Protein AF-A0A0K0EKR2-F1 (afdb_monomer_lite)

Organism: Strongyloides stercoralis (NCBI:txid6248)

Secondary structure (DSSP, 8-state):
-----EEEEEES----SS-EEE-SSSSEEEEEETTEEEEEETTTTEEEEEEEE-SS-EEEEEE-TTSSEEEEEETT-EEEEEETTTTEEEEEEE--S-EEEEEE-TTSSEEEEEETTEEEEEEE----TT-S--EEEEEEEE--SSPEEEEEE-TTSS-EEEEETTSEEEEE---GGG---TTS----EEEE--SS-EEEEEEPTTSS-EEEEETTSEEEEEEESSPTT-TT---SSS-------EEEEEEEEGGGSTTS-TT--EEEEEEETTTTEEEEEETTSEEEEEETTTTEEEEEEE--SS-EEEEEE-SSSSEEEEEE--TTS-EEEEEETTTTEEEEEEE--SS-EEEEEE-TTSSEEEEEETTS-EEEEETTT--EEEEE---SS-EEEEEE-TTSSEEEEEETTSEEEEEETTTTEEEEEEE-SS---EEEEEE-TTS-EEEEEESSS--EEEEETTT--EEEEE---SS-EEEEEEETTEEEEEETTSEEEEEETTT--EEEEE-SS-EEEEEE-TTSSEEEEEETTTEEEEEETTT--EEEEEE-TTTS-----TT--S-HHHHHHH--EEEEEE-TTSSEEEEEESSSEEEEEETTT-SEEEEEES---TTSBT--SS--GGGEETTEEGGG----STT-B-TTS-BPPPPPTT--S--SS---PPPBP-EEEEEE-TTSSEEEEEETTEEEEEES-SS-----SS--TT--HHHHHHHHHTT-HHHHHHHHHHHT-HHHHHHHHHHS-TTTHHHHHHHS-HHHHHHHHHHHHHSHHHHTTT-HHHHHHHHHHHHHHHHHHHHHTHHHHHHHHHHHHHHHHHHIIIIIHHHHHHHHHHHHHHHHHHHHHTTSSPP----PPPPP-----HHHHHTTEEE-SSSEEEE-TTSSTT-SS-EEEE--HHHHHHHHHHHHHHHHH-S-SS---HHHHHHHHTTSTTEEEEEEEEEEEE--SSSPEEEEEEEESSSS--EE-GGGT-SSTT-EEEEEEEEEEHHHHGGGHHHHHHHHHHHS-BSTT---SS---HHHHHHHHHHTHHHHHHTTSS-HHHHHTBGGGG--TT--GGGS-HHHHHHHGGGTT-B-SSS-EEEEEEEEEES-HHHHHHTT--STTEEEEEEEE--HHHHHHHHHHHHHHHHHHHHHHT---S-GGG--EETTSHHHHHHHHHHHHHHHHHHHHHHHHHHHHHHHHHHHHTS-TTTTT--EEEEEESEEEEEEEEEETTEEEEEEEEEESEEE-PPTT-TTS-GGGTTT--EEEEB--TTS-EEEEEE-HHHHHHHSSEEE-B--BSS-HHHHHHH--HHHHHHHHHHTT-EEEES-HHHHHHS-GGGB--HHHHHHHHHHHTSEEEEEEEEEEEEEE-

Sequence (1382 aa):
MNLDFKPFDLLGNVYKNGNIFFHPTTDQLYSTINNKIKVFDLKDNISSIMPFTSNFNIVKFTLSPSGRLAFIIDCLGRGFLVNTSKGVSLAQLKLTKHVGDVKFSPCSKYIAIAFDGKIEVFLLNKVTFDSFNAWIRTTSLTISTNKMTTLNWSDDGELIIAGGEDKKFVVFRPRKEICTDFKRNIPYRLIDAHKGSIVNCFFLKNSYDCLTIDDRGLLSLWKSNKAFGKLDEKDGEEEKVTFVFYERKKKMNINDSASVARNVECTSATFHSKNNILVTSFSNGAIVFHEIPTFSLIQSLKVGDVSVKSVAFNKDGDWLGIASGGGSLGQVAVWEWQSECYIMNQQSHTHIISCVKYSPCGSLLATGGMDGKVKVWDGRSGNCLITFTEHKSSITGICWSEGGNVVLSSSLDGVVRAHDMKRYRNFRTFKCPDQTQLHGVITDATSDLVISMAKDEYKIYIWAMNTGNLVDVISGHSSRLSGISFFGNNLASVSWDKTLRITNIVDNGSEVISLNDEALDVSYSPCGKILAVLTFNSTITLYDTHNSSIMGIIETKYDVDSGRGAFETIKKETSQRNKTFEFIEFSPDSNLIIAGGNTNHICIYSVKDRILLKKLQMTINFSFDGVMSDINYKQLSEFGNLDFFEMSSDEDEDDYGKKKKMALAGSKISDKSERSYKPTMRANAISFSPTARCFAIANTEGVLIYSLDRYEKFDPFLLETTVTPQIIIQLLNTKDFCKALIMSLKLNDNSFIIRSLLETPIEDVKFVTQQMPYLYAEKLLNWIAINWKKVTKSHIEYVYNFMDNLILNHFQNFKNNARSILPSINALVQEIAHQRKLYIDVGKKNKSSIEYLLTVRRKNKFRNLPKEIDMPKSFGNVVRTYDEELKFIEQIGPCEYKIKKGFVPNMNVEGRFYLNDKIKAHMLGEIEMCCKRGNIGGYIPAVKQIANVAGLPGIIGNSIGLPDMHSGYGFAIGNVAAFDAESGEGVISPGGVGFDINCGVRLIRTNLFEKDVKPVKEELTQALFDHIPVGVGSKGIIPIGISDFEECLEIGMDWTLREGYSWAEDKEHCEEFGRMIQADATKVTTRAKKRGLPQLGTLGAGNHYGEVQVVDEIYDKYAAKKMGIEDVGQVVIMIHCGSRGLGHEVASNCLTSMVKSMSRDGIHINDTQLACARINSPEGQEYLKSMAAAANFAWVNRSCITFCVRQAFAKTFNCTPDDLDMNVVYDVCHNIAKFEEHIVNGRPKMLCVHRKGATRALPPHHPLVPVDYQLTGQPVMIGGSMGTCSYVACGTEKGMEATFGTTCHGAGRAMGRSKSRKTISFEDVLEQLKEKGISIRVA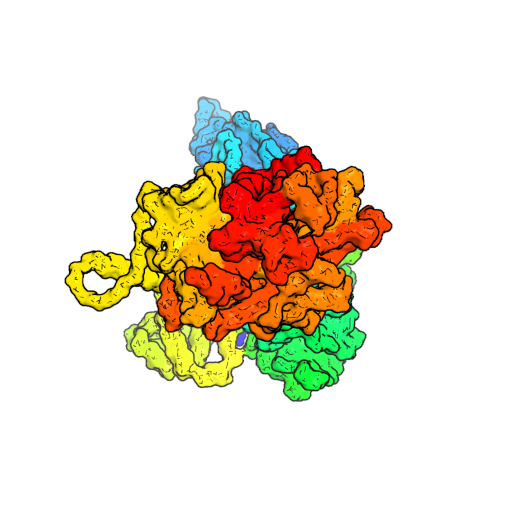SPKLVMEEAPESYKNVTDVINTCHEAGLSKKTFKLRPIAVIKG

InterPro domains:
  IPR001233 RNA-splicing ligase, RtcB [PF01139] (945-1382)
  IPR001233 RNA-splicing ligase, RtcB [PS01288] (945-974)
  IPR001680 WD40 repeat [PF00400] (347-378)
  IPR001680 WD40 repeat [PF00400] (382-418)
  IPR001680 WD40 repeat [PF00400] (469-502)
  IPR001680 WD40 repeat [PS50082] (346-387)
  IPR001680 WD40 repeat [PS50082] (388-429)
  IPR001680 WD40 repeat [SM00320] (86-123)
  IPR001680 WD40 repeat [SM00320] (134-173)
  IPR001680 WD40 repeat [SM00320] (184-223)
  IPR001680 WD40 repeat [SM00320] (247-291)
  IPR001680 WD40 repeat [SM00320] (294-336)
  IPR001680 WD40 repeat [SM00320] (339-378)
  IPR001680 WD40 repeat [SM00320] (381-420)
  IPR001680 WD40 repeat [SM00320] (467-504)
  IPR001680 WD40 repeat [SM00320] (508-544)
  IPR001680 WD40 repeat [SM00320] (569-606)
  IPR001680 WD40 repeat [SM00320] (670-707)
  IPR015943 WD40/YVTN repeat-like-containing domain superfamily [G3DSA:2.130.10.10] (16-178)
  IPR015943 WD40/YVTN repeat-like-containing domain superfamily [G3DSA:2.130.10.10] (187-393)

Foldseek 3Di:
DDDPWDFWAFFQFDAFAAAKEAQQPARWIWHFFWQWIWIARLVVLAITIQNAGDQTGWHYKEAQNNRQWMWTAGQQGKIFIAGRVNSDTLDIDRDHRAWQDKDAFNVNQKIWTFFAQKIWIWGQDPRDSPDPDRTDTQDMDRHDNGGWREKDAANVRQKMWTWFQVQKIKIFGRHCPVPPPPPDDRQMDIDHDGPGGWQYKAAAHLANWIWTAGFQQKIWTWHWPDHRPCQVPDPDDDPDNRHTDIDTPDIDRRCVPPVRDRQWTFQHKDADNVQQWIWTFIQQQKIWIARPPVRDTPDIDGPHRFGWNYWYAHNVRQWIWTWTDHDLFTWIWIARVVVRDTSATATHHSFFWQEKAAQLLNQKIWIWGQQQKIWIAGNGSSGTPDIDNPGPGGWQEWEAQNVSQWIWIFFQQQWIWIAGNVVGDTPAIAHDPDRFHWHYWYAANNRQKIWTATFAPQWIWIAGPVPSDTPDIDHDDPAGWAEWEDDDQWIWTFAQSQWTWTARNVVRDIDIDGHPGHWQYWYAQLVRQWIWTAHQQAKTWIAGRPPRDTPDIARCLQVAAFQDFLPDPDALVVSSSRDYWRDWYAQLLRQWIWTWWQAQWIFIAGPVVSDTPDIDGNDSHPLAGRNHSDDPCVQQDPVGGVLQDPPPPPPPDPVSRHDQDDDDPPPPTDDVRDPPHRHHWTWSYKYQRQLNQWIWTRIRSGITIIGPLPDDDFDFAQDDPCQDPVVLVVCLVVLVLLVSCLSCNRRVDPVSNLVSLVSNDLVCLLVSLLPHDPVSLLSVLLVCLSCVCVNCVPPVPSVVSSNVSNCVNCVVVCVVPVSVCSSSVSSVCSVVVVVCVVPVVVVVVVVVVVVVVVVVVVVVVVVVDDDDDDDDDDDDDDQDALVRLCVQWDAPDQFKIKGHPPSDPQQPAIAMEGAHPQLVVLQSVLSNVCSVVDPPDPFDRQVVLQRLLSRQWQWADGWYAASQWTTDQSHTQRTKIKGFQPPLRGWDFCLLQDLQFQWWKWKWFWPDFLVRCLVCVQVLLVLLPVLAFEEDPTFHPDQDDLVLLLVLLQVFCVSCPVVVLDDCLQQLQEQVSRADNLADSVLQDPQLSVQQNRCARHFYAFPWKKFKWWFAWFDAQVQCVLLVHHDGRTIMIMGTGGLGSNSNVLNVVLLVVQVVQCVVVVTDGPDSSRRIHRCPDPSNSSSQNSSRSSSSSGSSSVSSNLSSSQVSVCVSVVHHSVNGNGGISHMWGQRHWDFDWAQHPNDTGTIGMRGRQKTAAAAACDPSARPSCNHPARWAKEDAALFAKIFIWHFHPLLCVPPVRIHGRYFHFSDAQVVLQVPPDLVVQVVVCVVVQAAEDEPDSSSSSSGGNNRGHHRVSSVVSCVVSVNIGTGTMIGTNYMYHD

pLDDT: mean 87.55, std 11.52, range [28.14, 97.56]

Structure (mmCIF, N/CA/C/O backbone):
data_AF-A0A0K0EKR2-F1
#
_entry.id   AF-A0A0K0EKR2-F1
#
loop_
_atom_site.group_PDB
_atom_site.id
_atom_site.type_symbol
_atom_site.label_atom_id
_atom_site.label_alt_id
_atom_site.label_comp_id
_atom_site.label_asym_id
_atom_site.label_entity_id
_atom_site.label_seq_id
_atom_site.pdbx_PDB_ins_code
_atom_site.Cartn_x
_atom_site.Cartn_y
_atom_site.Cartn_z
_atom_site.occupancy
_atom_site.B_iso_or_equiv
_atom_site.auth_seq_id
_atom_site.auth_comp_id
_atom_site.auth_asym_id
_atom_site.auth_atom_id
_atom_site.pdbx_PDB_model_num
ATOM 1 N N . MET A 1 1 ? -10.605 -29.274 -22.731 1.00 61.75 1 MET A N 1
ATOM 2 C CA . MET A 1 1 ? -10.844 -28.525 -21.475 1.00 61.75 1 MET A CA 1
ATOM 3 C C . MET A 1 1 ? -12.302 -28.728 -21.064 1.00 61.75 1 MET A C 1
ATOM 5 O O . MET A 1 1 ? -13.129 -28.889 -21.953 1.00 61.75 1 MET A O 1
ATOM 9 N N . ASN A 1 2 ? -12.630 -28.776 -19.769 1.00 75.00 2 ASN A N 1
ATOM 10 C CA . ASN A 1 2 ? -14.028 -28.808 -19.312 1.00 75.00 2 ASN A CA 1
ATOM 11 C C . ASN A 1 2 ? -14.667 -27.428 -19.569 1.00 75.00 2 ASN A C 1
ATOM 13 O O . ASN A 1 2 ? -14.026 -26.414 -19.313 1.00 75.00 2 ASN A O 1
ATOM 17 N N . LEU A 1 3 ? -15.890 -27.393 -20.105 1.00 82.25 3 LEU A N 1
ATOM 18 C CA . LEU A 1 3 ? -16.599 -26.167 -20.503 1.00 82.25 3 LEU A CA 1
ATOM 19 C C . LEU A 1 3 ? -17.825 -25.864 -19.628 1.00 82.25 3 LEU A C 1
ATOM 21 O O . LEU A 1 3 ? -18.652 -25.025 -19.992 1.00 82.25 3 LEU A O 1
ATOM 25 N N . ASP A 1 4 ? -17.991 -26.544 -18.490 1.00 86.00 4 ASP A N 1
ATOM 26 C CA . ASP A 1 4 ? -19.131 -26.328 -17.589 1.00 86.00 4 ASP A CA 1
ATOM 27 C C . ASP A 1 4 ? -18.939 -25.112 -16.670 1.00 86.00 4 ASP A C 1
ATOM 29 O O . ASP A 1 4 ? -19.021 -25.188 -15.445 1.00 86.00 4 ASP A O 1
ATOM 33 N N . PHE A 1 5 ? -18.662 -23.966 -17.284 1.00 88.31 5 PHE A N 1
ATOM 34 C CA . PHE A 1 5 ? -18.506 -22.691 -16.604 1.00 88.31 5 PHE A CA 1
ATOM 35 C C . PHE A 1 5 ? -19.824 -22.271 -15.948 1.00 88.31 5 PHE A C 1
ATOM 37 O O . PHE A 1 5 ? -20.843 -22.080 -16.620 1.00 88.31 5 PHE A O 1
ATOM 44 N N . LYS A 1 6 ? -19.811 -22.093 -14.624 1.00 89.56 6 LYS A N 1
ATOM 45 C CA . LYS A 1 6 ? -20.956 -21.585 -13.858 1.00 89.56 6 LYS A CA 1
ATOM 46 C C . LYS A 1 6 ? -20.645 -20.190 -13.318 1.00 89.56 6 LYS A C 1
ATOM 48 O O . LYS A 1 6 ? -19.502 -19.945 -12.936 1.00 89.56 6 LYS A O 1
ATOM 53 N N . PRO A 1 7 ? -21.643 -19.295 -13.205 1.00 90.19 7 PRO A N 1
ATOM 54 C CA . PRO A 1 7 ? -21.471 -18.042 -12.478 1.00 90.19 7 PRO A CA 1
ATOM 55 C C . PRO A 1 7 ? -20.984 -18.336 -11.058 1.00 90.19 7 PRO A C 1
ATOM 57 O O . PRO A 1 7 ? -21.593 -19.159 -10.377 1.00 90.19 7 PRO A O 1
ATOM 60 N N . PHE A 1 8 ? -19.898 -17.717 -10.624 1.00 90.31 8 PHE A N 1
ATOM 61 C CA . PHE A 1 8 ? -19.311 -17.919 -9.300 1.00 90.31 8 PHE A CA 1
ATOM 62 C C . PHE A 1 8 ? -19.478 -16.674 -8.433 1.00 90.31 8 PHE A C 1
ATOM 64 O O . PHE A 1 8 ? -19.965 -16.774 -7.307 1.00 90.31 8 PHE A O 1
ATOM 71 N N . ASP A 1 9 ? -19.153 -15.506 -8.988 1.00 91.56 9 ASP A N 1
ATOM 72 C CA . ASP A 1 9 ? -19.274 -14.218 -8.309 1.00 91.56 9 ASP A CA 1
ATOM 73 C C . ASP A 1 9 ? -19.682 -13.098 -9.283 1.00 91.56 9 ASP A C 1
ATOM 75 O O . ASP A 1 9 ? -19.575 -13.246 -10.502 1.00 91.56 9 ASP A O 1
ATOM 79 N N . LEU A 1 10 ? -20.196 -11.992 -8.744 1.00 91.75 10 LEU A N 1
ATOM 80 C CA . LEU A 1 10 ? -20.581 -10.781 -9.465 1.00 91.75 10 LEU A CA 1
ATOM 81 C C . LEU A 1 10 ? -19.862 -9.611 -8.801 1.00 91.75 10 LEU A C 1
ATOM 83 O O . LEU A 1 10 ? -20.187 -9.217 -7.679 1.00 91.75 10 LEU A O 1
ATOM 87 N N . LEU A 1 11 ? -18.854 -9.085 -9.484 1.00 90.62 11 LEU A N 1
ATOM 88 C CA . LEU A 1 11 ? -18.076 -7.929 -9.057 1.00 90.62 11 LEU A CA 1
ATOM 89 C C . LEU A 1 11 ? -18.656 -6.645 -9.649 1.00 90.62 11 LEU A C 1
ATOM 91 O O . LEU A 1 11 ? -19.587 -6.673 -10.455 1.00 90.62 11 LEU A O 1
ATOM 95 N N . GLY A 1 12 ? -18.126 -5.495 -9.243 1.00 82.69 12 GLY A N 1
ATOM 96 C CA . GLY A 1 12 ? -18.542 -4.206 -9.792 1.00 82.69 12 GLY A CA 1
ATOM 97 C C . GLY A 1 12 ? -19.856 -3.668 -9.233 1.00 82.69 12 GLY A C 1
ATOM 98 O O . GLY A 1 12 ? -19.930 -2.474 -8.988 1.00 82.69 12 GLY A O 1
ATOM 99 N N . ASN A 1 13 ? -20.836 -4.529 -8.953 1.00 85.06 13 ASN A N 1
ATOM 100 C CA . ASN A 1 13 ? -22.054 -4.200 -8.216 1.00 85.06 13 ASN A CA 1
ATOM 101 C C . ASN A 1 13 ? -22.154 -5.072 -6.962 1.00 85.06 13 ASN A C 1
ATOM 103 O O . ASN A 1 13 ? -21.896 -6.272 -7.003 1.00 85.06 13 ASN A O 1
ATOM 107 N N . VAL A 1 14 ? -22.500 -4.453 -5.836 1.00 87.19 14 VAL A N 1
ATOM 108 C CA . VAL A 1 14 ? -22.429 -5.057 -4.489 1.00 87.19 14 VAL A CA 1
ATOM 109 C C . VAL A 1 14 ? -23.814 -5.146 -3.840 1.00 87.19 14 VAL A C 1
ATOM 111 O O . VAL A 1 14 ? -24.093 -6.047 -3.046 1.00 87.19 14 VAL A O 1
ATOM 114 N N . TYR A 1 15 ? -24.694 -4.213 -4.194 1.00 90.19 15 TYR A N 1
ATOM 115 C CA . TYR A 1 15 ? -26.068 -4.114 -3.722 1.00 90.19 15 TYR A CA 1
ATOM 116 C C . TYR A 1 15 ? -26.866 -3.273 -4.715 1.00 90.19 15 TYR A C 1
ATOM 118 O O . TYR A 1 15 ? -26.313 -2.350 -5.309 1.00 90.19 15 TYR A O 1
ATOM 126 N N . LYS A 1 16 ? -28.148 -3.593 -4.917 1.00 84.31 16 LYS A N 1
ATOM 127 C CA . LYS A 1 16 ? -29.031 -2.793 -5.787 1.00 84.31 16 LYS A CA 1
ATOM 128 C C . LYS A 1 16 ? -30.297 -2.333 -5.087 1.00 84.31 16 LYS A C 1
ATOM 130 O O . LYS A 1 16 ? -30.686 -1.183 -5.238 1.00 84.31 16 LYS A O 1
ATOM 135 N N . ASN A 1 17 ? -30.982 -3.250 -4.421 1.00 82.62 17 ASN A N 1
ATOM 136 C CA . ASN A 1 17 ? -32.196 -2.986 -3.661 1.00 82.62 17 ASN A CA 1
ATOM 137 C C . ASN A 1 17 ? -32.468 -4.191 -2.756 1.00 82.62 17 ASN A C 1
ATOM 139 O O . ASN A 1 17 ? -31.954 -5.273 -3.032 1.00 82.62 17 ASN A O 1
ATOM 143 N N . GLY A 1 18 ? -33.299 -4.018 -1.736 1.00 86.19 18 GLY A N 1
ATOM 144 C CA . GLY A 1 18 ? -33.750 -5.052 -0.812 1.00 86.19 18 GLY A CA 1
ATOM 145 C C . GLY A 1 18 ? -33.066 -5.000 0.547 1.00 86.19 18 GLY A C 1
ATOM 146 O O . GLY A 1 18 ? -32.481 -3.991 0.924 1.00 86.19 18 GLY A O 1
ATOM 147 N N . ASN A 1 19 ? -33.169 -6.061 1.331 1.00 91.88 19 ASN A N 1
ATOM 148 C CA . ASN A 1 19 ? -32.571 -6.118 2.662 1.00 91.88 19 ASN A CA 1
ATOM 149 C C . ASN A 1 19 ? -31.224 -6.848 2.667 1.00 91.88 19 ASN A C 1
ATOM 151 O O . ASN A 1 19 ? -30.857 -7.517 1.705 1.00 91.88 19 ASN A O 1
ATOM 155 N N . ILE A 1 20 ? -30.487 -6.709 3.765 1.00 94.44 20 ILE A N 1
ATOM 156 C CA . ILE A 1 20 ? -29.277 -7.487 4.050 1.00 94.44 20 ILE A CA 1
ATOM 157 C C . ILE A 1 20 ? -29.470 -8.304 5.325 1.00 94.44 20 ILE A C 1
ATOM 159 O O . ILE A 1 20 ? -30.238 -7.919 6.205 1.00 94.44 20 ILE A O 1
ATOM 163 N N . PHE A 1 21 ? -28.767 -9.430 5.434 1.00 94.12 21 PHE A N 1
ATOM 164 C CA . PHE A 1 21 ? -28.807 -10.283 6.623 1.00 94.12 21 PHE A CA 1
ATOM 165 C C . PHE A 1 21 ? -27.456 -10.923 6.898 1.00 94.12 21 PHE A C 1
ATOM 167 O O . PHE A 1 21 ? -26.808 -11.423 5.983 1.00 94.12 21 PHE A O 1
ATOM 174 N N . PHE A 1 22 ? -27.075 -10.994 8.169 1.00 95.38 22 PHE A N 1
ATOM 175 C CA . PHE A 1 22 ? -26.035 -11.922 8.594 1.00 95.38 22 PHE A CA 1
ATOM 176 C C . PHE A 1 22 ? -26.592 -13.333 8.723 1.00 95.38 22 PHE A C 1
ATOM 178 O O . PHE A 1 22 ? -27.754 -13.536 9.089 1.00 95.38 22 PHE A O 1
ATOM 185 N N . HIS A 1 23 ? -25.746 -14.320 8.457 1.00 94.25 23 HIS A N 1
ATOM 186 C CA . HIS A 1 23 ? -26.053 -15.693 8.801 1.00 94.25 23 HIS A CA 1
ATOM 187 C C . HIS A 1 23 ? -26.186 -15.821 10.330 1.00 94.25 23 HIS A C 1
ATOM 189 O O . HIS A 1 23 ? -25.346 -15.303 11.063 1.00 94.25 23 HIS A O 1
ATOM 195 N N . PRO A 1 24 ? -27.199 -16.531 10.855 1.00 91.56 24 PRO A N 1
ATOM 196 C CA . PRO A 1 24 ? -27.432 -16.583 12.302 1.00 91.56 24 PRO A CA 1
ATOM 197 C C . PRO A 1 24 ? -26.303 -17.227 13.119 1.00 91.56 24 PRO A C 1
ATOM 199 O O . PRO A 1 24 ? -26.204 -16.996 14.322 1.00 91.56 24 PRO A O 1
ATOM 202 N N . THR A 1 25 ? -25.474 -18.069 12.492 1.00 89.25 25 THR A N 1
ATOM 203 C CA . THR A 1 25 ? -24.425 -18.844 13.182 1.00 89.25 25 THR A CA 1
ATOM 204 C C . THR A 1 25 ? -23.010 -18.613 12.654 1.00 89.25 25 THR A C 1
ATOM 206 O O . THR A 1 25 ? -22.048 -18.957 13.340 1.00 89.25 25 THR A O 1
ATOM 209 N N . THR A 1 26 ? -22.863 -18.033 11.462 1.00 90.81 26 THR A N 1
ATOM 210 C CA . THR A 1 26 ? -21.564 -17.773 10.820 1.00 90.81 26 THR A CA 1
ATOM 211 C C . THR A 1 26 ? -21.441 -16.283 10.547 1.00 90.81 26 THR A C 1
ATOM 213 O O . THR A 1 26 ? -22.437 -15.567 10.544 1.00 90.81 26 THR A O 1
ATOM 216 N N . ASP A 1 27 ? -20.234 -15.810 10.272 1.00 90.81 27 ASP A N 1
ATOM 217 C CA . ASP A 1 27 ? -19.979 -14.381 10.073 1.00 90.81 27 ASP A CA 1
ATOM 218 C C . ASP A 1 27 ? -20.169 -13.971 8.597 1.00 90.81 27 ASP A C 1
ATOM 220 O O . ASP A 1 27 ? -19.507 -13.074 8.083 1.00 90.81 27 ASP A O 1
ATOM 224 N N . GLN A 1 28 ? -21.067 -14.668 7.891 1.00 93.81 28 GLN A N 1
ATOM 225 C CA . GLN A 1 28 ? -21.380 -14.416 6.486 1.00 93.81 28 GLN A CA 1
ATOM 226 C C . GLN A 1 28 ? -22.469 -13.351 6.353 1.00 93.81 28 GLN A C 1
ATOM 228 O O . GLN A 1 28 ? -23.513 -13.451 6.997 1.00 93.81 28 GLN A O 1
ATOM 233 N N . LEU A 1 29 ? -22.267 -12.375 5.471 1.00 95.00 29 LEU A N 1
ATOM 234 C CA . LEU A 1 29 ? -23.251 -11.348 5.132 1.00 95.00 29 LEU A CA 1
ATOM 235 C C . LEU A 1 29 ? -23.888 -11.643 3.770 1.00 95.00 29 LEU A C 1
ATOM 237 O O . LEU A 1 29 ? -23.195 -11.813 2.771 1.00 95.00 29 LEU A O 1
ATOM 241 N N . TYR A 1 30 ? -25.214 -11.646 3.721 1.00 94.88 30 TYR A N 1
ATOM 242 C CA . TYR A 1 30 ? -26.018 -11.856 2.523 1.00 94.88 30 TYR A CA 1
ATOM 243 C C . TYR A 1 30 ? -26.573 -10.508 2.046 1.00 94.88 30 TYR A C 1
ATOM 245 O O . TYR A 1 30 ? -27.216 -9.791 2.814 1.00 94.88 30 TYR A O 1
ATOM 253 N N . SER A 1 31 ? -26.336 -10.181 0.775 1.00 93.44 31 SER A N 1
ATOM 254 C CA . SER A 1 31 ? -26.770 -8.949 0.107 1.00 93.44 31 SER A CA 1
ATOM 255 C C . SER A 1 31 ? -27.532 -9.257 -1.178 1.00 93.44 31 SER A C 1
ATOM 257 O O . SER A 1 31 ? -27.157 -10.144 -1.946 1.00 93.44 31 SER A O 1
ATOM 259 N N . THR A 1 32 ? -28.600 -8.517 -1.443 1.00 92.75 32 THR A N 1
ATOM 260 C CA . THR A 1 32 ? -29.415 -8.651 -2.653 1.00 92.75 32 THR A CA 1
ATOM 261 C C . THR A 1 32 ? -28.834 -7.842 -3.814 1.00 92.75 32 THR A C 1
ATOM 263 O O . THR A 1 32 ? -28.638 -6.626 -3.739 1.00 92.75 32 THR A O 1
ATOM 266 N N . ILE A 1 33 ? -28.587 -8.518 -4.940 1.00 89.81 33 ILE A N 1
ATOM 267 C CA . ILE A 1 33 ? -28.103 -7.892 -6.174 1.00 89.81 33 ILE A CA 1
ATOM 268 C C . ILE A 1 33 ? -28.958 -8.369 -7.338 1.00 89.81 33 ILE A C 1
ATOM 270 O O . ILE A 1 33 ? -28.826 -9.504 -7.799 1.00 89.81 33 ILE A O 1
ATOM 274 N N . ASN A 1 34 ? -29.819 -7.486 -7.847 1.00 88.31 34 ASN A N 1
ATOM 275 C CA . ASN A 1 34 ? -30.776 -7.830 -8.898 1.00 88.31 34 ASN A CA 1
ATOM 276 C C . ASN A 1 34 ? -31.571 -9.090 -8.510 1.00 88.31 34 ASN A C 1
ATOM 278 O O . ASN A 1 34 ? -32.239 -9.108 -7.484 1.00 88.31 34 ASN A O 1
ATOM 282 N N . ASN A 1 35 ? -31.484 -10.148 -9.313 1.00 92.12 35 ASN A N 1
ATOM 283 C CA . ASN A 1 35 ? -32.153 -11.429 -9.125 1.00 92.12 35 ASN A CA 1
ATOM 284 C C . ASN A 1 35 ? -31.303 -12.488 -8.392 1.00 92.12 35 ASN A C 1
ATOM 286 O O . ASN A 1 35 ? -31.657 -13.670 -8.417 1.00 92.12 35 ASN A O 1
ATOM 290 N N . LYS A 1 36 ? -30.166 -12.095 -7.805 1.00 92.88 36 LYS A N 1
ATOM 291 C CA . LYS A 1 36 ? -29.181 -12.974 -7.156 1.00 92.88 36 LYS A CA 1
ATOM 292 C C . LYS A 1 36 ? -28.921 -12.509 -5.719 1.00 92.88 36 LYS A C 1
ATOM 294 O O . LYS A 1 36 ? -29.174 -11.355 -5.374 1.00 92.88 36 LYS A O 1
ATOM 299 N N . ILE A 1 37 ? -28.382 -13.399 -4.888 1.00 93.75 37 ILE A N 1
ATOM 300 C CA . ILE A 1 37 ? -27.911 -13.055 -3.538 1.00 93.75 37 ILE A CA 1
ATOM 301 C C . ILE A 1 37 ? -26.402 -13.249 -3.486 1.00 93.75 37 ILE A C 1
ATOM 303 O O . ILE A 1 37 ? -25.906 -14.347 -3.741 1.00 93.75 37 ILE A O 1
ATOM 307 N N . LYS A 1 38 ? -25.684 -12.174 -3.170 1.00 92.69 38 LYS A N 1
ATOM 308 C CA . LYS A 1 38 ? -24.246 -12.189 -2.931 1.00 92.69 38 LYS A CA 1
ATOM 309 C C . LYS A 1 38 ? -23.980 -12.514 -1.467 1.00 92.69 38 LYS A C 1
ATOM 311 O O . LYS A 1 38 ? -24.650 -11.988 -0.584 1.00 92.69 38 LYS A O 1
ATOM 316 N N . VAL A 1 39 ? -23.019 -13.393 -1.230 1.00 93.56 39 VAL A N 1
ATOM 317 C CA . VAL A 1 39 ? -22.590 -13.855 0.087 1.00 93.56 39 VAL A CA 1
ATOM 318 C C . VAL A 1 39 ? -21.152 -13.403 0.286 1.00 93.56 39 VAL A C 1
ATOM 320 O O . VAL A 1 39 ? -20.277 -13.757 -0.504 1.00 93.56 39 VAL A O 1
ATOM 323 N N . PHE A 1 40 ? -20.919 -12.619 1.331 1.00 93.19 40 PHE A N 1
ATOM 324 C CA . PHE A 1 40 ? -19.596 -12.213 1.785 1.00 93.19 40 PHE A CA 1
ATOM 325 C C . PHE A 1 40 ? -19.229 -13.046 3.007 1.00 93.19 40 PHE A C 1
ATOM 327 O O . PHE A 1 40 ? -19.851 -12.903 4.057 1.00 93.19 40 PHE A O 1
ATOM 334 N N . ASP A 1 41 ? -18.232 -13.912 2.881 1.00 92.31 41 ASP A N 1
ATOM 335 C CA . ASP A 1 41 ? -17.603 -14.566 4.020 1.00 92.31 41 ASP A CA 1
ATOM 336 C C . ASP A 1 41 ? -16.536 -13.638 4.599 1.00 92.31 41 ASP A C 1
ATOM 338 O O . ASP A 1 41 ? -15.459 -13.468 4.023 1.00 92.31 41 ASP A O 1
ATOM 342 N N . LEU A 1 42 ? -16.863 -12.996 5.721 1.00 91.56 42 LEU A N 1
ATOM 343 C CA . LEU A 1 42 ? -16.000 -11.998 6.353 1.00 91.56 42 LEU A CA 1
ATOM 344 C C . LEU A 1 42 ? -14.822 -12.625 7.106 1.00 91.56 42 LEU A C 1
ATOM 346 O O . LEU A 1 42 ? -13.868 -11.925 7.433 1.00 91.56 42 LEU A O 1
ATOM 350 N N . LYS A 1 43 ? -14.864 -13.936 7.382 1.00 89.00 43 LYS A N 1
ATOM 351 C CA . LYS A 1 43 ? -13.784 -14.633 8.085 1.00 89.00 43 LYS A CA 1
ATOM 352 C C . LYS A 1 43 ? -12.662 -15.016 7.126 1.00 89.00 43 LYS A C 1
ATOM 354 O O . LYS A 1 43 ? -11.497 -14.745 7.406 1.00 89.00 43 LYS A O 1
ATOM 359 N N . ASP A 1 44 ? -13.023 -15.614 5.992 1.00 82.81 44 ASP A N 1
ATOM 360 C CA . ASP A 1 44 ? -12.060 -16.008 4.956 1.00 82.81 44 ASP A CA 1
ATOM 361 C C . ASP A 1 44 ? -11.795 -14.887 3.933 1.00 82.81 44 ASP A C 1
ATOM 363 O O . ASP A 1 44 ? -10.904 -15.024 3.090 1.00 82.81 44 ASP A O 1
ATOM 367 N N . ASN A 1 45 ? -12.536 -13.772 4.022 1.00 85.44 45 ASN A N 1
ATOM 368 C CA . ASN A 1 45 ? -12.545 -12.663 3.067 1.00 85.44 45 ASN A CA 1
ATOM 369 C C . ASN A 1 45 ? -12.804 -13.153 1.638 1.00 85.44 45 ASN A C 1
ATOM 371 O O . ASN A 1 45 ? -11.978 -12.954 0.754 1.00 85.44 45 ASN A O 1
ATOM 375 N N . ILE A 1 46 ? -13.930 -13.829 1.410 1.00 87.69 46 ILE A N 1
ATOM 376 C CA . ILE A 1 46 ? -14.321 -14.341 0.088 1.00 87.69 46 ILE A CA 1
ATOM 377 C C . ILE A 1 46 ? -15.738 -13.880 -0.233 1.00 87.69 46 ILE A C 1
ATOM 379 O O . ILE A 1 46 ? -16.639 -14.035 0.588 1.00 87.69 46 ILE A O 1
ATOM 383 N N . SER A 1 47 ? -15.964 -13.373 -1.443 1.00 90.50 47 SER A N 1
ATOM 384 C CA . SER A 1 47 ? -17.298 -13.167 -1.988 1.00 90.50 47 SER A CA 1
ATOM 385 C C . SER A 1 47 ? -17.677 -14.228 -3.012 1.00 90.50 47 SER A C 1
ATOM 387 O O . SER A 1 47 ? -16.850 -14.779 -3.736 1.00 90.50 47 SER A O 1
ATOM 389 N N . SER A 1 48 ? -18.963 -14.551 -3.035 1.00 91.31 48 SER A N 1
ATOM 390 C CA . SER A 1 48 ? -19.556 -15.467 -4.003 1.00 91.31 48 SER A CA 1
ATOM 391 C C . SER A 1 48 ? -21.032 -15.143 -4.194 1.00 91.31 48 SER A C 1
ATOM 393 O O . SER A 1 48 ? -21.639 -14.421 -3.404 1.00 91.31 48 SER A O 1
ATOM 395 N N . ILE A 1 49 ? -21.645 -15.699 -5.231 1.00 92.75 49 ILE A N 1
ATOM 396 C CA . ILE A 1 49 ? -23.097 -15.679 -5.403 1.00 92.75 49 ILE A CA 1
ATOM 397 C C . ILE A 1 49 ? -23.680 -17.009 -4.920 1.00 92.75 49 ILE A C 1
ATOM 399 O O . ILE A 1 49 ? -23.163 -18.081 -5.241 1.00 92.75 49 ILE A O 1
ATOM 403 N N . MET A 1 50 ? -24.813 -16.968 -4.221 1.00 91.88 50 MET A N 1
ATOM 404 C CA . MET A 1 50 ? -25.609 -18.165 -3.948 1.00 91.88 50 MET A CA 1
ATOM 405 C C . MET A 1 50 ? -26.169 -18.743 -5.265 1.00 91.88 50 MET A C 1
ATOM 407 O O . MET A 1 50 ? -26.671 -17.981 -6.085 1.00 91.88 50 MET A O 1
ATOM 411 N N . PRO A 1 51 ? -26.134 -20.068 -5.510 1.00 90.00 51 PRO A N 1
ATOM 412 C CA . PRO A 1 51 ? -26.603 -20.672 -6.770 1.00 90.00 51 PRO A CA 1
ATOM 413 C C . PRO A 1 51 ? -28.017 -20.320 -7.228 1.00 90.00 51 PRO A C 1
ATOM 415 O O . PRO A 1 51 ? -28.299 -20.377 -8.424 1.00 90.00 51 PRO A O 1
ATOM 418 N N . PHE A 1 52 ? -28.881 -19.933 -6.297 1.00 92.00 52 PHE A N 1
ATOM 419 C CA . PHE A 1 52 ? -30.238 -19.509 -6.585 1.00 92.00 52 PHE A CA 1
ATOM 420 C C . PHE A 1 52 ? -30.277 -18.238 -7.445 1.00 92.00 52 PHE A C 1
ATOM 422 O O . PHE A 1 52 ? -29.591 -17.252 -7.172 1.00 92.00 52 PHE A O 1
ATOM 429 N N . THR A 1 53 ? -31.160 -18.235 -8.441 1.00 92.19 53 THR A N 1
ATOM 430 C CA . THR A 1 53 ? -31.470 -17.058 -9.258 1.00 92.19 53 THR A CA 1
ATOM 431 C C . THR A 1 53 ? -32.981 -16.971 -9.467 1.00 92.19 53 THR A C 1
ATOM 433 O O . THR A 1 53 ? -33.636 -17.990 -9.673 1.00 92.19 53 THR A O 1
ATOM 436 N N . SER A 1 54 ? -33.540 -15.761 -9.392 1.00 92.94 54 SER A N 1
ATOM 437 C CA . SER A 1 54 ? -34.939 -15.492 -9.760 1.00 92.94 54 SER A CA 1
ATOM 438 C C . SER A 1 54 ? -35.031 -14.965 -11.199 1.00 92.94 54 SER A C 1
ATOM 440 O O . SER A 1 54 ? -34.041 -14.515 -11.769 1.00 92.94 54 SER A O 1
ATOM 442 N N . ASN A 1 55 ? -36.222 -14.957 -11.795 1.00 92.12 55 ASN A N 1
ATOM 443 C CA . ASN A 1 55 ? -36.429 -14.316 -13.104 1.00 92.12 55 ASN A CA 1
ATOM 444 C C . ASN A 1 55 ? -36.643 -12.798 -12.990 1.00 92.12 55 ASN A C 1
ATOM 446 O O . ASN A 1 55 ? -36.742 -12.126 -14.006 1.00 92.12 55 ASN A O 1
ATOM 450 N N . PHE A 1 56 ? -36.755 -12.260 -11.776 1.00 91.12 56 PHE A N 1
ATOM 451 C CA . PHE A 1 56 ? -36.953 -10.835 -11.516 1.00 91.12 56 PHE A CA 1
ATOM 452 C C . PHE A 1 56 ? -36.089 -10.390 -10.333 1.00 91.12 56 PHE A C 1
ATOM 454 O O . PHE A 1 56 ? -35.593 -11.226 -9.572 1.00 91.12 56 PHE A O 1
ATOM 461 N N . ASN A 1 57 ? -35.910 -9.078 -10.164 1.00 91.19 57 ASN A N 1
ATOM 462 C CA . ASN A 1 57 ? -35.165 -8.529 -9.031 1.00 91.19 57 ASN A CA 1
ATOM 463 C C . ASN A 1 57 ? -35.763 -8.971 -7.683 1.00 91.19 57 ASN A C 1
ATOM 465 O O . ASN A 1 57 ? -36.979 -8.956 -7.498 1.00 91.19 57 ASN A O 1
ATOM 469 N N . ILE A 1 58 ? -34.898 -9.343 -6.742 1.00 92.56 58 ILE A N 1
ATOM 470 C CA . ILE A 1 58 ? -35.240 -9.698 -5.365 1.00 92.56 58 ILE A CA 1
ATOM 471 C C . ILE A 1 58 ? -35.512 -8.409 -4.589 1.00 92.56 58 ILE A C 1
ATOM 473 O O . ILE A 1 58 ? -34.721 -7.469 -4.649 1.00 92.56 58 ILE A O 1
ATOM 477 N N . VAL A 1 59 ? -36.627 -8.379 -3.861 1.00 89.56 59 VAL A N 1
ATOM 478 C CA . VAL A 1 59 ? -37.047 -7.228 -3.047 1.00 89.56 59 VAL A CA 1
ATOM 479 C C . VAL A 1 59 ? -36.803 -7.492 -1.569 1.00 89.56 59 VAL A C 1
ATOM 481 O O . VAL A 1 59 ? -36.293 -6.629 -0.865 1.00 89.56 59 VAL A O 1
ATOM 484 N N . LYS A 1 60 ? -37.112 -8.695 -1.084 1.00 91.50 60 LYS A N 1
ATOM 485 C CA . LYS A 1 60 ? -36.833 -9.091 0.297 1.00 91.50 60 LYS A CA 1
ATOM 486 C C . LYS A 1 60 ? -36.423 -10.546 0.367 1.00 91.50 60 LYS A C 1
ATOM 488 O O . LYS A 1 60 ? -36.900 -11.374 -0.402 1.00 91.50 60 LYS A O 1
ATOM 493 N N . PHE A 1 61 ? -35.583 -10.876 1.332 1.00 93.88 61 PHE A N 1
ATOM 494 C CA . PHE A 1 61 ? -35.395 -12.251 1.767 1.00 93.88 61 PHE A CA 1
ATOM 495 C C . PHE A 1 61 ? -35.305 -12.329 3.287 1.00 93.88 61 PHE A C 1
ATOM 497 O O . PHE A 1 61 ? -35.231 -11.309 3.964 1.00 93.88 61 PHE A O 1
ATOM 504 N N . THR A 1 62 ? -35.340 -13.535 3.835 1.00 94.50 62 THR A N 1
ATOM 505 C CA . THR A 1 62 ? -35.126 -13.790 5.260 1.00 94.50 62 THR A CA 1
ATOM 506 C C . THR A 1 62 ? -34.480 -15.157 5.451 1.00 94.50 62 THR A C 1
ATOM 508 O O . THR A 1 62 ? -34.625 -16.039 4.600 1.00 94.50 62 THR A O 1
ATOM 511 N N . LEU A 1 63 ? -33.755 -15.336 6.553 1.00 94.38 63 LEU A N 1
ATOM 512 C CA . LEU A 1 63 ? -33.090 -16.586 6.914 1.00 94.38 63 LEU A CA 1
ATOM 513 C C . LEU A 1 63 ? -33.800 -17.230 8.104 1.00 94.38 63 LEU A C 1
ATOM 515 O O . LEU A 1 63 ? -34.207 -16.553 9.046 1.00 94.38 63 LEU A O 1
ATOM 519 N N . SER A 1 64 ? -33.932 -18.556 8.080 1.00 92.75 64 SER A N 1
ATOM 520 C CA . SER A 1 64 ? -34.356 -19.312 9.263 1.00 92.75 64 SER A CA 1
ATOM 521 C C . SER A 1 64 ? -33.340 -19.124 10.398 1.00 92.75 64 SER A C 1
ATOM 523 O O . SER A 1 64 ? -32.150 -19.043 10.101 1.00 92.75 64 SER A O 1
ATOM 525 N N . PRO A 1 65 ? -33.744 -19.150 11.679 1.00 90.44 65 PRO A N 1
ATOM 526 C CA . PRO A 1 65 ? -32.824 -19.111 12.823 1.00 90.44 65 PRO A CA 1
ATOM 527 C C . PRO A 1 65 ? -31.675 -20.134 12.778 1.00 90.44 65 PRO A C 1
ATOM 529 O O . PRO A 1 65 ? -30.602 -19.888 13.316 1.00 90.44 65 PRO A O 1
ATOM 532 N N . SER A 1 66 ? -31.868 -21.273 12.100 1.00 88.25 66 SER A N 1
ATOM 533 C CA . SER A 1 66 ? -30.811 -22.276 11.876 1.00 88.25 66 SER A CA 1
ATOM 534 C C . SER A 1 66 ? -29.798 -21.912 10.779 1.00 88.25 66 SER A C 1
ATOM 536 O O . SER A 1 66 ? -28.779 -22.585 10.636 1.00 88.25 66 SER A O 1
ATOM 538 N N . GLY A 1 67 ? -30.121 -20.924 9.943 1.00 90.00 67 GLY A N 1
ATOM 539 C CA . GLY A 1 67 ? -29.369 -20.531 8.753 1.00 90.00 67 GLY A CA 1
ATOM 540 C C . GLY A 1 67 ? -29.505 -21.469 7.548 1.00 90.00 67 GLY A C 1
ATOM 541 O O . GLY A 1 67 ? -29.044 -21.126 6.468 1.00 90.00 67 GLY A O 1
ATOM 542 N N . ARG A 1 68 ? -30.165 -22.633 7.677 1.00 89.50 68 ARG A N 1
ATOM 543 C CA . ARG A 1 68 ? -30.237 -23.670 6.618 1.00 89.50 68 ARG A CA 1
ATOM 544 C C . ARG A 1 68 ? -31.257 -23.388 5.513 1.00 89.50 68 ARG A C 1
ATOM 546 O O . ARG A 1 68 ? -31.121 -23.891 4.397 1.00 89.50 68 ARG A O 1
ATOM 553 N N . LEU A 1 69 ? -32.307 -22.641 5.841 1.00 91.38 69 LEU A N 1
ATOM 554 C CA . LEU A 1 69 ? -33.364 -22.242 4.915 1.00 91.38 69 LEU A CA 1
ATOM 555 C C . LEU A 1 69 ? -33.376 -20.723 4.762 1.00 91.38 69 LEU A C 1
ATOM 557 O O . LEU A 1 69 ? -33.213 -20.000 5.747 1.00 91.38 69 LEU A O 1
ATOM 561 N N . ALA A 1 70 ? -33.621 -20.267 3.541 1.00 93.25 70 ALA A N 1
ATOM 562 C CA . ALA A 1 70 ? -33.919 -18.888 3.194 1.00 93.25 70 ALA A CA 1
ATOM 563 C C . ALA A 1 70 ? -35.292 -18.818 2.529 1.00 93.25 70 ALA A C 1
ATOM 565 O O . ALA A 1 70 ? -35.689 -19.749 1.832 1.00 93.25 70 ALA A O 1
ATOM 566 N N . PHE A 1 71 ? -36.001 -17.710 2.703 1.00 94.31 71 PHE A N 1
ATOM 567 C CA . PHE A 1 71 ? -37.189 -17.400 1.918 1.00 94.31 71 PHE A CA 1
ATOM 568 C C . PHE A 1 71 ? -36.961 -16.090 1.173 1.00 94.31 71 PHE A C 1
ATOM 570 O O . PHE A 1 71 ? -36.692 -15.075 1.806 1.00 94.31 71 PHE A O 1
ATOM 577 N N . ILE A 1 72 ? -37.006 -16.131 -0.157 1.00 94.69 72 ILE A N 1
ATOM 578 C CA . ILE A 1 72 ? -36.590 -15.044 -1.051 1.00 94.69 72 ILE A CA 1
ATOM 579 C C . ILE A 1 72 ? -37.781 -14.620 -1.897 1.00 94.69 72 ILE A C 1
ATOM 581 O O . ILE A 1 72 ? -38.430 -15.473 -2.486 1.00 94.69 72 ILE A O 1
ATOM 585 N N . ILE A 1 73 ? -38.053 -13.326 -1.992 1.00 93.94 73 ILE A N 1
ATOM 586 C CA . ILE A 1 73 ? -39.225 -12.773 -2.670 1.00 93.94 73 ILE A CA 1
ATOM 587 C C . ILE A 1 73 ? -38.766 -11.832 -3.778 1.00 93.94 73 ILE A C 1
ATOM 589 O O . ILE A 1 73 ? -37.974 -10.916 -3.543 1.00 93.94 73 ILE A O 1
ATOM 593 N N . ASP A 1 74 ? -39.261 -12.057 -4.992 1.00 92.44 74 ASP A N 1
ATOM 594 C CA . ASP A 1 74 ? -39.019 -11.168 -6.127 1.00 92.44 74 ASP A CA 1
ATOM 595 C C . ASP A 1 74 ? -40.054 -10.038 -6.250 1.00 92.44 74 ASP A C 1
ATOM 597 O O . ASP A 1 74 ? -41.076 -10.029 -5.568 1.00 92.44 74 ASP A O 1
ATOM 601 N N . CYS A 1 75 ? -39.807 -9.074 -7.140 1.00 87.94 75 CYS A N 1
ATOM 602 C CA . CYS A 1 75 ? -40.690 -7.919 -7.334 1.00 87.94 75 CYS A CA 1
ATOM 603 C C . CYS A 1 75 ? -42.061 -8.247 -7.950 1.00 87.94 75 CYS A C 1
ATOM 605 O O . CYS A 1 75 ? -42.928 -7.377 -8.003 1.00 87.94 75 CYS A O 1
ATOM 607 N N . LEU A 1 76 ? -42.288 -9.485 -8.406 1.00 86.75 76 LEU A N 1
ATOM 608 C CA . LEU A 1 76 ? -43.620 -9.953 -8.795 1.00 86.75 76 LEU A CA 1
ATOM 609 C C . LEU A 1 76 ? -44.392 -10.584 -7.630 1.00 86.75 76 LEU A C 1
ATOM 611 O O . LEU A 1 76 ? -45.533 -11.000 -7.834 1.00 86.75 76 LEU A O 1
ATOM 615 N N . GLY A 1 77 ? -43.796 -10.676 -6.438 1.00 87.25 77 GLY A N 1
ATOM 616 C CA . GLY A 1 77 ? -44.398 -11.334 -5.284 1.00 87.25 77 GLY A CA 1
ATOM 617 C C . GLY A 1 77 ? -44.185 -12.845 -5.253 1.00 87.25 77 GLY A C 1
ATOM 618 O O . GLY A 1 77 ? -44.863 -13.553 -4.515 1.00 87.25 77 GLY A O 1
ATOM 619 N N . ARG A 1 78 ? -43.283 -13.410 -6.060 1.00 90.88 78 ARG A N 1
ATOM 620 C CA . ARG A 1 78 ? -43.004 -14.851 -6.004 1.00 90.88 78 ARG A CA 1
ATOM 621 C C . ARG A 1 78 ? -41.992 -15.102 -4.893 1.00 90.88 78 ARG A C 1
ATOM 623 O O . ARG A 1 78 ? -40.849 -14.663 -4.979 1.00 90.88 78 ARG A O 1
ATOM 630 N N . GLY A 1 79 ? -42.431 -15.800 -3.855 1.00 92.12 79 GLY A N 1
ATOM 631 C CA . GLY A 1 79 ? -41.606 -16.285 -2.760 1.00 92.12 79 GLY A CA 1
ATOM 632 C C . GLY A 1 79 ? -41.005 -17.654 -3.069 1.00 92.12 79 GLY A C 1
ATOM 633 O O . GLY A 1 79 ? -41.690 -18.543 -3.568 1.00 92.12 79 GLY A O 1
ATOM 634 N N . PHE A 1 80 ? -39.733 -17.847 -2.752 1.00 92.94 80 PHE A N 1
ATOM 635 C CA . PHE A 1 80 ? -38.977 -19.073 -2.972 1.00 92.94 80 PHE A CA 1
ATOM 636 C C . PHE A 1 80 ? -38.359 -19.513 -1.651 1.00 92.94 80 PHE A C 1
ATOM 638 O O . PHE A 1 80 ? -37.542 -18.796 -1.076 1.00 92.94 80 PHE A O 1
ATOM 645 N N . LEU A 1 81 ? -38.720 -20.703 -1.179 1.00 92.12 81 LEU A N 1
ATOM 646 C CA . LEU A 1 81 ? -38.015 -21.372 -0.094 1.00 92.12 81 LEU A CA 1
ATOM 647 C C . LEU A 1 81 ? -36.768 -22.033 -0.677 1.00 92.12 81 LEU A C 1
ATOM 649 O O . LEU A 1 81 ? -36.872 -22.829 -1.607 1.00 92.12 81 LEU A O 1
ATOM 653 N N . VAL A 1 82 ? -35.595 -21.701 -0.155 1.00 92.06 82 VAL A N 1
ATOM 654 C CA . VAL A 1 82 ? -34.294 -22.103 -0.696 1.00 92.06 82 VAL A CA 1
ATOM 655 C C . VAL A 1 82 ? -33.460 -22.744 0.404 1.00 92.06 82 VAL A C 1
ATOM 657 O O . VAL A 1 82 ? -33.393 -22.235 1.520 1.00 92.06 82 VAL A O 1
ATOM 660 N N . ASN A 1 83 ? -32.795 -23.854 0.091 1.00 90.19 83 ASN A N 1
ATOM 661 C CA . ASN A 1 83 ? -31.730 -24.374 0.942 1.00 90.19 83 ASN A CA 1
ATOM 662 C C . ASN A 1 83 ? -30.487 -23.497 0.756 1.00 90.19 83 ASN A C 1
ATOM 664 O O . ASN A 1 83 ? -29.924 -23.474 -0.338 1.00 90.19 83 ASN A O 1
ATOM 668 N N . THR A 1 84 ? -30.051 -22.799 1.802 1.00 90.06 84 THR A N 1
ATOM 669 C CA . THR A 1 84 ? -28.944 -21.829 1.728 1.00 90.06 84 THR A CA 1
ATOM 670 C C . THR A 1 84 ? -27.627 -22.470 1.303 1.00 90.06 84 THR A C 1
ATOM 672 O O . THR A 1 84 ? -26.933 -21.925 0.453 1.00 90.06 84 THR A O 1
ATOM 675 N N . SER A 1 85 ? -27.317 -23.662 1.823 1.00 85.75 85 SER A N 1
ATOM 676 C CA . SER A 1 85 ? -26.048 -24.356 1.558 1.00 85.75 85 SER A CA 1
ATOM 677 C C . SER A 1 85 ? -25.902 -24.843 0.114 1.00 85.75 85 SER A C 1
ATOM 679 O O . SER A 1 85 ? -24.820 -24.761 -0.458 1.00 85.75 85 SER A O 1
ATOM 681 N N . LYS A 1 86 ? -26.990 -25.338 -0.493 1.00 85.19 86 LYS A N 1
ATOM 682 C CA . LYS A 1 86 ? -26.990 -25.822 -1.886 1.00 85.19 86 LYS A CA 1
ATOM 683 C C . LYS A 1 86 ? -27.437 -24.754 -2.891 1.00 85.19 86 LYS A C 1
ATOM 685 O O . LYS A 1 86 ? -27.227 -24.927 -4.085 1.00 85.19 86 LYS A O 1
ATOM 690 N N . GLY A 1 87 ? -28.092 -23.686 -2.432 1.00 87.44 87 GLY A N 1
ATOM 691 C CA . GLY A 1 87 ? -28.711 -22.660 -3.277 1.00 87.44 87 GLY A CA 1
ATOM 692 C C . GLY A 1 87 ? -29.853 -23.179 -4.158 1.00 87.44 87 GLY A C 1
ATOM 693 O O . GLY A 1 87 ? -30.117 -22.606 -5.210 1.00 87.44 87 GLY A O 1
ATOM 694 N N . VAL A 1 88 ? -30.511 -24.272 -3.761 1.00 87.50 88 VAL A N 1
ATOM 695 C CA . VAL A 1 88 ? -31.599 -24.906 -4.528 1.00 87.50 88 VAL A CA 1
ATOM 696 C C . VAL A 1 88 ? -32.949 -24.476 -3.961 1.00 87.50 88 VAL A C 1
ATOM 698 O O . VAL A 1 88 ? -33.146 -24.517 -2.743 1.00 87.50 88 VAL A O 1
ATOM 701 N N . SER A 1 89 ? -33.881 -24.081 -4.832 1.00 88.81 89 SER A N 1
ATOM 702 C CA . SER A 1 89 ? -35.266 -23.809 -4.437 1.00 88.81 89 SER A CA 1
ATOM 703 C C . SER A 1 89 ? -35.996 -25.118 -4.130 1.00 88.81 89 SER A C 1
ATOM 705 O O . SER A 1 89 ? -36.016 -26.026 -4.953 1.00 88.81 89 SER A O 1
ATOM 707 N N . LEU A 1 90 ? -36.550 -25.215 -2.923 1.00 87.94 90 LEU A N 1
ATOM 708 C CA . LEU A 1 90 ? -37.296 -26.365 -2.415 1.00 87.94 90 LEU A CA 1
ATOM 709 C C . LEU A 1 90 ? -38.800 -26.235 -2.678 1.00 87.94 90 LEU A C 1
ATOM 711 O O . LEU A 1 90 ? -39.466 -27.229 -2.934 1.00 87.94 90 LEU A O 1
ATOM 715 N N . ALA A 1 91 ? -39.340 -25.019 -2.581 1.00 88.00 91 ALA A N 1
ATOM 716 C CA . ALA A 1 91 ? -40.752 -24.738 -2.815 1.00 88.00 91 ALA A CA 1
ATOM 717 C C . ALA A 1 91 ? -40.953 -23.280 -3.236 1.00 88.00 91 ALA A C 1
ATOM 719 O O . ALA A 1 91 ? -40.162 -22.405 -2.880 1.00 88.00 91 ALA A O 1
ATOM 720 N N . GLN A 1 92 ? -42.047 -23.009 -3.942 1.00 89.00 92 GLN A N 1
ATOM 721 C CA . GLN A 1 92 ? -42.438 -21.666 -4.363 1.00 89.00 92 GLN A CA 1
ATOM 722 C C . GLN A 1 92 ? -43.813 -21.311 -3.787 1.00 89.00 92 GLN A C 1
ATOM 724 O O . GLN A 1 92 ? -44.670 -22.179 -3.643 1.00 89.00 92 GLN A O 1
ATOM 729 N N . LEU A 1 93 ? -44.021 -20.040 -3.454 1.00 89.19 93 LEU A N 1
ATOM 730 C CA . LEU A 1 93 ? -45.283 -19.465 -3.004 1.00 89.19 93 LEU A CA 1
ATOM 731 C C . LEU A 1 93 ? -45.563 -18.214 -3.835 1.00 89.19 93 LEU A C 1
ATOM 733 O O . LEU A 1 93 ? -44.716 -17.333 -3.946 1.00 89.19 93 LEU A O 1
ATOM 737 N N . LYS A 1 94 ? -46.743 -18.120 -4.441 1.00 89.06 94 LYS A N 1
ATOM 738 C CA . LYS A 1 94 ? -47.142 -16.928 -5.193 1.00 89.06 94 LYS A CA 1
ATOM 739 C C . LYS A 1 94 ? -47.892 -15.977 -4.263 1.00 89.06 94 LYS A C 1
ATOM 741 O O . LYS A 1 94 ? -48.987 -16.309 -3.821 1.00 89.06 94 LYS A O 1
ATOM 746 N N . LEU A 1 95 ? -47.302 -14.820 -3.986 1.00 84.62 95 LEU A N 1
ATOM 747 C CA . LEU A 1 95 ? -47.886 -13.728 -3.208 1.00 84.62 95 LEU A CA 1
ATOM 748 C C . LEU A 1 95 ? -48.295 -12.582 -4.145 1.00 84.62 95 LEU A C 1
ATOM 750 O O . LEU A 1 95 ? -48.176 -12.679 -5.372 1.00 84.62 95 LEU A O 1
ATOM 754 N N . THR A 1 96 ? -48.805 -11.501 -3.565 1.00 80.31 96 THR A N 1
ATOM 755 C CA . THR A 1 96 ? -49.054 -10.246 -4.278 1.00 80.31 96 THR A CA 1
ATOM 756 C C . THR A 1 96 ? -47.753 -9.471 -4.486 1.00 80.31 96 THR A C 1
ATOM 758 O O . THR A 1 96 ? -46.723 -9.779 -3.885 1.00 80.31 96 THR A O 1
ATOM 761 N N . LYS A 1 97 ? -47.779 -8.469 -5.374 1.00 70.94 97 LYS A N 1
ATOM 762 C CA . LYS A 1 97 ? -46.573 -7.725 -5.773 1.00 70.94 97 LYS A CA 1
ATOM 763 C C . LYS A 1 97 ? -45.898 -7.000 -4.602 1.00 70.94 97 LYS A C 1
ATOM 765 O O . LYS A 1 97 ? -44.678 -6.871 -4.610 1.00 70.94 97 LYS A O 1
ATOM 770 N N . HIS A 1 98 ? -46.666 -6.526 -3.619 1.00 81.75 98 HIS A N 1
ATOM 771 C CA . HIS A 1 98 ? -46.139 -5.730 -2.516 1.00 81.75 98 HIS A CA 1
ATOM 772 C C . HIS A 1 98 ? -46.048 -6.548 -1.227 1.00 81.75 98 HIS A C 1
ATOM 774 O O . HIS A 1 98 ? -47.018 -6.682 -0.477 1.00 81.75 98 HIS A O 1
ATOM 780 N N . VAL A 1 99 ? -44.853 -7.062 -0.945 1.00 88.62 99 VAL A N 1
ATOM 781 C CA . VAL A 1 99 ? -44.555 -7.717 0.330 1.00 88.62 99 VAL A CA 1
ATOM 782 C C . VAL A 1 99 ? -43.816 -6.741 1.235 1.00 88.62 99 VAL A C 1
ATOM 784 O O . VAL A 1 99 ? -42.688 -6.351 0.940 1.00 88.62 99 VAL A O 1
ATOM 787 N N . GLY A 1 100 ? -44.461 -6.380 2.342 1.00 88.25 100 GLY A N 1
ATOM 788 C CA . GLY A 1 100 ? -43.914 -5.507 3.369 1.00 88.25 100 GLY A CA 1
ATOM 789 C C . GLY A 1 100 ? -42.751 -6.150 4.093 1.00 88.25 100 GLY A C 1
ATOM 790 O O . GLY A 1 100 ? -41.645 -5.638 4.022 1.00 88.25 100 GLY A O 1
ATOM 791 N N . ASP A 1 101 ? -42.957 -7.292 4.753 1.00 92.62 101 ASP A N 1
ATOM 792 C CA . ASP A 1 101 ? -41.887 -8.012 5.454 1.00 92.62 101 ASP A CA 1
ATOM 793 C C . ASP A 1 101 ? -42.160 -9.513 5.581 1.00 92.62 101 ASP A C 1
ATOM 795 O O . ASP A 1 101 ? -43.288 -9.980 5.418 1.00 92.62 101 ASP A O 1
ATOM 799 N N . VAL A 1 102 ? -41.108 -10.282 5.863 1.00 94.38 102 VAL A N 1
ATOM 800 C CA . VAL A 1 102 ? -41.195 -11.734 6.035 1.00 94.38 102 VAL A CA 1
ATOM 801 C C . VAL A 1 102 ? -40.218 -12.229 7.100 1.00 94.38 102 VAL A C 1
ATOM 803 O O . VAL A 1 102 ? -39.024 -11.921 7.067 1.00 94.38 102 VAL A O 1
ATOM 806 N N . LYS A 1 103 ? -40.709 -13.025 8.057 1.00 94.38 103 LYS A N 1
ATOM 807 C CA . LYS A 1 103 ? -39.893 -13.563 9.157 1.00 94.38 103 LYS A CA 1
ATOM 808 C C . LYS A 1 103 ? -40.250 -15.006 9.472 1.00 94.38 103 LYS A C 1
ATOM 810 O O . LYS A 1 103 ? -41.420 -15.350 9.658 1.00 94.38 103 LYS A O 1
ATOM 815 N N . PHE A 1 104 ? -39.223 -15.838 9.610 1.00 94.06 104 PHE A N 1
ATOM 816 C CA . PHE A 1 104 ? -39.360 -17.143 10.245 1.00 94.06 104 PHE A CA 1
ATOM 817 C C . PHE A 1 104 ? -39.623 -16.971 11.747 1.00 94.06 104 PHE A C 1
ATOM 819 O O . PHE A 1 104 ? -39.051 -16.096 12.391 1.00 94.06 104 PHE A O 1
ATOM 826 N N . SER A 1 105 ? -40.458 -17.844 12.301 1.00 92.00 105 SER A N 1
ATOM 827 C CA . SER A 1 105 ? -40.597 -18.017 13.750 1.00 92.00 105 SER A CA 1
ATOM 828 C C . SER A 1 105 ? -39.270 -18.472 14.383 1.00 92.00 105 SER A C 1
ATOM 830 O O . SER A 1 105 ? -38.489 -19.159 13.712 1.00 92.00 105 SER A O 1
ATOM 832 N N . PRO A 1 106 ? -39.029 -18.197 15.680 1.00 90.00 106 PRO A N 1
ATOM 833 C CA . PRO A 1 106 ? -37.814 -18.629 16.384 1.00 90.00 106 PRO A CA 1
ATOM 834 C C . PRO A 1 106 ? -37.547 -20.144 16.308 1.00 90.00 106 PRO A C 1
ATOM 836 O O . PRO A 1 106 ? -36.401 -20.581 16.233 1.00 90.00 106 PRO A O 1
ATOM 839 N N . CYS A 1 107 ? -38.601 -20.966 16.231 1.00 86.56 107 CYS A N 1
ATOM 840 C CA . CYS A 1 107 ? -38.492 -22.422 16.086 1.00 86.56 107 CYS A CA 1
ATOM 841 C C . CYS A 1 107 ? -38.287 -22.912 14.637 1.00 86.56 107 CYS A C 1
ATOM 843 O O . CYS A 1 107 ? -38.216 -24.118 14.405 1.00 86.56 107 CYS A O 1
ATOM 845 N N . SER A 1 108 ? -38.215 -22.009 13.650 1.00 86.19 108 SER A N 1
ATOM 846 C CA . SER A 1 108 ? -38.108 -22.300 12.206 1.00 86.19 108 SER A CA 1
ATOM 847 C C . SER A 1 108 ? -39.259 -23.121 11.595 1.00 86.19 108 SER A C 1
ATOM 849 O O . SER A 1 108 ? -39.166 -23.502 10.431 1.00 86.19 108 SER A O 1
ATOM 851 N N . LYS A 1 109 ? -40.341 -23.401 12.339 1.00 85.62 109 LYS A N 1
ATOM 852 C CA . LYS A 1 109 ? -41.491 -24.188 11.846 1.00 85.62 109 LYS A CA 1
ATOM 853 C C . LYS A 1 109 ? -42.527 -23.337 11.125 1.00 85.62 109 LYS A C 1
ATOM 855 O O . LYS A 1 109 ? -43.149 -23.811 10.186 1.00 85.62 109 LYS A O 1
ATOM 860 N N . TYR A 1 110 ? -42.718 -22.099 11.560 1.00 89.88 110 TYR A N 1
ATOM 861 C CA . TYR A 1 110 ? -43.655 -21.163 10.947 1.00 89.88 110 TYR A CA 1
ATOM 862 C C . TYR A 1 110 ? -42.916 -20.032 10.241 1.00 89.88 110 TYR A C 1
ATOM 864 O O . TYR A 1 110 ? -41.819 -19.653 10.661 1.00 89.88 110 TYR A O 1
ATOM 872 N N . ILE A 1 111 ? -43.535 -19.464 9.213 1.00 92.50 111 ILE A N 1
ATOM 873 C CA . ILE A 1 111 ? -43.125 -18.218 8.567 1.00 92.50 111 ILE A CA 1
ATOM 874 C C . ILE A 1 111 ? -44.323 -17.272 8.518 1.00 92.50 111 ILE A C 1
ATOM 876 O O . ILE A 1 111 ? -45.425 -17.690 8.173 1.00 92.50 111 ILE A O 1
ATOM 880 N N . ALA A 1 112 ? -44.120 -16.017 8.899 1.00 93.62 112 ALA A N 1
ATOM 881 C CA . ALA A 1 112 ? -45.117 -14.958 8.808 1.00 93.62 112 ALA A CA 1
ATOM 882 C C . ALA A 1 112 ? -44.732 -13.996 7.685 1.00 93.62 112 ALA A C 1
ATOM 884 O O . ALA A 1 112 ? -43.560 -13.636 7.556 1.00 93.62 112 ALA A O 1
ATOM 885 N N . ILE A 1 113 ? -45.713 -13.605 6.879 1.00 93.94 113 ILE A N 1
ATOM 886 C CA . ILE A 1 113 ? -45.549 -12.744 5.709 1.00 93.94 113 ILE A CA 1
ATOM 887 C C . ILE A 1 113 ? -46.582 -11.621 5.801 1.00 93.94 113 ILE A C 1
ATOM 889 O O . ILE A 1 113 ? -47.778 -11.901 5.869 1.00 93.94 113 ILE A O 1
ATOM 893 N N . ALA A 1 114 ? -46.124 -10.372 5.790 1.00 92.31 114 ALA A N 1
ATOM 894 C CA . ALA A 1 114 ? -46.967 -9.185 5.691 1.00 92.31 114 ALA A CA 1
ATOM 895 C C . ALA A 1 114 ? -46.941 -8.682 4.248 1.00 92.31 114 ALA A C 1
ATOM 897 O O . ALA A 1 114 ? -45.873 -8.378 3.718 1.00 92.31 114 ALA A O 1
ATOM 898 N N . PHE A 1 115 ? -48.098 -8.614 3.602 1.00 88.94 115 PHE A N 1
ATOM 899 C CA . PHE A 1 115 ? -48.230 -8.170 2.217 1.00 88.94 115 PHE A CA 1
ATOM 900 C C . PHE A 1 115 ? -49.576 -7.481 2.017 1.00 88.94 115 PHE A C 1
ATOM 902 O O . PHE A 1 115 ? -50.586 -7.906 2.584 1.00 88.94 115 PHE A O 1
ATOM 909 N N . ASP A 1 116 ? -49.587 -6.409 1.223 1.00 86.00 116 ASP A N 1
ATOM 910 C CA . ASP A 1 116 ? -50.711 -5.464 1.158 1.00 86.00 116 ASP A CA 1
ATOM 911 C C . ASP A 1 116 ? -51.257 -5.180 2.574 1.00 86.00 116 ASP A C 1
ATOM 913 O O . ASP A 1 116 ? -50.472 -5.011 3.496 1.00 86.00 116 ASP A O 1
ATOM 917 N N . GLY A 1 117 ? -52.568 -5.187 2.802 1.00 87.75 117 GLY A N 1
ATOM 918 C CA . GLY A 1 117 ? -53.169 -5.032 4.135 1.00 87.75 117 GLY A CA 1
ATOM 919 C C . GLY A 1 117 ? -53.297 -6.309 4.979 1.00 87.75 117 GLY A C 1
ATOM 920 O O . GLY A 1 117 ? -54.084 -6.342 5.933 1.00 87.75 117 GLY A O 1
ATOM 921 N N . LYS A 1 118 ? -52.601 -7.394 4.609 1.00 90.06 118 LYS A N 1
ATOM 922 C CA . LYS A 1 118 ? -52.772 -8.738 5.184 1.00 90.06 118 LYS A CA 1
ATOM 923 C C . LYS A 1 118 ? -51.498 -9.271 5.833 1.00 90.06 118 LYS A C 1
ATOM 925 O O . LYS A 1 118 ? -50.384 -8.960 5.422 1.00 90.06 118 LYS A O 1
ATOM 930 N N . ILE A 1 119 ? -51.679 -10.144 6.821 1.00 90.75 119 ILE A N 1
ATOM 931 C CA . ILE A 1 119 ? -50.620 -10.977 7.389 1.00 90.75 119 ILE A CA 1
ATOM 932 C C . ILE A 1 119 ? -51.045 -12.434 7.312 1.00 90.75 119 ILE A C 1
ATOM 934 O O . ILE A 1 119 ? -52.094 -12.815 7.835 1.00 90.75 119 ILE A O 1
ATOM 938 N N . GLU A 1 120 ? -50.210 -13.263 6.696 1.00 91.00 120 GLU A N 1
ATOM 939 C CA . GLU A 1 120 ? -50.412 -14.706 6.637 1.00 91.00 120 GLU A CA 1
ATOM 940 C C . GLU A 1 120 ? -49.269 -15.448 7.321 1.00 91.00 120 GLU A C 1
ATOM 942 O O . GLU A 1 120 ? -48.096 -15.113 7.159 1.00 91.00 120 GLU A O 1
ATOM 947 N N . VAL A 1 121 ? -49.621 -16.481 8.083 1.00 91.19 121 VAL A N 1
ATOM 948 C CA . VAL A 1 121 ? -48.672 -17.384 8.734 1.00 91.19 121 VAL A CA 1
ATOM 949 C C . VAL A 1 121 ? -48.800 -18.759 8.097 1.00 91.19 121 VAL A C 1
ATOM 951 O O . VAL A 1 121 ? -49.904 -19.296 7.969 1.00 91.19 121 VAL A O 1
ATOM 954 N N . PHE A 1 122 ? -47.670 -19.331 7.698 1.00 89.94 122 PHE A N 1
ATOM 955 C CA . PHE A 1 122 ? -47.574 -20.652 7.093 1.00 89.94 122 PHE A CA 1
ATOM 956 C C . PHE A 1 122 ? -46.744 -21.576 7.977 1.00 89.94 122 PHE A C 1
ATOM 958 O O . PHE A 1 122 ? -45.691 -21.186 8.477 1.00 89.94 122 PHE A O 1
ATOM 965 N N . LEU A 1 123 ? -47.200 -22.813 8.135 1.00 88.38 123 LEU A N 1
ATOM 966 C CA . LEU A 1 123 ? -46.427 -23.923 8.669 1.00 88.38 123 LEU A CA 1
ATOM 967 C C . LEU A 1 123 ? -45.591 -24.536 7.539 1.00 88.38 123 LEU A C 1
ATOM 969 O O . LEU A 1 123 ? -46.117 -24.902 6.485 1.00 88.38 123 LEU A O 1
ATOM 973 N N . LEU A 1 124 ? -44.293 -24.658 7.792 1.00 82.00 124 LEU A N 1
ATOM 974 C CA . LEU A 1 124 ? -43.319 -25.330 6.946 1.00 82.00 124 LEU A CA 1
ATOM 975 C C . LEU A 1 124 ? -43.287 -26.805 7.339 1.00 82.00 124 LEU A C 1
ATOM 977 O O . LEU A 1 124 ? -42.724 -27.179 8.372 1.00 82.00 124 LEU A O 1
ATOM 981 N N . ASN A 1 125 ? -43.897 -27.656 6.517 1.00 69.25 125 ASN A N 1
ATOM 982 C CA . ASN A 1 125 ? -43.734 -29.098 6.673 1.00 69.25 125 ASN A CA 1
ATOM 983 C C . ASN A 1 125 ? -42.290 -29.515 6.358 1.00 69.25 125 ASN A C 1
ATOM 985 O O . ASN A 1 125 ? -41.530 -28.759 5.753 1.00 69.25 125 ASN A O 1
ATOM 989 N N . LYS A 1 126 ? -41.894 -30.734 6.756 1.00 66.50 126 LYS A N 1
ATOM 990 C CA . LYS A 1 126 ? -40.638 -31.338 6.281 1.00 66.50 126 LYS A CA 1
ATOM 991 C C . LYS A 1 126 ? -40.704 -31.435 4.754 1.00 66.50 126 LYS A C 1
ATOM 993 O O . LYS A 1 126 ? -41.301 -32.365 4.225 1.00 66.50 126 LYS A O 1
ATOM 998 N N . VAL A 1 127 ? -40.127 -30.448 4.075 1.00 60.34 127 VAL A N 1
ATOM 999 C CA . VAL A 1 127 ? -40.083 -30.378 2.616 1.00 60.34 127 VAL A CA 1
ATOM 1000 C C . VAL A 1 127 ? -39.128 -31.461 2.136 1.00 60.34 127 VAL A C 1
ATOM 1002 O O . VAL A 1 127 ? -37.909 -31.331 2.250 1.00 60.34 127 VAL A O 1
ATOM 1005 N N . THR A 1 128 ? -39.684 -32.566 1.661 1.00 60.25 128 THR A N 1
ATOM 1006 C CA . THR A 1 128 ? -38.972 -33.481 0.773 1.00 60.25 128 THR A CA 1
ATOM 1007 C C . THR A 1 128 ? -39.071 -32.930 -0.647 1.00 60.25 128 THR A C 1
ATOM 1009 O O . THR A 1 128 ? -39.986 -32.166 -0.955 1.00 60.25 128 THR A O 1
ATOM 1012 N N . PHE A 1 129 ? -38.133 -33.297 -1.523 1.00 59.97 129 PHE A N 1
ATOM 1013 C CA . PHE A 1 129 ? -38.158 -32.869 -2.930 1.00 59.97 129 PHE A CA 1
ATOM 1014 C C . PHE A 1 129 ? -39.481 -33.217 -3.643 1.00 59.97 129 PHE A C 1
ATOM 1016 O O . PHE A 1 129 ? -39.840 -32.548 -4.606 1.00 59.97 129 PHE A O 1
ATOM 1023 N N . ASP A 1 130 ? -40.224 -34.196 -3.120 1.00 63.03 130 ASP A N 1
ATOM 1024 C CA . ASP A 1 130 ? -41.450 -34.720 -3.725 1.00 63.03 130 ASP A CA 1
ATOM 1025 C C . ASP A 1 130 ? -42.743 -34.070 -3.191 1.00 63.03 130 ASP A C 1
ATOM 1027 O O . ASP A 1 130 ? -43.841 -34.419 -3.627 1.00 63.03 130 ASP A O 1
ATOM 1031 N N . SER A 1 131 ? -42.674 -33.139 -2.229 1.00 67.81 131 SER A N 1
ATOM 1032 C CA . SER A 1 131 ? -43.894 -32.544 -1.669 1.00 67.81 131 SER A CA 1
ATOM 1033 C C . SER A 1 131 ? -44.517 -31.525 -2.633 1.00 67.81 131 SER A C 1
ATOM 1035 O O . SER A 1 131 ? -43.951 -30.455 -2.847 1.00 67.81 131 SER A O 1
ATOM 1037 N N . PHE A 1 132 ? -45.709 -31.820 -3.166 1.00 68.69 132 PHE A N 1
ATOM 1038 C CA . PHE A 1 132 ? -46.415 -30.935 -4.109 1.00 68.69 132 PHE A CA 1
ATOM 1039 C C . PHE A 1 132 ? -46.778 -29.571 -3.505 1.00 68.69 132 PHE A C 1
ATOM 1041 O O . PHE A 1 132 ? -46.625 -28.538 -4.151 1.00 68.69 132 PHE A O 1
ATOM 1048 N N . ASN A 1 133 ? -47.251 -29.555 -2.254 1.00 70.94 133 ASN A N 1
ATOM 1049 C CA . ASN A 1 133 ? -47.548 -28.323 -1.536 1.00 70.94 133 ASN A CA 1
ATOM 1050 C C . ASN A 1 133 ? -46.810 -28.301 -0.195 1.00 70.94 133 ASN A C 1
ATOM 1052 O O . ASN A 1 133 ? -47.208 -28.957 0.766 1.00 70.94 133 ASN A O 1
ATOM 1056 N N . ALA A 1 134 ? -45.724 -27.536 -0.144 1.00 78.12 134 ALA A N 1
ATOM 1057 C CA . ALA A 1 134 ? -44.925 -27.360 1.065 1.00 78.12 134 ALA A CA 1
ATOM 1058 C C . ALA A 1 134 ? -45.572 -26.405 2.089 1.00 78.12 134 ALA A C 1
ATOM 1060 O O . ALA A 1 134 ? -45.114 -26.337 3.231 1.00 78.12 134 ALA A O 1
ATOM 1061 N N . TRP A 1 135 ? -46.613 -25.662 1.691 1.00 83.44 135 TRP A N 1
ATOM 1062 C CA . TRP A 1 135 ? -47.157 -24.534 2.446 1.00 83.44 135 TRP A CA 1
ATOM 1063 C C . TRP A 1 135 ? -48.519 -24.862 3.050 1.00 83.44 135 TRP A C 1
ATOM 1065 O O . TRP A 1 135 ? -49.513 -25.002 2.336 1.00 83.44 135 TRP A O 1
ATOM 1075 N N . ILE A 1 136 ? -48.598 -24.904 4.380 1.00 85.19 136 ILE A N 1
ATOM 1076 C CA . ILE A 1 136 ? -49.877 -25.010 5.091 1.00 85.19 136 ILE A CA 1
ATOM 1077 C C . ILE A 1 136 ? -50.170 -23.670 5.752 1.00 85.19 136 ILE A C 1
ATOM 1079 O O . ILE A 1 136 ? -49.555 -23.316 6.753 1.00 85.19 136 ILE A O 1
ATOM 1083 N N . ARG A 1 137 ? -51.125 -22.909 5.212 1.00 86.88 137 ARG A N 1
ATOM 1084 C CA . ARG A 1 137 ? -51.545 -21.641 5.819 1.00 86.88 137 ARG A CA 1
ATOM 1085 C C . ARG A 1 137 ? -52.265 -21.905 7.143 1.00 86.88 137 ARG A C 1
ATOM 1087 O O . ARG A 1 137 ? -53.346 -22.501 7.174 1.00 86.88 137 ARG A O 1
ATOM 1094 N N . THR A 1 138 ? -51.680 -21.452 8.244 1.00 83.75 138 THR A N 1
ATOM 1095 C CA . THR A 1 138 ? -52.272 -21.579 9.577 1.00 83.75 138 THR A CA 1
ATOM 1096 C C . THR A 1 138 ? -53.216 -20.426 9.858 1.00 83.75 138 THR A C 1
ATOM 1098 O O . THR A 1 138 ? -54.345 -20.681 10.265 1.00 83.75 138 THR A O 1
ATOM 1101 N N . THR A 1 139 ? -52.801 -19.196 9.551 1.00 83.94 139 THR A N 1
ATOM 1102 C CA . THR A 1 139 ? -53.515 -17.969 9.939 1.00 83.94 139 THR A CA 1
ATOM 1103 C C . THR A 1 139 ? -53.470 -16.960 8.800 1.00 83.94 139 THR A C 1
ATOM 1105 O O . THR A 1 139 ? -52.463 -16.863 8.104 1.00 83.94 139 THR A O 1
ATOM 1108 N N . SER A 1 140 ? -54.565 -16.234 8.586 1.00 87.25 140 SER A N 1
ATOM 1109 C CA . SER A 1 140 ? -54.669 -15.141 7.615 1.00 87.25 140 SER A CA 1
ATOM 1110 C C . SER A 1 140 ? -55.489 -14.033 8.263 1.00 87.25 140 SER A C 1
ATOM 1112 O O . SER A 1 140 ? -56.637 -14.257 8.642 1.00 87.25 140 SER A O 1
ATOM 1114 N N . LEU A 1 141 ? -54.876 -12.871 8.456 1.00 84.81 141 LEU A N 1
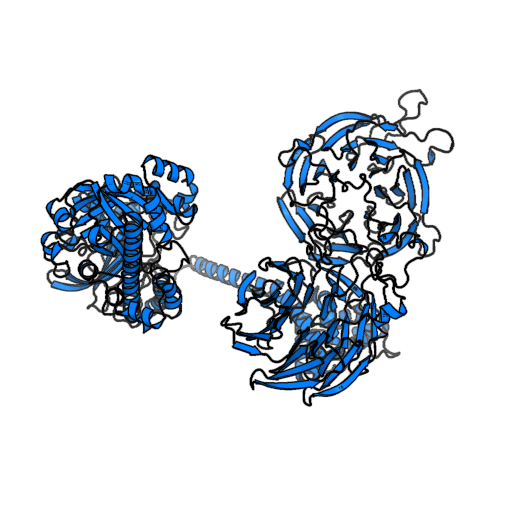ATOM 1115 C CA . LEU A 1 141 ? -55.471 -11.703 9.097 1.00 84.81 141 LEU A CA 1
ATOM 1116 C C . LEU A 1 141 ? -55.447 -10.539 8.117 1.00 84.81 141 LEU A C 1
ATOM 1118 O O . LEU A 1 141 ? -54.396 -10.203 7.584 1.00 84.81 141 LEU A O 1
ATOM 1122 N N . THR A 1 142 ? -56.599 -9.917 7.887 1.00 86.50 142 THR A N 1
ATOM 1123 C CA . THR A 1 142 ? -56.688 -8.653 7.143 1.00 86.50 142 THR A CA 1
ATOM 1124 C C . THR A 1 142 ? -56.834 -7.535 8.167 1.00 86.50 142 THR A C 1
ATOM 1126 O O . THR A 1 142 ? -57.817 -7.520 8.901 1.00 86.50 142 THR A O 1
ATOM 1129 N N . ILE A 1 143 ? -55.832 -6.662 8.267 1.00 82.31 143 ILE A N 1
ATOM 1130 C CA . ILE A 1 143 ? -55.702 -5.689 9.365 1.00 82.31 143 ILE A CA 1
ATOM 1131 C C . ILE A 1 143 ? -56.032 -4.275 8.898 1.00 82.31 143 ILE A C 1
ATOM 1133 O O . ILE A 1 143 ? -56.721 -3.544 9.606 1.00 82.31 143 ILE A O 1
ATOM 1137 N N . SER A 1 144 ? -55.549 -3.904 7.714 1.00 82.69 144 SER A N 1
ATOM 1138 C CA . SER A 1 144 ? -55.649 -2.551 7.173 1.00 82.69 144 SER A CA 1
ATOM 1139 C C . SER A 1 144 ? -56.040 -2.584 5.699 1.00 82.69 144 SER A C 1
ATOM 1141 O O . SER A 1 144 ? -55.936 -3.616 5.038 1.00 82.69 144 SER A O 1
ATOM 1143 N N . THR A 1 145 ? -56.500 -1.452 5.174 1.00 84.94 145 THR A N 1
ATOM 1144 C CA . THR A 1 145 ? -56.601 -1.221 3.725 1.00 84.94 145 THR A CA 1
ATOM 1145 C C . THR A 1 145 ? -55.271 -0.754 3.137 1.00 84.94 145 THR A C 1
ATOM 1147 O O . THR A 1 145 ? -55.051 -0.917 1.940 1.00 84.94 145 THR A O 1
ATOM 1150 N N . ASN A 1 146 ? -54.388 -0.199 3.973 1.00 87.31 146 ASN A N 1
ATOM 1151 C CA . ASN A 1 146 ? -53.053 0.235 3.577 1.00 87.31 146 ASN A CA 1
ATOM 1152 C C . ASN A 1 146 ? -52.054 -0.914 3.701 1.00 87.31 146 ASN A C 1
ATOM 1154 O O . ASN A 1 146 ? -52.343 -1.952 4.300 1.00 87.31 146 ASN A O 1
ATOM 1158 N N . LYS A 1 147 ? -50.859 -0.730 3.140 1.00 89.19 147 LYS A N 1
ATOM 1159 C CA . LYS A 1 147 ? -49.833 -1.768 3.148 1.00 89.19 147 LYS A CA 1
ATOM 1160 C C . LYS A 1 147 ? -49.248 -1.939 4.551 1.00 89.19 147 LYS A C 1
ATOM 1162 O O . LYS A 1 147 ? -48.872 -0.977 5.218 1.00 89.19 147 LYS A O 1
ATOM 1167 N N . MET A 1 148 ? -49.128 -3.186 4.978 1.00 91.00 148 MET A N 1
ATOM 1168 C CA . MET A 1 148 ? -48.320 -3.607 6.108 1.00 91.00 148 MET A CA 1
ATOM 1169 C C . MET A 1 148 ? -46.854 -3.541 5.684 1.00 91.00 148 MET A C 1
ATOM 1171 O O . MET A 1 148 ? -46.493 -4.062 4.630 1.00 91.00 148 MET A O 1
ATOM 1175 N N . THR A 1 149 ? -46.013 -2.907 6.491 1.00 90.50 149 THR A N 1
ATOM 1176 C CA . THR A 1 149 ? -44.610 -2.595 6.172 1.00 90.50 149 THR A CA 1
ATOM 1177 C C . THR A 1 149 ? -43.631 -3.516 6.894 1.00 90.50 149 THR A C 1
ATOM 1179 O O . THR A 1 149 ? -42.548 -3.802 6.387 1.00 90.50 149 THR A O 1
ATOM 1182 N N . THR A 1 150 ? -44.000 -3.996 8.083 1.00 93.56 150 THR A N 1
ATOM 1183 C CA . THR A 1 150 ? -43.092 -4.694 8.997 1.00 93.56 150 THR A CA 1
ATOM 1184 C C . THR A 1 150 ? -43.819 -5.720 9.861 1.00 93.56 150 THR A C 1
ATOM 1186 O O . THR A 1 150 ? -45.007 -5.566 10.158 1.00 93.56 150 THR A O 1
ATOM 1189 N N . LEU A 1 151 ? -43.102 -6.765 10.281 1.00 94.44 151 LEU A N 1
ATOM 1190 C CA . LEU A 1 151 ? -43.564 -7.727 11.277 1.00 94.44 151 LEU A CA 1
ATOM 1191 C C . LEU A 1 151 ? -42.387 -8.299 12.079 1.00 94.44 151 LEU A C 1
ATOM 1193 O O . LEU A 1 151 ? -41.296 -8.477 11.543 1.00 94.44 151 LEU A O 1
ATOM 1197 N N . ASN A 1 152 ? -42.608 -8.665 13.342 1.00 94.69 152 ASN A N 1
ATOM 1198 C CA . ASN A 1 152 ? -41.652 -9.426 14.149 1.00 94.69 152 ASN A CA 1
ATOM 1199 C C . ASN A 1 152 ? -42.353 -10.405 15.095 1.00 94.69 152 ASN A C 1
ATOM 1201 O O . ASN A 1 152 ? -43.477 -10.179 15.537 1.00 94.69 152 ASN A O 1
ATOM 1205 N N . TRP A 1 153 ? -41.663 -11.499 15.406 1.00 94.69 153 TRP A N 1
ATOM 1206 C CA . TRP A 1 153 ? -42.099 -12.512 16.367 1.00 94.69 153 TRP A CA 1
ATOM 1207 C C . TRP A 1 153 ? -41.588 -12.185 17.772 1.00 94.69 153 TRP A C 1
ATOM 1209 O O . TRP A 1 153 ? -40.512 -11.601 17.909 1.00 94.69 153 TRP A O 1
ATOM 1219 N N . SER A 1 154 ? -42.320 -12.596 18.806 1.00 92.25 154 SER A N 1
ATOM 1220 C CA . SER A 1 154 ? -41.792 -12.680 20.172 1.00 92.25 154 SER A CA 1
ATOM 1221 C C . SER A 1 154 ? -40.751 -13.800 20.289 1.00 92.25 154 SER A C 1
ATOM 1223 O O . SER A 1 154 ? -40.750 -14.739 19.489 1.00 92.25 154 SER A O 1
ATOM 1225 N N . ASP A 1 155 ? -39.873 -13.725 21.293 1.00 90.12 155 ASP A N 1
ATOM 1226 C CA . ASP A 1 155 ? -38.764 -14.680 21.472 1.00 90.12 155 ASP A CA 1
ATOM 1227 C C . ASP A 1 155 ? -39.231 -16.141 21.659 1.00 90.12 155 ASP A C 1
ATOM 1229 O O . ASP A 1 155 ? -38.550 -17.073 21.231 1.00 90.12 155 ASP A O 1
ATOM 1233 N N . ASP A 1 156 ? -40.414 -16.351 22.243 1.00 87.69 156 ASP A N 1
ATOM 1234 C CA . ASP A 1 156 ? -41.073 -17.659 22.390 1.00 87.69 156 ASP A CA 1
ATOM 1235 C C . ASP A 1 156 ? -41.854 -18.107 21.134 1.00 87.69 156 ASP A C 1
ATOM 1237 O O . ASP A 1 156 ? -42.253 -19.268 21.021 1.00 87.69 156 ASP A O 1
ATOM 1241 N N . GLY A 1 157 ? -42.052 -17.211 20.161 1.00 87.56 157 GLY A N 1
ATOM 1242 C CA . GLY A 1 157 ? -42.830 -17.452 18.948 1.00 87.56 157 GLY A CA 1
ATOM 1243 C C . GLY A 1 157 ? -44.349 -17.503 19.153 1.00 87.56 157 GLY A C 1
ATOM 1244 O O . GLY A 1 157 ? -45.048 -17.993 18.264 1.00 87.56 157 GLY A O 1
ATOM 1245 N N . GLU A 1 158 ? -44.869 -17.033 20.291 1.00 86.56 158 GLU A N 1
ATOM 1246 C CA . GLU A 1 158 ? -46.309 -17.027 20.591 1.00 86.56 158 GLU A CA 1
ATOM 1247 C C . GLU A 1 158 ? -47.033 -15.768 20.090 1.00 86.56 158 GLU A C 1
ATOM 1249 O O . GLU A 1 158 ? -48.211 -15.847 19.757 1.00 86.56 158 GLU A O 1
ATOM 1254 N N . LEU A 1 159 ? -46.367 -14.615 19.994 1.00 89.50 159 LEU A N 1
ATOM 1255 C CA . LEU A 1 159 ? -46.954 -13.361 19.514 1.00 89.50 159 LEU A CA 1
ATOM 1256 C C . LEU A 1 159 ? -46.249 -12.853 18.255 1.00 89.50 159 LEU A C 1
ATOM 1258 O O . LEU A 1 159 ? -45.055 -13.066 18.045 1.00 89.50 159 LEU A O 1
ATOM 1262 N N . ILE A 1 160 ? -47.002 -12.132 17.429 1.00 91.88 160 ILE A N 1
ATOM 1263 C CA . ILE A 1 160 ? -46.493 -11.349 16.304 1.00 91.88 160 ILE A CA 1
ATOM 1264 C C . ILE A 1 160 ? -46.906 -9.898 16.520 1.00 91.88 160 ILE A C 1
ATOM 1266 O O . ILE A 1 160 ? -48.075 -9.624 16.792 1.00 91.88 160 ILE A O 1
ATOM 1270 N N . ILE A 1 161 ? -45.955 -8.980 16.364 1.00 92.88 161 ILE A N 1
ATOM 1271 C CA . ILE A 1 161 ? -46.203 -7.547 16.213 1.00 92.88 161 ILE A CA 1
ATOM 1272 C C . ILE A 1 161 ? -46.052 -7.172 14.741 1.00 92.88 161 ILE A C 1
ATOM 1274 O O . ILE A 1 161 ? -45.152 -7.675 14.072 1.00 92.88 161 ILE A O 1
ATOM 1278 N N . ALA A 1 162 ? -46.919 -6.307 14.225 1.00 93.12 162 ALA A N 1
ATOM 1279 C CA . ALA A 1 162 ? -46.823 -5.806 12.859 1.00 93.12 162 ALA A CA 1
ATOM 1280 C C . ALA A 1 162 ? -47.290 -4.357 12.751 1.00 93.12 162 ALA A C 1
ATOM 1282 O O . ALA A 1 162 ? -48.187 -3.947 13.481 1.00 93.12 162 ALA A O 1
ATOM 1283 N N . GLY A 1 163 ? -46.696 -3.600 11.831 1.00 92.50 163 GLY A N 1
ATOM 1284 C CA . GLY A 1 163 ? -47.020 -2.197 11.567 1.00 92.50 163 GLY A CA 1
ATOM 1285 C C . GLY A 1 163 ? -47.313 -1.945 10.091 1.00 92.50 163 GLY A C 1
ATOM 1286 O O . GLY A 1 163 ? -46.883 -2.726 9.238 1.00 92.50 163 GLY A O 1
ATOM 1287 N N . GLY A 1 164 ? -48.058 -0.879 9.798 1.00 90.19 164 GLY A N 1
ATOM 1288 C CA . GLY A 1 164 ? -48.406 -0.489 8.432 1.00 90.19 164 GLY A CA 1
ATOM 1289 C C . GLY A 1 164 ? -48.260 1.005 8.141 1.00 90.19 164 GLY A C 1
ATOM 1290 O O . GLY A 1 164 ? -47.962 1.821 9.018 1.00 90.19 164 GLY A O 1
ATOM 1291 N N . GLU A 1 165 ? -48.507 1.357 6.878 1.00 90.38 165 GLU A N 1
ATOM 1292 C CA . GLU A 1 165 ? -48.561 2.739 6.370 1.00 90.38 165 GLU A CA 1
ATOM 1293 C C . GLU A 1 165 ? -49.740 3.540 6.939 1.00 90.38 165 GLU A C 1
ATOM 1295 O O . GLU A 1 165 ? -49.757 4.769 6.904 1.00 90.38 165 GLU A O 1
ATOM 1300 N N . ASP A 1 166 ? -50.727 2.858 7.520 1.00 89.19 166 ASP A N 1
ATOM 1301 C CA . ASP A 1 166 ? -51.842 3.469 8.242 1.00 89.19 166 ASP A CA 1
ATOM 1302 C C . ASP A 1 166 ? -51.465 4.048 9.615 1.00 89.19 166 ASP A C 1
ATOM 1304 O O . ASP A 1 166 ? -52.352 4.550 10.309 1.00 89.19 166 ASP A O 1
ATOM 1308 N N . LYS A 1 167 ? -50.170 4.041 9.979 1.00 92.12 167 LYS A N 1
ATOM 1309 C CA . LYS A 1 167 ? -49.603 4.608 11.222 1.00 92.12 167 LYS A CA 1
ATOM 1310 C C . LYS A 1 167 ? -49.980 3.820 12.480 1.00 92.12 167 LYS A C 1
ATOM 1312 O O . LYS A 1 167 ? -49.802 4.296 13.607 1.00 92.12 167 LYS A O 1
ATOM 1317 N N . LYS A 1 168 ? -50.498 2.606 12.295 1.00 91.25 168 LYS A N 1
ATOM 1318 C CA . LYS A 1 168 ? -50.992 1.740 13.363 1.00 91.25 168 LYS A CA 1
ATOM 1319 C C . LYS A 1 168 ? -50.169 0.466 13.428 1.00 91.25 168 LYS A C 1
ATOM 1321 O O . LYS A 1 168 ? -49.634 -0.006 12.426 1.00 91.25 168 LYS A O 1
ATOM 1326 N N . PHE A 1 169 ? -50.070 -0.098 14.628 1.00 91.75 169 PHE A N 1
ATOM 1327 C CA . PHE A 1 169 ? -49.508 -1.431 14.820 1.00 91.75 169 PHE A CA 1
ATOM 1328 C C . PHE A 1 169 ? -50.521 -2.363 15.472 1.00 91.75 169 PHE A C 1
ATOM 1330 O O . PHE A 1 169 ? -51.473 -1.929 16.118 1.00 91.75 169 PHE A O 1
ATOM 1337 N N . VAL A 1 170 ? -50.307 -3.657 15.297 1.00 90.56 170 VAL A N 1
ATOM 1338 C CA . VAL A 1 170 ? -51.126 -4.723 15.858 1.00 90.56 170 VAL A CA 1
ATOM 1339 C C . VAL A 1 170 ? -50.233 -5.753 16.529 1.00 90.56 170 VAL A C 1
ATOM 1341 O O . VAL A 1 170 ? -49.149 -6.054 16.033 1.00 90.56 170 VAL A O 1
ATOM 1344 N N . VAL A 1 171 ? -50.703 -6.309 17.642 1.00 89.75 171 VAL A N 1
ATOM 1345 C CA . VAL A 1 171 ? -50.119 -7.497 18.272 1.00 89.75 171 VAL A CA 1
ATOM 1346 C C . VAL A 1 171 ? -51.183 -8.587 18.324 1.00 89.75 171 VAL A C 1
ATOM 1348 O O . VAL A 1 171 ? -52.328 -8.310 18.688 1.00 89.75 171 VAL A O 1
ATOM 1351 N N . PHE A 1 172 ? -50.831 -9.808 17.923 1.00 87.00 172 PHE A N 1
ATOM 1352 C CA . PHE A 1 172 ? -51.754 -10.946 17.892 1.00 87.00 172 PHE A CA 1
ATOM 1353 C C . PHE A 1 172 ? -51.032 -12.288 18.072 1.00 87.00 172 PHE A C 1
ATOM 1355 O O . PHE A 1 172 ? -49.824 -12.394 17.858 1.00 87.00 172 PHE A O 1
ATOM 1362 N N . ARG A 1 173 ? -51.787 -13.334 18.429 1.00 85.06 173 ARG A N 1
ATOM 1363 C CA . ARG A 1 173 ? -51.307 -14.722 18.558 1.00 85.06 173 ARG A CA 1
ATOM 1364 C C . ARG A 1 173 ? -51.670 -15.529 17.301 1.00 85.06 173 ARG A C 1
ATOM 1366 O O . ARG A 1 173 ? -52.836 -15.517 16.911 1.00 85.06 173 ARG A O 1
ATOM 1373 N N . PRO A 1 174 ? -50.731 -16.241 16.646 1.00 77.81 174 PRO A N 1
ATOM 1374 C CA . PRO A 1 174 ? -51.001 -16.912 15.378 1.00 77.81 174 PRO A CA 1
ATOM 1375 C C . PRO A 1 174 ? -51.497 -18.361 15.506 1.00 77.81 174 PRO A C 1
ATOM 1377 O O . PRO A 1 174 ? -51.834 -18.944 14.479 1.00 77.81 174 PRO A O 1
ATOM 1380 N N . ARG A 1 175 ? -51.528 -18.990 16.693 1.00 67.00 175 ARG A N 1
ATOM 1381 C CA . ARG A 1 175 ? -51.942 -20.403 16.825 1.00 67.00 175 ARG A CA 1
ATOM 1382 C C . ARG A 1 175 ? -53.457 -20.591 16.701 1.00 67.00 175 ARG A C 1
ATOM 1384 O O . ARG A 1 175 ? -54.237 -19.927 17.371 1.00 67.00 175 ARG A O 1
ATOM 1391 N N . LYS A 1 176 ? -53.843 -21.582 15.889 1.00 55.12 176 LYS A N 1
ATOM 1392 C CA . LYS A 1 176 ? -55.231 -22.018 15.649 1.00 55.12 176 LYS A CA 1
ATOM 1393 C C . LYS A 1 176 ? -55.903 -22.684 16.850 1.00 55.12 176 LYS A C 1
ATOM 1395 O O . LYS A 1 176 ? -57.124 -22.740 16.876 1.00 55.12 176 LYS A O 1
ATOM 1400 N N . GLU A 1 177 ? -55.139 -23.184 17.819 1.00 49.72 177 GLU A N 1
ATOM 1401 C CA . GLU A 1 177 ? -55.669 -23.999 18.926 1.00 49.72 177 GLU A CA 1
ATOM 1402 C C . GLU A 1 177 ? -56.632 -23.232 19.854 1.00 49.72 177 GLU A C 1
ATOM 1404 O O . GLU A 1 177 ? -57.353 -23.858 20.618 1.00 49.72 177 GLU A O 1
ATOM 1409 N N . ILE A 1 178 ? -56.728 -21.901 19.724 1.00 42.16 178 ILE A N 1
ATOM 1410 C CA . ILE A 1 178 ? -57.692 -21.055 20.455 1.00 42.16 178 ILE A CA 1
ATOM 1411 C C . ILE A 1 178 ? -58.858 -20.589 19.550 1.00 42.16 178 ILE A C 1
ATOM 1413 O O . ILE A 1 178 ? -59.834 -20.013 20.017 1.00 42.16 178 ILE A O 1
ATOM 1417 N N . CYS A 1 179 ? -58.822 -20.875 18.246 1.00 36.12 179 CYS A N 1
ATOM 1418 C CA . CYS A 1 179 ? -59.816 -20.406 17.277 1.00 36.12 179 CYS A CA 1
ATOM 1419 C C . CYS A 1 179 ? -60.466 -21.584 16.542 1.00 36.12 179 CYS A C 1
ATOM 1421 O O . CYS A 1 179 ? -60.330 -21.731 15.327 1.00 36.12 179 CYS A O 1
ATOM 1423 N N . THR A 1 180 ? -61.173 -22.439 17.281 1.00 37.88 180 THR A N 1
ATOM 1424 C CA . THR A 1 180 ? -62.092 -23.425 16.688 1.00 37.88 180 THR A CA 1
ATOM 1425 C C . THR A 1 180 ? -63.383 -22.770 16.184 1.00 37.88 180 THR A C 1
ATOM 1427 O O . THR A 1 180 ? -63.978 -23.267 15.230 1.00 37.88 180 THR A O 1
ATOM 1430 N N . ASP A 1 181 ? -63.750 -21.595 16.704 1.00 35.62 181 ASP A N 1
ATOM 1431 C CA . ASP A 1 181 ? -64.848 -20.784 16.179 1.00 35.62 181 ASP A CA 1
ATOM 1432 C C . ASP A 1 181 ? -64.342 -19.760 15.156 1.00 35.62 181 ASP A C 1
ATOM 1434 O O . ASP A 1 181 ? -63.988 -18.624 15.472 1.00 35.62 181 ASP A O 1
ATOM 1438 N N . PHE A 1 182 ? -64.396 -20.136 13.876 1.00 40.31 182 PHE A N 1
ATOM 1439 C CA . PHE A 1 182 ? -64.084 -19.277 12.719 1.00 40.31 182 PHE A CA 1
ATOM 1440 C C . PHE A 1 182 ? -64.909 -17.971 12.629 1.00 40.31 182 PHE A C 1
ATOM 1442 O O . PHE A 1 182 ? -64.718 -17.190 11.699 1.00 40.31 182 PHE A O 1
ATOM 1449 N N . LYS A 1 183 ? -65.831 -17.714 13.565 1.00 42.91 183 LYS A N 1
ATOM 1450 C CA . LYS A 1 183 ? -66.700 -16.530 13.581 1.00 42.91 183 LYS A CA 1
ATOM 1451 C C . LYS A 1 183 ? -66.496 -15.586 14.769 1.00 42.91 183 LYS A C 1
ATOM 1453 O O . LYS A 1 183 ? -67.121 -14.529 14.764 1.00 42.91 183 LYS A O 1
ATOM 1458 N N . ARG A 1 184 ? -65.655 -15.894 15.766 1.00 42.53 184 ARG A N 1
ATOM 1459 C CA . ARG A 1 184 ? -65.487 -15.015 16.940 1.00 42.53 184 ARG A CA 1
ATOM 1460 C C . ARG A 1 184 ? -64.032 -14.916 17.408 1.00 42.53 184 ARG A C 1
ATOM 1462 O O . ARG A 1 184 ? -63.464 -15.863 17.924 1.00 42.53 184 ARG A O 1
ATOM 1469 N N . ASN A 1 185 ? -63.505 -13.699 17.260 1.00 50.38 185 ASN A N 1
ATOM 1470 C CA . ASN A 1 185 ? -62.383 -13.093 17.978 1.00 50.38 185 ASN A CA 1
ATOM 1471 C C . ASN A 1 185 ? -61.047 -13.849 17.958 1.00 50.38 185 ASN A C 1
ATOM 1473 O O . ASN A 1 185 ? -60.641 -14.429 18.959 1.00 50.38 185 ASN A O 1
ATOM 1477 N N . ILE A 1 186 ? -60.278 -13.692 16.874 1.00 52.62 186 ILE A N 1
ATOM 1478 C CA . ILE A 1 186 ? -58.814 -13.694 17.021 1.00 52.62 186 ILE A CA 1
ATOM 1479 C C . ILE A 1 186 ? -58.488 -12.442 17.848 1.00 52.62 186 ILE A C 1
ATOM 1481 O O . ILE A 1 186 ? -58.805 -11.342 17.384 1.00 52.62 186 ILE A O 1
ATOM 1485 N N . PRO A 1 187 ? -57.928 -12.556 19.065 1.00 59.12 187 PRO A N 1
ATOM 1486 C CA . PRO A 1 187 ? -57.669 -11.391 19.890 1.00 59.12 187 PRO A CA 1
ATOM 1487 C C . PRO A 1 187 ? -56.479 -10.628 19.305 1.00 59.12 187 PRO A C 1
ATOM 1489 O O . PRO A 1 187 ? -55.322 -10.921 19.597 1.00 59.12 187 PRO A O 1
ATOM 1492 N N . TYR A 1 188 ? -56.772 -9.660 18.442 1.00 67.75 188 TYR A N 1
ATOM 1493 C CA . TYR A 1 188 ? -55.815 -8.660 17.997 1.00 67.75 188 TYR A CA 1
ATOM 1494 C C . TYR A 1 188 ? -56.329 -7.279 18.378 1.00 67.75 188 TYR A C 1
ATOM 1496 O O . TYR A 1 188 ? -57.532 -7.012 18.347 1.00 67.75 188 TYR A O 1
ATOM 1504 N N . ARG A 1 189 ? -55.416 -6.386 18.753 1.00 69.75 189 ARG A N 1
ATOM 1505 C CA . ARG A 1 189 ? -55.746 -4.989 19.032 1.00 69.75 189 ARG A CA 1
ATOM 1506 C C . ARG A 1 189 ? -54.888 -4.098 18.156 1.00 69.75 189 ARG A C 1
ATOM 1508 O O . ARG A 1 189 ? -53.665 -4.180 18.196 1.00 69.75 189 ARG A O 1
ATOM 1515 N N . LEU A 1 190 ? -55.557 -3.269 17.365 1.00 80.94 190 LEU A N 1
ATOM 1516 C CA . LEU A 1 190 ? -54.928 -2.217 16.582 1.00 80.94 190 LEU A CA 1
ATOM 1517 C C . LEU A 1 190 ? -54.677 -1.019 17.507 1.00 80.94 190 LEU A C 1
ATOM 1519 O O . LEU A 1 190 ? -55.596 -0.562 18.190 1.00 80.94 190 LEU A O 1
ATOM 1523 N N . ILE A 1 191 ? -53.441 -0.540 17.562 1.00 85.69 191 ILE A N 1
ATOM 1524 C CA . ILE A 1 191 ? -53.018 0.568 18.417 1.00 85.69 191 ILE A CA 1
ATOM 1525 C C . ILE A 1 191 ? -52.589 1.721 17.516 1.00 85.69 191 ILE A C 1
ATOM 1527 O O . ILE A 1 191 ? -51.672 1.592 16.704 1.00 85.69 191 ILE A O 1
ATOM 1531 N N . ASP A 1 192 ? -53.284 2.845 17.670 1.00 82.62 192 ASP A N 1
ATOM 1532 C CA . ASP A 1 192 ? -53.046 4.084 16.936 1.00 82.62 192 ASP A CA 1
ATOM 1533 C C . ASP A 1 192 ? -52.243 5.059 17.803 1.00 82.62 192 ASP A C 1
ATOM 1535 O O . ASP A 1 192 ? -52.626 5.341 18.943 1.00 82.62 192 ASP A O 1
ATOM 1539 N N . ALA A 1 193 ? -51.092 5.522 17.304 1.00 75.50 193 ALA A N 1
ATOM 1540 C CA . ALA A 1 193 ? -50.201 6.385 18.085 1.00 75.50 193 ALA A CA 1
ATOM 1541 C C . ALA A 1 193 ? -49.099 7.124 17.313 1.00 75.50 193 ALA A C 1
ATOM 1543 O O . ALA A 1 193 ? -48.463 8.013 17.902 1.00 75.50 193 ALA A O 1
ATOM 1544 N N . HIS A 1 194 ? -48.824 6.753 16.061 1.00 88.56 194 HIS A N 1
ATOM 1545 C CA . HIS A 1 194 ? -47.720 7.314 15.279 1.00 88.56 194 HIS A CA 1
ATOM 1546 C C . HIS A 1 194 ? -48.182 8.438 14.359 1.00 88.56 194 HIS A C 1
ATOM 1548 O O . HIS A 1 194 ? -49.365 8.579 14.057 1.00 88.56 194 HIS A O 1
ATOM 1554 N N . LYS A 1 195 ? -47.245 9.298 13.952 1.00 85.94 195 LYS A N 1
ATOM 1555 C CA . LYS A 1 195 ? -47.543 10.399 13.018 1.00 85.94 195 LYS A CA 1
ATOM 1556 C C . LYS A 1 195 ? -47.211 10.022 11.576 1.00 85.94 195 LYS A C 1
ATOM 1558 O O . LYS A 1 195 ? -47.761 10.636 10.656 1.00 85.94 195 LYS A O 1
ATOM 1563 N N . GLY A 1 196 ? -46.339 9.036 11.409 1.00 88.06 196 GLY A N 1
ATOM 1564 C CA . GLY A 1 196 ? -45.839 8.534 10.142 1.00 88.06 196 GLY A CA 1
ATOM 1565 C C . GLY A 1 196 ? -46.039 7.029 9.947 1.00 88.06 196 GLY A C 1
ATOM 1566 O O . GLY A 1 196 ? -46.590 6.359 10.825 1.00 88.06 196 GLY A O 1
ATOM 1567 N N . SER A 1 197 ? -45.619 6.514 8.789 1.00 91.38 197 SER A N 1
ATOM 1568 C CA . SER A 1 197 ? -45.664 5.079 8.481 1.00 91.38 197 SER A CA 1
ATOM 1569 C C . SER A 1 197 ? -44.740 4.313 9.422 1.00 91.38 197 SER A C 1
ATOM 1571 O O . SER A 1 197 ? -43.642 4.777 9.732 1.00 91.38 197 SER A O 1
ATOM 1573 N N . ILE A 1 198 ? -45.159 3.142 9.903 1.00 93.44 198 ILE A N 1
ATOM 1574 C CA . ILE A 1 198 ? -44.311 2.350 10.799 1.00 93.44 198 ILE A CA 1
ATOM 1575 C C . ILE A 1 198 ? -43.187 1.705 9.986 1.00 93.44 198 ILE A C 1
ATOM 1577 O O . ILE A 1 198 ? -43.441 0.896 9.102 1.00 93.44 198 ILE A O 1
ATOM 1581 N N . VAL A 1 199 ? -41.934 2.014 10.312 1.00 92.00 199 VAL A N 1
ATOM 1582 C CA . VAL A 1 199 ? -40.747 1.465 9.631 1.00 92.00 199 VAL A CA 1
ATOM 1583 C C . VAL A 1 199 ? -40.397 0.088 10.186 1.00 92.00 199 VAL A C 1
ATOM 1585 O O . VAL A 1 199 ? -40.112 -0.846 9.437 1.00 92.00 199 VAL A O 1
ATOM 1588 N N . ASN A 1 200 ? -40.392 -0.054 11.516 1.00 94.12 200 ASN A N 1
ATOM 1589 C CA . ASN A 1 200 ? -40.118 -1.327 12.180 1.00 94.12 200 ASN A CA 1
ATOM 1590 C C . ASN A 1 200 ? -40.734 -1.388 13.589 1.00 94.12 200 ASN A C 1
ATOM 1592 O O . ASN A 1 200 ? -40.981 -0.361 14.230 1.00 94.12 200 ASN A O 1
ATOM 1596 N N . CYS A 1 201 ? -40.954 -2.602 14.089 1.00 94.38 201 CYS A N 1
ATOM 1597 C CA . CYS A 1 201 ? -41.475 -2.864 15.429 1.00 94.38 201 CYS A CA 1
ATOM 1598 C C . CYS A 1 201 ? -40.808 -4.098 16.046 1.00 94.38 201 CYS A C 1
ATOM 1600 O O . CYS A 1 201 ? -40.681 -5.108 15.369 1.00 94.38 201 CYS A O 1
ATOM 1602 N N . PHE A 1 202 ? -40.406 -4.062 17.316 1.00 94.94 202 PHE A N 1
ATOM 1603 C CA . PHE A 1 202 ? -39.642 -5.140 17.965 1.00 94.94 202 PHE A CA 1
ATOM 1604 C C . PHE A 1 202 ? -40.216 -5.493 19.333 1.00 94.94 202 PHE A C 1
ATOM 1606 O O . PHE A 1 202 ? -40.740 -4.616 20.011 1.00 94.94 202 PHE A O 1
ATOM 1613 N N . PHE A 1 203 ? -40.047 -6.734 19.781 1.00 93.56 203 PHE A N 1
ATOM 1614 C CA . PHE A 1 203 ? -40.193 -7.089 21.194 1.00 93.56 203 PHE A CA 1
ATOM 1615 C C . PHE A 1 203 ? -38.863 -6.901 21.933 1.00 93.56 203 PHE A C 1
ATOM 1617 O O . PHE A 1 203 ? -37.788 -7.031 21.341 1.00 93.56 203 PHE A O 1
ATOM 1624 N N . LEU A 1 204 ? -38.926 -6.581 23.226 1.00 92.94 204 LEU A N 1
ATOM 1625 C CA . LEU A 1 204 ? -37.759 -6.640 24.103 1.00 92.94 204 LEU A CA 1
ATOM 1626 C C . LEU A 1 204 ? -37.422 -8.101 24.434 1.00 92.94 204 LEU A C 1
ATOM 1628 O O . LEU A 1 204 ? -38.293 -8.969 24.427 1.00 92.94 204 LEU A O 1
ATOM 1632 N N . LYS A 1 205 ? -36.150 -8.373 24.742 1.00 91.00 205 LYS A N 1
ATOM 1633 C CA . LYS A 1 205 ? -35.685 -9.737 25.020 1.00 91.00 205 LYS A CA 1
ATOM 1634 C C . LYS A 1 205 ? -36.451 -10.362 26.184 1.00 91.00 205 LYS A C 1
ATOM 1636 O O . LYS A 1 205 ? -36.508 -9.765 27.258 1.00 91.00 205 LYS A O 1
ATOM 1641 N N . ASN A 1 206 ? -36.974 -11.570 25.988 1.00 90.69 206 ASN A N 1
ATOM 1642 C CA . ASN A 1 206 ? -37.769 -12.313 26.969 1.00 90.69 206 ASN A CA 1
ATOM 1643 C C . ASN A 1 206 ? -38.871 -11.452 27.619 1.00 90.69 206 ASN A C 1
ATOM 1645 O O . ASN A 1 206 ? -39.114 -11.539 28.823 1.00 90.69 206 ASN A O 1
ATOM 1649 N N . SER A 1 207 ? -39.501 -10.572 26.840 1.00 91.56 207 SER A N 1
ATOM 1650 C CA . SER A 1 207 ? -40.576 -9.695 27.296 1.00 91.56 207 SER A CA 1
ATOM 1651 C C . SER A 1 207 ? -41.605 -9.502 26.188 1.00 91.56 207 SER A C 1
ATOM 1653 O O . SER A 1 207 ? -41.278 -9.527 25.004 1.00 91.56 207 SER A O 1
ATOM 1655 N N . TYR A 1 208 ? -42.864 -9.293 26.574 1.00 90.62 208 TYR A N 1
ATOM 1656 C CA . TYR A 1 208 ? -43.900 -8.865 25.634 1.00 90.62 208 TYR A CA 1
ATOM 1657 C C . TYR A 1 208 ? -43.958 -7.346 25.473 1.00 90.62 208 TYR A C 1
ATOM 1659 O O . TYR A 1 208 ? -44.727 -6.883 24.638 1.00 90.62 208 TYR A O 1
ATOM 1667 N N . ASP A 1 209 ? -43.148 -6.578 26.212 1.00 92.50 209 ASP A N 1
ATOM 1668 C CA . ASP A 1 209 ? -42.940 -5.149 25.960 1.00 92.50 209 ASP A CA 1
ATOM 1669 C C . ASP A 1 209 ? -42.381 -4.944 24.546 1.00 92.50 209 ASP A C 1
ATOM 1671 O O . ASP A 1 209 ? -41.510 -5.695 24.099 1.00 92.50 209 ASP A O 1
ATOM 1675 N N . CYS A 1 210 ? -42.855 -3.919 23.837 1.00 92.56 210 CYS A N 1
ATOM 1676 C CA . CYS A 1 210 ? -42.494 -3.707 22.439 1.00 92.56 210 CYS A CA 1
ATOM 1677 C C . CYS A 1 210 ? -42.081 -2.267 22.117 1.00 92.56 210 CYS A C 1
ATOM 1679 O O . CYS A 1 210 ? -42.508 -1.298 22.744 1.00 92.56 210 CYS A O 1
ATOM 1681 N N . LEU A 1 211 ? -41.238 -2.130 21.100 1.00 94.25 211 LEU A N 1
ATOM 1682 C CA . LEU A 1 211 ? -40.793 -0.879 20.504 1.00 94.25 211 LEU A CA 1
ATOM 1683 C C . LEU A 1 211 ? -41.435 -0.705 19.133 1.00 94.25 211 LEU A C 1
ATOM 1685 O O . LEU A 1 211 ? -41.544 -1.658 18.367 1.00 94.25 211 LEU A O 1
ATOM 1689 N N . THR A 1 212 ? -41.795 0.524 18.794 1.00 94.88 212 THR A N 1
ATOM 1690 C CA . THR A 1 212 ? -42.338 0.882 17.474 1.00 94.88 212 THR A CA 1
ATOM 1691 C C . THR A 1 212 ? -41.692 2.172 16.987 1.00 94.88 212 THR A C 1
ATOM 1693 O O . THR A 1 212 ? -41.584 3.109 17.786 1.00 94.88 212 THR A O 1
ATOM 1696 N N . ILE A 1 213 ? -41.295 2.219 15.714 1.00 94.19 213 ILE A N 1
ATOM 1697 C CA . ILE A 1 213 ? -40.579 3.342 15.087 1.00 94.19 213 ILE A CA 1
ATOM 1698 C C . ILE A 1 213 ? -41.326 3.778 13.829 1.00 94.19 213 ILE A C 1
ATOM 1700 O O . ILE A 1 213 ? -41.609 2.922 12.989 1.00 94.19 213 ILE A O 1
ATOM 1704 N N . ASP A 1 214 ? -41.603 5.075 13.683 1.00 92.94 214 ASP A N 1
ATOM 1705 C CA . ASP A 1 214 ? -42.163 5.649 12.452 1.00 92.94 214 ASP A CA 1
ATOM 1706 C C . ASP A 1 214 ? -41.109 6.335 11.554 1.00 92.94 214 ASP A C 1
ATOM 1708 O O . ASP A 1 214 ? -39.987 6.629 11.980 1.00 92.94 214 ASP A O 1
ATOM 1712 N N . ASP A 1 215 ? -41.465 6.553 10.287 1.00 90.62 215 ASP A N 1
ATOM 1713 C CA . ASP A 1 215 ? -40.637 7.203 9.257 1.00 90.62 215 ASP A CA 1
ATOM 1714 C C . ASP A 1 215 ? -40.293 8.664 9.595 1.00 90.62 215 ASP A C 1
ATOM 1716 O O . ASP A 1 215 ? -39.255 9.174 9.184 1.00 90.62 215 ASP A O 1
ATOM 1720 N N . ARG A 1 216 ? -41.091 9.326 10.437 1.00 88.19 216 ARG A N 1
ATOM 1721 C CA . ARG A 1 216 ? -40.830 10.675 10.957 1.00 88.19 216 ARG A CA 1
ATOM 1722 C C . ARG A 1 216 ? -39.877 10.684 12.152 1.00 88.19 216 ARG A C 1
ATOM 1724 O O . ARG A 1 216 ? -39.670 11.748 12.734 1.00 88.19 216 ARG A O 1
ATOM 1731 N N . GLY A 1 217 ? -39.295 9.539 12.515 1.00 87.69 217 GLY A N 1
ATOM 1732 C CA . GLY A 1 217 ? -38.300 9.415 13.579 1.00 87.69 217 GLY A CA 1
ATOM 1733 C C . GLY A 1 217 ? -38.892 9.271 14.982 1.00 87.69 217 GLY A C 1
ATOM 1734 O O . GLY A 1 217 ? -38.170 9.431 15.968 1.00 87.69 217 GLY A O 1
ATOM 1735 N N . LEU A 1 218 ? -40.187 8.974 15.118 1.00 90.75 218 LEU A N 1
ATOM 1736 C CA . LEU A 1 218 ? -40.829 8.769 16.409 1.00 90.75 218 LEU A CA 1
ATOM 1737 C C . LEU A 1 218 ? -40.635 7.337 16.914 1.00 90.75 218 LEU A C 1
ATOM 1739 O O . LEU A 1 218 ? -41.130 6.378 16.330 1.00 90.75 218 LEU A O 1
ATOM 1743 N N . LEU A 1 219 ? -39.998 7.204 18.075 1.00 91.88 219 LEU A N 1
ATOM 1744 C CA . LEU A 1 219 ? -39.776 5.938 18.768 1.00 91.88 219 LEU A CA 1
ATOM 1745 C C . LEU A 1 219 ? -40.651 5.868 20.024 1.00 91.88 219 LEU A C 1
ATOM 1747 O O . LEU A 1 219 ? -40.577 6.729 20.901 1.00 91.88 219 LEU A O 1
ATOM 1751 N N . SER A 1 220 ? -41.484 4.833 20.128 1.00 92.88 220 SER A N 1
ATOM 1752 C CA . SER A 1 220 ? -42.352 4.596 21.291 1.00 92.88 220 SER A CA 1
ATOM 1753 C C . SER A 1 220 ? -42.080 3.231 21.919 1.00 92.88 220 SER A C 1
ATOM 1755 O O . SER A 1 220 ? -41.993 2.233 21.206 1.00 92.88 220 SER A O 1
ATOM 1757 N N . LEU A 1 221 ? -41.974 3.198 23.251 1.00 93.94 221 LEU A N 1
ATOM 1758 C CA . LEU A 1 221 ? -41.889 1.976 24.056 1.00 93.94 221 LEU A CA 1
ATOM 1759 C C . LEU A 1 221 ? -43.230 1.703 24.724 1.00 93.94 221 LEU A C 1
ATOM 1761 O O . LEU A 1 221 ? -43.772 2.562 25.425 1.00 93.94 221 LEU A O 1
ATOM 1765 N N . TRP A 1 222 ? -43.715 0.486 24.541 1.00 93.44 222 TRP A N 1
ATOM 1766 C CA . TRP A 1 222 ? -45.002 0.001 25.001 1.00 93.44 222 TRP A CA 1
ATOM 1767 C C . TRP A 1 222 ? -44.797 -1.113 26.015 1.00 93.44 222 TRP A C 1
ATOM 1769 O O . TRP A 1 222 ? -44.046 -2.054 25.765 1.00 93.44 222 TRP A O 1
ATOM 1779 N N . LYS A 1 223 ? -45.465 -0.997 27.157 1.00 92.50 223 LYS A N 1
ATOM 1780 C CA . LYS A 1 223 ? -45.437 -1.992 28.220 1.00 92.50 223 LYS A CA 1
ATOM 1781 C C . LYS A 1 223 ? -46.643 -2.916 28.090 1.00 92.50 223 LYS A C 1
ATOM 1783 O O . LYS A 1 223 ? -47.761 -2.419 27.973 1.00 92.50 223 LYS A O 1
ATOM 1788 N N . SER A 1 224 ? -46.411 -4.222 28.122 1.00 88.94 224 SER A N 1
ATOM 1789 C CA . SER A 1 224 ? -47.457 -5.245 28.126 1.00 88.94 224 SER A CA 1
ATOM 1790 C C . SER A 1 224 ? -48.071 -5.393 29.525 1.00 88.94 224 SER A C 1
ATOM 1792 O O . SER A 1 224 ? -47.369 -5.311 30.535 1.00 88.94 224 SER A O 1
ATOM 1794 N N . ASN A 1 225 ? -49.377 -5.654 29.603 1.00 87.62 225 ASN A N 1
ATOM 1795 C CA . ASN A 1 225 ? -50.037 -6.090 30.841 1.00 87.62 225 ASN A CA 1
ATOM 1796 C C . ASN A 1 225 ? -49.685 -7.540 31.225 1.00 87.62 225 ASN A C 1
ATOM 1798 O O . ASN A 1 225 ? -49.793 -7.901 32.393 1.00 87.62 225 ASN A O 1
ATOM 1802 N N . LYS A 1 226 ? -49.275 -8.371 30.259 1.00 84.00 226 LYS A N 1
ATOM 1803 C CA . LYS A 1 226 ? -48.890 -9.773 30.463 1.00 84.00 226 LYS A CA 1
ATOM 1804 C C . LYS A 1 226 ? -47.378 -9.921 30.605 1.00 84.00 226 LYS A C 1
ATOM 1806 O O . LYS A 1 226 ? -46.619 -9.343 29.823 1.00 84.00 226 LYS A O 1
ATOM 1811 N N . ALA A 1 227 ? -46.956 -10.738 31.569 1.00 83.69 227 ALA A N 1
ATOM 1812 C CA . ALA A 1 227 ? -45.564 -11.138 31.752 1.00 83.69 227 ALA A CA 1
ATOM 1813 C C . ALA A 1 227 ? -45.157 -12.227 30.744 1.00 83.69 227 ALA A C 1
ATOM 1815 O O . ALA A 1 227 ? -45.988 -13.022 30.301 1.00 83.69 227 ALA A O 1
ATOM 1816 N N . PHE A 1 228 ? -43.870 -12.277 30.398 1.00 85.62 228 PHE A N 1
ATOM 1817 C CA . PHE A 1 228 ? -43.328 -13.248 29.446 1.00 85.62 228 PHE A CA 1
ATOM 1818 C C . PHE A 1 228 ? -43.598 -14.697 29.884 1.00 85.62 228 PHE A C 1
ATOM 1820 O O . PHE A 1 228 ? -43.389 -15.041 31.047 1.00 85.62 228 PHE A O 1
ATOM 1827 N N . GLY A 1 229 ? -44.087 -15.537 28.966 1.00 81.31 229 GLY A N 1
ATOM 1828 C CA . GLY A 1 229 ? -44.441 -16.939 29.227 1.00 81.31 229 GLY A CA 1
ATOM 1829 C C . GLY A 1 229 ? -45.775 -17.162 29.957 1.00 81.31 229 GLY A C 1
ATOM 1830 O O . GLY A 1 229 ? -46.194 -18.305 30.108 1.00 81.31 229 GLY A O 1
ATOM 1831 N N . LYS A 1 230 ? -46.467 -16.098 30.382 1.00 80.94 230 LYS A N 1
ATOM 1832 C CA . LYS A 1 230 ? -47.718 -16.151 31.163 1.00 80.94 230 LYS A CA 1
ATOM 1833 C C . LYS A 1 230 ? -48.934 -15.653 30.367 1.00 80.94 230 LYS A C 1
ATOM 1835 O O . LYS A 1 230 ? -49.812 -14.985 30.906 1.00 80.94 230 LYS A O 1
ATOM 1840 N N . LEU A 1 231 ? -48.994 -15.942 29.063 1.00 76.06 231 LEU A N 1
ATOM 1841 C CA . LEU A 1 231 ? -50.117 -15.516 28.205 1.00 76.06 231 LEU A CA 1
ATOM 1842 C C . LEU A 1 231 ? -51.449 -16.164 28.600 1.00 76.06 231 LEU A C 1
ATOM 1844 O O . LEU A 1 231 ? -52.492 -15.514 28.537 1.00 76.06 231 LEU A O 1
ATOM 1848 N N . ASP A 1 232 ? -51.390 -17.426 29.025 1.00 71.88 232 ASP A N 1
ATOM 1849 C CA . ASP A 1 232 ? -52.559 -18.235 29.376 1.00 71.88 232 ASP A CA 1
ATOM 1850 C C . ASP A 1 232 ? -52.925 -18.136 30.876 1.00 71.88 232 ASP A C 1
ATOM 1852 O O . ASP A 1 232 ? -53.882 -18.767 31.322 1.00 71.88 232 ASP A O 1
ATOM 1856 N N . GLU A 1 233 ? -52.205 -17.325 31.669 1.00 65.06 233 GLU A N 1
ATOM 1857 C CA . GLU A 1 233 ? -52.595 -17.046 33.059 1.00 65.06 233 GLU A CA 1
ATOM 1858 C C . GLU A 1 233 ? -53.867 -16.187 33.092 1.00 65.06 233 GLU A C 1
ATOM 1860 O O . GLU A 1 233 ? -53.937 -15.117 32.473 1.00 65.06 233 GLU A O 1
ATOM 1865 N N . LYS A 1 234 ? -54.879 -16.671 33.821 1.00 62.34 234 LYS A N 1
ATOM 1866 C CA . LYS A 1 234 ? -56.161 -15.987 34.023 1.00 62.34 234 LYS A CA 1
ATOM 1867 C C . LYS A 1 234 ? -55.967 -14.771 34.938 1.00 62.34 234 LYS A C 1
ATOM 1869 O O . LYS A 1 234 ? -55.485 -14.918 36.059 1.00 62.34 234 LYS A O 1
ATOM 1874 N N . ASP A 1 235 ? -56.363 -13.586 34.469 1.00 56.50 235 ASP A N 1
ATOM 1875 C CA . ASP A 1 235 ? -56.397 -12.371 35.295 1.00 56.50 235 ASP A CA 1
ATOM 1876 C C . ASP A 1 235 ? -57.717 -12.356 36.087 1.00 56.50 235 ASP A C 1
ATOM 1878 O O . ASP A 1 235 ? -58.717 -11.801 35.638 1.00 56.50 235 ASP A O 1
ATOM 1882 N N . GLY A 1 236 ? -57.733 -12.998 37.256 1.00 59.09 236 GLY A N 1
ATOM 1883 C CA . GLY A 1 236 ? -58.919 -13.070 38.118 1.00 59.09 236 GLY A CA 1
ATOM 1884 C C . GLY A 1 236 ? -59.956 -14.122 37.701 1.00 59.09 236 GLY A C 1
ATOM 1885 O O . GLY A 1 236 ? -59.713 -14.961 36.834 1.00 59.09 236 GLY A O 1
ATOM 1886 N N . GLU A 1 237 ? -61.107 -14.105 38.379 1.00 51.72 237 GLU A N 1
ATOM 1887 C CA . GLU A 1 237 ? -62.164 -15.125 38.251 1.00 51.72 237 GLU A CA 1
ATOM 1888 C C . GLU A 1 237 ? -63.070 -14.955 37.014 1.00 51.72 237 GLU A C 1
ATOM 1890 O O . GLU A 1 237 ? -63.841 -15.858 36.699 1.00 51.72 237 GLU A O 1
ATOM 1895 N N . GLU A 1 238 ? -62.976 -13.850 36.266 1.00 47.72 238 GLU A N 1
ATOM 1896 C CA . GLU A 1 238 ? -63.798 -13.646 35.065 1.00 47.72 238 GLU A CA 1
ATOM 1897 C C . GLU A 1 238 ? -63.144 -14.238 33.803 1.00 47.72 238 GLU A C 1
ATOM 1899 O O . GLU A 1 238 ? -62.010 -13.908 33.461 1.00 47.72 238 GLU A O 1
ATOM 1904 N N . GLU A 1 239 ? -63.899 -15.044 33.040 1.00 47.59 239 GLU A N 1
ATOM 1905 C CA . GLU A 1 239 ? -63.540 -15.603 31.718 1.00 47.59 239 GLU A CA 1
ATOM 1906 C C . GLU A 1 239 ? -63.416 -14.544 30.596 1.00 47.59 239 GLU A C 1
ATOM 1908 O O . GLU A 1 239 ? -63.795 -14.765 29.442 1.00 47.59 239 GLU A O 1
ATOM 1913 N N . LYS A 1 240 ? -62.881 -13.357 30.886 1.00 50.56 240 LYS A N 1
ATOM 1914 C CA . LYS A 1 240 ? -62.564 -12.390 29.837 1.00 50.56 240 LYS A CA 1
ATOM 1915 C C . LYS A 1 240 ? -61.313 -12.860 29.109 1.00 50.56 240 LYS A C 1
ATOM 1917 O O . LYS A 1 240 ? -60.239 -12.950 29.695 1.00 50.56 240 LYS A O 1
ATOM 1922 N N . VAL A 1 241 ? -61.488 -13.148 27.816 1.00 52.69 241 VAL A N 1
ATOM 1923 C CA . VAL A 1 241 ? -60.424 -13.405 26.835 1.00 52.69 241 VAL A CA 1
ATOM 1924 C C . VAL A 1 241 ? -59.208 -12.543 27.175 1.00 52.69 241 VAL A C 1
ATOM 1926 O O . VAL A 1 241 ? -59.312 -11.316 27.237 1.00 52.69 241 VAL A O 1
ATOM 1929 N N . THR A 1 242 ? -58.075 -13.188 27.448 1.00 55.44 242 THR A N 1
ATOM 1930 C CA . THR A 1 242 ? -56.847 -12.554 27.932 1.00 55.44 242 THR A CA 1
ATOM 1931 C C . THR A 1 242 ? -56.185 -11.755 26.810 1.00 55.44 242 THR A C 1
ATOM 1933 O O . THR A 1 242 ? -55.243 -12.194 26.154 1.00 55.44 242 THR A O 1
ATOM 1936 N N . PHE A 1 243 ? -56.702 -10.556 26.546 1.00 63.62 243 PHE A N 1
ATOM 1937 C CA . PHE A 1 243 ? -56.083 -9.631 25.606 1.00 63.62 243 PHE A CA 1
ATOM 1938 C C . PHE A 1 243 ? -54.757 -9.116 26.174 1.00 63.62 243 PHE A C 1
ATOM 1940 O O . PHE A 1 243 ? -54.669 -8.704 27.335 1.00 63.62 243 PHE A O 1
ATOM 1947 N N . VAL A 1 244 ? -53.729 -9.088 25.327 1.00 74.75 244 VAL A N 1
ATOM 1948 C CA . VAL A 1 244 ? -52.500 -8.358 25.632 1.00 74.75 244 VAL A CA 1
ATOM 1949 C C . VAL A 1 244 ? -52.771 -6.874 25.382 1.00 74.75 244 VAL A C 1
ATOM 1951 O O . VAL A 1 244 ? -53.044 -6.446 24.258 1.00 74.75 244 VAL A O 1
ATOM 1954 N N . PHE A 1 245 ? -52.755 -6.094 26.453 1.00 80.94 245 PHE A N 1
ATOM 1955 C CA . PHE A 1 245 ? -52.895 -4.649 26.446 1.00 80.94 245 PHE A CA 1
ATOM 1956 C C . PHE A 1 245 ? -51.529 -3.986 26.526 1.00 80.94 245 PHE A C 1
ATOM 1958 O O . PHE A 1 245 ? -50.652 -4.423 27.267 1.00 80.94 245 PHE A O 1
ATOM 1965 N N . TYR A 1 246 ? -51.389 -2.897 25.778 1.00 87.38 246 TYR A N 1
ATOM 1966 C CA . TYR A 1 246 ? -50.165 -2.124 25.698 1.00 87.38 246 TYR A CA 1
ATOM 1967 C C . TYR A 1 246 ? -50.404 -0.701 26.169 1.00 87.38 246 TYR A C 1
ATOM 1969 O O . TYR A 1 246 ? -51.260 0.005 25.636 1.00 87.38 246 TYR A O 1
ATOM 1977 N N . GLU A 1 247 ? -49.606 -0.269 27.134 1.00 88.31 247 GLU A N 1
ATOM 1978 C CA . GLU A 1 247 ? -49.573 1.109 27.606 1.00 88.31 247 GLU A CA 1
ATOM 1979 C C . GLU A 1 247 ? -48.278 1.778 27.135 1.00 88.31 247 GLU A C 1
ATOM 1981 O O . GLU A 1 247 ? -47.186 1.219 27.272 1.00 88.31 247 GLU A O 1
ATOM 1986 N N . ARG A 1 248 ? -48.365 2.980 26.553 1.00 89.44 248 ARG A N 1
ATOM 1987 C CA . ARG A 1 248 ? -47.172 3.699 26.085 1.00 89.44 248 ARG A CA 1
ATOM 1988 C C . ARG A 1 248 ? -46.386 4.237 27.279 1.00 89.44 248 ARG A C 1
ATOM 1990 O O . ARG A 1 248 ? -46.774 5.235 27.872 1.00 89.44 248 ARG A O 1
ATOM 1997 N N . LYS A 1 249 ? -45.238 3.629 27.574 1.00 89.12 249 LYS A N 1
ATOM 1998 C CA . LYS A 1 249 ? -44.360 4.011 28.690 1.00 89.12 249 LYS A CA 1
ATOM 1999 C C . LYS A 1 249 ? -43.507 5.242 28.378 1.00 89.12 249 LYS A C 1
ATOM 2001 O O . LYS A 1 249 ? -43.320 6.095 29.239 1.00 89.12 249 LYS A O 1
ATOM 2006 N N . LYS A 1 250 ? -42.944 5.321 27.168 1.00 87.81 250 LYS A N 1
ATOM 2007 C CA . LYS A 1 250 ? -42.065 6.420 26.724 1.00 87.81 250 LYS A CA 1
ATOM 2008 C C . LYS A 1 250 ? -42.263 6.709 25.234 1.00 87.81 250 LYS A C 1
ATOM 2010 O O . LYS A 1 250 ? -42.576 5.803 24.464 1.00 87.81 250 LYS A O 1
ATOM 2015 N N . LYS A 1 251 ? -42.056 7.969 24.842 1.00 89.00 251 LYS A N 1
ATOM 2016 C CA . LYS A 1 251 ? -42.120 8.472 23.462 1.00 89.00 251 LYS A CA 1
ATOM 2017 C C . LYS A 1 251 ? -40.954 9.432 23.236 1.00 89.00 251 LYS A C 1
ATOM 2019 O O . LYS A 1 251 ? -40.868 10.412 23.964 1.00 89.00 251 LYS A O 1
ATOM 2024 N N . MET A 1 252 ? -40.104 9.170 22.250 1.00 86.00 252 MET A N 1
ATOM 2025 C CA . MET A 1 252 ? -38.899 9.948 21.934 1.00 86.00 252 MET A CA 1
ATOM 2026 C C . MET A 1 252 ? -38.861 10.290 20.441 1.00 86.00 252 MET A C 1
ATOM 2028 O O . MET A 1 252 ? -39.385 9.538 19.620 1.00 86.00 252 MET A O 1
ATOM 2032 N N . ASN A 1 253 ? -38.255 11.422 20.093 1.00 86.06 253 ASN A N 1
ATOM 2033 C CA . ASN A 1 253 ? -38.043 11.846 18.713 1.00 86.06 253 ASN A CA 1
ATOM 2034 C C . ASN A 1 253 ? -36.554 11.714 18.376 1.00 86.06 253 ASN A C 1
ATOM 2036 O O . ASN A 1 253 ? -35.723 12.438 18.914 1.00 86.06 253 ASN A O 1
ATOM 2040 N N . ILE A 1 254 ? -36.212 10.766 17.508 1.00 84.12 254 ILE A N 1
ATOM 2041 C CA . ILE A 1 254 ? -34.820 10.437 17.188 1.00 84.12 254 ILE A CA 1
ATOM 2042 C C . ILE A 1 254 ? -34.181 11.518 16.306 1.00 84.12 254 ILE A C 1
ATOM 2044 O O . ILE A 1 254 ? -32.964 11.697 16.351 1.00 84.12 254 ILE A O 1
ATOM 2048 N N . ASN A 1 255 ? -34.993 12.289 15.571 1.00 80.56 255 ASN A N 1
ATOM 2049 C CA . ASN A 1 255 ? -34.524 13.399 14.735 1.00 80.56 255 ASN A CA 1
ATOM 2050 C C . ASN A 1 255 ? -33.861 14.526 15.538 1.00 80.56 255 ASN A C 1
ATOM 2052 O O . ASN A 1 255 ? -33.194 15.371 14.953 1.00 80.56 255 ASN A O 1
ATOM 2056 N N . ASP A 1 256 ? -34.019 14.535 16.864 1.00 75.94 256 ASP A N 1
ATOM 2057 C CA . ASP A 1 256 ? -33.335 15.482 17.745 1.00 75.94 256 ASP A CA 1
ATOM 2058 C C . ASP A 1 256 ? -31.869 15.068 18.025 1.00 75.94 256 ASP A C 1
ATOM 2060 O O . ASP A 1 256 ? -31.126 15.798 18.681 1.00 75.94 256 ASP A O 1
ATOM 2064 N N . SER A 1 257 ? -31.418 13.917 17.504 1.00 74.00 257 SER A N 1
ATOM 2065 C CA . SER A 1 257 ? -30.017 13.479 17.564 1.00 74.00 257 SER A CA 1
ATOM 2066 C C . SER A 1 257 ? -29.138 14.308 16.621 1.00 74.00 257 SER A C 1
ATOM 2068 O O . SER A 1 257 ? -29.490 14.525 15.466 1.00 74.00 257 SER A O 1
ATOM 2070 N N . ALA A 1 258 ? -27.946 14.704 17.078 1.00 59.34 258 ALA A N 1
ATOM 2071 C CA . ALA A 1 258 ? -27.120 15.750 16.457 1.00 59.34 258 ALA A CA 1
ATOM 2072 C C . ALA A 1 258 ? -26.802 15.601 14.949 1.00 59.34 258 ALA A C 1
ATOM 2074 O O . ALA A 1 258 ? -26.562 16.608 14.288 1.00 59.34 258 ALA A O 1
ATOM 2075 N N . SER A 1 259 ? -26.778 14.386 14.384 1.00 68.50 259 SER A N 1
ATOM 2076 C CA . SER A 1 259 ? -26.482 14.188 12.950 1.00 68.50 259 SER A CA 1
ATOM 2077 C C . SER A 1 259 ? -27.711 14.193 12.033 1.00 68.50 259 SER A C 1
ATOM 2079 O O . SER A 1 259 ? -27.569 14.236 10.806 1.00 68.50 259 SER A O 1
ATOM 2081 N N . VAL A 1 260 ? -28.915 14.116 12.603 1.00 69.75 260 VAL A N 1
ATOM 2082 C CA . VAL A 1 260 ? -30.156 14.001 11.841 1.00 69.75 260 VAL A CA 1
ATOM 2083 C C . VAL A 1 260 ? -30.705 15.406 11.636 1.00 69.75 260 VAL A C 1
ATOM 2085 O O . VAL A 1 260 ? -31.096 16.090 12.575 1.00 69.75 260 VAL A O 1
ATOM 2088 N N . ALA A 1 261 ? -30.688 15.880 10.392 1.00 67.81 261 ALA A N 1
ATOM 2089 C CA . ALA A 1 261 ? -31.280 17.173 10.078 1.00 67.81 261 ALA A CA 1
ATOM 2090 C C . ALA A 1 261 ? -32.808 17.117 10.254 1.00 67.81 261 ALA A C 1
ATOM 2092 O O . ALA A 1 261 ? -33.438 16.074 10.066 1.00 67.81 261 ALA A O 1
ATOM 2093 N N . ARG A 1 262 ? -33.429 18.263 10.556 1.00 68.62 262 ARG A N 1
ATOM 2094 C CA . ARG A 1 262 ? -34.892 18.388 10.473 1.00 68.62 262 ARG A CA 1
ATOM 2095 C C . ARG A 1 262 ? -35.341 18.059 9.037 1.00 68.62 262 ARG A C 1
ATOM 2097 O O . ARG A 1 262 ? -34.673 18.462 8.088 1.00 68.62 262 ARG A O 1
ATOM 2104 N N . ASN A 1 263 ? -36.469 17.360 8.890 1.00 75.50 263 ASN A N 1
ATOM 2105 C CA . ASN A 1 263 ? -37.021 16.846 7.619 1.00 75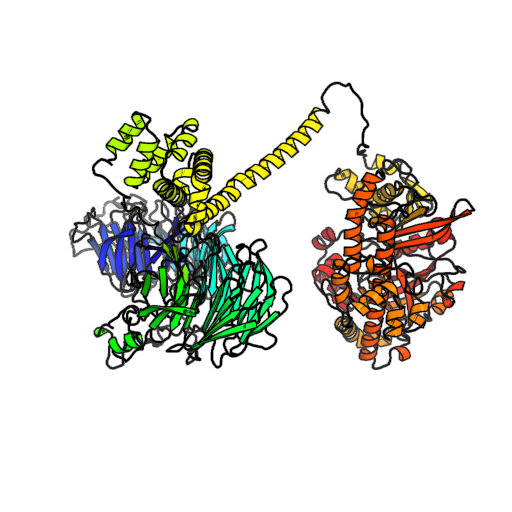.50 263 ASN A CA 1
ATOM 2106 C C . ASN A 1 263 ? -36.223 15.700 6.967 1.00 75.50 263 ASN A C 1
ATOM 2108 O O . ASN A 1 263 ? -36.177 15.587 5.742 1.00 75.50 263 ASN A O 1
ATOM 2112 N N . VAL A 1 264 ? -35.598 14.850 7.781 1.00 83.62 264 VAL A N 1
ATOM 2113 C CA . VAL A 1 264 ? -35.007 13.584 7.334 1.00 83.62 264 VAL A CA 1
ATOM 2114 C C . VAL A 1 264 ? -35.860 12.430 7.854 1.00 83.62 264 VAL A C 1
ATOM 2116 O O . VAL A 1 264 ? -36.312 12.449 8.997 1.00 83.62 264 VAL A O 1
ATOM 2119 N N . GLU A 1 265 ? -36.086 11.438 7.000 1.00 86.38 265 GLU A N 1
ATOM 2120 C CA . GLU A 1 265 ? -36.946 10.293 7.295 1.00 86.38 265 GLU A CA 1
ATOM 2121 C C . GLU A 1 265 ? -36.116 9.086 7.739 1.00 86.38 265 GLU A C 1
ATOM 2123 O O . GLU A 1 265 ? -35.016 8.851 7.228 1.00 86.38 265 GLU A O 1
ATOM 2128 N N . CYS A 1 266 ? -36.645 8.328 8.698 1.00 91.00 266 CYS A N 1
ATOM 2129 C CA . CYS A 1 266 ? -36.114 7.043 9.133 1.00 91.00 266 CYS A CA 1
ATOM 2130 C C . CYS A 1 266 ? -36.460 5.985 8.082 1.00 91.00 266 CYS A C 1
ATOM 2132 O O . CYS A 1 266 ? -37.625 5.756 7.772 1.00 91.00 266 CYS A O 1
ATOM 2134 N N . THR A 1 267 ? -35.448 5.337 7.522 1.00 90.06 267 THR A N 1
ATOM 2135 C CA . THR A 1 267 ? -35.588 4.429 6.377 1.00 90.06 267 THR A CA 1
ATOM 2136 C C . THR A 1 267 ? -35.547 2.963 6.777 1.00 90.06 267 THR A C 1
ATOM 2138 O O . THR A 1 267 ? -36.199 2.126 6.161 1.00 90.06 267 THR A O 1
ATOM 2141 N N . SER A 1 268 ? -34.773 2.629 7.809 1.00 92.44 268 SER A N 1
ATOM 2142 C CA . SER A 1 268 ? -34.673 1.277 8.354 1.00 92.44 268 SER A CA 1
ATOM 2143 C C . SER A 1 268 ? -34.239 1.339 9.812 1.00 92.44 268 SER A C 1
ATOM 2145 O O . SER A 1 268 ? -33.448 2.197 10.208 1.00 92.44 268 SER A O 1
ATOM 2147 N N . ALA A 1 269 ? -34.702 0.376 10.603 1.00 94.06 269 ALA A N 1
ATOM 2148 C CA . ALA A 1 269 ? -34.281 0.184 11.982 1.00 94.06 269 ALA A CA 1
ATOM 2149 C C . ALA A 1 269 ? -34.005 -1.297 12.259 1.00 94.06 269 ALA A C 1
ATOM 2151 O O . ALA A 1 269 ? -34.660 -2.163 11.677 1.00 94.06 269 ALA A O 1
ATOM 2152 N N . THR A 1 270 ? -33.059 -1.589 13.150 1.00 94.94 270 THR A N 1
ATOM 2153 C CA . THR A 1 270 ? -32.757 -2.942 13.645 1.00 94.94 270 THR A CA 1
ATOM 2154 C C . THR A 1 270 ? -32.467 -2.899 15.142 1.00 94.94 270 THR A C 1
ATOM 2156 O O . THR A 1 270 ? -31.841 -1.958 15.624 1.00 94.94 270 THR A O 1
ATOM 2159 N N . PHE A 1 271 ? -32.906 -3.911 15.887 1.00 94.81 271 PHE A N 1
ATOM 2160 C CA . PHE A 1 271 ? -32.717 -4.002 17.333 1.00 94.81 271 PHE A CA 1
ATOM 2161 C C . PHE A 1 271 ? -31.999 -5.303 17.691 1.00 94.81 271 PHE A C 1
ATOM 2163 O O . PHE A 1 271 ? -32.468 -6.390 17.352 1.00 94.81 271 PHE A O 1
ATOM 2170 N N . HIS A 1 272 ? -30.864 -5.200 18.382 1.00 94.69 272 HIS A N 1
ATOM 2171 C CA . HIS A 1 272 ? -30.162 -6.355 18.928 1.00 94.69 272 HIS A CA 1
ATOM 2172 C C . HIS A 1 272 ? -30.608 -6.598 20.370 1.00 94.69 272 HIS A C 1
ATOM 2174 O O . HIS A 1 272 ? -30.113 -5.973 21.310 1.00 94.69 272 HIS A O 1
ATOM 2180 N N . SER A 1 273 ? -31.536 -7.538 20.546 1.00 89.88 273 SER A N 1
ATOM 2181 C CA . SER A 1 273 ? -32.197 -7.790 21.829 1.00 89.88 273 SER A CA 1
ATOM 2182 C C . SER A 1 273 ? -31.251 -8.281 22.934 1.00 89.88 273 SER A C 1
ATOM 2184 O O . SER A 1 273 ? -31.507 -8.035 24.108 1.00 89.88 273 SER A O 1
ATOM 2186 N N . LYS A 1 274 ? -30.125 -8.940 22.607 1.00 90.12 274 LYS A N 1
ATOM 2187 C CA . LYS A 1 274 ? -29.156 -9.399 23.624 1.00 90.12 274 LYS A CA 1
ATOM 2188 C C . LYS A 1 274 ? -28.375 -8.255 24.269 1.00 90.12 274 LYS A C 1
ATOM 2190 O O . LYS A 1 274 ? -28.181 -8.310 25.479 1.00 90.12 274 LYS A O 1
ATOM 2195 N N . ASN A 1 275 ? -27.960 -7.265 23.476 1.00 92.12 275 ASN A N 1
ATOM 2196 C CA . ASN A 1 275 ? -27.147 -6.136 23.950 1.00 92.12 275 ASN A CA 1
ATOM 2197 C C . ASN A 1 275 ? -27.998 -4.887 24.189 1.00 92.12 275 ASN A C 1
ATOM 2199 O O . ASN A 1 275 ? -27.462 -3.876 24.623 1.00 92.12 275 ASN A O 1
ATOM 2203 N N . ASN A 1 276 ? -29.307 -4.952 23.916 1.00 93.44 276 ASN A N 1
ATOM 2204 C CA . ASN A 1 276 ? -30.242 -3.848 24.103 1.00 93.44 276 ASN A CA 1
ATOM 2205 C C . ASN A 1 276 ? -29.916 -2.603 23.255 1.00 93.44 276 ASN A C 1
ATOM 2207 O O . ASN A 1 276 ? -30.205 -1.475 23.648 1.00 93.44 276 ASN A O 1
ATOM 2211 N N . ILE A 1 277 ? -29.364 -2.805 22.057 1.00 94.69 277 ILE A N 1
ATOM 2212 C CA . ILE A 1 277 ? -28.958 -1.718 21.156 1.00 94.69 277 ILE A CA 1
ATOM 2213 C C . ILE A 1 277 ? -29.934 -1.623 19.988 1.00 94.69 277 ILE A C 1
ATOM 2215 O O . ILE A 1 277 ? -30.129 -2.580 19.235 1.00 94.69 277 ILE A O 1
ATOM 2219 N N . LEU A 1 278 ? -30.529 -0.448 19.825 1.00 94.62 278 LEU A N 1
ATOM 2220 C CA . LEU A 1 278 ? -31.339 -0.065 18.681 1.00 94.62 278 LEU A CA 1
ATOM 2221 C C . LEU A 1 278 ? -30.509 0.786 17.724 1.00 94.62 278 LEU A C 1
ATOM 2223 O O . LEU A 1 278 ? -29.929 1.794 18.116 1.00 94.62 278 LEU A O 1
ATOM 2227 N N . VAL A 1 279 ? -30.528 0.421 16.449 1.00 94.81 279 VAL A N 1
ATOM 2228 C CA . VAL A 1 279 ? -29.946 1.212 15.369 1.00 94.81 279 VAL A CA 1
ATOM 2229 C C . VAL A 1 279 ? -31.055 1.705 14.467 1.00 94.81 279 VAL A C 1
ATOM 2231 O O . VAL A 1 279 ? -31.899 0.931 14.015 1.00 94.81 279 VAL A O 1
ATOM 2234 N N . THR A 1 280 ? -31.021 2.998 14.184 1.00 94.00 280 THR A N 1
ATOM 2235 C CA . THR A 1 280 ? -31.940 3.682 13.272 1.00 94.00 280 THR A CA 1
ATOM 2236 C C . THR A 1 280 ? -31.137 4.343 12.172 1.00 94.00 280 THR A C 1
ATOM 2238 O O . THR A 1 280 ? -30.055 4.864 12.426 1.00 94.00 280 THR A O 1
ATOM 2241 N N . SER A 1 281 ? -31.622 4.260 10.942 1.00 93.19 281 SER A N 1
ATOM 2242 C CA . SER A 1 281 ? -30.931 4.758 9.758 1.00 93.19 281 SER A CA 1
ATOM 2243 C C . SER A 1 281 ? -31.849 5.662 8.953 1.00 93.19 281 SER A C 1
ATOM 2245 O O . SER A 1 281 ? -33.069 5.517 9.023 1.00 93.19 281 SER A O 1
ATOM 2247 N N . PHE A 1 282 ? -31.259 6.617 8.243 1.00 91.50 282 PHE A N 1
ATOM 2248 C CA . PHE A 1 282 ? -31.966 7.777 7.718 1.00 91.50 282 PHE A CA 1
ATOM 2249 C C . PHE A 1 282 ? -31.704 8.009 6.224 1.00 91.50 282 PHE A C 1
ATOM 2251 O O . PHE A 1 282 ? -30.685 7.585 5.663 1.00 91.50 282 PHE A O 1
ATOM 2258 N N . SER A 1 283 ? -32.612 8.744 5.575 1.00 88.81 283 SER A N 1
ATOM 2259 C CA . SER A 1 283 ? -32.585 9.003 4.127 1.00 88.81 283 SER A CA 1
ATOM 2260 C C . SER A 1 283 ? -31.422 9.887 3.664 1.00 88.81 283 SER A C 1
ATOM 2262 O O . SER A 1 283 ? -31.048 9.866 2.493 1.00 88.81 283 SER A O 1
ATOM 2264 N N . ASN A 1 284 ? -30.788 10.613 4.585 1.00 87.06 284 ASN A N 1
ATOM 2265 C CA . ASN A 1 284 ? -29.582 11.401 4.332 1.00 87.06 284 ASN A CA 1
ATOM 2266 C C . ASN A 1 284 ? -28.269 10.607 4.501 1.00 87.06 284 ASN A C 1
ATOM 2268 O O . ASN A 1 284 ? -27.202 11.204 4.377 1.00 87.06 284 ASN A O 1
ATOM 2272 N N . GLY A 1 285 ? -28.332 9.312 4.833 1.00 88.06 285 GLY A N 1
ATOM 2273 C CA . GLY A 1 285 ? -27.156 8.476 5.091 1.00 88.06 285 GLY A CA 1
ATOM 2274 C C . GLY A 1 285 ? -26.704 8.409 6.557 1.00 88.06 285 GLY A C 1
ATOM 2275 O O . GLY A 1 285 ? -25.682 7.776 6.846 1.00 88.06 285 GLY A O 1
ATOM 2276 N N . ALA A 1 286 ? -27.424 9.056 7.482 1.00 91.06 286 ALA A N 1
ATOM 2277 C CA . ALA A 1 286 ? -27.133 8.995 8.912 1.00 91.06 286 ALA A CA 1
ATOM 2278 C C . ALA A 1 286 ? -27.581 7.665 9.537 1.00 91.06 286 ALA A C 1
ATOM 2280 O O . ALA A 1 286 ? -28.582 7.071 9.133 1.00 91.06 286 ALA A O 1
ATOM 2281 N N . ILE A 1 287 ? -26.837 7.209 10.540 1.00 92.75 287 ILE A N 1
ATOM 2282 C CA . ILE A 1 287 ? -27.128 6.040 11.366 1.00 92.75 287 ILE A CA 1
ATOM 2283 C C . ILE A 1 287 ? -26.909 6.430 12.826 1.00 92.75 287 ILE A C 1
ATOM 2285 O O . ILE A 1 287 ? -25.886 7.019 13.178 1.00 92.75 287 ILE A O 1
ATOM 2289 N N . VAL A 1 288 ? -27.877 6.102 13.674 1.00 93.38 288 VAL A N 1
ATOM 2290 C CA . VAL A 1 288 ? -27.913 6.506 15.078 1.00 93.38 288 VAL A CA 1
ATOM 2291 C C . VAL A 1 288 ? -28.182 5.296 15.967 1.00 93.38 288 VAL A C 1
ATOM 2293 O O . VAL A 1 288 ? -29.121 4.533 15.723 1.00 93.38 288 VAL A O 1
ATOM 2296 N N . PHE A 1 289 ? -27.357 5.145 17.000 1.00 93.81 289 PHE A N 1
ATOM 2297 C CA . PHE A 1 289 ? -27.341 4.041 17.953 1.00 93.81 289 PHE A CA 1
ATOM 2298 C C . PHE A 1 289 ? -27.911 4.499 19.290 1.00 93.81 289 PHE A C 1
ATOM 2300 O O . PHE A 1 289 ? -27.406 5.450 19.881 1.00 93.81 289 PHE A O 1
ATOM 2307 N N . HIS A 1 290 ? -28.913 3.792 19.795 1.00 92.56 290 HIS A N 1
ATOM 2308 C CA . HIS A 1 290 ? -29.510 4.034 21.102 1.00 92.56 290 HIS A CA 1
ATOM 2309 C C . HIS A 1 290 ? -29.491 2.766 21.945 1.00 92.56 290 HIS A C 1
ATOM 2311 O O . HIS A 1 290 ? -29.824 1.687 21.461 1.00 92.56 290 HIS A O 1
ATOM 2317 N N . GLU A 1 291 ? -29.179 2.899 23.224 1.00 93.75 291 GLU A N 1
ATOM 2318 C CA . GLU A 1 291 ? -29.423 1.850 24.207 1.00 93.75 291 GLU A CA 1
ATOM 2319 C C . GLU A 1 291 ? -30.895 1.890 24.644 1.00 93.75 291 GLU A C 1
ATOM 2321 O O . GLU A 1 291 ? -31.468 2.953 24.878 1.00 93.75 291 GLU A O 1
ATOM 2326 N N . ILE A 1 292 ? -31.543 0.737 24.762 1.00 90.81 292 ILE A N 1
ATOM 2327 C CA . ILE A 1 292 ? -32.951 0.593 25.148 1.00 90.81 292 ILE A CA 1
ATOM 2328 C C . ILE A 1 292 ? -33.010 -0.232 26.438 1.00 90.81 292 ILE A C 1
ATOM 2330 O O . ILE A 1 292 ? -32.369 -1.268 26.505 1.00 90.81 292 ILE A O 1
ATOM 2334 N N . PRO A 1 293 ? -33.805 0.121 27.465 1.00 85.88 293 PRO A N 1
ATOM 2335 C CA . PRO A 1 293 ? -34.899 1.097 27.480 1.00 85.88 293 PRO A CA 1
ATOM 2336 C C . PRO A 1 293 ? -34.515 2.480 28.042 1.00 85.88 293 PRO A C 1
ATOM 2338 O O . PRO A 1 293 ? -35.399 3.290 28.360 1.00 85.88 293 PRO A O 1
ATOM 2341 N N . THR A 1 294 ? -33.220 2.747 28.228 1.00 87.75 294 THR A N 1
ATOM 2342 C CA . THR A 1 294 ? -32.690 4.031 28.718 1.00 87.75 294 THR A CA 1
ATOM 2343 C C . THR A 1 294 ? -32.877 5.151 27.695 1.00 87.75 294 THR A C 1
ATOM 2345 O O . THR A 1 294 ? -33.222 6.261 28.099 1.00 87.75 294 THR A O 1
ATOM 2348 N N . PHE A 1 295 ? -32.787 4.832 26.400 1.00 85.25 295 PHE A N 1
ATOM 2349 C CA . PHE A 1 295 ? -32.730 5.758 25.262 1.00 85.25 295 PHE A CA 1
ATOM 2350 C C . PHE A 1 295 ? -31.469 6.632 25.254 1.00 85.25 295 PHE A C 1
ATOM 2352 O O . PHE A 1 295 ? -31.488 7.737 24.717 1.00 85.25 295 PHE A O 1
ATOM 2359 N N . SER A 1 296 ? -30.368 6.155 25.839 1.00 90.75 296 SER A N 1
ATOM 2360 C CA . SER A 1 296 ? -29.067 6.823 25.745 1.00 90.75 296 SER A CA 1
ATOM 2361 C C . SER A 1 296 ? -28.534 6.713 24.318 1.00 90.75 296 SER A C 1
ATOM 2363 O O . SER A 1 296 ? -28.420 5.617 23.771 1.00 90.75 296 SER A O 1
ATOM 2365 N N . LEU A 1 297 ? -28.207 7.855 23.711 1.00 91.19 297 LEU A N 1
ATOM 2366 C CA . LEU A 1 297 ? -27.470 7.908 22.452 1.00 91.19 297 LEU A CA 1
ATOM 2367 C C . LEU A 1 297 ? -26.063 7.348 22.693 1.00 91.19 297 LEU A C 1
ATOM 2369 O O . LEU A 1 297 ? -25.299 7.925 23.462 1.00 91.19 297 LEU A O 1
ATOM 2373 N N . ILE A 1 298 ? -25.731 6.237 22.040 1.00 91.62 298 ILE A N 1
ATOM 2374 C CA . ILE A 1 298 ? -24.383 5.655 22.069 1.00 91.62 298 ILE A CA 1
ATOM 2375 C C . ILE A 1 298 ? -23.518 6.387 21.045 1.00 91.62 298 ILE A C 1
ATOM 2377 O O . ILE A 1 298 ? -22.447 6.889 21.368 1.00 91.62 298 ILE A O 1
ATOM 2381 N N . GLN A 1 299 ? -24.003 6.463 19.801 1.00 89.81 299 GLN A N 1
ATOM 2382 C CA . GLN A 1 299 ? -23.240 7.009 18.687 1.00 89.81 299 GLN A CA 1
ATOM 2383 C C . GLN A 1 299 ? -24.137 7.481 17.548 1.00 89.81 299 GLN A C 1
ATOM 2385 O O . GLN A 1 299 ? -25.245 6.986 17.341 1.00 89.81 299 GLN A O 1
ATOM 2390 N N . SER A 1 300 ? -23.625 8.433 16.776 1.00 90.06 300 SER A N 1
ATOM 2391 C CA . SER A 1 300 ? -24.275 8.982 15.599 1.00 90.06 300 SER A CA 1
ATOM 2392 C C . SER A 1 300 ? -23.236 9.178 14.497 1.00 90.06 300 SER A C 1
ATOM 2394 O O . SER A 1 300 ? -22.237 9.857 14.716 1.00 90.06 300 SER A O 1
ATOM 2396 N N . LEU A 1 301 ? -23.464 8.609 13.315 1.00 89.38 301 LEU A N 1
ATOM 2397 C CA . LEU A 1 301 ? -22.520 8.650 12.194 1.00 89.38 301 LEU A CA 1
ATOM 2398 C C . LEU A 1 301 ? -23.246 8.870 10.867 1.00 89.38 301 LEU A C 1
ATOM 2400 O O . LEU A 1 301 ? -24.428 8.569 10.745 1.00 89.38 301 LEU A O 1
ATOM 2404 N N . LYS A 1 302 ? -22.528 9.341 9.848 1.00 88.75 302 LYS A N 1
ATOM 2405 C CA . LYS A 1 302 ? -23.035 9.453 8.476 1.00 88.75 302 LYS A CA 1
ATOM 2406 C C . LYS A 1 302 ? -22.141 8.634 7.543 1.00 88.75 302 LYS A C 1
ATOM 2408 O O . LYS A 1 302 ? -20.974 8.971 7.375 1.00 88.75 302 LYS A O 1
ATOM 2413 N N . VAL A 1 303 ? -22.670 7.546 6.969 1.00 84.56 303 VAL A N 1
ATOM 2414 C CA . VAL A 1 303 ? -21.894 6.590 6.136 1.00 84.56 303 VAL A CA 1
ATOM 2415 C C . VAL A 1 303 ? -21.574 7.172 4.757 1.00 84.56 303 VAL A C 1
ATOM 2417 O O . VAL A 1 303 ? -20.542 6.869 4.164 1.00 84.56 303 VAL A O 1
ATOM 2420 N N . GLY A 1 304 ? -22.464 8.021 4.250 1.00 82.12 304 GLY A N 1
ATOM 2421 C CA . GLY A 1 304 ? -22.343 8.706 2.970 1.00 82.12 304 GLY A CA 1
ATOM 2422 C C . GLY A 1 304 ? -23.513 9.664 2.763 1.00 82.12 304 GLY A C 1
ATOM 2423 O O . GLY A 1 304 ? -24.298 9.894 3.678 1.00 82.12 304 GLY A O 1
ATOM 2424 N N . ASP A 1 305 ? -23.646 10.206 1.556 1.00 82.31 305 ASP A N 1
ATOM 2425 C CA . ASP A 1 305 ? -24.743 11.120 1.192 1.00 82.31 305 ASP A CA 1
ATOM 2426 C C . ASP A 1 305 ? -25.955 10.403 0.581 1.00 82.31 305 ASP A C 1
ATOM 2428 O O . ASP A 1 305 ? -26.854 11.036 0.029 1.00 82.31 305 ASP A O 1
ATOM 2432 N N . VAL A 1 306 ? -25.970 9.072 0.645 1.00 84.94 306 VAL A N 1
ATOM 2433 C CA . VAL A 1 306 ? -27.016 8.242 0.052 1.00 84.94 306 VAL A CA 1
ATOM 2434 C C . VAL A 1 306 ? -27.851 7.601 1.155 1.00 84.94 306 VAL A C 1
ATOM 2436 O O . VAL A 1 306 ? -27.309 7.145 2.160 1.00 84.94 306 VAL A O 1
ATOM 2439 N N . SER A 1 307 ? -29.166 7.534 0.944 1.00 87.50 307 SER A N 1
ATOM 2440 C CA . SER A 1 307 ? -30.120 6.886 1.846 1.00 87.50 307 SER A CA 1
ATOM 2441 C C . SER A 1 307 ? -29.674 5.479 2.236 1.00 87.50 307 SER A C 1
ATOM 2443 O O . SER A 1 307 ? -29.427 4.641 1.368 1.00 87.50 307 SER A O 1
ATOM 2445 N N . VAL A 1 308 ? -29.636 5.183 3.534 1.00 91.56 308 VAL A N 1
ATOM 2446 C CA . VAL A 1 308 ? -29.435 3.810 4.012 1.00 91.56 308 VAL A CA 1
ATOM 2447 C C . VAL A 1 308 ? -30.735 3.042 3.796 1.00 91.56 308 VAL A C 1
ATOM 2449 O O . VAL A 1 308 ? -31.777 3.473 4.271 1.00 91.56 308 VAL A O 1
ATOM 2452 N N . LYS A 1 309 ? -30.719 1.941 3.046 1.00 90.25 309 LYS A N 1
ATOM 2453 C CA . LYS A 1 309 ? -31.930 1.156 2.746 1.00 90.25 309 LYS A CA 1
ATOM 2454 C C . LYS A 1 309 ? -32.138 0.009 3.732 1.00 90.25 309 LYS A C 1
ATOM 2456 O O . LYS A 1 309 ? -33.276 -0.340 4.024 1.00 90.25 309 LYS A O 1
ATOM 2461 N N . SER A 1 310 ? -31.064 -0.585 4.256 1.00 92.88 310 SER A N 1
ATOM 2462 C CA . SER A 1 310 ? -31.166 -1.703 5.197 1.00 92.88 310 SER A CA 1
ATOM 2463 C C . SER A 1 310 ? -29.976 -1.754 6.150 1.00 92.88 310 SER A C 1
ATOM 2465 O O . SER A 1 310 ? -28.845 -1.458 5.768 1.00 92.88 310 SER A O 1
ATOM 2467 N N . VAL A 1 311 ? -30.246 -2.154 7.392 1.00 95.12 311 VAL A N 1
ATOM 2468 C CA . VAL A 1 311 ? -29.246 -2.391 8.438 1.00 95.12 311 VAL A CA 1
ATOM 2469 C C . VAL A 1 311 ? -29.520 -3.722 9.136 1.00 95.12 311 VAL A C 1
ATOM 2471 O O . VAL A 1 311 ? -30.679 -4.070 9.362 1.00 95.12 311 VAL A O 1
ATOM 2474 N N . ALA A 1 312 ? -28.469 -4.464 9.490 1.00 95.31 312 ALA A N 1
ATOM 2475 C CA . ALA A 1 312 ? -28.579 -5.752 10.179 1.00 95.31 312 ALA A CA 1
ATOM 2476 C C . ALA A 1 312 ? -27.410 -5.975 11.148 1.00 95.31 312 ALA A C 1
ATOM 2478 O O . ALA A 1 312 ? -26.275 -5.639 10.831 1.00 95.31 312 ALA A O 1
ATOM 2479 N N . PHE A 1 313 ? -27.675 -6.576 12.307 1.00 95.06 313 PHE A N 1
ATOM 2480 C CA . PHE A 1 313 ? -26.635 -6.975 13.262 1.00 95.06 313 PHE A CA 1
ATOM 2481 C C . PHE A 1 313 ? -26.112 -8.384 12.973 1.00 95.06 313 PHE A C 1
ATOM 2483 O O . PHE A 1 313 ? -26.866 -9.241 12.503 1.00 95.06 313 PHE A O 1
ATOM 2490 N N . ASN A 1 314 ? -24.841 -8.639 13.295 1.00 94.44 314 ASN A N 1
ATOM 2491 C CA . ASN A 1 314 ? -24.323 -10.003 13.412 1.00 94.44 314 ASN A CA 1
ATOM 2492 C C . ASN A 1 314 ? -24.866 -10.700 14.681 1.00 94.44 314 ASN A C 1
ATOM 2494 O O . ASN A 1 314 ? -25.555 -10.099 15.504 1.00 94.44 314 ASN A O 1
ATOM 2498 N N . LYS A 1 315 ? -24.562 -11.995 14.843 1.00 90.69 315 LYS A N 1
ATOM 2499 C CA . LYS A 1 315 ? -25.080 -12.841 15.941 1.00 90.69 315 LYS A CA 1
ATOM 2500 C C . LYS A 1 315 ? -24.702 -12.362 17.359 1.00 90.69 315 LYS A C 1
ATOM 2502 O O . LYS A 1 315 ? -25.436 -12.659 18.313 1.00 90.69 315 LYS A O 1
ATOM 2507 N N . ASP A 1 316 ? -23.549 -11.699 17.471 1.00 91.56 316 ASP A N 1
ATOM 2508 C CA . ASP A 1 316 ? -22.943 -11.229 18.724 1.00 91.56 316 ASP A CA 1
ATOM 2509 C C . ASP A 1 316 ? -23.322 -9.764 19.020 1.00 91.56 316 ASP A C 1
ATOM 2511 O O . ASP A 1 316 ? -23.376 -9.349 20.176 1.00 91.56 316 ASP A O 1
ATOM 2515 N N . GLY A 1 317 ? -23.699 -9.007 17.983 1.00 91.75 317 GLY A N 1
ATOM 2516 C CA . GLY A 1 317 ? -24.114 -7.609 18.063 1.00 91.75 317 GLY A CA 1
ATOM 2517 C C . GLY A 1 317 ? -22.977 -6.597 17.947 1.00 91.75 317 GLY A C 1
ATOM 2518 O O . GLY A 1 317 ? -23.241 -5.410 18.108 1.00 91.75 317 GLY A O 1
ATOM 2519 N N . ASP A 1 318 ? -21.747 -7.029 17.670 1.00 93.38 318 ASP A N 1
ATOM 2520 C CA . ASP A 1 318 ? -20.566 -6.161 17.555 1.00 93.38 318 ASP A CA 1
ATOM 2521 C C . ASP A 1 318 ? -20.427 -5.540 16.157 1.00 93.38 318 ASP A C 1
ATOM 2523 O O . ASP A 1 318 ? -19.897 -4.438 16.004 1.00 93.38 318 ASP A O 1
ATOM 2527 N N . TRP A 1 319 ? -20.954 -6.212 15.127 1.00 95.56 319 TRP A N 1
ATOM 2528 C CA . TRP A 1 319 ? -20.913 -5.740 13.742 1.00 95.56 319 TRP A CA 1
ATOM 2529 C C . TRP A 1 319 ? -22.296 -5.342 13.242 1.00 95.56 319 TRP A C 1
ATOM 2531 O O . TRP A 1 319 ? -23.277 -6.078 13.390 1.00 95.56 319 TRP A O 1
ATOM 2541 N N . LEU A 1 320 ? -22.343 -4.196 12.569 1.00 95.88 320 LEU A N 1
ATOM 2542 C CA . LEU A 1 320 ? -23.491 -3.705 11.830 1.00 95.88 320 LEU A CA 1
ATOM 2543 C C . LEU A 1 320 ? -23.206 -3.786 10.329 1.00 95.88 320 LEU A C 1
ATOM 2545 O O . LEU A 1 320 ? -22.313 -3.127 9.804 1.00 95.88 320 LEU A O 1
ATOM 2549 N N . GLY A 1 321 ? -24.000 -4.575 9.624 1.00 95.75 321 GLY A N 1
ATOM 2550 C CA . GLY A 1 321 ? -24.087 -4.565 8.174 1.00 95.75 321 GLY A CA 1
ATOM 2551 C C . GLY A 1 321 ? -24.980 -3.407 7.756 1.00 95.75 321 GLY A C 1
ATOM 2552 O O . GLY A 1 321 ? -26.066 -3.229 8.308 1.00 95.75 321 GLY A O 1
ATOM 2553 N N . ILE A 1 322 ? -24.526 -2.628 6.784 1.00 95.06 322 ILE A N 1
ATOM 2554 C CA . ILE A 1 322 ? -25.192 -1.437 6.270 1.00 95.06 322 ILE A CA 1
ATOM 2555 C C . ILE A 1 322 ? -25.260 -1.567 4.752 1.00 95.06 322 ILE A C 1
ATOM 2557 O O . ILE A 1 322 ? -24.233 -1.749 4.100 1.00 95.06 322 ILE A O 1
ATOM 2561 N N . ALA A 1 323 ? -26.456 -1.437 4.188 1.00 94.00 323 ALA A N 1
ATOM 2562 C CA . ALA A 1 323 ? -26.662 -1.287 2.756 1.00 94.00 323 ALA A CA 1
ATOM 2563 C C . ALA A 1 323 ? -27.241 0.097 2.472 1.00 94.00 323 ALA A C 1
ATOM 2565 O O . ALA A 1 323 ? -28.321 0.447 2.959 1.00 94.00 323 ALA A O 1
ATOM 2566 N N . SER A 1 324 ? -26.513 0.887 1.692 1.00 90.00 324 SER A N 1
ATOM 2567 C CA . SER A 1 324 ? -26.888 2.247 1.319 1.00 90.00 324 SER A CA 1
ATOM 2568 C C . SER A 1 324 ? -27.023 2.397 -0.190 1.00 90.00 324 SER A C 1
ATOM 2570 O O . SER A 1 324 ? -26.404 1.686 -0.987 1.00 90.00 324 SER A O 1
ATOM 2572 N N . GLY A 1 325 ? -27.880 3.339 -0.569 1.00 80.31 325 GLY A N 1
ATOM 2573 C CA . GLY A 1 325 ? -28.239 3.612 -1.945 1.00 80.31 325 GLY A CA 1
ATOM 2574 C C . GLY A 1 325 ? -29.095 2.546 -2.587 1.00 80.31 325 GLY A C 1
ATOM 2575 O O . GLY A 1 325 ? -29.717 1.714 -1.938 1.00 80.31 325 GLY A O 1
ATOM 2576 N N . GLY A 1 326 ? -29.157 2.630 -3.901 1.00 71.56 326 GLY A N 1
ATOM 2577 C CA . GLY A 1 326 ? -29.804 1.656 -4.747 1.00 71.56 326 GLY A CA 1
ATOM 2578 C C . GLY A 1 326 ? -29.402 1.905 -6.189 1.00 71.56 326 GLY A C 1
ATOM 2579 O O . GLY A 1 326 ? -28.757 2.913 -6.493 1.00 71.56 326 GLY A O 1
ATOM 2580 N N . GLY A 1 327 ? -29.738 0.967 -7.070 1.00 71.44 327 GLY A N 1
ATOM 2581 C CA . GLY A 1 327 ? -29.365 1.078 -8.478 1.00 71.44 327 GLY A CA 1
ATOM 2582 C C . GLY A 1 327 ? -27.846 1.102 -8.636 1.00 71.44 327 GLY A C 1
ATOM 2583 O O . GLY A 1 327 ? -27.169 0.134 -8.296 1.00 71.44 327 GLY A O 1
ATOM 2584 N N . SER A 1 328 ? -27.324 2.214 -9.143 1.00 70.06 328 SER A N 1
ATOM 2585 C CA . SER A 1 328 ? -25.898 2.395 -9.393 1.00 70.06 328 SER A CA 1
ATOM 2586 C C . SER A 1 328 ? -25.101 2.917 -8.187 1.00 70.06 328 SER A C 1
ATOM 2588 O O . SER A 1 328 ? -23.895 2.711 -8.091 1.00 70.06 328 SER A O 1
ATOM 2590 N N . LEU A 1 329 ? -25.754 3.531 -7.198 1.00 78.69 329 LEU A N 1
ATOM 2591 C CA . LEU A 1 329 ? -25.094 4.067 -5.998 1.00 78.69 329 LEU A CA 1
ATOM 2592 C C . LEU A 1 329 ? -24.968 3.038 -4.862 1.00 78.69 329 LEU A C 1
ATOM 2594 O O . LEU A 1 329 ? -24.694 3.410 -3.723 1.00 78.69 329 LEU A O 1
ATOM 2598 N N . GLY A 1 330 ? -25.191 1.755 -5.153 1.00 85.38 330 GLY A N 1
ATOM 2599 C CA . GLY A 1 330 ? -25.229 0.698 -4.150 1.00 85.38 330 GLY A CA 1
ATOM 2600 C C . GLY A 1 330 ? -23.899 0.504 -3.424 1.00 85.38 330 GLY A C 1
ATOM 2601 O O . GLY A 1 330 ? -22.852 0.290 -4.046 1.00 85.38 330 GLY A O 1
ATOM 2602 N N . GLN A 1 331 ? -23.947 0.514 -2.099 1.00 90.81 331 GLN A N 1
ATOM 2603 C CA . GLN A 1 331 ? -22.807 0.277 -1.222 1.00 90.81 331 GLN A CA 1
ATOM 2604 C C . GLN A 1 331 ? -23.207 -0.708 -0.122 1.00 90.81 331 GLN A C 1
ATOM 2606 O O . GLN A 1 331 ? -24.319 -0.652 0.400 1.00 90.81 331 GLN A O 1
ATOM 2611 N N . VAL A 1 332 ? -22.283 -1.602 0.232 1.00 93.25 332 VAL A N 1
ATOM 2612 C CA . VAL A 1 332 ? -22.404 -2.487 1.394 1.00 93.25 332 VAL A CA 1
ATOM 2613 C C . VAL A 1 332 ? -21.192 -2.283 2.280 1.00 93.25 332 VAL A C 1
ATOM 2615 O O . VAL A 1 332 ? -20.053 -2.459 1.843 1.00 93.25 332 VAL A O 1
ATOM 2618 N N . ALA A 1 333 ? -21.440 -1.936 3.533 1.00 93.56 333 ALA A N 1
ATOM 2619 C CA . ALA A 1 333 ? -20.417 -1.794 4.549 1.00 93.56 333 ALA A CA 1
ATOM 2620 C C . ALA A 1 333 ? -20.715 -2.705 5.743 1.00 93.56 333 ALA A C 1
ATOM 2622 O O . ALA A 1 333 ? -21.870 -2.978 6.058 1.00 93.56 333 ALA A O 1
ATOM 2623 N N . VAL A 1 334 ? -19.665 -3.172 6.408 1.00 95.12 334 VAL A N 1
ATOM 2624 C CA . VAL A 1 334 ? -19.733 -3.815 7.720 1.00 95.12 334 VAL A CA 1
ATOM 2625 C C . VAL A 1 334 ? -18.914 -2.960 8.658 1.00 95.12 334 VAL A C 1
ATOM 2627 O O . VAL A 1 334 ? -17.728 -2.730 8.416 1.00 95.12 334 VAL A O 1
ATOM 2630 N N . TRP A 1 335 ? -19.564 -2.466 9.697 1.00 94.38 335 TRP A N 1
ATOM 2631 C CA . TRP A 1 335 ? -18.999 -1.521 10.636 1.00 94.38 335 TRP A CA 1
ATOM 2632 C C . TRP A 1 335 ? -19.025 -2.106 12.043 1.00 94.38 335 TRP A C 1
ATOM 2634 O O . TRP A 1 335 ? -20.065 -2.565 12.515 1.00 94.38 335 TRP A O 1
ATOM 2644 N N . GLU A 1 336 ? -17.871 -2.118 12.693 1.00 95.12 336 GLU A N 1
ATOM 2645 C CA . GLU A 1 336 ? -17.728 -2.511 14.086 1.00 95.12 336 GLU A CA 1
ATOM 2646 C C . GLU A 1 336 ? -17.873 -1.256 14.943 1.00 95.12 336 GLU A C 1
ATOM 2648 O O . GLU A 1 336 ? -16.977 -0.417 15.010 1.00 95.12 336 GLU A O 1
ATOM 2653 N N . TRP A 1 337 ? -19.044 -1.094 15.554 1.00 92.56 337 TRP A N 1
ATOM 2654 C CA . TRP A 1 337 ? -19.422 0.159 16.210 1.00 92.56 337 TRP A CA 1
ATOM 2655 C C . TRP A 1 337 ? -18.627 0.418 17.496 1.00 92.56 337 TRP A C 1
ATOM 2657 O O . TRP A 1 337 ? -18.392 1.566 17.843 1.00 92.56 337 TRP A O 1
ATOM 2667 N N . GLN A 1 338 ? -18.150 -0.633 18.175 1.00 92.25 338 GLN A N 1
ATOM 2668 C CA . GLN A 1 338 ? -17.327 -0.497 19.386 1.00 92.25 338 GLN A CA 1
ATOM 2669 C C . GLN A 1 338 ? -15.920 0.045 19.094 1.00 92.25 338 GLN A C 1
ATOM 2671 O O . GLN A 1 338 ? -15.377 0.797 19.898 1.00 92.25 338 GLN A O 1
ATOM 2676 N N . SER A 1 339 ? -15.319 -0.349 17.964 1.00 92.19 339 SER A N 1
ATOM 2677 C CA . SER A 1 339 ? -13.990 0.108 17.530 1.00 92.19 339 SER A CA 1
ATOM 2678 C C . SER A 1 339 ? -14.058 1.300 16.565 1.00 92.19 339 SER A C 1
ATOM 2680 O O . SER A 1 339 ? -13.024 1.844 16.179 1.00 92.19 339 SER A O 1
ATOM 2682 N N . GLU A 1 340 ? -15.270 1.690 16.159 1.00 91.75 340 GLU A N 1
ATOM 2683 C CA . GLU A 1 340 ? -15.577 2.699 15.141 1.00 91.75 340 GLU A CA 1
ATOM 2684 C C . GLU A 1 340 ? -14.925 2.431 13.768 1.00 91.75 340 GLU A C 1
ATOM 2686 O O . GLU A 1 340 ? -14.749 3.343 12.957 1.00 91.75 340 GLU A O 1
ATOM 2691 N N . CYS A 1 341 ? -14.601 1.170 13.458 1.00 92.94 341 CYS A N 1
ATOM 2692 C CA . CYS A 1 341 ? -13.870 0.780 12.250 1.00 92.94 341 CYS A CA 1
ATOM 2693 C C . CYS A 1 341 ? -14.746 0.057 11.216 1.00 92.94 341 CYS A C 1
ATOM 2695 O O . CYS A 1 341 ? -15.618 -0.748 11.540 1.00 92.94 341 CYS A O 1
ATOM 2697 N N . TYR A 1 342 ? -14.483 0.293 9.927 1.00 91.44 342 TYR A N 1
ATOM 2698 C CA . TYR A 1 342 ? -15.056 -0.529 8.858 1.00 91.44 342 TYR A CA 1
ATOM 2699 C C . TYR A 1 342 ? -14.277 -1.841 8.736 1.00 91.44 342 TYR A C 1
ATOM 2701 O O . TYR A 1 342 ? -13.090 -1.827 8.417 1.00 91.44 342 TYR A O 1
ATOM 2709 N N . ILE A 1 343 ? -14.960 -2.969 8.920 1.00 92.12 343 ILE A N 1
ATOM 2710 C CA . ILE A 1 343 ? -14.432 -4.306 8.612 1.00 92.12 343 ILE A CA 1
ATOM 2711 C C . ILE A 1 343 ? -14.440 -4.528 7.098 1.00 92.12 343 ILE A C 1
ATOM 2713 O O . ILE A 1 343 ? -13.499 -5.064 6.518 1.00 92.12 343 ILE A O 1
ATOM 2717 N N . MET A 1 344 ? -15.505 -4.067 6.441 1.00 91.00 344 MET A N 1
ATOM 2718 C CA . MET A 1 344 ? -15.672 -4.140 4.996 1.00 91.00 344 MET A CA 1
ATOM 2719 C C . MET A 1 344 ? -16.353 -2.867 4.503 1.00 91.00 344 MET A C 1
ATOM 2721 O O . MET A 1 344 ? -17.315 -2.404 5.105 1.00 91.00 344 MET A O 1
ATOM 2725 N N . ASN A 1 345 ? -15.893 -2.315 3.383 1.00 90.81 345 ASN A N 1
ATOM 2726 C CA . ASN A 1 345 ? -16.583 -1.232 2.689 1.00 90.81 345 ASN A CA 1
ATOM 2727 C C . ASN A 1 345 ? -16.472 -1.454 1.178 1.00 90.81 345 ASN A C 1
ATOM 2729 O O . ASN A 1 345 ? -15.426 -1.210 0.580 1.00 90.81 345 ASN A O 1
ATOM 2733 N N . GLN A 1 346 ? -17.536 -1.977 0.577 1.00 90.06 346 GLN A N 1
ATOM 2734 C CA . GLN A 1 346 ? -17.597 -2.319 -0.838 1.00 90.06 346 GLN A CA 1
ATOM 2735 C C . GLN A 1 346 ? -18.595 -1.399 -1.538 1.00 90.06 346 GLN A C 1
ATOM 2737 O O . GLN A 1 346 ? -19.779 -1.358 -1.206 1.00 90.06 346 GLN A O 1
ATOM 2742 N N . GLN A 1 347 ? -18.108 -0.663 -2.535 1.00 89.25 347 GLN A N 1
ATOM 2743 C CA . GLN A 1 347 ? -18.909 0.270 -3.320 1.00 89.25 347 GLN A CA 1
ATOM 2744 C C . GLN A 1 347 ? -19.006 -0.204 -4.766 1.00 89.25 347 GLN A C 1
ATOM 2746 O O . GLN A 1 347 ? -17.988 -0.549 -5.379 1.00 89.25 347 GLN A O 1
ATOM 2751 N N . SER A 1 348 ? -20.210 -0.134 -5.322 1.00 86.00 348 SER A N 1
ATOM 2752 C CA . SER A 1 348 ? -20.467 -0.435 -6.727 1.00 86.00 348 SER A CA 1
ATOM 2753 C C . SER A 1 348 ? -19.869 0.623 -7.673 1.00 86.00 348 SER A C 1
ATOM 2755 O O . SER A 1 348 ? -19.493 1.719 -7.243 1.00 86.00 348 SER A O 1
ATOM 2757 N N . HIS A 1 349 ? -19.744 0.307 -8.961 1.00 87.06 349 HIS A N 1
ATOM 2758 C CA . HIS A 1 349 ? -19.572 1.325 -9.998 1.00 87.06 349 HIS A CA 1
ATOM 2759 C C . HIS A 1 349 ? -20.881 2.096 -10.161 1.00 87.06 349 HIS A C 1
ATOM 2761 O O . HIS A 1 349 ? -21.950 1.497 -10.253 1.00 87.06 349 HIS A O 1
ATOM 2767 N N . THR A 1 350 ? -20.801 3.426 -10.224 1.00 81.25 350 THR A N 1
ATOM 2768 C CA . THR A 1 350 ? -22.013 4.265 -10.306 1.00 81.25 350 THR A CA 1
ATOM 2769 C C . THR A 1 350 ? -22.593 4.355 -11.706 1.00 81.25 350 THR A C 1
ATOM 2771 O O . THR A 1 350 ? -23.649 4.945 -11.907 1.00 81.25 350 THR A O 1
ATOM 2774 N N . HIS A 1 351 ? -21.907 3.776 -12.681 1.00 80.31 351 HIS A N 1
ATOM 2775 C CA . HIS A 1 351 ? -22.349 3.684 -14.057 1.00 80.31 351 HIS A CA 1
ATOM 2776 C C . HIS A 1 351 ? -21.914 2.337 -14.637 1.00 80.31 351 HIS A C 1
ATOM 2778 O O . HIS A 1 351 ? -21.247 1.539 -13.977 1.00 80.31 351 HIS A O 1
ATOM 2784 N N . ILE A 1 352 ? -22.310 2.084 -15.881 1.00 86.62 352 ILE A N 1
ATOM 2785 C CA . ILE A 1 352 ? -21.996 0.850 -16.599 1.00 86.62 352 ILE A CA 1
ATOM 2786 C C . ILE A 1 352 ? -20.476 0.632 -16.634 1.00 86.62 352 ILE A C 1
ATOM 2788 O O . ILE A 1 352 ? -19.700 1.564 -16.861 1.00 86.62 352 ILE A O 1
ATOM 2792 N N . ILE A 1 353 ? -20.057 -0.611 -16.412 1.00 92.75 353 ILE A N 1
ATOM 2793 C CA . ILE A 1 353 ? -18.656 -1.024 -16.499 1.00 92.75 353 ILE A CA 1
ATOM 2794 C C . ILE A 1 353 ? -18.341 -1.249 -17.973 1.00 92.75 353 ILE A C 1
ATOM 2796 O O . ILE A 1 353 ? -18.966 -2.090 -18.622 1.00 92.75 353 ILE A O 1
ATOM 2800 N N . SER A 1 354 ? -17.426 -0.448 -18.508 1.00 92.94 354 SER A N 1
ATOM 2801 C CA . SER A 1 354 ? -17.085 -0.414 -19.929 1.00 92.94 354 SER A CA 1
ATOM 2802 C C . SER A 1 354 ? -15.985 -1.406 -20.282 1.00 92.94 354 SER A C 1
ATOM 2804 O O . SER A 1 354 ? -16.036 -1.994 -21.352 1.00 92.94 354 SER A O 1
ATOM 2806 N N . CYS A 1 355 ? -15.013 -1.622 -19.395 1.00 94.56 355 CYS A N 1
ATOM 2807 C CA . CYS A 1 355 ? -13.876 -2.496 -19.666 1.00 94.56 355 CYS A CA 1
ATOM 2808 C C . CYS A 1 355 ? -13.472 -3.331 -18.443 1.00 94.56 355 CYS A C 1
ATOM 2810 O O . CYS A 1 355 ? -13.680 -2.937 -17.291 1.00 94.56 355 CYS A O 1
ATOM 2812 N N . VAL A 1 356 ? -12.891 -4.505 -18.701 1.00 96.19 356 VAL A N 1
ATOM 2813 C CA . VAL A 1 356 ? -12.372 -5.428 -17.685 1.00 96.19 356 VAL A CA 1
ATOM 2814 C C . VAL A 1 356 ? -11.153 -6.173 -18.226 1.00 96.19 356 VAL A C 1
ATOM 2816 O O . VAL A 1 356 ? -11.191 -6.644 -19.359 1.00 96.19 356 VAL A O 1
ATOM 2819 N N . LYS A 1 357 ? -10.086 -6.304 -17.425 1.00 96.00 357 LYS A N 1
ATOM 2820 C CA . LYS A 1 357 ? -8.936 -7.178 -17.724 1.00 96.00 357 LYS A CA 1
ATOM 2821 C C . LYS A 1 357 ? -8.336 -7.807 -16.468 1.00 96.00 357 LYS A C 1
ATOM 2823 O O . LYS A 1 357 ? -8.115 -7.118 -15.466 1.00 96.00 357 LYS A O 1
ATOM 2828 N N . TYR A 1 358 ? -8.047 -9.107 -16.530 1.00 93.94 358 TYR A N 1
ATOM 2829 C CA . TYR A 1 358 ? -7.234 -9.802 -15.527 1.00 93.94 358 TYR A CA 1
ATOM 2830 C C . TYR A 1 358 ? -5.775 -9.346 -15.586 1.00 93.94 358 TYR A C 1
ATOM 2832 O O . TYR A 1 358 ? -5.260 -9.019 -16.654 1.00 93.94 358 TYR A O 1
ATOM 2840 N N . SER A 1 359 ? -5.099 -9.352 -14.437 1.00 92.19 359 SER A N 1
ATOM 2841 C CA . SER A 1 359 ? -3.643 -9.232 -14.400 1.00 92.19 359 SER A CA 1
ATOM 2842 C C . SER A 1 359 ? -2.990 -10.479 -15.015 1.00 92.19 359 SER A C 1
ATOM 2844 O O . SER A 1 359 ? -3.596 -11.550 -14.966 1.00 92.19 359 SER A O 1
ATOM 2846 N N . PRO A 1 360 ? -1.746 -10.406 -15.527 1.00 87.69 360 PRO A N 1
ATOM 2847 C CA . PRO A 1 360 ? -1.075 -11.544 -16.176 1.00 87.69 360 PRO A CA 1
ATOM 2848 C C . PRO A 1 360 ? -0.925 -12.795 -15.296 1.00 87.69 360 PRO A C 1
ATOM 2850 O O . PRO A 1 360 ? -0.843 -13.910 -15.798 1.00 87.69 360 PRO A O 1
ATOM 2853 N N . CYS A 1 361 ? -0.945 -12.636 -13.970 1.00 81.19 361 CYS A N 1
ATOM 2854 C CA . CYS A 1 361 ? -0.925 -13.746 -13.015 1.00 81.19 361 CYS A CA 1
ATOM 2855 C C . CYS A 1 361 ? -2.320 -14.196 -12.536 1.00 81.19 361 CYS A C 1
ATOM 2857 O O . CYS A 1 361 ? -2.406 -15.065 -11.676 1.00 81.19 361 CYS A O 1
ATOM 2859 N N . GLY A 1 362 ? -3.410 -13.575 -13.003 1.00 85.00 362 GLY A N 1
ATOM 2860 C CA . GLY A 1 362 ? -4.798 -13.913 -12.645 1.00 85.00 362 GLY A CA 1
ATOM 2861 C C . GLY A 1 362 ? -5.222 -13.569 -11.210 1.00 85.00 362 GLY A C 1
ATOM 2862 O O . GLY A 1 362 ? -6.370 -13.800 -10.834 1.00 85.00 362 GLY A O 1
ATOM 2863 N N . SER A 1 363 ? -4.320 -13.006 -10.398 1.00 85.38 363 SER A N 1
ATOM 2864 C CA . SER A 1 363 ? -4.601 -12.666 -8.995 1.00 85.38 363 SER A CA 1
ATOM 2865 C C . SER A 1 363 ? -5.447 -11.412 -8.822 1.00 85.38 363 SER A C 1
ATOM 2867 O O . SER A 1 363 ? -6.148 -11.296 -7.824 1.00 85.38 363 SER A O 1
ATOM 2869 N N . LEU A 1 364 ? -5.393 -10.482 -9.773 1.00 91.94 364 LEU A N 1
ATOM 2870 C CA . LEU A 1 364 ? -6.112 -9.215 -9.728 1.00 91.94 364 LEU A CA 1
ATOM 2871 C C . LEU A 1 364 ? -6.961 -9.061 -10.989 1.00 91.94 364 LEU A C 1
ATOM 2873 O O . LEU A 1 364 ? -6.622 -9.587 -12.048 1.00 91.94 364 LEU A O 1
ATOM 2877 N N . LEU A 1 365 ? -8.043 -8.301 -10.881 1.00 94.12 365 LEU A N 1
ATOM 2878 C CA . LEU A 1 365 ? -8.916 -7.929 -11.988 1.00 94.12 365 LEU A CA 1
ATOM 2879 C C . LEU A 1 365 ? -9.105 -6.416 -11.958 1.00 94.12 365 LEU A C 1
ATOM 2881 O O . LEU A 1 365 ? -9.508 -5.877 -10.934 1.00 94.12 365 LEU A O 1
ATOM 2885 N N . ALA A 1 366 ? -8.832 -5.718 -13.054 1.00 96.50 366 ALA A N 1
ATOM 2886 C CA . ALA A 1 366 ? -9.090 -4.285 -13.149 1.00 96.50 366 ALA A CA 1
ATOM 2887 C C . ALA A 1 366 ? -10.347 -4.025 -13.984 1.00 96.50 366 ALA A C 1
ATOM 2889 O O . ALA A 1 366 ? -10.552 -4.668 -15.013 1.00 96.50 366 ALA A O 1
ATOM 2890 N N . THR A 1 367 ? -11.177 -3.082 -13.543 1.00 96.94 367 THR A N 1
ATOM 2891 C CA . THR A 1 367 ? -12.405 -2.655 -14.219 1.00 96.94 367 THR A CA 1
ATOM 2892 C C . THR A 1 367 ? -12.410 -1.145 -14.398 1.00 96.94 367 THR A C 1
ATOM 2894 O O . THR A 1 367 ? -12.039 -0.403 -13.487 1.00 96.94 367 THR A O 1
ATOM 2897 N N . GLY A 1 368 ? -12.851 -0.679 -15.562 1.00 95.44 368 GLY A N 1
ATOM 2898 C CA . GLY A 1 368 ? -13.112 0.732 -15.826 1.00 95.44 368 GLY A CA 1
ATOM 2899 C C . GLY A 1 368 ? -14.608 0.981 -15.939 1.00 95.44 368 GLY A C 1
ATOM 2900 O O . GLY A 1 368 ? -15.309 0.256 -16.643 1.00 95.44 368 GLY A O 1
ATOM 2901 N N . GLY A 1 369 ? -15.105 1.982 -15.219 1.00 92.50 369 GLY A N 1
ATOM 2902 C CA . GLY A 1 369 ? -16.497 2.406 -15.311 1.00 92.50 369 GLY A CA 1
ATOM 2903 C C . GLY A 1 369 ? -16.686 3.642 -16.183 1.00 92.50 369 GLY A C 1
ATOM 2904 O O . GLY A 1 369 ? -15.788 4.474 -16.363 1.00 92.50 369 GLY A O 1
ATOM 2905 N N . MET A 1 370 ? -17.914 3.820 -16.669 1.00 91.38 370 MET A N 1
ATOM 2906 C CA . MET A 1 370 ? -18.348 5.087 -17.262 1.00 91.38 370 MET A CA 1
ATOM 2907 C C . MET A 1 370 ? -18.374 6.239 -16.243 1.00 91.38 370 MET A C 1
ATOM 2909 O O . MET A 1 370 ? -18.396 7.398 -16.645 1.00 91.38 370 MET A O 1
ATOM 2913 N N . ASP A 1 371 ? -18.283 5.920 -14.946 1.00 88.44 371 ASP A N 1
ATOM 2914 C CA . ASP A 1 371 ? -18.133 6.844 -13.818 1.00 88.44 371 ASP A CA 1
ATOM 2915 C C . ASP A 1 371 ? -16.740 7.487 -13.708 1.00 88.44 371 ASP A C 1
ATOM 2917 O O . ASP A 1 371 ? -16.501 8.276 -12.793 1.00 88.44 371 ASP A O 1
ATOM 2921 N N . GLY A 1 372 ? -15.820 7.146 -14.616 1.00 92.25 372 GLY A N 1
ATOM 2922 C CA . GLY A 1 372 ? -14.442 7.632 -14.605 1.00 92.25 372 GLY A CA 1
ATOM 2923 C C . GLY A 1 372 ? -13.584 7.010 -13.505 1.00 92.25 372 GLY A C 1
ATOM 2924 O O . GLY A 1 372 ? -12.500 7.513 -13.210 1.00 92.25 372 GLY A O 1
ATOM 2925 N N . LYS A 1 373 ? -14.041 5.912 -12.887 1.00 94.81 373 LYS A N 1
ATOM 2926 C CA . LYS A 1 373 ? -13.297 5.209 -11.839 1.00 94.81 373 LYS A CA 1
ATOM 2927 C C . LYS A 1 373 ? -12.688 3.917 -12.364 1.00 94.81 373 LYS A C 1
ATOM 2929 O O . LYS A 1 373 ? -13.383 3.089 -12.952 1.00 94.81 373 LYS A O 1
ATOM 2934 N N . VAL A 1 374 ? -11.400 3.718 -12.094 1.00 96.88 374 VAL A N 1
ATOM 2935 C CA . VAL A 1 374 ? -10.738 2.421 -12.278 1.00 96.88 374 VAL A CA 1
ATOM 2936 C C . VAL A 1 374 ? -10.763 1.701 -10.938 1.00 96.88 374 VAL A C 1
ATOM 2938 O O . VAL A 1 374 ? -10.224 2.213 -9.958 1.00 96.88 374 VAL A O 1
ATOM 2941 N N . LYS A 1 375 ? -11.374 0.521 -10.863 1.00 95.62 375 LYS A N 1
ATOM 2942 C CA . LYS A 1 375 ? -11.359 -0.316 -9.658 1.00 95.62 375 LYS A CA 1
ATOM 2943 C C . LYS A 1 375 ? -10.510 -1.549 -9.897 1.00 95.62 375 LYS A C 1
ATOM 2945 O O . LYS A 1 375 ? -10.588 -2.157 -10.959 1.00 95.62 375 LYS A O 1
ATOM 2950 N N . VAL A 1 376 ? -9.707 -1.924 -8.909 1.00 95.62 376 VAL A N 1
ATOM 2951 C CA . VAL A 1 376 ? -8.950 -3.177 -8.939 1.00 95.62 376 VAL A CA 1
ATOM 2952 C C . VAL A 1 376 ? -9.482 -4.093 -7.854 1.00 95.62 376 VAL A C 1
ATOM 2954 O O . VAL A 1 376 ? -9.495 -3.741 -6.675 1.00 95.62 376 VAL A O 1
ATOM 2957 N N . TRP A 1 377 ? -9.919 -5.268 -8.273 1.00 92.75 377 TRP A N 1
ATOM 2958 C CA . TRP A 1 377 ? -10.492 -6.324 -7.460 1.00 92.75 377 TRP A CA 1
ATOM 2959 C C . TRP A 1 377 ? -9.455 -7.417 -7.255 1.00 92.75 377 TRP A C 1
ATOM 2961 O O . TRP A 1 377 ? -8.666 -7.719 -8.152 1.00 92.75 377 TRP A O 1
ATOM 2971 N N . ASP A 1 378 ? -9.467 -8.031 -6.084 1.00 88.62 378 ASP A N 1
ATOM 2972 C CA . ASP A 1 378 ? -8.738 -9.273 -5.868 1.00 88.62 378 ASP A CA 1
ATOM 2973 C C . ASP A 1 378 ? -9.543 -10.435 -6.464 1.00 88.62 378 ASP A C 1
ATOM 2975 O O . ASP A 1 378 ? -10.710 -10.638 -6.131 1.00 88.62 378 ASP A O 1
ATOM 2979 N N . GLY A 1 379 ? -8.919 -11.199 -7.359 1.00 81.88 379 GLY A N 1
ATOM 2980 C CA . GLY A 1 379 ? -9.553 -12.306 -8.070 1.00 81.88 379 GLY A CA 1
ATOM 2981 C C . GLY A 1 379 ? -9.946 -13.475 -7.163 1.00 81.88 379 GLY A C 1
ATOM 2982 O O . GLY A 1 379 ? -10.775 -14.288 -7.565 1.00 81.88 379 GLY A O 1
ATOM 2983 N N . ARG A 1 380 ? -9.381 -13.569 -5.948 1.00 78.25 380 ARG A N 1
ATOM 2984 C CA . ARG A 1 380 ? -9.716 -14.620 -4.973 1.00 78.25 380 ARG A CA 1
ATOM 2985 C C . ARG A 1 380 ? -10.790 -14.187 -3.981 1.00 78.25 380 ARG A C 1
ATOM 2987 O O . ARG A 1 380 ? -11.706 -14.966 -3.731 1.00 78.25 380 ARG A O 1
ATOM 2994 N N . SER A 1 381 ? -10.652 -13.000 -3.389 1.00 82.62 381 SER A N 1
ATOM 2995 C CA . SER A 1 381 ? -11.631 -12.496 -2.416 1.00 82.62 381 SER A CA 1
ATOM 2996 C C . SER A 1 381 ? -12.864 -11.872 -3.058 1.00 82.62 381 SER A C 1
ATOM 2998 O O . SER A 1 381 ? -13.891 -11.801 -2.398 1.00 82.62 381 SER A O 1
ATOM 3000 N N . GLY A 1 382 ? -12.769 -11.390 -4.302 1.00 84.12 382 GLY A N 1
ATOM 3001 C CA . GLY A 1 382 ? -13.818 -10.614 -4.970 1.00 84.12 382 GLY A CA 1
ATOM 3002 C C . GLY A 1 382 ? -14.052 -9.223 -4.361 1.00 84.12 382 GLY A C 1
ATOM 3003 O O . GLY A 1 382 ? -14.969 -8.499 -4.755 1.00 84.12 382 GLY A O 1
ATOM 3004 N N . ASN A 1 383 ? -13.198 -8.802 -3.428 1.00 87.88 383 ASN A N 1
ATOM 3005 C CA . ASN A 1 383 ? -13.251 -7.477 -2.829 1.00 87.88 383 ASN A CA 1
ATOM 3006 C C . ASN A 1 383 ? -12.492 -6.456 -3.687 1.00 87.88 383 ASN A C 1
ATOM 3008 O O . ASN A 1 383 ? -11.427 -6.741 -4.240 1.00 87.88 383 ASN A O 1
ATOM 3012 N N . CYS A 1 384 ? -13.016 -5.232 -3.765 1.00 91.56 384 CYS A N 1
ATOM 3013 C CA . CYS A 1 384 ? -12.296 -4.098 -4.335 1.00 91.56 384 CYS A CA 1
ATOM 3014 C C . CYS A 1 384 ? -11.128 -3.731 -3.408 1.00 91.56 384 CYS A C 1
ATOM 3016 O O . CYS A 1 384 ? -11.352 -3.359 -2.257 1.00 91.56 384 CYS A O 1
ATOM 3018 N N . LEU A 1 385 ? -9.896 -3.803 -3.913 1.00 90.50 385 LEU A N 1
ATOM 3019 C CA . LEU A 1 385 ? -8.685 -3.414 -3.188 1.00 90.50 385 LEU A CA 1
ATOM 3020 C C . LEU A 1 385 ? -8.458 -1.902 -3.231 1.00 90.50 385 LEU A C 1
ATOM 3022 O O . LEU A 1 385 ? -8.107 -1.295 -2.223 1.00 90.50 385 LEU A O 1
ATOM 3026 N N . ILE A 1 386 ? -8.630 -1.296 -4.411 1.00 93.56 386 ILE A N 1
ATOM 3027 C CA . ILE A 1 386 ? -8.378 0.130 -4.639 1.00 93.56 386 ILE A CA 1
ATOM 3028 C C . ILE A 1 386 ? -9.299 0.683 -5.729 1.00 93.56 386 ILE A C 1
ATOM 3030 O O . ILE A 1 386 ? -9.657 -0.017 -6.675 1.00 93.56 386 ILE A O 1
ATOM 3034 N N . THR A 1 387 ? -9.690 1.950 -5.589 1.00 94.94 387 THR A N 1
ATOM 3035 C CA . THR A 1 387 ? -10.436 2.718 -6.594 1.00 94.94 387 THR A CA 1
ATOM 3036 C C . THR A 1 387 ? -9.623 3.960 -6.968 1.00 94.94 387 THR A C 1
ATOM 3038 O O . THR A 1 387 ? -9.417 4.827 -6.123 1.00 94.94 387 THR A O 1
ATOM 3041 N N . PHE A 1 388 ? -9.175 4.068 -8.217 1.00 96.19 388 PHE A N 1
ATOM 3042 C CA . PHE A 1 388 ? -8.556 5.273 -8.767 1.00 96.19 388 PHE A CA 1
ATOM 3043 C C . PHE A 1 388 ? -9.637 6.182 -9.361 1.00 96.19 388 PHE A C 1
ATOM 3045 O O . PHE A 1 388 ? -10.399 5.763 -10.231 1.00 96.19 388 PHE A O 1
ATOM 3052 N N . THR A 1 389 ? -9.702 7.430 -8.901 1.00 95.44 389 THR A N 1
ATOM 3053 C CA . THR A 1 389 ? -10.732 8.418 -9.282 1.00 95.44 389 THR A CA 1
ATOM 3054 C C . THR A 1 389 ? -10.144 9.607 -10.047 1.00 95.44 389 THR A C 1
ATOM 3056 O O . THR A 1 389 ? -10.628 10.728 -9.930 1.00 95.44 389 THR A O 1
ATOM 3059 N N . GLU A 1 390 ? -9.030 9.402 -10.750 1.00 93.25 390 GLU A N 1
ATOM 3060 C CA . GLU A 1 390 ? -8.278 10.499 -11.368 1.00 93.25 390 GLU A CA 1
ATOM 3061 C C . GLU A 1 390 ? -8.780 10.901 -12.762 1.00 93.25 390 GLU A C 1
ATOM 3063 O O . GLU A 1 390 ? -8.501 12.020 -13.203 1.00 93.25 390 GLU A O 1
ATOM 3068 N N . HIS A 1 391 ? -9.472 10.003 -13.473 1.00 95.62 391 HIS A N 1
ATOM 3069 C CA . HIS A 1 391 ? -10.099 10.323 -14.755 1.00 95.62 391 HIS A CA 1
ATOM 3070 C C . HIS A 1 391 ? -11.339 11.193 -14.542 1.00 95.62 391 HIS A C 1
ATOM 3072 O O . HIS A 1 391 ? -12.078 11.030 -13.573 1.00 95.62 391 HIS A O 1
ATOM 3078 N N . LYS A 1 392 ? -11.565 12.132 -15.466 1.00 93.19 392 LYS A N 1
ATOM 3079 C CA . LYS A 1 392 ? -12.712 13.058 -15.406 1.00 93.19 392 LYS A CA 1
ATOM 3080 C C . LYS A 1 392 ? -13.929 12.577 -16.195 1.00 93.19 392 LYS A C 1
ATOM 3082 O O . LYS A 1 392 ? -15.001 13.156 -16.064 1.00 93.19 392 LYS A O 1
ATOM 3087 N N . SER A 1 393 ? -13.747 11.569 -17.039 1.00 93.06 393 SER A N 1
ATOM 3088 C CA . SER A 1 393 ? -14.766 11.050 -17.946 1.00 93.06 393 SER A CA 1
ATOM 3089 C C . SER A 1 393 ? -14.689 9.527 -18.013 1.00 93.06 393 SER A C 1
ATOM 3091 O O . SER A 1 393 ? -13.797 8.914 -17.424 1.00 93.06 393 SER A O 1
ATOM 3093 N N . SER A 1 394 ? -15.618 8.909 -18.737 1.00 93.69 394 SER A N 1
ATOM 3094 C CA . SER A 1 394 ? -15.731 7.459 -18.866 1.00 93.69 394 SER A CA 1
ATOM 3095 C C . SER A 1 394 ? -14.421 6.814 -19.310 1.00 93.69 394 SER A C 1
ATOM 3097 O O . SER A 1 394 ? -13.746 7.300 -20.222 1.00 93.69 394 SER A O 1
ATOM 3099 N N . ILE A 1 395 ? -14.062 5.713 -18.659 1.00 96.75 395 ILE A N 1
ATOM 3100 C CA . ILE A 1 395 ? -12.913 4.898 -19.056 1.00 96.75 395 ILE A CA 1
ATOM 3101 C C . ILE A 1 395 ? -13.334 4.053 -20.252 1.00 96.75 395 ILE A C 1
ATOM 3103 O O . ILE A 1 395 ? -14.445 3.530 -20.289 1.00 96.75 395 ILE A O 1
ATOM 3107 N N . THR A 1 396 ? -12.471 3.949 -21.249 1.00 95.12 396 THR A N 1
ATOM 3108 C CA . THR A 1 396 ? -12.765 3.270 -22.517 1.00 95.12 396 THR A CA 1
ATOM 3109 C C . THR A 1 396 ? -11.934 2.013 -22.708 1.00 95.12 396 THR A C 1
ATOM 3111 O O . THR A 1 396 ? -12.432 1.041 -23.259 1.00 95.12 396 THR A O 1
ATOM 3114 N N . GLY A 1 397 ? -10.713 1.992 -22.179 1.00 95.06 397 GLY A N 1
ATOM 3115 C CA . GLY A 1 397 ? -9.796 0.865 -22.276 1.00 95.06 397 GLY A CA 1
ATOM 3116 C C . GLY A 1 397 ? -9.020 0.674 -20.983 1.00 95.06 397 GLY A C 1
ATOM 3117 O O . GLY A 1 397 ? -8.774 1.628 -20.242 1.00 95.06 397 GLY A O 1
ATOM 3118 N N . ILE A 1 398 ? -8.651 -0.574 -20.709 1.00 96.69 398 ILE A N 1
ATOM 3119 C CA . ILE A 1 398 ? -7.824 -0.945 -19.566 1.00 96.69 398 ILE A CA 1
ATOM 3120 C C . ILE A 1 398 ? -6.856 -2.052 -19.970 1.00 96.69 398 ILE A C 1
ATOM 3122 O O . ILE A 1 398 ? -7.240 -2.995 -20.659 1.00 96.69 398 ILE A O 1
ATOM 3126 N N . CYS A 1 399 ? -5.605 -1.937 -19.546 1.00 95.75 399 CYS A N 1
ATOM 3127 C CA . CYS A 1 399 ? -4.552 -2.895 -19.850 1.00 95.75 399 CYS A CA 1
ATOM 3128 C C . CYS A 1 399 ? -3.619 -3.038 -18.644 1.00 95.75 399 CYS A C 1
ATOM 3130 O O . CYS A 1 399 ? -3.465 -2.111 -17.849 1.00 95.75 399 CYS A O 1
ATOM 3132 N N . TRP A 1 400 ? -3.006 -4.204 -18.488 1.00 95.62 400 TRP A N 1
ATOM 3133 C CA . TRP A 1 400 ? -1.987 -4.450 -17.474 1.00 95.62 400 TRP A CA 1
ATOM 3134 C C . TRP A 1 400 ? -0.614 -4.485 -18.132 1.00 95.62 400 TRP A C 1
ATOM 3136 O O . TRP A 1 400 ? -0.494 -4.940 -19.262 1.00 95.62 400 TRP A O 1
ATOM 3146 N N . SER A 1 401 ? 0.425 -4.071 -17.408 1.00 93.62 401 SER A N 1
ATOM 3147 C CA . SER A 1 401 ? 1.785 -4.447 -17.800 1.00 93.62 401 SER A CA 1
ATOM 3148 C C . SER A 1 401 ? 1.996 -5.948 -17.624 1.00 93.62 401 SER A C 1
ATOM 3150 O O . SER A 1 401 ? 1.427 -6.542 -16.705 1.00 93.62 401 SER A O 1
ATOM 3152 N N . GLU A 1 402 ? 2.872 -6.550 -18.428 1.00 87.81 402 GLU A N 1
ATOM 3153 C CA . GLU A 1 402 ? 3.185 -7.990 -18.382 1.00 87.81 402 GLU A CA 1
ATOM 3154 C C . GLU A 1 402 ? 3.727 -8.430 -17.010 1.00 87.81 402 GLU A C 1
ATOM 3156 O O . GLU A 1 402 ? 3.472 -9.530 -16.525 1.00 87.81 402 GLU A O 1
ATOM 3161 N N . GLY A 1 403 ? 4.401 -7.523 -16.294 1.00 85.69 403 GLY A N 1
ATOM 3162 C CA . GLY A 1 403 ? 4.838 -7.759 -14.916 1.00 85.69 403 GLY A CA 1
ATOM 3163 C C . GLY A 1 403 ? 3.724 -7.702 -13.856 1.00 85.69 403 GLY A C 1
ATOM 3164 O O . GLY A 1 403 ? 4.012 -7.917 -12.678 1.00 85.69 403 GLY A O 1
ATOM 3165 N N . GLY A 1 404 ? 2.489 -7.336 -14.220 1.00 88.69 404 GLY A N 1
ATOM 3166 C CA . GLY A 1 404 ? 1.327 -7.223 -13.326 1.00 88.69 404 GLY A CA 1
ATOM 3167 C C . GLY A 1 404 ? 1.413 -6.114 -12.270 1.00 88.69 404 GLY A C 1
ATOM 3168 O O . GLY A 1 404 ? 0.622 -6.088 -11.330 1.00 88.69 404 GLY A O 1
ATOM 3169 N N . ASN A 1 405 ? 2.383 -5.202 -12.393 1.00 91.62 405 ASN A N 1
ATOM 3170 C CA . ASN A 1 405 ? 2.638 -4.146 -11.405 1.00 91.62 405 ASN A CA 1
ATOM 3171 C C . ASN A 1 405 ? 2.009 -2.801 -11.784 1.00 91.62 405 ASN A C 1
ATOM 3173 O O . ASN A 1 405 ? 1.968 -1.905 -10.943 1.00 91.62 405 ASN A O 1
ATOM 3177 N N . VAL A 1 406 ? 1.567 -2.636 -13.032 1.00 95.19 406 VAL A N 1
ATOM 3178 C CA . VAL A 1 406 ? 1.018 -1.377 -13.540 1.00 95.19 406 VAL A CA 1
ATOM 3179 C C . VAL A 1 406 ? -0.308 -1.632 -14.244 1.00 95.19 406 VAL A C 1
ATOM 3181 O O . VAL A 1 406 ? -0.417 -2.580 -15.019 1.00 95.19 406 VAL A O 1
ATOM 3184 N N . VAL A 1 407 ? -1.289 -0.769 -13.984 1.00 96.62 407 VAL A N 1
ATOM 3185 C CA . VAL A 1 407 ? -2.566 -0.709 -14.707 1.00 96.62 407 VAL A CA 1
ATOM 3186 C C . VAL A 1 407 ? -2.580 0.553 -15.561 1.00 96.62 407 VAL A C 1
ATOM 3188 O O . VAL A 1 407 ? -2.382 1.652 -15.045 1.00 96.62 407 VAL A O 1
ATOM 3191 N N . LEU A 1 408 ? -2.813 0.392 -16.857 1.00 97.19 408 LEU A N 1
ATOM 3192 C CA . LEU A 1 408 ? -3.020 1.460 -17.826 1.00 97.19 408 LEU A CA 1
ATOM 3193 C C . LEU A 1 408 ? -4.515 1.635 -18.083 1.00 97.19 408 LEU A C 1
ATOM 3195 O O . LEU A 1 408 ? -5.216 0.650 -18.308 1.00 97.19 408 LEU A O 1
ATOM 3199 N N . SER A 1 409 ? -5.003 2.871 -18.092 1.00 97.56 409 SER A N 1
ATOM 3200 C CA . SER A 1 409 ? -6.399 3.191 -18.404 1.00 97.56 409 SER A CA 1
ATOM 3201 C C . SER A 1 409 ? -6.504 4.353 -19.387 1.00 97.56 409 SER A C 1
ATOM 3203 O O . SER A 1 409 ? -5.923 5.413 -19.155 1.00 97.56 409 SER A O 1
ATOM 3205 N N . SER A 1 410 ? -7.255 4.166 -20.475 1.00 96.56 410 SER A N 1
ATOM 3206 C CA . SER A 1 410 ? -7.623 5.225 -21.424 1.00 96.56 410 SER A CA 1
ATOM 3207 C C . SER A 1 410 ? -9.024 5.744 -21.131 1.00 96.56 410 SER A C 1
ATOM 3209 O O . SER A 1 410 ? -9.893 4.998 -20.678 1.00 96.56 410 SER A O 1
ATOM 3211 N N . SER A 1 411 ? -9.277 7.019 -21.407 1.00 96.69 411 SER A N 1
ATOM 3212 C CA . SER A 1 411 ? -10.578 7.633 -21.148 1.00 96.69 411 SER A CA 1
ATOM 3213 C C . SER A 1 411 ? -10.958 8.649 -22.216 1.00 96.69 411 SER A C 1
ATOM 3215 O O . SER A 1 411 ? -10.119 9.191 -22.938 1.00 96.69 411 SER A O 1
ATOM 3217 N N . LEU A 1 412 ? -12.257 8.945 -22.270 1.00 94.25 412 LEU A N 1
ATOM 3218 C CA . LEU A 1 412 ? -12.815 10.039 -23.061 1.00 94.25 412 LEU A CA 1
ATOM 3219 C C . LEU A 1 412 ? -12.353 11.427 -22.582 1.00 94.25 412 LEU A C 1
ATOM 3221 O O . LEU A 1 412 ? -12.654 12.412 -23.246 1.00 94.25 412 LEU A O 1
ATOM 3225 N N . ASP A 1 413 ? -11.630 11.529 -21.458 1.00 93.69 413 ASP A N 1
ATOM 3226 C CA . ASP A 1 413 ? -10.949 12.768 -21.053 1.00 93.69 413 ASP A CA 1
ATOM 3227 C C . ASP A 1 413 ? -9.676 13.070 -21.871 1.00 93.69 413 ASP A C 1
ATOM 3229 O O . ASP A 1 413 ? -9.049 14.107 -21.652 1.00 93.69 413 ASP A O 1
ATOM 3233 N N . GLY A 1 414 ? -9.318 12.185 -22.809 1.00 93.00 414 GLY A N 1
ATOM 3234 C CA . GLY A 1 414 ? -8.234 12.366 -23.778 1.00 93.00 414 GLY A CA 1
ATOM 3235 C C . GLY A 1 414 ? -6.849 11.992 -23.273 1.00 93.00 414 GLY A C 1
ATOM 3236 O O . GLY A 1 414 ? -5.833 12.460 -23.788 1.00 93.00 414 GLY A O 1
ATOM 3237 N N . VAL A 1 415 ? -6.800 11.173 -22.225 1.00 95.62 415 VAL A N 1
ATOM 3238 C CA . VAL A 1 415 ? -5.571 10.855 -21.509 1.00 95.62 415 VAL A CA 1
ATOM 3239 C C . VAL A 1 415 ? -5.483 9.357 -21.233 1.00 95.62 415 VAL A C 1
ATOM 3241 O O . VAL A 1 415 ? -6.480 8.720 -20.885 1.00 95.62 415 VAL A O 1
ATOM 3244 N N . VAL A 1 416 ? -4.274 8.802 -21.325 1.00 97.31 416 VAL A N 1
ATOM 3245 C CA . VAL A 1 416 ? -3.949 7.486 -20.759 1.00 97.31 416 VAL A CA 1
ATOM 3246 C C . VAL A 1 416 ? -3.230 7.682 -19.431 1.00 97.31 416 VAL A C 1
ATOM 3248 O O . VAL A 1 416 ? -2.273 8.450 -19.343 1.00 97.31 416 VAL A O 1
ATOM 3251 N N . ARG A 1 417 ? -3.659 6.996 -18.377 1.00 97.00 417 ARG A N 1
ATOM 3252 C CA . ARG A 1 417 ? -3.004 7.030 -17.063 1.00 97.00 417 ARG A CA 1
ATOM 3253 C C . ARG A 1 417 ? -2.372 5.685 -16.742 1.00 97.00 417 ARG A C 1
ATOM 3255 O O . ARG A 1 417 ? -2.951 4.650 -17.045 1.00 97.00 417 ARG A O 1
ATOM 3262 N N . ALA A 1 418 ? -1.200 5.712 -16.113 1.00 97.25 418 ALA A N 1
ATOM 3263 C CA . ALA A 1 418 ? -0.505 4.539 -15.598 1.00 97.25 418 ALA A CA 1
ATOM 3264 C C . ALA A 1 418 ? -0.468 4.558 -14.071 1.00 97.25 418 ALA A C 1
ATOM 3266 O O . ALA A 1 418 ? 0.162 5.432 -13.463 1.00 97.25 418 ALA A O 1
ATOM 3267 N N . HIS A 1 419 ? -1.090 3.559 -13.456 1.00 96.19 419 HIS A N 1
ATOM 3268 C CA . HIS A 1 419 ? -1.204 3.395 -12.014 1.00 96.19 419 HIS A CA 1
ATOM 3269 C C . HIS A 1 419 ? -0.275 2.284 -11.513 1.00 96.19 419 HIS A C 1
ATOM 3271 O O . HIS A 1 419 ? -0.374 1.139 -11.943 1.00 96.19 419 HIS A O 1
ATOM 3277 N N . ASP A 1 420 ? 0.625 2.616 -10.586 1.00 94.56 420 ASP A N 1
ATOM 3278 C CA . ASP A 1 420 ? 1.511 1.654 -9.920 1.00 94.56 420 ASP A CA 1
ATOM 3279 C C . ASP A 1 420 ? 0.746 0.912 -8.813 1.00 94.56 420 ASP A C 1
ATOM 3281 O O . ASP A 1 420 ? 0.261 1.528 -7.861 1.00 94.56 420 ASP A O 1
ATOM 3285 N N . MET A 1 421 ? 0.682 -0.417 -8.902 1.00 92.50 421 MET A N 1
ATOM 3286 C CA . MET A 1 421 ? -0.042 -1.290 -7.973 1.00 92.50 421 MET A CA 1
ATOM 3287 C C . MET A 1 421 ? 0.720 -1.609 -6.685 1.00 92.50 421 MET A C 1
ATOM 3289 O O . MET A 1 421 ? 0.147 -2.189 -5.766 1.00 92.50 421 MET A O 1
ATOM 3293 N N . LYS A 1 422 ? 1.995 -1.220 -6.567 1.00 90.00 422 LYS A N 1
ATOM 3294 C CA . LYS A 1 422 ? 2.744 -1.319 -5.301 1.00 90.00 422 LYS A CA 1
ATOM 3295 C C . LYS A 1 422 ? 2.565 -0.082 -4.427 1.00 90.00 422 LYS A C 1
ATOM 3297 O O . LYS A 1 422 ? 2.628 -0.189 -3.205 1.00 90.00 422 LYS A O 1
ATOM 3302 N N . ARG A 1 423 ? 2.390 1.091 -5.047 1.00 92.25 423 ARG A N 1
ATOM 3303 C CA . ARG A 1 423 ? 2.292 2.397 -4.363 1.00 92.25 423 ARG A CA 1
ATOM 3304 C C . ARG A 1 423 ? 0.919 3.065 -4.481 1.00 92.25 423 ARG A C 1
ATOM 3306 O O . ARG A 1 423 ? 0.738 4.124 -3.892 1.00 92.25 423 ARG A O 1
ATOM 3313 N N . TYR A 1 424 ? -0.004 2.473 -5.239 1.00 93.44 424 TYR A N 1
ATOM 3314 C CA . TYR A 1 424 ? -1.368 2.952 -5.489 1.00 93.44 424 TYR A CA 1
ATOM 3315 C C . TYR A 1 424 ? -1.444 4.417 -5.929 1.00 93.44 424 TYR A C 1
ATOM 3317 O O . TYR A 1 424 ? -2.254 5.192 -5.427 1.00 93.44 424 TYR A O 1
ATOM 3325 N N . ARG A 1 425 ? -0.597 4.806 -6.884 1.00 94.00 425 ARG A N 1
ATOM 3326 C CA . ARG A 1 425 ? -0.590 6.163 -7.447 1.00 94.00 425 ARG A CA 1
ATOM 3327 C C . ARG A 1 425 ? -0.476 6.121 -8.958 1.00 94.00 425 ARG A C 1
ATOM 3329 O O . ARG A 1 425 ? 0.216 5.253 -9.493 1.00 94.00 425 ARG A O 1
ATOM 3336 N N . ASN A 1 426 ? -1.061 7.099 -9.635 1.00 95.00 426 ASN A N 1
ATOM 3337 C CA . ASN A 1 426 ? -0.640 7.418 -10.988 1.00 95.00 426 ASN A CA 1
ATOM 3338 C C . ASN A 1 426 ? 0.793 7.948 -10.979 1.00 95.00 426 ASN A C 1
ATOM 3340 O O . ASN A 1 426 ? 1.134 8.846 -10.205 1.00 95.00 426 ASN A O 1
ATOM 3344 N N . PHE A 1 427 ? 1.645 7.364 -11.813 1.00 94.38 427 PHE A N 1
ATOM 3345 C CA . PHE A 1 427 ? 3.018 7.833 -11.988 1.00 94.38 427 PHE A CA 1
ATOM 3346 C C . PHE A 1 427 ? 3.303 8.353 -13.401 1.00 94.38 427 PHE A C 1
ATOM 3348 O O . PHE A 1 427 ? 4.293 9.069 -13.575 1.00 94.38 427 PHE A O 1
ATOM 3355 N N . ARG A 1 428 ? 2.456 8.034 -14.391 1.00 94.75 428 ARG A N 1
ATOM 3356 C CA . ARG A 1 428 ? 2.512 8.591 -15.750 1.00 94.75 428 ARG A CA 1
ATOM 3357 C C . ARG A 1 428 ? 1.122 8.908 -16.272 1.00 94.75 428 ARG A C 1
ATOM 3359 O O . ARG A 1 428 ? 0.159 8.187 -16.045 1.00 94.75 428 ARG A O 1
ATOM 3366 N N . THR A 1 429 ? 1.053 10.002 -17.011 1.00 96.44 429 THR A N 1
ATOM 3367 C CA . THR A 1 429 ? -0.151 10.493 -17.668 1.00 96.44 429 THR A CA 1
ATOM 3368 C C . THR A 1 429 ? 0.254 10.868 -19.090 1.00 96.44 429 THR A C 1
ATOM 3370 O O . THR A 1 429 ? 0.980 11.844 -19.273 1.00 96.44 429 THR A O 1
ATOM 3373 N N . PHE A 1 430 ? -0.154 10.069 -20.069 1.00 96.25 430 PHE A N 1
ATOM 3374 C CA . PHE A 1 430 ? 0.146 10.255 -21.484 1.00 96.25 430 PHE A CA 1
ATOM 3375 C C . PHE A 1 430 ? -0.974 11.067 -22.120 1.00 96.25 430 PHE A C 1
ATOM 3377 O O . PHE A 1 430 ? -2.149 10.708 -22.017 1.00 96.25 430 PHE A O 1
ATOM 3384 N N . LYS A 1 431 ? -0.607 12.190 -22.728 1.00 93.12 431 LYS A N 1
ATOM 3385 C CA . LYS A 1 431 ? -1.541 13.103 -23.381 1.00 93.12 431 LYS A CA 1
ATOM 3386 C C . LYS A 1 431 ? -1.267 13.106 -24.875 1.00 93.12 431 LYS A C 1
ATOM 3388 O O . LYS A 1 431 ? -0.106 13.072 -25.289 1.00 93.12 431 LYS A O 1
ATOM 3393 N N . CYS A 1 432 ? -2.336 13.162 -25.654 1.00 89.62 432 CYS A N 1
ATOM 3394 C CA . CYS A 1 432 ? -2.259 13.444 -27.077 1.00 89.62 432 CYS A CA 1
ATOM 3395 C C . CYS A 1 432 ? -1.834 14.914 -27.280 1.00 89.62 432 CYS A C 1
ATOM 3397 O O . CYS A 1 432 ? -2.178 15.753 -26.439 1.00 89.62 432 CYS A O 1
ATOM 3399 N N . PRO A 1 433 ? -1.088 15.241 -28.351 1.00 88.31 433 PRO A N 1
ATOM 3400 C CA . PRO A 1 433 ? -0.794 16.630 -28.716 1.00 88.31 433 PRO A CA 1
ATOM 3401 C C . PRO A 1 433 ? -2.074 17.440 -28.957 1.00 88.31 433 PRO A C 1
ATOM 3403 O O . PRO A 1 433 ? -2.205 18.555 -28.457 1.00 88.31 433 PRO A O 1
ATOM 3406 N N . ASP A 1 434 ? -3.033 16.823 -29.647 1.00 87.38 434 ASP A N 1
ATOM 3407 C CA . ASP A 1 434 ? -4.354 17.373 -29.934 1.00 87.38 434 ASP A CA 1
ATOM 3408 C C . ASP A 1 434 ? -5.376 16.907 -28.884 1.00 87.38 434 ASP A C 1
ATOM 3410 O O . ASP A 1 434 ? -5.248 15.826 -28.299 1.00 87.38 434 ASP A O 1
ATOM 3414 N N . GLN A 1 435 ? -6.412 17.709 -28.623 1.00 87.06 435 GLN A N 1
ATOM 3415 C CA . GLN A 1 435 ? -7.488 17.314 -27.708 1.00 87.06 435 GLN A CA 1
ATOM 3416 C C . GLN A 1 435 ? -8.402 16.283 -28.374 1.00 87.06 435 GLN A C 1
ATOM 3418 O O . GLN A 1 435 ? -9.346 16.632 -29.077 1.00 87.06 435 GLN A O 1
ATOM 3423 N N . THR A 1 436 ? -8.140 15.005 -28.113 1.00 92.00 436 THR A N 1
ATOM 3424 C CA . THR A 1 436 ? -8.890 13.882 -28.689 1.00 92.00 436 THR A CA 1
ATOM 3425 C C . THR A 1 436 ? -9.496 13.008 -27.608 1.00 92.00 436 THR A C 1
ATOM 3427 O O . THR A 1 436 ? -9.023 12.987 -26.477 1.00 92.00 436 THR A O 1
ATOM 3430 N N . GLN A 1 437 ? -10.547 12.256 -27.935 1.00 93.75 437 GLN A N 1
ATOM 3431 C CA . GLN A 1 437 ? -11.052 11.197 -27.060 1.00 93.75 437 GLN A CA 1
ATOM 3432 C C . GLN A 1 437 ? -10.328 9.888 -27.375 1.00 93.75 437 GLN A C 1
ATOM 3434 O O . GLN A 1 437 ? -10.205 9.515 -28.541 1.00 93.75 437 GLN A O 1
ATOM 3439 N N . LEU A 1 438 ? -9.892 9.157 -26.349 1.00 95.00 438 LEU A N 1
ATOM 3440 C CA . LEU A 1 438 ? -9.216 7.869 -26.518 1.00 95.00 438 LEU A CA 1
ATOM 3441 C C . LEU A 1 438 ? -10.191 6.707 -26.310 1.00 95.00 438 LEU A C 1
ATOM 3443 O O . LEU A 1 438 ? -11.039 6.767 -25.416 1.00 95.00 438 LEU A O 1
ATOM 3447 N N . HIS A 1 439 ? -10.077 5.644 -27.112 1.00 92.25 439 HIS A N 1
ATOM 3448 C CA . HIS A 1 439 ? -11.042 4.532 -27.108 1.00 92.25 439 HIS A CA 1
ATOM 3449 C C . HIS A 1 439 ? -10.501 3.195 -26.578 1.00 92.25 439 HIS A C 1
ATOM 3451 O O . HIS A 1 439 ? -11.282 2.403 -26.063 1.00 92.25 439 HIS A O 1
ATOM 3457 N N . GLY A 1 440 ? -9.195 2.953 -26.628 1.00 92.69 440 GLY A N 1
ATOM 3458 C CA . GLY A 1 440 ? -8.596 1.703 -26.160 1.00 92.69 440 GLY A CA 1
ATOM 3459 C C . GLY A 1 440 ? -7.109 1.880 -25.897 1.00 92.69 440 GLY A C 1
ATOM 3460 O O . GLY A 1 440 ? -6.501 2.771 -26.482 1.00 92.69 440 GLY A O 1
ATOM 3461 N N . VAL A 1 441 ? -6.538 1.044 -25.029 1.00 95.62 441 VAL A N 1
ATOM 3462 C CA . VAL A 1 441 ? -5.115 1.067 -24.666 1.00 95.62 441 VAL A CA 1
ATOM 3463 C C . VAL A 1 441 ? -4.566 -0.350 -24.603 1.00 95.62 441 VAL A C 1
ATOM 3465 O O . VAL A 1 441 ? -5.221 -1.242 -24.063 1.00 95.62 441 VAL A O 1
ATOM 3468 N N . ILE A 1 442 ? -3.358 -0.537 -25.121 1.00 95.88 442 ILE A N 1
ATOM 3469 C CA . ILE A 1 442 ? -2.567 -1.762 -25.003 1.00 95.88 442 ILE A CA 1
ATOM 3470 C C . ILE A 1 442 ? -1.105 -1.408 -24.699 1.00 95.88 442 ILE A C 1
ATOM 3472 O O . ILE A 1 442 ? -0.707 -0.240 -24.736 1.00 95.88 442 ILE A O 1
ATOM 3476 N N . THR A 1 443 ? -0.306 -2.419 -24.389 1.00 94.44 443 THR A N 1
ATOM 3477 C CA . THR A 1 443 ? 1.135 -2.297 -24.161 1.00 94.44 443 THR A CA 1
ATOM 3478 C C . THR A 1 443 ? 1.864 -3.411 -24.906 1.00 94.44 443 THR A C 1
ATOM 3480 O O . THR A 1 443 ? 1.240 -4.387 -25.325 1.00 94.44 443 THR A O 1
ATOM 3483 N N . ASP A 1 444 ? 3.163 -3.245 -25.115 1.00 91.62 444 ASP A N 1
ATOM 3484 C CA . ASP A 1 444 ? 4.024 -4.276 -25.681 1.00 91.62 444 ASP A CA 1
ATOM 3485 C C . ASP A 1 444 ? 4.423 -5.336 -24.639 1.00 91.62 444 ASP A C 1
ATOM 3487 O O . ASP A 1 444 ? 4.242 -5.169 -23.430 1.00 91.62 444 ASP A O 1
ATOM 3491 N N . ALA A 1 445 ? 5.005 -6.444 -25.108 1.00 86.12 445 ALA A N 1
ATOM 3492 C CA . ALA A 1 445 ? 5.368 -7.574 -24.251 1.00 86.12 445 ALA A CA 1
ATOM 3493 C C . ALA A 1 445 ? 6.463 -7.244 -23.210 1.00 86.12 445 ALA A C 1
ATOM 3495 O O . ALA A 1 445 ? 6.594 -7.945 -22.207 1.00 86.12 445 ALA A O 1
ATOM 3496 N N . THR A 1 446 ? 7.263 -6.189 -23.411 1.00 89.00 446 THR A N 1
ATOM 3497 C CA . THR A 1 446 ? 8.204 -5.699 -22.384 1.00 89.00 446 THR A CA 1
ATOM 3498 C C . THR A 1 446 ? 7.603 -4.595 -21.509 1.00 89.00 446 THR A C 1
ATOM 3500 O O . THR A 1 446 ? 8.151 -4.288 -20.449 1.00 89.00 446 THR A O 1
ATOM 3503 N N . SER A 1 447 ? 6.432 -4.068 -21.887 1.00 89.75 447 SER A N 1
ATOM 3504 C CA . SER A 1 447 ? 5.736 -2.940 -21.261 1.00 89.75 447 SER A CA 1
ATOM 3505 C C . SER A 1 447 ? 6.514 -1.616 -21.288 1.00 89.75 447 SER A C 1
ATOM 3507 O O . SER A 1 447 ? 6.369 -0.782 -20.386 1.00 89.75 447 SER A O 1
ATOM 3509 N N . ASP A 1 448 ? 7.336 -1.422 -22.319 1.00 92.50 448 ASP A N 1
ATOM 3510 C CA . ASP A 1 448 ? 8.072 -0.188 -22.590 1.00 92.50 448 ASP A CA 1
ATOM 3511 C C . ASP A 1 448 ? 7.282 0.792 -23.466 1.00 92.50 448 ASP A C 1
ATOM 3513 O O . ASP A 1 448 ? 7.522 2.001 -23.391 1.00 92.50 448 ASP A O 1
ATOM 3517 N N . LEU A 1 449 ? 6.322 0.306 -24.253 1.00 94.50 449 LEU A N 1
ATOM 3518 C CA . LEU A 1 449 ? 5.453 1.092 -25.122 1.00 94.50 449 LEU A CA 1
ATOM 3519 C C . LEU A 1 449 ? 4.005 1.062 -24.621 1.00 94.50 449 LEU A C 1
ATOM 3521 O O . LEU A 1 449 ? 3.463 0.028 -24.230 1.00 94.50 449 LEU A O 1
ATOM 3525 N N . VAL A 1 450 ? 3.355 2.220 -24.671 1.00 96.19 450 VAL A N 1
ATOM 3526 C CA . VAL A 1 450 ? 1.923 2.400 -24.424 1.00 96.19 450 VAL A CA 1
ATOM 3527 C C . VAL A 1 450 ? 1.290 2.831 -25.729 1.00 96.19 450 VAL A C 1
ATOM 3529 O O . VAL A 1 450 ? 1.679 3.849 -26.290 1.00 96.19 450 VAL A O 1
ATOM 3532 N N . ILE A 1 451 ? 0.308 2.077 -26.204 1.00 96.25 451 ILE A N 1
ATOM 3533 C CA . ILE A 1 451 ? -0.344 2.312 -27.491 1.00 96.25 451 ILE A CA 1
ATOM 3534 C C . ILE A 1 451 ? -1.819 2.590 -27.218 1.00 96.25 451 ILE A C 1
ATOM 3536 O O . ILE A 1 451 ? -2.474 1.811 -26.527 1.00 96.25 451 ILE A O 1
ATOM 3540 N N . SER A 1 452 ? -2.358 3.690 -27.741 1.00 96.19 452 SER A N 1
ATOM 3541 C CA . SER A 1 452 ? -3.774 4.044 -27.596 1.00 96.19 452 SER A CA 1
ATOM 3542 C C . SER A 1 452 ? -4.352 4.530 -28.911 1.00 96.19 452 SER A C 1
ATOM 3544 O O . SER A 1 452 ? -3.704 5.268 -29.647 1.00 96.19 452 SER A O 1
ATOM 3546 N N . MET A 1 453 ? -5.604 4.177 -29.181 1.00 94.75 453 MET A N 1
ATOM 3547 C CA . MET A 1 453 ? -6.318 4.645 -30.370 1.00 94.75 453 MET A CA 1
ATOM 3548 C C . MET A 1 453 ? -7.179 5.875 -30.068 1.00 94.75 453 MET A C 1
ATOM 3550 O O . MET A 1 453 ? -7.844 5.944 -29.025 1.00 94.75 453 MET A O 1
ATOM 3554 N N . ALA A 1 454 ? -7.200 6.826 -30.998 1.00 93.06 454 ALA A N 1
ATOM 3555 C CA . ALA A 1 454 ? -8.146 7.930 -30.993 1.00 93.06 454 ALA A CA 1
ATOM 3556 C C . ALA A 1 454 ? -9.518 7.454 -31.477 1.00 93.06 454 ALA A C 1
ATOM 3558 O O . ALA A 1 454 ? -9.623 6.692 -32.436 1.00 93.06 454 ALA A O 1
ATOM 3559 N N . LYS A 1 455 ? -10.580 7.938 -30.838 1.00 86.62 455 LYS A N 1
ATOM 3560 C CA . LYS A 1 455 ? -11.955 7.608 -31.216 1.00 86.62 455 LYS A CA 1
ATOM 3561 C C . LYS A 1 455 ? -12.385 8.309 -32.508 1.00 86.62 455 LYS A C 1
ATOM 3563 O O . LYS A 1 455 ? -12.962 7.660 -33.373 1.00 86.62 455 LYS A O 1
ATOM 3568 N N . ASP A 1 456 ? -12.078 9.602 -32.626 1.00 84.50 456 ASP A N 1
ATOM 3569 C CA . ASP A 1 456 ? -12.602 10.465 -33.697 1.00 84.50 456 ASP A CA 1
ATOM 3570 C C . ASP A 1 456 ? -11.520 10.921 -34.700 1.00 84.50 456 ASP A C 1
ATOM 3572 O O . ASP A 1 456 ? -11.853 11.350 -35.797 1.00 84.50 456 ASP A O 1
ATOM 3576 N N . GLU A 1 457 ? -10.225 10.791 -34.371 1.00 87.31 457 GLU A N 1
ATOM 3577 C CA . GLU A 1 457 ? -9.119 11.229 -35.250 1.00 87.31 457 GLU A CA 1
ATOM 3578 C C . GLU A 1 457 ? -8.475 10.115 -36.095 1.00 87.31 457 GLU A C 1
ATOM 3580 O O . GLU A 1 457 ? -7.508 10.373 -36.805 1.00 87.31 457 GLU A O 1
ATOM 3585 N N . TYR A 1 458 ? -8.961 8.874 -36.012 1.00 92.31 458 TYR A N 1
ATOM 3586 C CA . TYR A 1 458 ? -8.482 7.717 -36.803 1.00 92.31 458 TYR A CA 1
ATOM 3587 C C . TYR A 1 458 ? -6.966 7.427 -36.705 1.00 92.31 458 TYR A C 1
ATOM 3589 O O . TYR A 1 458 ? -6.404 6.698 -37.523 1.00 92.31 458 TYR A O 1
ATOM 3597 N N . LYS A 1 459 ? -6.295 7.987 -35.692 1.00 93.50 459 LYS A N 1
ATOM 3598 C CA . LYS A 1 459 ? -4.863 7.829 -35.407 1.00 93.50 459 LYS A CA 1
ATOM 3599 C C . LYS A 1 459 ? -4.641 6.893 -34.223 1.00 93.50 459 LYS A C 1
ATOM 3601 O O . LYS A 1 459 ? -5.465 6.817 -33.306 1.00 93.50 459 LYS A O 1
ATOM 3606 N N . ILE A 1 460 ? -3.483 6.242 -34.207 1.00 95.12 460 ILE A N 1
ATOM 3607 C CA . ILE A 1 460 ? -2.980 5.475 -33.067 1.00 95.12 460 ILE A CA 1
ATOM 3608 C C . ILE A 1 460 ? -1.739 6.183 -32.536 1.00 95.12 460 ILE A C 1
ATOM 3610 O O . ILE A 1 460 ? -0.786 6.420 -33.270 1.00 95.12 460 ILE A O 1
ATOM 3614 N N . TYR A 1 461 ? -1.750 6.516 -31.254 1.00 95.38 461 TYR A N 1
ATOM 3615 C CA . TYR A 1 461 ? -0.644 7.172 -30.572 1.00 95.38 461 TYR A CA 1
ATOM 3616 C C . TYR A 1 461 ? 0.179 6.139 -29.806 1.00 95.38 461 TYR A C 1
ATOM 3618 O O . TYR A 1 461 ? -0.380 5.300 -29.094 1.00 95.38 461 TYR A O 1
ATOM 3626 N N . ILE A 1 462 ? 1.502 6.225 -29.929 1.00 95.69 462 ILE A N 1
ATOM 3627 C CA . ILE A 1 462 ? 2.460 5.364 -29.237 1.00 95.69 462 ILE A CA 1
ATOM 3628 C C . ILE A 1 462 ? 3.319 6.244 -28.338 1.00 95.69 462 ILE A C 1
ATOM 3630 O O . ILE A 1 462 ? 3.983 7.157 -28.818 1.00 95.69 462 ILE A O 1
ATOM 3634 N N . TRP A 1 463 ? 3.352 5.965 -27.039 1.00 96.50 463 TRP A N 1
ATOM 3635 C CA . TRP A 1 463 ? 4.234 6.625 -26.077 1.00 96.50 463 TRP A CA 1
ATOM 3636 C C . TRP A 1 463 ? 5.220 5.633 -25.472 1.00 96.50 463 TRP A C 1
ATOM 3638 O O . TRP A 1 463 ? 4.912 4.459 -25.299 1.00 96.50 463 TRP A O 1
ATOM 3648 N N . ALA A 1 464 ? 6.382 6.121 -25.055 1.00 95.81 464 ALA A N 1
ATOM 3649 C CA . ALA A 1 464 ? 7.317 5.346 -24.253 1.00 95.81 464 ALA A CA 1
ATOM 3650 C C . ALA A 1 464 ? 6.928 5.434 -22.768 1.00 95.81 464 ALA A C 1
ATOM 3652 O O . ALA A 1 464 ? 6.894 6.519 -22.181 1.00 95.81 464 ALA A O 1
ATOM 3653 N N . MET A 1 465 ? 6.690 4.288 -22.133 1.00 93.69 465 MET A N 1
ATOM 3654 C CA . MET A 1 465 ? 6.264 4.145 -20.738 1.00 93.69 465 MET A CA 1
ATOM 3655 C C . MET A 1 465 ? 7.233 4.820 -19.756 1.00 93.69 465 MET A C 1
ATOM 3657 O O . MET A 1 465 ? 6.832 5.524 -18.821 1.00 93.69 465 MET A O 1
ATOM 3661 N N . ASN A 1 466 ? 8.535 4.639 -19.991 1.00 91.75 466 ASN A N 1
ATOM 3662 C CA . ASN A 1 466 ? 9.590 5.112 -19.099 1.00 91.75 466 ASN A CA 1
ATOM 3663 C C . ASN A 1 466 ? 9.769 6.634 -19.154 1.00 91.75 466 ASN A C 1
ATOM 3665 O O . ASN A 1 466 ? 9.939 7.268 -18.106 1.00 91.75 466 ASN A O 1
ATOM 3669 N N . THR A 1 467 ? 9.711 7.238 -20.345 1.00 91.62 467 THR A N 1
ATOM 3670 C CA . THR A 1 467 ? 9.928 8.683 -20.533 1.00 91.62 467 THR A CA 1
ATOM 3671 C C . THR A 1 467 ? 8.632 9.483 -20.414 1.00 91.62 467 THR A C 1
ATOM 3673 O O . THR A 1 467 ? 8.651 10.574 -19.845 1.00 91.62 467 THR A O 1
ATOM 3676 N N . GLY A 1 468 ? 7.503 8.922 -20.856 1.00 91.69 468 GLY A N 1
ATOM 3677 C CA . GLY A 1 468 ? 6.233 9.629 -21.033 1.00 91.69 468 GLY A CA 1
ATOM 3678 C C . GLY A 1 468 ? 6.101 10.331 -22.388 1.00 91.69 468 GLY A C 1
ATOM 3679 O O . GLY A 1 468 ? 5.062 10.935 -22.647 1.00 91.69 468 GLY A O 1
ATOM 3680 N N . ASN A 1 469 ? 7.134 10.276 -23.233 1.00 93.94 469 ASN A N 1
ATOM 3681 C CA . ASN A 1 469 ? 7.158 10.971 -24.517 1.00 93.94 469 ASN A CA 1
ATOM 3682 C C . ASN A 1 469 ? 6.344 10.201 -25.558 1.00 93.94 469 ASN A C 1
ATOM 3684 O O . ASN A 1 469 ? 6.359 8.971 -25.567 1.00 93.94 469 ASN A O 1
ATOM 3688 N N . LEU A 1 470 ? 5.679 10.934 -26.450 1.00 94.62 470 LEU A N 1
ATOM 3689 C CA . LEU A 1 470 ? 5.101 10.373 -27.667 1.00 94.62 470 LEU A CA 1
ATOM 3690 C C . LEU A 1 470 ? 6.255 9.936 -28.583 1.00 94.62 470 LEU A C 1
ATOM 3692 O O . LEU A 1 470 ? 7.144 10.737 -28.862 1.00 94.62 470 LEU A O 1
ATOM 3696 N N . VAL A 1 471 ? 6.269 8.663 -28.962 1.00 92.56 471 VAL A N 1
ATOM 3697 C CA . VAL A 1 471 ? 7.277 8.037 -29.828 1.00 92.56 471 VAL A CA 1
ATOM 3698 C C . VAL A 1 471 ? 6.848 8.154 -31.282 1.00 92.56 471 VAL A C 1
ATOM 3700 O O . VAL A 1 471 ? 7.644 8.590 -32.104 1.00 92.56 471 VAL A O 1
ATOM 3703 N N . ASP A 1 472 ? 5.597 7.796 -31.579 1.00 92.56 472 ASP A N 1
ATOM 3704 C CA . ASP A 1 472 ? 5.073 7.805 -32.942 1.00 92.56 472 ASP A CA 1
ATOM 3705 C C . ASP A 1 472 ? 3.545 7.992 -32.970 1.00 92.56 472 ASP A C 1
ATOM 3707 O O . ASP A 1 472 ? 2.848 7.789 -31.967 1.00 92.56 472 ASP A O 1
ATOM 3711 N N . VAL A 1 473 ? 3.028 8.390 -34.132 1.00 93.62 473 VAL A N 1
ATOM 3712 C CA . VAL A 1 473 ? 1.601 8.512 -34.436 1.00 93.62 473 VAL A CA 1
ATOM 3713 C C . VAL A 1 473 ? 1.312 7.775 -35.738 1.00 93.62 473 VAL A C 1
ATOM 3715 O O . VAL A 1 473 ? 1.498 8.306 -36.833 1.00 93.62 473 VAL A O 1
ATOM 3718 N N . ILE A 1 474 ? 0.793 6.555 -35.621 1.00 92.50 474 ILE A N 1
ATOM 3719 C CA . ILE A 1 474 ? 0.399 5.756 -36.779 1.00 92.50 474 ILE A CA 1
ATOM 3720 C C . ILE A 1 474 ? -0.907 6.325 -37.328 1.00 92.50 474 ILE A C 1
ATOM 3722 O O . ILE A 1 474 ? -1.935 6.380 -36.645 1.00 92.50 474 ILE A O 1
ATOM 3726 N N . SER A 1 475 ? -0.860 6.736 -38.590 1.00 90.75 475 SER A N 1
ATOM 3727 C CA . SER A 1 475 ? -2.003 7.240 -39.343 1.00 90.75 475 SER A CA 1
ATOM 3728 C C . SER A 1 475 ? -2.224 6.408 -40.604 1.00 90.75 475 SER A C 1
ATOM 3730 O O . SER A 1 475 ? -1.334 5.702 -41.075 1.00 90.75 475 SER A O 1
ATOM 3732 N N . GLY A 1 476 ? -3.440 6.476 -41.144 1.00 87.44 476 GLY A N 1
ATOM 3733 C CA . GLY A 1 476 ? -3.747 5.967 -42.476 1.00 87.44 476 GLY A CA 1
ATOM 3734 C C . GLY A 1 476 ? -5.102 5.280 -42.601 1.00 87.44 476 GLY A C 1
ATOM 3735 O O . GLY A 1 476 ? -5.580 5.151 -43.725 1.00 87.44 476 GLY A O 1
ATOM 3736 N N . HIS A 1 477 ? -5.734 4.870 -41.498 1.00 92.94 477 HIS A N 1
ATOM 3737 C CA . HIS A 1 477 ? -7.144 4.477 -41.518 1.00 92.94 477 HIS A CA 1
ATOM 3738 C C . HIS A 1 477 ? -8.028 5.670 -41.908 1.00 92.94 477 HIS A C 1
ATOM 3740 O O . HIS A 1 477 ? -7.740 6.807 -41.533 1.00 92.94 477 HIS A O 1
ATOM 3746 N N . SER A 1 478 ? -9.095 5.417 -42.668 1.00 91.94 478 SER A N 1
ATOM 3747 C CA . SER A 1 478 ? -9.998 6.466 -43.181 1.00 91.94 478 SER A CA 1
ATOM 3748 C C . SER A 1 478 ? -11.309 6.589 -42.400 1.00 91.94 478 SER A C 1
ATOM 3750 O O . SER A 1 478 ? -12.155 7.419 -42.728 1.00 91.94 478 SER A O 1
ATOM 3752 N N . SER A 1 479 ? -11.477 5.770 -41.362 1.00 92.88 479 SER A N 1
ATOM 3753 C CA . SER A 1 479 ? -12.651 5.753 -40.496 1.00 92.88 479 SER A CA 1
ATOM 3754 C C . SER A 1 479 ? -12.273 5.345 -39.071 1.00 92.88 479 SER A C 1
ATOM 3756 O O . SER A 1 479 ? -11.111 5.055 -38.762 1.00 92.88 479 SER A O 1
ATOM 3758 N N . ARG A 1 480 ? -13.273 5.314 -38.189 1.00 91.38 480 ARG A N 1
ATOM 3759 C CA . ARG A 1 480 ? -13.128 5.030 -36.762 1.00 91.38 480 ARG A CA 1
ATOM 3760 C C . ARG A 1 480 ? -12.428 3.695 -36.511 1.00 91.38 480 ARG A C 1
ATOM 3762 O O . ARG A 1 480 ? -12.862 2.649 -36.988 1.00 91.38 480 ARG A O 1
ATOM 3769 N N . LEU A 1 481 ? -11.380 3.753 -35.693 1.00 93.75 481 LEU A N 1
ATOM 3770 C CA . LEU A 1 481 ? -10.698 2.585 -35.145 1.00 93.75 481 LEU A CA 1
ATOM 3771 C C . LEU A 1 481 ? -11.612 1.885 -34.138 1.00 93.75 481 LEU A C 1
ATOM 3773 O O . LEU A 1 481 ? -12.208 2.535 -33.271 1.00 93.75 481 LEU A O 1
ATOM 3777 N N . SER A 1 482 ? -11.718 0.567 -34.264 1.00 92.12 482 SER A N 1
ATOM 3778 C CA . SER A 1 482 ? -12.595 -0.263 -33.437 1.00 92.12 482 SER A CA 1
ATOM 3779 C C . SER A 1 482 ? -11.822 -1.182 -32.491 1.00 92.12 482 SER A C 1
ATOM 3781 O O . SER A 1 482 ? -12.191 -1.287 -31.324 1.00 92.12 482 SER A O 1
ATOM 3783 N N . GLY A 1 483 ? -10.700 -1.752 -32.938 1.00 92.94 483 GLY A N 1
ATOM 3784 C CA . GLY A 1 483 ? -9.879 -2.678 -32.155 1.00 92.94 483 GLY A CA 1
ATOM 3785 C C . GLY A 1 483 ? -8.389 -2.560 -32.475 1.00 92.94 483 GLY A C 1
ATOM 3786 O O . GLY A 1 483 ? -8.003 -2.238 -33.601 1.00 92.94 483 GLY A O 1
ATOM 3787 N N . ILE A 1 484 ? -7.546 -2.814 -31.471 1.00 95.19 484 ILE A N 1
ATOM 3788 C CA . ILE A 1 484 ? -6.092 -2.949 -31.620 1.00 95.19 484 ILE A CA 1
ATOM 3789 C C . ILE A 1 484 ? -5.606 -4.148 -30.814 1.00 95.19 484 ILE A C 1
ATOM 3791 O O . ILE A 1 484 ? -6.076 -4.400 -29.705 1.00 95.19 484 ILE A O 1
ATOM 3795 N N . SER A 1 485 ? -4.620 -4.858 -31.347 1.00 94.56 485 SER A N 1
ATOM 3796 C CA . SER A 1 485 ? -3.944 -5.955 -30.664 1.00 94.56 485 SER A CA 1
ATOM 3797 C C . SER A 1 485 ? -2.468 -5.944 -31.036 1.00 94.56 485 SER A C 1
ATOM 3799 O O . SER A 1 485 ? -2.113 -5.573 -32.152 1.00 94.56 485 SER A O 1
ATOM 3801 N N . PHE A 1 486 ? -1.593 -6.331 -30.114 1.00 93.38 486 PHE A N 1
ATOM 3802 C CA . PHE A 1 486 ? -0.149 -6.284 -30.322 1.00 93.38 486 PHE A CA 1
ATOM 3803 C C . PHE A 1 486 ? 0.480 -7.628 -29.974 1.00 93.38 486 PHE A C 1
ATOM 3805 O O . PHE A 1 486 ? 0.172 -8.205 -28.932 1.00 93.38 486 PHE A O 1
ATOM 3812 N N . PHE A 1 487 ? 1.356 -8.123 -30.844 1.00 91.50 487 PHE A N 1
ATOM 3813 C CA . PHE A 1 487 ? 2.141 -9.324 -30.588 1.00 91.50 487 PHE A CA 1
ATOM 3814 C C . PHE A 1 487 ? 3.530 -9.204 -31.217 1.00 91.50 487 PHE A C 1
ATOM 3816 O O . PHE A 1 487 ? 3.671 -8.868 -32.394 1.00 91.50 487 PHE A O 1
ATOM 3823 N N . GLY A 1 488 ? 4.573 -9.520 -30.445 1.00 88.44 488 GLY A N 1
ATOM 3824 C CA . GLY A 1 488 ? 5.955 -9.353 -30.892 1.00 88.44 488 GLY A CA 1
ATOM 3825 C C . GLY A 1 488 ? 6.257 -7.880 -31.164 1.00 88.44 488 GLY A C 1
ATOM 3826 O O . GLY A 1 488 ? 6.230 -7.088 -30.233 1.00 88.44 488 GLY A O 1
ATOM 3827 N N . ASN A 1 489 ? 6.501 -7.533 -32.429 1.00 90.75 489 ASN A N 1
ATOM 3828 C CA . ASN A 1 489 ? 6.691 -6.150 -32.889 1.00 90.75 489 ASN A CA 1
ATOM 3829 C C . ASN A 1 489 ? 5.524 -5.646 -33.761 1.00 90.75 489 ASN A C 1
ATOM 3831 O O . ASN A 1 489 ? 5.557 -4.515 -34.249 1.00 90.75 489 ASN A O 1
ATOM 3835 N N . ASN A 1 490 ? 4.505 -6.484 -33.977 1.00 92.56 490 ASN A N 1
ATOM 3836 C CA . ASN A 1 490 ? 3.426 -6.239 -34.926 1.00 92.56 490 ASN A CA 1
ATOM 3837 C C . ASN A 1 490 ? 2.168 -5.749 -34.202 1.00 92.56 490 ASN A C 1
ATOM 3839 O O . ASN A 1 490 ? 1.588 -6.448 -33.367 1.00 92.56 490 ASN A O 1
ATOM 3843 N N . LEU A 1 491 ? 1.714 -4.557 -34.576 1.00 94.31 491 LEU A N 1
ATOM 3844 C CA . LEU A 1 491 ? 0.444 -3.971 -34.176 1.00 94.31 491 LEU A CA 1
ATOM 3845 C C . LEU A 1 491 ? -0.617 -4.281 -35.232 1.00 94.31 491 LEU A C 1
ATOM 3847 O O . LEU A 1 491 ? -0.526 -3.799 -36.356 1.00 94.31 491 LEU A O 1
ATOM 3851 N N . ALA A 1 492 ? -1.636 -5.051 -34.864 1.00 95.12 492 ALA A N 1
ATOM 3852 C CA . ALA A 1 492 ? -2.842 -5.212 -35.663 1.00 95.12 492 ALA A CA 1
ATOM 3853 C C . ALA A 1 492 ? -3.865 -4.143 -35.262 1.00 95.12 492 ALA A C 1
ATOM 3855 O O . ALA A 1 492 ? -4.236 -4.058 -34.090 1.00 95.12 492 ALA A O 1
ATOM 3856 N N . SER A 1 493 ? -4.345 -3.354 -36.218 1.00 95.62 493 SER A N 1
ATOM 3857 C CA . SER A 1 493 ? -5.432 -2.392 -36.032 1.00 95.62 493 SER A CA 1
ATOM 3858 C C . SER A 1 493 ? -6.559 -2.644 -37.019 1.00 95.62 493 SER A C 1
ATOM 3860 O O . SER A 1 493 ? -6.324 -2.953 -38.187 1.00 95.62 493 SER A O 1
ATOM 3862 N N . VAL A 1 494 ? -7.793 -2.503 -36.550 1.00 95.44 494 VAL A N 1
ATOM 3863 C CA . VAL A 1 494 ? -8.988 -2.665 -37.376 1.00 95.44 494 VAL A CA 1
ATOM 3864 C C . VAL A 1 494 ? -9.889 -1.437 -37.286 1.00 95.44 494 VAL A C 1
ATOM 3866 O O . VAL A 1 494 ? -9.940 -0.753 -36.259 1.00 95.44 494 VAL A O 1
ATOM 3869 N N . SER A 1 495 ? -10.574 -1.132 -38.386 1.00 94.94 495 SER A N 1
ATOM 3870 C CA . SER A 1 495 ? -11.393 0.072 -38.532 1.00 94.94 495 SER A CA 1
ATOM 3871 C C . SER A 1 495 ? -12.683 -0.210 -39.302 1.00 94.94 495 SER A C 1
ATOM 3873 O O . SER A 1 495 ? -12.837 -1.217 -40.002 1.00 94.94 495 SER A O 1
ATOM 3875 N N . TRP A 1 496 ? -13.629 0.717 -39.184 1.00 94.56 496 TRP A N 1
ATOM 3876 C CA . TRP A 1 496 ? -14.856 0.751 -39.979 1.00 94.56 496 TRP A CA 1
ATOM 3877 C C . TRP A 1 496 ? -14.603 1.087 -41.457 1.00 94.56 496 TRP A C 1
ATOM 3879 O O . TRP A 1 496 ? -15.514 1.016 -42.272 1.00 94.56 496 TRP A O 1
ATOM 3889 N N . ASP A 1 497 ? -13.363 1.392 -41.847 1.00 94.19 497 ASP A N 1
ATOM 3890 C CA . ASP A 1 497 ? -12.960 1.494 -43.255 1.00 94.19 497 ASP A CA 1
ATOM 3891 C C . ASP A 1 497 ? -12.836 0.131 -43.965 1.00 94.19 497 ASP A C 1
ATOM 3893 O O . ASP A 1 497 ? -12.437 0.076 -45.128 1.00 94.19 497 ASP A O 1
ATOM 3897 N N . LYS A 1 498 ? -13.207 -0.961 -43.279 1.00 95.62 498 LYS A N 1
ATOM 3898 C CA . LYS A 1 498 ? -13.141 -2.350 -43.757 1.00 95.62 498 LYS A CA 1
ATOM 3899 C C . LYS A 1 498 ? -11.713 -2.822 -44.012 1.00 95.62 498 LYS A C 1
ATOM 3901 O O . LYS A 1 498 ? -11.481 -3.648 -44.892 1.00 95.62 498 LYS A O 1
ATOM 3906 N N . THR A 1 499 ? -10.746 -2.327 -43.243 1.00 95.75 499 THR A N 1
ATOM 3907 C CA . THR A 1 499 ? -9.355 -2.782 -43.331 1.00 95.75 499 THR A CA 1
ATOM 3908 C C . THR A 1 499 ? -8.832 -3.312 -41.999 1.00 95.75 499 THR A C 1
ATOM 3910 O O . THR A 1 499 ? -9.135 -2.788 -40.924 1.00 95.75 499 THR A O 1
ATOM 3913 N N . LEU A 1 500 ? -8.023 -4.367 -42.090 1.00 94.94 500 LEU A N 1
ATOM 3914 C CA . LEU A 1 500 ? -7.080 -4.794 -41.063 1.00 94.94 500 LEU A CA 1
ATOM 3915 C C . LEU A 1 500 ? -5.700 -4.298 -41.492 1.00 94.94 500 LEU A C 1
ATOM 3917 O O . LEU A 1 500 ? -5.269 -4.571 -42.610 1.00 94.94 500 LEU A O 1
ATOM 3921 N N . ARG A 1 501 ? -4.998 -3.594 -40.610 1.00 94.44 501 ARG A N 1
ATOM 3922 C CA . ARG A 1 501 ? -3.608 -3.193 -40.832 1.00 94.44 501 ARG A CA 1
ATOM 3923 C C . ARG A 1 501 ? -2.701 -3.882 -39.839 1.00 94.44 501 ARG A C 1
ATOM 3925 O O . ARG A 1 501 ? -2.978 -3.850 -38.646 1.00 94.44 501 ARG A O 1
ATOM 3932 N N . ILE A 1 502 ? -1.628 -4.487 -40.330 1.00 94.12 502 ILE A N 1
ATOM 3933 C CA . ILE A 1 502 ? -0.576 -5.091 -39.517 1.00 94.12 502 ILE A CA 1
ATOM 3934 C C . ILE A 1 502 ? 0.670 -4.232 -39.698 1.00 94.12 502 ILE A C 1
ATOM 3936 O O . ILE A 1 502 ? 1.336 -4.295 -40.728 1.00 94.12 502 ILE A O 1
ATOM 3940 N N . THR A 1 503 ? 0.964 -3.397 -38.708 1.00 92.88 503 THR A N 1
ATOM 3941 C CA . THR A 1 503 ? 2.096 -2.470 -38.727 1.00 92.88 503 THR A CA 1
ATOM 3942 C C . THR A 1 503 ? 3.202 -2.982 -37.819 1.00 92.88 503 THR A C 1
ATOM 3944 O O . THR A 1 503 ? 3.000 -3.136 -36.615 1.00 92.88 503 THR A O 1
ATOM 3947 N N . ASN A 1 504 ? 4.382 -3.227 -38.375 1.00 91.94 504 ASN A N 1
ATOM 3948 C CA . ASN A 1 504 ? 5.579 -3.505 -37.594 1.00 91.94 504 ASN A CA 1
ATOM 3949 C C . ASN A 1 504 ? 6.139 -2.178 -37.065 1.00 91.94 504 ASN A C 1
ATOM 3951 O O . ASN A 1 504 ? 6.544 -1.321 -37.846 1.00 91.94 504 ASN A O 1
ATOM 3955 N N . ILE A 1 505 ? 6.148 -2.008 -35.740 1.00 88.75 505 ILE A N 1
ATOM 3956 C CA . ILE A 1 505 ? 6.549 -0.750 -35.084 1.00 88.75 505 ILE A CA 1
ATOM 3957 C C . ILE A 1 505 ? 8.057 -0.483 -35.229 1.00 88.75 505 ILE A C 1
ATOM 3959 O O . ILE A 1 505 ? 8.493 0.659 -35.146 1.00 88.75 505 ILE A O 1
ATOM 3963 N N . VAL A 1 506 ? 8.869 -1.522 -35.436 1.00 86.81 506 VAL A N 1
ATOM 3964 C CA . VAL A 1 506 ? 10.326 -1.371 -35.570 1.00 86.81 506 VAL A CA 1
ATOM 3965 C C . VAL A 1 506 ? 10.704 -0.973 -36.995 1.00 86.81 506 VAL A C 1
ATOM 3967 O O . VAL A 1 506 ? 11.527 -0.081 -37.183 1.00 86.81 506 VAL A O 1
ATOM 3970 N N . ASP A 1 507 ? 10.079 -1.609 -37.987 1.00 84.25 507 ASP A N 1
ATOM 3971 C CA . ASP A 1 507 ? 10.416 -1.410 -39.403 1.00 84.25 507 ASP A CA 1
ATOM 3972 C C . ASP A 1 507 ? 9.554 -0.327 -40.084 1.00 84.25 507 ASP A C 1
ATOM 3974 O O . ASP A 1 507 ? 9.791 0.012 -41.243 1.00 84.25 507 ASP A O 1
ATOM 3978 N N . ASN A 1 508 ? 8.521 0.187 -39.401 1.00 78.56 508 ASN A N 1
ATOM 3979 C CA . ASN A 1 508 ? 7.468 1.068 -39.934 1.00 78.56 508 ASN A CA 1
ATOM 3980 C C . ASN A 1 508 ? 6.736 0.527 -41.182 1.00 78.56 508 ASN A C 1
ATOM 3982 O O . ASN A 1 508 ? 6.000 1.256 -41.850 1.00 78.56 508 ASN A O 1
ATOM 3986 N N . GLY A 1 509 ? 6.897 -0.761 -41.495 1.00 86.50 509 GLY A N 1
ATOM 3987 C CA . GLY A 1 509 ? 6.166 -1.441 -42.561 1.00 86.50 509 GLY A CA 1
ATOM 3988 C C . GLY A 1 509 ? 4.733 -1.748 -42.131 1.00 86.50 509 GLY A C 1
ATOM 3989 O O . GLY A 1 509 ? 4.522 -2.283 -41.044 1.00 86.50 509 GLY A O 1
ATOM 3990 N N . SER A 1 510 ? 3.751 -1.433 -42.979 1.00 87.44 510 SER A N 1
ATOM 3991 C CA . SER A 1 510 ? 2.333 -1.722 -42.735 1.00 87.44 510 SER A CA 1
ATOM 3992 C C . SER A 1 510 ? 1.755 -2.559 -43.873 1.00 87.44 510 SER A C 1
ATOM 3994 O O . SER A 1 510 ? 1.764 -2.135 -45.028 1.00 87.44 510 SER A O 1
ATOM 3996 N N . GLU A 1 511 ? 1.257 -3.750 -43.550 1.00 91.00 511 GLU A N 1
ATOM 3997 C CA . GLU A 1 511 ? 0.480 -4.592 -44.458 1.00 91.00 511 GLU A CA 1
ATOM 3998 C C . GLU A 1 511 ? -1.011 -4.276 -44.287 1.00 91.00 511 GLU A C 1
ATOM 4000 O O . GLU A 1 511 ? -1.513 -4.228 -43.164 1.00 91.00 511 GLU A O 1
ATOM 4005 N N . VAL A 1 512 ? -1.731 -4.056 -45.391 1.00 93.81 512 VAL A N 1
ATOM 4006 C CA . VAL A 1 512 ? -3.163 -3.720 -45.376 1.00 93.81 512 VAL A CA 1
ATOM 4007 C C . VAL A 1 512 ? -3.962 -4.851 -46.013 1.00 93.81 512 VAL A C 1
ATOM 4009 O O . VAL A 1 512 ? -3.805 -5.147 -47.195 1.00 93.81 512 VAL A O 1
ATOM 4012 N N . ILE A 1 513 ? -4.863 -5.445 -45.238 1.00 93.94 513 ILE A N 1
ATOM 4013 C CA . ILE A 1 513 ? -5.755 -6.527 -45.652 1.00 93.94 513 ILE A CA 1
ATOM 4014 C C . ILE A 1 513 ? -7.176 -5.966 -45.724 1.00 93.94 513 ILE A C 1
ATOM 4016 O O . ILE A 1 513 ? -7.694 -5.416 -44.751 1.00 93.94 513 ILE A O 1
ATOM 4020 N N . SER A 1 514 ? -7.820 -6.101 -46.883 1.00 93.62 514 SER A N 1
ATOM 4021 C CA . SER A 1 514 ? -9.222 -5.701 -47.057 1.00 93.62 514 SER A CA 1
ATOM 4022 C C . SER A 1 514 ? -10.159 -6.749 -46.452 1.00 93.62 514 SER A C 1
ATOM 4024 O O . SER A 1 514 ? -10.001 -7.946 -46.691 1.00 93.62 514 SER A O 1
ATOM 4026 N N . LEU A 1 515 ? -11.136 -6.295 -45.672 1.00 93.69 515 LEU A N 1
ATOM 4027 C CA . LEU A 1 515 ? -12.148 -7.111 -45.007 1.00 93.69 515 LEU A CA 1
ATOM 4028 C C . LEU A 1 515 ? -13.485 -7.009 -45.750 1.00 93.69 515 LEU A C 1
ATOM 4030 O O . LEU A 1 515 ? -13.756 -6.044 -46.463 1.00 93.69 515 LEU A O 1
ATOM 4034 N N . ASN A 1 516 ? -14.354 -8.000 -45.552 1.00 91.06 516 ASN A N 1
ATOM 4035 C CA . ASN A 1 516 ? -15.664 -8.040 -46.214 1.00 91.06 516 ASN A CA 1
ATOM 4036 C C . ASN A 1 516 ? -16.639 -6.975 -45.685 1.00 91.06 516 ASN A C 1
ATOM 4038 O O . ASN A 1 516 ? -17.567 -6.574 -46.388 1.00 91.06 516 ASN A O 1
ATOM 4042 N N . ASP A 1 517 ? -16.456 -6.541 -44.440 1.00 93.44 517 ASP A N 1
ATOM 4043 C CA . ASP A 1 517 ? -17.330 -5.583 -43.774 1.00 93.44 517 ASP A CA 1
ATOM 4044 C C . ASP A 1 517 ? -16.565 -4.782 -42.714 1.00 93.44 517 ASP A C 1
ATOM 4046 O O . ASP A 1 517 ? -15.374 -5.010 -42.491 1.00 93.44 517 ASP A O 1
ATOM 4050 N N . GLU A 1 518 ? -17.249 -3.840 -42.069 1.00 94.88 518 GLU A N 1
ATOM 4051 C CA . GLU A 1 518 ? -16.695 -3.043 -40.975 1.00 94.88 518 GLU A CA 1
ATOM 4052 C C . GLU A 1 518 ? -16.197 -3.957 -39.850 1.00 94.88 518 GLU A C 1
ATOM 4054 O O . GLU A 1 518 ? -16.903 -4.866 -39.404 1.00 94.88 518 GLU A O 1
ATOM 4059 N N . ALA A 1 519 ? -14.972 -3.738 -39.384 1.00 94.56 519 ALA A N 1
ATOM 4060 C CA . ALA A 1 519 ? -14.411 -4.530 -38.303 1.00 94.56 519 ALA A CA 1
ATOM 4061 C C . ALA A 1 519 ? -14.801 -3.961 -36.939 1.00 94.56 519 ALA A C 1
ATOM 4063 O O . ALA A 1 519 ? -14.807 -2.746 -36.743 1.00 94.56 519 ALA A O 1
ATOM 4064 N N . LEU A 1 520 ? -15.091 -4.836 -35.982 1.00 93.50 520 LEU A N 1
ATOM 4065 C CA . LEU A 1 520 ? -15.509 -4.472 -34.628 1.00 93.50 520 LEU A CA 1
ATOM 4066 C C . LEU A 1 520 ? -14.417 -4.711 -33.588 1.00 93.50 520 LEU A C 1
ATOM 4068 O O . LEU A 1 520 ? -14.249 -3.880 -32.703 1.00 93.50 520 LEU A O 1
ATOM 4072 N N . ASP A 1 521 ? -13.673 -5.809 -33.708 1.00 95.00 521 ASP A N 1
ATOM 4073 C CA . ASP A 1 521 ? -12.613 -6.156 -32.762 1.00 95.00 521 ASP A CA 1
ATOM 4074 C C . ASP A 1 521 ? -11.550 -7.047 -33.417 1.00 95.00 521 ASP A C 1
ATOM 4076 O O . ASP A 1 521 ? -11.795 -7.704 -34.435 1.00 95.00 521 ASP A O 1
ATOM 4080 N N . VAL A 1 522 ? -10.358 -7.062 -32.827 1.00 95.81 522 VAL A N 1
ATOM 4081 C CA . VAL A 1 522 ? -9.211 -7.850 -33.273 1.00 95.81 522 VAL A CA 1
ATOM 4082 C C . VAL A 1 522 ? -8.443 -8.384 -32.073 1.00 95.81 522 VAL A C 1
ATOM 4084 O O . VAL A 1 522 ? -8.170 -7.667 -31.113 1.00 95.81 522 VAL A O 1
ATOM 4087 N N . SER A 1 523 ? -8.047 -9.652 -32.131 1.00 95.50 523 SER A N 1
ATOM 4088 C CA . SER A 1 523 ? -7.322 -10.299 -31.041 1.00 95.50 523 SER A CA 1
ATOM 4089 C C . SER A 1 523 ? -6.225 -11.198 -31.595 1.00 95.50 523 SER A C 1
ATOM 4091 O O . SER A 1 523 ? -6.498 -12.083 -32.405 1.00 95.50 523 SER A O 1
ATOM 4093 N N . TYR A 1 524 ? -4.978 -10.996 -31.169 1.00 94.94 524 TYR A N 1
ATOM 4094 C CA . TYR A 1 524 ? -3.939 -12.007 -31.341 1.00 94.94 524 TYR A CA 1
ATOM 4095 C C . TYR A 1 524 ? -4.172 -13.165 -30.369 1.00 94.94 524 TYR A C 1
ATOM 4097 O O . TYR A 1 524 ? -4.483 -12.976 -29.193 1.00 94.94 524 TYR A O 1
ATOM 4105 N N . SER A 1 525 ? -3.951 -14.387 -30.847 1.00 92.62 525 SER A N 1
ATOM 4106 C CA . SER A 1 525 ? -3.774 -15.538 -29.963 1.00 92.62 525 SER A CA 1
ATOM 4107 C C . SER A 1 525 ? -2.567 -15.310 -29.037 1.00 92.62 525 SER A C 1
ATOM 4109 O O . SER A 1 525 ? -1.570 -14.743 -29.482 1.00 92.62 525 SER A O 1
ATOM 4111 N N . PRO A 1 526 ? -2.580 -15.793 -27.782 1.00 87.69 526 PRO A N 1
ATOM 4112 C CA . PRO A 1 526 ? -1.434 -15.670 -26.874 1.00 87.69 526 PRO A CA 1
ATOM 4113 C C . PRO A 1 526 ? -0.121 -16.253 -27.418 1.00 87.69 526 PRO A C 1
ATOM 4115 O O . PRO A 1 526 ? 0.961 -15.834 -27.020 1.00 87.69 526 PRO A O 1
ATOM 4118 N N . CYS A 1 527 ? -0.195 -17.225 -28.337 1.00 83.19 527 CYS A N 1
ATOM 4119 C CA . CYS A 1 527 ? 0.979 -17.757 -29.034 1.00 83.19 527 CYS A CA 1
ATOM 4120 C C . CYS A 1 527 ? 1.422 -16.927 -30.252 1.00 83.19 527 CYS A C 1
ATOM 4122 O O . CYS A 1 527 ? 2.476 -17.214 -30.820 1.00 83.19 527 CYS A O 1
ATOM 4124 N N . GLY A 1 528 ? 0.598 -15.964 -30.670 1.00 88.56 528 GLY A N 1
ATOM 4125 C CA . GLY A 1 528 ? 0.820 -15.025 -31.763 1.00 88.56 528 GLY A CA 1
ATOM 4126 C C . GLY A 1 528 ? 0.838 -15.616 -33.158 1.00 88.56 528 GLY A C 1
ATOM 4127 O O . GLY A 1 528 ? 1.241 -14.924 -34.082 1.00 88.56 528 GLY A O 1
ATOM 4128 N N . LYS A 1 529 ? 0.426 -16.878 -33.325 1.00 89.50 529 LYS A N 1
ATOM 4129 C CA . LYS A 1 529 ? 0.348 -17.556 -34.632 1.00 89.50 529 LYS A CA 1
ATOM 4130 C C . LYS A 1 529 ? -0.961 -17.305 -35.366 1.00 89.50 529 LYS A C 1
ATOM 4132 O O . LYS A 1 529 ? -1.020 -17.398 -36.581 1.00 89.50 529 LYS A O 1
ATOM 4137 N N . ILE A 1 530 ? -2.020 -17.060 -34.603 1.00 94.25 530 ILE A N 1
ATOM 4138 C CA . ILE A 1 530 ? -3.373 -16.849 -35.111 1.00 94.25 530 ILE A CA 1
ATOM 4139 C C . ILE A 1 530 ? -3.811 -15.442 -34.714 1.00 94.25 530 ILE A C 1
ATOM 4141 O O . ILE A 1 530 ? -3.600 -15.039 -33.566 1.00 94.25 530 ILE A O 1
ATOM 4145 N N . LEU A 1 531 ? -4.431 -14.725 -35.642 1.00 95.75 531 LEU A N 1
ATOM 4146 C CA . LEU A 1 531 ? -5.086 -13.436 -35.442 1.00 95.75 531 LEU A CA 1
ATOM 4147 C C . LEU A 1 531 ? -6.569 -13.597 -35.785 1.00 95.75 531 LEU A C 1
ATOM 4149 O O . LEU A 1 531 ? -6.901 -14.031 -36.883 1.00 95.75 531 LEU A O 1
ATOM 4153 N N . ALA A 1 532 ? -7.466 -13.278 -34.857 1.00 96.62 532 ALA A N 1
ATOM 4154 C CA . ALA A 1 532 ? -8.904 -13.298 -35.108 1.00 96.62 532 ALA A CA 1
ATOM 4155 C C . ALA A 1 532 ? -9.420 -11.875 -35.321 1.00 96.62 532 ALA A C 1
ATOM 4157 O O . ALA A 1 532 ? -9.118 -10.988 -34.524 1.00 96.62 532 ALA A O 1
ATOM 4158 N N . VAL A 1 533 ? -10.224 -11.677 -36.364 1.00 96.81 533 VAL A N 1
ATOM 4159 C CA . VAL A 1 533 ? -10.912 -10.414 -36.660 1.00 96.81 533 VAL A CA 1
ATOM 4160 C C . VAL A 1 533 ? -12.414 -10.650 -36.642 1.00 96.81 533 VAL A C 1
ATOM 4162 O O . VAL A 1 533 ? -12.904 -11.534 -37.344 1.00 96.81 533 VAL A O 1
ATOM 4165 N N . LEU A 1 534 ? -13.138 -9.852 -35.861 1.00 95.81 534 LEU A N 1
ATOM 4166 C CA . LEU A 1 534 ? -14.596 -9.840 -35.821 1.00 95.81 534 LEU A CA 1
ATOM 4167 C C . LEU A 1 534 ? -15.133 -8.712 -36.701 1.00 95.81 534 LEU A C 1
ATOM 4169 O O . LEU A 1 534 ? -14.743 -7.557 -36.538 1.00 95.81 534 LEU A O 1
ATOM 4173 N N . THR A 1 535 ? -16.070 -9.026 -37.587 1.00 94.88 535 THR A N 1
ATOM 4174 C CA . THR A 1 535 ? -16.708 -8.059 -38.492 1.00 94.88 535 THR A CA 1
ATOM 4175 C C . THR A 1 535 ? -18.205 -7.905 -38.215 1.00 94.88 535 THR A C 1
ATOM 4177 O O . THR A 1 535 ? -18.848 -8.792 -37.648 1.00 94.88 535 THR A O 1
ATOM 4180 N N . PHE A 1 536 ? -18.785 -6.770 -38.620 1.00 91.25 536 PHE A N 1
ATOM 4181 C CA . PHE A 1 536 ? -20.182 -6.405 -38.358 1.00 91.25 536 PHE A CA 1
ATOM 4182 C C . PHE A 1 536 ? -21.194 -7.379 -38.986 1.00 91.25 536 PHE A C 1
ATOM 4184 O O . PHE A 1 536 ? -22.227 -7.680 -38.396 1.00 91.25 536 PHE A O 1
ATOM 4191 N N . ASN A 1 537 ? -20.861 -8.014 -40.107 1.00 87.19 537 ASN A N 1
ATOM 4192 C CA . ASN A 1 537 ? -21.616 -9.141 -40.675 1.00 87.19 537 ASN A CA 1
ATOM 4193 C C . ASN A 1 537 ? -21.678 -10.410 -39.776 1.00 87.19 537 ASN A C 1
ATOM 4195 O O . ASN A 1 537 ? -22.247 -11.419 -40.198 1.00 87.19 537 ASN A O 1
ATOM 4199 N N . SER A 1 538 ? -21.133 -10.366 -38.552 1.00 85.88 538 SER A N 1
ATOM 4200 C CA . SER A 1 538 ? -21.079 -11.460 -37.572 1.00 85.88 538 SER A CA 1
ATOM 4201 C C . SER A 1 538 ? -20.227 -12.650 -38.018 1.00 85.88 538 SER A C 1
ATOM 4203 O O . SER A 1 538 ? -20.583 -13.806 -37.773 1.00 85.88 538 SER A O 1
ATOM 4205 N N . THR A 1 539 ? -19.083 -12.385 -38.647 1.00 93.62 539 THR A N 1
ATOM 4206 C CA . THR A 1 539 ? -18.066 -13.408 -38.935 1.00 93.62 539 THR A CA 1
ATOM 4207 C C . THR A 1 539 ? -16.796 -13.168 -38.127 1.00 93.62 539 THR A C 1
ATOM 4209 O O . THR A 1 539 ? -16.369 -12.025 -37.976 1.00 93.62 539 THR A O 1
ATOM 4212 N N . ILE A 1 540 ? -16.192 -14.244 -37.619 1.00 95.44 540 ILE A N 1
ATOM 4213 C CA . ILE A 1 540 ? -14.845 -14.227 -37.039 1.00 95.44 540 ILE A CA 1
ATOM 4214 C C . ILE A 1 540 ? -13.903 -14.870 -38.053 1.00 95.44 540 ILE A C 1
ATOM 4216 O O . ILE A 1 540 ? -13.956 -16.082 -38.269 1.00 95.44 540 ILE A O 1
ATOM 4220 N N . THR A 1 541 ? -13.043 -14.072 -38.675 1.00 95.94 541 THR A N 1
ATOM 4221 C CA . THR A 1 541 ? -12.034 -14.558 -39.621 1.00 95.94 541 THR A CA 1
ATOM 4222 C C . THR A 1 541 ? -10.728 -14.805 -38.881 1.00 95.94 541 THR A C 1
ATOM 4224 O O . THR A 1 541 ? -10.231 -13.926 -38.180 1.00 95.94 541 THR A O 1
ATOM 4227 N N . LEU A 1 542 ? -10.180 -16.009 -39.023 1.00 96.12 542 LEU A N 1
ATOM 4228 C CA . LEU A 1 542 ? -8.903 -16.416 -38.449 1.00 96.12 542 LEU A CA 1
ATOM 4229 C C . LEU A 1 542 ? -7.819 -16.284 -39.516 1.00 96.12 542 LEU A C 1
ATOM 4231 O O . LEU A 1 542 ? -7.915 -16.920 -40.565 1.00 96.12 542 LEU A O 1
ATOM 4235 N N . TYR A 1 543 ? -6.789 -15.502 -39.231 1.00 94.88 543 TYR A N 1
ATOM 4236 C CA . TYR A 1 543 ? -5.610 -15.318 -40.066 1.00 94.88 543 TYR A CA 1
ATOM 4237 C C . TYR A 1 543 ? -4.399 -16.000 -39.430 1.00 94.88 543 TYR A C 1
ATOM 4239 O O . TYR A 1 543 ? -4.239 -15.969 -38.208 1.00 94.88 543 TYR A O 1
ATOM 4247 N N . ASP A 1 544 ? -3.543 -16.592 -40.254 1.00 93.31 544 ASP A N 1
ATOM 4248 C CA . ASP A 1 544 ? -2.194 -16.991 -39.859 1.00 93.31 544 ASP A CA 1
ATOM 4249 C C . ASP A 1 544 ? -1.296 -15.752 -39.921 1.00 93.31 544 ASP A C 1
ATOM 4251 O O . ASP A 1 544 ? -1.250 -15.039 -40.922 1.00 93.31 544 ASP A O 1
ATOM 4255 N N . THR A 1 545 ? -0.614 -15.456 -38.821 1.00 89.69 545 THR A N 1
ATOM 4256 C CA . THR A 1 545 ? 0.151 -14.214 -38.649 1.00 89.69 545 THR A CA 1
ATOM 4257 C C . THR A 1 545 ? 1.453 -14.190 -39.436 1.00 89.69 545 THR A C 1
ATOM 4259 O O . THR A 1 545 ? 2.025 -13.121 -39.623 1.00 89.69 545 THR A O 1
ATOM 4262 N N . HIS A 1 546 ? 1.945 -15.347 -39.885 1.00 87.50 546 HIS A N 1
ATOM 4263 C CA . HIS A 1 546 ? 3.210 -15.432 -40.613 1.00 87.50 546 HIS A CA 1
ATOM 4264 C C . HIS A 1 546 ? 3.072 -15.126 -42.105 1.00 87.50 546 HIS A C 1
ATOM 4266 O O . HIS A 1 546 ? 4.007 -14.609 -42.710 1.00 87.50 546 HIS A O 1
ATOM 4272 N N . ASN A 1 547 ? 1.943 -15.498 -42.704 1.00 86.56 547 ASN A N 1
ATOM 4273 C CA . ASN A 1 547 ? 1.686 -15.373 -44.141 1.00 86.56 547 ASN A CA 1
ATOM 4274 C C . ASN A 1 547 ? 0.465 -14.496 -44.451 1.00 86.56 547 ASN A C 1
ATOM 4276 O O . ASN A 1 547 ? 0.095 -14.386 -45.618 1.00 86.56 547 ASN A O 1
ATOM 4280 N N . SER A 1 548 ? -0.186 -13.940 -43.423 1.00 83.94 548 SER A N 1
ATOM 4281 C CA . SER A 1 548 ? -1.396 -13.121 -43.535 1.00 83.94 548 SER A CA 1
ATOM 4282 C C . SER A 1 548 ? -2.545 -13.817 -44.287 1.00 83.94 548 SER A C 1
ATOM 4284 O O . SER A 1 548 ? -3.452 -13.173 -44.818 1.00 83.94 548 SER A O 1
ATOM 4286 N N . SER A 1 549 ? -2.539 -15.156 -44.325 1.00 91.44 549 SER A N 1
ATOM 4287 C CA . SER A 1 549 ? -3.538 -15.968 -45.024 1.00 91.44 549 SER A CA 1
ATOM 4288 C C . SER A 1 549 ? -4.705 -16.340 -44.114 1.00 91.44 549 SER A C 1
ATOM 4290 O O . SER A 1 549 ? -4.552 -16.502 -42.904 1.00 91.44 549 SER A O 1
ATOM 4292 N N . ILE A 1 550 ? -5.894 -16.503 -44.694 1.00 93.50 550 ILE A N 1
ATOM 4293 C CA . ILE A 1 550 ? -7.086 -16.916 -43.948 1.00 93.50 550 ILE A CA 1
ATOM 4294 C C . ILE A 1 550 ? -6.988 -18.417 -43.629 1.00 93.50 550 ILE A C 1
ATOM 4296 O O . ILE A 1 550 ? -7.029 -19.256 -44.525 1.00 93.50 550 ILE A O 1
ATOM 4300 N N . MET A 1 551 ? -6.923 -18.766 -42.343 1.00 92.06 551 MET A N 1
ATOM 4301 C CA . MET A 1 551 ? -6.983 -20.147 -41.843 1.00 92.06 551 MET A CA 1
ATOM 4302 C C . MET A 1 551 ? -8.409 -20.710 -41.821 1.00 92.06 551 MET A C 1
ATOM 4304 O O . MET A 1 551 ? -8.621 -21.924 -41.887 1.00 92.06 551 MET A O 1
ATOM 4308 N N . GLY A 1 552 ? -9.402 -19.839 -41.654 1.00 92.62 552 GLY A N 1
ATOM 4309 C CA . GLY A 1 552 ? -10.808 -20.219 -41.615 1.00 92.62 552 GLY A CA 1
ATOM 4310 C C . GLY A 1 552 ? -11.708 -19.097 -41.120 1.00 92.62 552 GLY A C 1
ATOM 4311 O O . GLY A 1 552 ? -11.239 -18.078 -40.623 1.00 92.62 552 GLY A O 1
ATOM 4312 N N . ILE A 1 553 ? -13.014 -19.301 -41.256 1.00 94.81 553 ILE A N 1
ATOM 4313 C CA . ILE A 1 553 ? -14.047 -18.342 -40.861 1.00 94.81 553 ILE A CA 1
ATOM 4314 C C . ILE A 1 553 ? -15.039 -19.063 -39.947 1.00 94.81 553 ILE A C 1
ATOM 4316 O O . ILE A 1 553 ? -15.372 -20.224 -40.188 1.00 94.81 553 ILE A O 1
ATOM 4320 N N . ILE A 1 554 ? -15.491 -18.382 -38.898 1.00 94.88 554 ILE A N 1
ATOM 4321 C CA . ILE A 1 554 ? -16.574 -18.824 -38.020 1.00 94.88 554 ILE A CA 1
ATOM 4322 C C . ILE A 1 554 ? -17.754 -17.878 -38.243 1.00 94.88 554 ILE A C 1
ATOM 4324 O O . ILE A 1 554 ? -17.671 -16.685 -37.946 1.00 94.88 554 ILE A O 1
ATOM 4328 N N . GLU A 1 555 ? -18.852 -18.398 -38.783 1.00 92.31 555 GLU A N 1
ATOM 4329 C CA . GLU A 1 555 ? -20.093 -17.640 -38.946 1.00 92.31 555 GLU A CA 1
ATOM 4330 C C . GLU A 1 555 ? -20.887 -17.661 -37.640 1.00 92.31 555 GLU A C 1
ATOM 4332 O O . GLU A 1 555 ? -21.324 -18.713 -37.192 1.00 92.31 555 GLU A O 1
ATOM 4337 N N . THR A 1 556 ? -21.091 -16.492 -37.034 1.00 91.12 556 THR A N 1
ATOM 4338 C CA . THR A 1 556 ? -21.694 -16.365 -35.693 1.00 91.12 556 THR A CA 1
ATOM 4339 C C . THR A 1 556 ? -23.103 -15.765 -35.712 1.00 91.12 556 THR A C 1
ATOM 4341 O O . THR A 1 556 ? -23.758 -15.632 -34.677 1.00 91.12 556 THR A O 1
ATOM 4344 N N . LYS A 1 557 ? -23.604 -15.411 -36.903 1.00 86.00 557 LYS A N 1
ATOM 4345 C CA . LYS A 1 557 ? -24.850 -14.655 -37.107 1.00 86.00 557 LYS A CA 1
ATOM 4346 C C . LYS A 1 557 ? -26.088 -15.302 -36.479 1.00 86.00 557 LYS A C 1
ATOM 4348 O O . LYS A 1 557 ? -26.966 -14.596 -35.993 1.00 86.00 557 LYS A O 1
ATOM 4353 N N . TYR A 1 558 ? -26.170 -16.631 -36.492 1.00 83.38 558 TYR A N 1
ATOM 4354 C CA . TYR A 1 558 ? -27.304 -17.372 -35.925 1.00 83.38 558 TYR A CA 1
ATOM 4355 C C . TYR A 1 558 ? -27.106 -17.758 -34.454 1.00 83.38 558 TYR A C 1
ATOM 4357 O O . TYR A 1 558 ? -28.080 -18.075 -33.769 1.00 83.38 558 TYR A O 1
ATOM 4365 N N . ASP A 1 559 ? -25.874 -17.684 -33.949 1.00 87.75 559 ASP A N 1
ATOM 4366 C CA . ASP A 1 559 ? -25.554 -18.002 -32.555 1.00 87.75 559 ASP A CA 1
ATOM 4367 C C . ASP A 1 559 ? -25.963 -16.862 -31.614 1.00 87.75 559 ASP A C 1
ATOM 4369 O O . ASP A 1 559 ? -26.351 -17.091 -30.458 1.00 87.75 559 ASP A O 1
ATOM 4373 N N . VAL A 1 560 ? -25.963 -15.633 -32.142 1.00 82.38 560 VAL A N 1
ATOM 4374 C CA . VAL A 1 560 ? -26.556 -14.453 -31.513 1.00 82.38 560 VAL A CA 1
ATOM 4375 C C . VAL A 1 560 ? -28.052 -14.688 -31.304 1.00 82.38 560 VAL A C 1
ATOM 4377 O O . VAL A 1 560 ? -28.833 -14.797 -32.249 1.00 82.38 560 VAL A O 1
ATOM 4380 N N . ASP A 1 561 ? -28.469 -14.772 -30.042 1.00 73.75 561 ASP A N 1
ATOM 4381 C CA . ASP A 1 561 ? -29.890 -14.844 -29.710 1.00 73.75 561 ASP A CA 1
ATOM 4382 C C . ASP A 1 561 ? -30.520 -13.455 -29.692 1.00 73.75 561 ASP A C 1
ATOM 4384 O O . ASP A 1 561 ? -29.961 -12.508 -29.127 1.00 73.75 561 ASP A O 1
ATOM 4388 N N . SER A 1 562 ? -31.726 -13.352 -30.241 1.00 63.41 562 SER A N 1
ATOM 4389 C CA . SER A 1 562 ? -32.507 -12.121 -30.212 1.00 63.41 562 SER A CA 1
ATOM 4390 C C . SER A 1 562 ? -33.333 -12.063 -28.938 1.00 63.41 562 SER A C 1
ATOM 4392 O O . SER A 1 562 ? -34.479 -12.497 -28.893 1.00 63.41 562 SER A O 1
ATOM 4394 N N . GLY A 1 563 ? -32.773 -11.472 -27.885 1.00 73.06 563 GLY A N 1
ATOM 4395 C CA . GLY A 1 563 ? -33.628 -10.829 -26.895 1.00 73.06 563 GLY A CA 1
ATOM 4396 C C . GLY A 1 563 ? -34.231 -9.585 -27.536 1.00 73.06 563 GLY A C 1
ATOM 4397 O O . GLY A 1 563 ? -33.474 -8.680 -27.879 1.00 73.06 563 GLY A O 1
ATOM 4398 N N . ARG A 1 564 ? -35.543 -9.533 -27.761 1.00 77.31 564 ARG A N 1
ATOM 4399 C CA . ARG A 1 564 ? -36.186 -8.364 -28.371 1.00 77.31 564 ARG A CA 1
ATOM 4400 C C . ARG A 1 564 ? -36.240 -7.248 -27.334 1.00 77.31 564 ARG A C 1
ATOM 4402 O O . ARG A 1 564 ? -36.755 -7.453 -26.237 1.00 77.31 564 ARG A O 1
ATOM 4409 N N . GLY A 1 565 ? -35.680 -6.090 -27.673 1.00 76.69 565 GLY A N 1
ATOM 4410 C CA . GLY A 1 565 ? -35.786 -4.908 -26.819 1.00 76.69 565 GLY A CA 1
ATOM 4411 C C . GLY A 1 565 ? -37.238 -4.439 -26.734 1.00 76.69 565 GLY A C 1
ATOM 4412 O O . GLY A 1 565 ? -37.970 -4.543 -27.719 1.00 76.69 565 GLY A O 1
ATOM 4413 N N . ALA A 1 566 ? -37.662 -3.877 -25.606 1.00 74.12 566 ALA A N 1
ATOM 4414 C CA . ALA A 1 566 ? -39.005 -3.333 -25.444 1.00 74.12 566 ALA A CA 1
ATOM 4415 C C . ALA A 1 566 ? -39.303 -2.303 -26.546 1.00 74.12 566 ALA A C 1
ATOM 4417 O O . ALA A 1 566 ? -40.379 -2.355 -27.138 1.00 74.12 566 ALA A O 1
ATOM 4418 N N . PHE A 1 567 ? -38.314 -1.451 -26.869 1.00 74.75 567 PHE A N 1
ATOM 4419 C CA . PHE A 1 567 ? -38.332 -0.414 -27.920 1.00 74.75 567 PHE A CA 1
ATOM 4420 C C . PHE A 1 567 ? -38.275 -0.940 -29.361 1.00 74.75 567 PHE A C 1
ATOM 4422 O O . PHE A 1 567 ? -38.513 -0.177 -30.297 1.00 74.75 567 PHE A O 1
ATOM 4429 N N . GLU A 1 568 ? -37.960 -2.217 -29.581 1.00 77.56 568 GLU A N 1
ATOM 4430 C CA . GLU A 1 568 ? -37.845 -2.768 -30.930 1.00 77.56 568 GLU A CA 1
ATOM 4431 C C . GLU A 1 568 ? -39.237 -3.078 -31.505 1.00 77.56 568 GLU A C 1
ATOM 4433 O O . GLU A 1 568 ? -39.890 -4.060 -31.144 1.00 77.56 568 GLU A O 1
ATOM 4438 N N . THR A 1 569 ? -39.690 -2.275 -32.467 1.00 81.31 569 THR A N 1
ATOM 4439 C CA . THR A 1 569 ? -40.950 -2.498 -33.207 1.00 81.31 569 THR A CA 1
ATOM 4440 C C . THR A 1 569 ? -40.829 -3.564 -34.301 1.00 81.31 569 THR A C 1
ATOM 4442 O O . THR A 1 569 ? -41.832 -4.013 -34.852 1.00 81.31 569 THR A O 1
ATOM 4445 N N . ILE A 1 570 ? -39.607 -4.012 -34.588 1.00 82.00 570 ILE A N 1
ATOM 4446 C CA . ILE A 1 570 ? -39.298 -5.033 -35.590 1.00 82.00 570 ILE A CA 1
ATOM 4447 C C . ILE A 1 570 ? -39.604 -6.452 -35.097 1.00 82.00 570 ILE A C 1
ATOM 4449 O O . ILE A 1 570 ? -39.665 -6.731 -33.899 1.00 82.00 570 ILE A O 1
ATOM 4453 N N . LYS A 1 571 ? -39.781 -7.377 -36.046 1.00 81.00 571 LYS A N 1
ATOM 4454 C CA . LYS A 1 571 ? -39.930 -8.805 -35.743 1.00 81.00 571 LYS A CA 1
ATOM 4455 C C . LYS A 1 571 ? -38.647 -9.357 -35.115 1.00 81.00 571 LYS A C 1
ATOM 4457 O O . LYS A 1 571 ? -37.549 -8.897 -35.424 1.00 81.00 571 LYS A O 1
ATOM 4462 N N . LYS A 1 572 ? -38.795 -10.404 -34.302 1.00 78.06 572 LYS A N 1
ATOM 4463 C CA . LYS A 1 572 ? -37.696 -11.134 -33.652 1.00 78.06 572 LYS A CA 1
ATOM 4464 C C . LYS A 1 572 ? -36.598 -11.554 -34.631 1.00 78.06 572 LYS A C 1
ATOM 4466 O O . LYS A 1 572 ? -35.435 -11.256 -34.403 1.00 78.06 572 LYS A O 1
ATOM 4471 N N . GLU A 1 573 ? -36.969 -12.163 -35.756 1.00 80.50 573 GLU A N 1
ATOM 4472 C CA . GLU A 1 573 ? -36.021 -12.600 -36.794 1.00 80.50 573 GLU A CA 1
ATOM 4473 C C . GLU A 1 573 ? -35.218 -11.430 -37.377 1.00 80.50 573 GLU A C 1
ATOM 4475 O O . GLU A 1 573 ? -34.018 -11.542 -37.617 1.00 80.50 573 GLU A O 1
ATOM 4480 N N . THR A 1 574 ? -35.868 -10.282 -37.581 1.00 83.50 574 THR A N 1
ATOM 4481 C CA . THR A 1 574 ? -35.215 -9.062 -38.066 1.00 83.50 574 THR A CA 1
ATOM 4482 C C . THR A 1 574 ? -34.284 -8.481 -37.005 1.00 83.50 574 THR A C 1
ATOM 4484 O O . THR A 1 574 ? -33.173 -8.081 -37.330 1.00 83.50 574 THR A O 1
ATOM 4487 N N . SER A 1 575 ? -34.702 -8.489 -35.735 1.00 80.06 575 SER A N 1
ATOM 4488 C CA . SER A 1 575 ? -33.855 -8.095 -34.604 1.00 80.06 575 SER A CA 1
ATOM 4489 C C . SER A 1 575 ? -32.618 -8.987 -34.504 1.00 80.06 575 SER A C 1
ATOM 4491 O O . SER A 1 575 ? -31.505 -8.479 -34.407 1.00 80.06 575 SER A O 1
ATOM 4493 N N . GLN A 1 576 ? -32.785 -10.306 -34.645 1.00 76.62 576 GLN A N 1
ATOM 4494 C CA . GLN A 1 576 ? -31.679 -11.264 -34.627 1.00 76.62 576 GLN A CA 1
ATOM 4495 C C . GLN A 1 576 ? -30.655 -10.980 -35.720 1.00 76.62 576 GLN A C 1
ATOM 4497 O O . GLN A 1 576 ? -29.461 -10.967 -35.451 1.00 76.62 576 GLN A O 1
ATOM 4502 N N . ARG A 1 577 ? -31.120 -10.693 -36.939 1.00 78.25 577 ARG A N 1
ATOM 4503 C CA . ARG A 1 577 ? -30.243 -10.377 -38.075 1.00 78.25 577 ARG A CA 1
ATOM 4504 C C . ARG A 1 577 ? -29.436 -9.093 -37.887 1.00 78.25 577 ARG A C 1
ATOM 4506 O O . ARG A 1 577 ? -28.413 -8.956 -38.551 1.00 78.25 577 ARG A O 1
ATOM 4513 N N . ASN A 1 578 ? -29.899 -8.189 -37.027 1.00 80.88 578 ASN A N 1
ATOM 4514 C CA . ASN A 1 578 ? -29.277 -6.891 -36.776 1.00 80.88 578 ASN A CA 1
ATOM 4515 C C . ASN A 1 578 ? -28.352 -6.891 -35.549 1.00 80.88 578 ASN A C 1
ATOM 4517 O O . ASN A 1 578 ? -27.677 -5.892 -35.309 1.00 80.88 578 ASN A O 1
ATOM 4521 N N . LYS A 1 579 ? -28.341 -7.964 -34.748 1.00 83.62 579 LYS A N 1
ATOM 4522 C CA . LYS A 1 579 ? -27.477 -8.077 -33.568 1.00 83.62 579 LYS A CA 1
ATOM 4523 C C . LYS A 1 579 ? -26.195 -8.807 -33.919 1.00 83.62 579 LYS A C 1
ATOM 4525 O O . LYS A 1 579 ? -26.210 -9.809 -34.623 1.00 83.62 579 LYS A O 1
ATOM 4530 N N . THR A 1 580 ? -25.098 -8.304 -33.377 1.00 87.19 580 THR A N 1
ATOM 4531 C CA . THR A 1 580 ? -23.747 -8.768 -33.674 1.00 87.19 580 THR A CA 1
ATOM 4532 C C . THR A 1 580 ? -22.974 -8.913 -32.364 1.00 87.19 580 THR A C 1
ATOM 4534 O O . THR A 1 580 ? -23.299 -8.282 -31.347 1.00 87.19 580 THR A O 1
ATOM 4537 N N . PHE A 1 581 ? -21.960 -9.775 -32.360 1.00 92.69 581 PHE A N 1
ATOM 4538 C CA . PHE A 1 581 ? -20.938 -9.713 -31.320 1.00 92.69 581 PHE A CA 1
ATOM 4539 C C . PHE A 1 581 ? -20.082 -8.461 -31.545 1.00 92.69 581 PHE A C 1
ATOM 4541 O O . PHE A 1 581 ? -19.922 -8.019 -32.678 1.00 92.69 581 PHE A O 1
ATOM 4548 N N . GLU A 1 582 ? -19.551 -7.889 -30.470 1.00 92.56 582 GLU A N 1
ATOM 4549 C CA . GLU A 1 582 ? -18.717 -6.680 -30.509 1.00 92.56 582 GLU A CA 1
ATOM 4550 C C . GLU A 1 582 ? -17.294 -6.948 -30.009 1.00 92.56 582 GLU A C 1
ATOM 4552 O O . GLU A 1 582 ? -16.397 -6.197 -30.358 1.00 92.56 582 GLU A O 1
ATOM 4557 N N . PHE A 1 583 ? -17.083 -8.009 -29.221 1.00 94.50 583 PHE A N 1
ATOM 4558 C CA . PHE A 1 583 ? -15.807 -8.318 -28.576 1.00 94.50 583 PHE A CA 1
ATOM 4559 C C . PHE A 1 583 ? -15.461 -9.794 -28.731 1.00 94.50 583 PHE A C 1
ATOM 4561 O O . PHE A 1 583 ? -16.338 -10.657 -28.585 1.00 94.50 583 PHE A O 1
ATOM 4568 N N . ILE A 1 584 ? -14.179 -10.079 -28.953 1.00 95.62 584 ILE A N 1
ATOM 4569 C CA . ILE A 1 584 ? -13.619 -11.431 -28.985 1.00 95.62 584 ILE A CA 1
ATOM 4570 C C . ILE A 1 584 ? -12.337 -11.526 -28.162 1.00 95.62 584 ILE A C 1
ATOM 4572 O O . ILE A 1 584 ? -11.542 -10.596 -28.078 1.00 95.62 584 ILE A O 1
ATOM 4576 N N . GLU A 1 585 ? -12.096 -12.690 -27.569 1.00 95.00 585 GLU A N 1
ATOM 4577 C CA . GLU A 1 585 ? -10.841 -12.953 -26.870 1.00 95.00 585 GLU A CA 1
ATOM 4578 C C . GLU A 1 585 ? -10.464 -14.429 -26.947 1.00 95.00 585 GLU A C 1
ATOM 4580 O O . GLU A 1 585 ? -11.309 -15.320 -26.814 1.00 95.00 585 GLU A O 1
ATOM 4585 N N . PHE A 1 586 ? -9.178 -14.695 -27.146 1.00 94.69 586 PHE A N 1
ATOM 4586 C CA . PHE A 1 586 ? -8.639 -16.045 -27.096 1.00 94.69 586 PHE A CA 1
ATOM 4587 C C . PHE A 1 586 ? -8.495 -16.550 -25.658 1.00 94.69 586 PHE A C 1
ATOM 4589 O O . PHE A 1 586 ? -8.133 -15.807 -24.744 1.00 94.69 586 PHE A O 1
ATOM 4596 N N . SER A 1 587 ? -8.689 -17.852 -25.463 1.00 92.19 587 SER A N 1
ATOM 4597 C CA . SER A 1 587 ? -8.241 -18.516 -24.243 1.00 92.19 587 SER A CA 1
ATOM 4598 C C . SER A 1 587 ? -6.706 -18.494 -24.139 1.00 92.19 587 SER A C 1
ATOM 4600 O O . SER A 1 587 ? -6.019 -18.480 -25.165 1.00 92.19 587 SER A O 1
ATOM 4602 N N . PRO A 1 588 ? -6.130 -18.557 -22.921 1.00 88.75 588 PRO A N 1
ATOM 4603 C CA . PRO A 1 588 ? -4.675 -18.537 -22.721 1.00 88.75 588 PRO A CA 1
ATOM 4604 C C . PRO A 1 588 ? -3.907 -19.639 -23.473 1.00 88.75 588 PRO A C 1
ATOM 4606 O O . PRO A 1 588 ? -2.756 -19.447 -23.853 1.00 88.75 588 PRO A O 1
ATOM 4609 N N . ASP A 1 589 ? -4.545 -20.786 -23.722 1.00 85.88 589 ASP A N 1
ATOM 4610 C CA . ASP A 1 589 ? -3.991 -21.912 -24.485 1.00 85.88 589 ASP A CA 1
ATOM 4611 C C . ASP A 1 589 ? -4.210 -21.797 -26.012 1.00 85.88 589 ASP A C 1
ATOM 4613 O O . ASP A 1 589 ? -3.809 -22.687 -26.757 1.00 85.88 589 ASP A O 1
ATOM 4617 N N . SER A 1 590 ? -4.813 -20.698 -26.491 1.00 89.69 590 SER A N 1
ATOM 4618 C CA . SER A 1 590 ? -5.138 -20.406 -27.901 1.00 89.69 590 SER A CA 1
ATOM 4619 C C . SER A 1 590 ? -6.128 -21.372 -28.578 1.00 89.69 590 SER A C 1
ATOM 4621 O O . SER A 1 590 ? -6.291 -21.316 -29.796 1.00 89.69 590 SER A O 1
ATOM 4623 N N . ASN A 1 591 ? -6.798 -22.254 -27.827 1.00 89.94 591 ASN A N 1
ATOM 4624 C CA . ASN A 1 591 ? -7.701 -23.267 -28.393 1.00 89.94 591 ASN A CA 1
ATOM 4625 C C . ASN A 1 591 ? -9.152 -22.798 -28.532 1.00 89.94 591 ASN A C 1
ATOM 4627 O O . ASN A 1 591 ? -9.902 -23.367 -29.330 1.00 89.94 591 ASN A O 1
ATOM 4631 N N . LEU A 1 592 ? -9.563 -21.806 -27.743 1.00 93.06 592 LEU A N 1
ATOM 4632 C CA . LEU A 1 592 ? -10.932 -21.311 -27.679 1.00 93.06 592 LEU A CA 1
ATOM 4633 C C . LEU A 1 592 ? -10.975 -19.814 -27.986 1.00 93.06 592 LEU A C 1
ATOM 4635 O O . LEU A 1 592 ? -10.041 -19.085 -27.656 1.00 93.06 592 LEU A O 1
ATOM 4639 N N . ILE A 1 593 ? -12.085 -19.357 -28.558 1.00 95.00 593 ILE A N 1
ATOM 4640 C CA . ILE A 1 593 ? -12.435 -17.935 -28.651 1.00 95.00 593 ILE A CA 1
ATOM 4641 C C . ILE A 1 593 ? -13.759 -17.732 -27.931 1.00 95.00 593 ILE A C 1
ATOM 4643 O O . ILE A 1 593 ? -14.720 -18.458 -28.187 1.00 95.00 593 ILE A O 1
ATOM 4647 N N . ILE A 1 594 ? -13.821 -16.745 -27.044 1.00 95.19 594 ILE A N 1
ATOM 4648 C CA . ILE A 1 594 ? -15.078 -16.270 -26.470 1.00 95.19 594 ILE A CA 1
ATOM 4649 C C . ILE A 1 594 ? -15.542 -15.033 -27.236 1.00 95.19 594 ILE A C 1
ATOM 4651 O O . ILE A 1 594 ? -14.731 -14.162 -27.535 1.00 95.19 594 ILE A O 1
ATOM 4655 N N . ALA A 1 595 ? -16.832 -14.962 -27.554 1.00 94.81 595 ALA A N 1
ATOM 4656 C CA . ALA A 1 595 ? -17.451 -13.820 -28.215 1.00 94.81 595 ALA A CA 1
ATOM 4657 C C . ALA A 1 595 ? -18.657 -13.314 -27.418 1.00 94.81 595 ALA A C 1
ATOM 4659 O O . ALA A 1 595 ? -19.459 -14.104 -26.904 1.00 94.81 595 ALA A O 1
ATOM 4660 N N . GLY A 1 596 ? -18.801 -11.994 -27.342 1.00 93.44 596 GLY A N 1
ATOM 4661 C CA . GLY A 1 596 ? -19.905 -11.306 -26.671 1.00 93.44 596 GLY A CA 1
ATOM 4662 C C . GLY A 1 596 ? -20.116 -9.908 -27.250 1.00 93.44 596 GLY A C 1
ATOM 4663 O O . GLY A 1 596 ? -19.330 -9.433 -28.062 1.00 93.44 596 GLY A O 1
ATOM 4664 N N . GLY A 1 597 ? -21.219 -9.256 -26.896 1.00 90.44 597 GLY A N 1
ATOM 4665 C CA . GLY A 1 597 ? -21.566 -7.940 -27.438 1.00 90.44 597 GLY A CA 1
ATOM 4666 C C . GLY A 1 597 ? -22.980 -7.530 -27.059 1.00 90.44 597 GLY A C 1
ATOM 4667 O O . GLY A 1 597 ? -23.416 -7.770 -25.931 1.00 90.44 597 GLY A O 1
ATOM 4668 N N . ASN A 1 598 ? -23.727 -6.967 -28.009 1.00 86.31 598 ASN A N 1
ATOM 4669 C CA . ASN A 1 598 ? -25.074 -6.429 -27.795 1.00 86.31 598 ASN A CA 1
ATOM 4670 C C . ASN A 1 598 ? -26.172 -7.514 -27.697 1.00 86.31 598 ASN A C 1
ATOM 4672 O O . ASN A 1 598 ? -27.189 -7.488 -28.393 1.00 86.31 598 ASN A O 1
ATOM 4676 N N . THR A 1 599 ? -25.933 -8.520 -26.857 1.00 89.12 599 THR A N 1
ATOM 4677 C CA . THR A 1 599 ? -26.791 -9.690 -26.659 1.00 89.12 599 THR A CA 1
ATOM 4678 C C . THR A 1 599 ? -26.672 -10.174 -25.208 1.00 89.12 599 THR A C 1
ATOM 4680 O O . THR A 1 599 ? -25.668 -9.925 -24.543 1.00 89.12 599 THR A O 1
ATOM 4683 N N . ASN A 1 600 ? -27.665 -10.920 -24.718 1.00 90.75 600 ASN A N 1
ATOM 4684 C CA . ASN A 1 600 ? -27.616 -11.581 -23.405 1.00 90.75 600 ASN A CA 1
ATOM 4685 C C . ASN A 1 600 ? -26.810 -12.904 -23.410 1.00 90.75 600 ASN A C 1
ATOM 4687 O O . ASN A 1 600 ? -26.756 -13.616 -22.405 1.00 90.75 600 ASN A O 1
ATOM 4691 N N . HIS A 1 601 ? -26.204 -13.265 -24.542 1.00 91.00 601 HIS A N 1
ATOM 4692 C CA . HIS A 1 601 ? -25.507 -14.531 -24.722 1.00 91.00 601 HIS A CA 1
ATOM 4693 C C . HIS A 1 601 ? -24.032 -14.342 -25.031 1.00 91.00 601 HIS A C 1
ATOM 4695 O O . HIS A 1 601 ? -23.605 -13.363 -25.640 1.00 91.00 601 HIS A O 1
ATOM 4701 N N . ILE A 1 602 ? -23.267 -15.342 -24.617 1.00 93.25 602 ILE A N 1
ATOM 4702 C CA . ILE A 1 602 ? -21.836 -15.443 -24.845 1.00 93.25 602 ILE A CA 1
ATOM 4703 C C . ILE A 1 602 ? -21.561 -16.801 -25.444 1.00 93.25 602 ILE A C 1
ATOM 4705 O O . ILE A 1 602 ? -22.085 -17.815 -24.979 1.00 93.25 602 ILE A O 1
ATOM 4709 N N . CYS A 1 603 ? -20.748 -16.806 -26.484 1.00 94.50 603 CYS A N 1
ATOM 4710 C CA . CYS A 1 603 ? -20.456 -17.997 -27.254 1.00 94.50 603 CYS A CA 1
ATOM 4711 C C . CYS A 1 603 ? -18.977 -18.338 -27.124 1.00 94.50 603 CYS A C 1
ATOM 4713 O O . CYS A 1 603 ? -18.127 -17.461 -27.233 1.00 94.50 603 CYS A O 1
ATOM 4715 N N . ILE A 1 604 ? -18.681 -19.609 -26.861 1.00 94.94 604 ILE A N 1
ATOM 4716 C CA . ILE A 1 604 ? -17.323 -20.150 -26.812 1.00 94.94 604 ILE A CA 1
ATOM 4717 C C . ILE A 1 604 ? -17.150 -21.063 -28.021 1.00 94.94 604 ILE A C 1
ATOM 4719 O O . ILE A 1 604 ? -17.837 -22.083 -28.123 1.00 94.94 604 ILE A O 1
ATOM 4723 N N . TYR A 1 605 ? -16.228 -20.712 -28.907 1.00 95.50 605 TYR A N 1
ATOM 4724 C CA . TYR A 1 605 ? -15.921 -21.437 -30.135 1.00 95.50 605 TYR A CA 1
ATOM 4725 C C . TYR A 1 605 ? -14.606 -22.207 -30.010 1.00 95.50 605 TYR A C 1
ATOM 4727 O O . TYR A 1 605 ? -13.671 -21.740 -29.361 1.00 95.50 605 TYR A O 1
ATOM 4735 N N . SER A 1 606 ? -14.522 -23.370 -30.658 1.00 94.50 606 SER A N 1
ATOM 4736 C CA . SER A 1 606 ? -13.253 -24.071 -30.894 1.00 94.50 606 SER A CA 1
ATOM 4737 C C . SER A 1 606 ? -12.523 -23.399 -32.051 1.00 94.50 606 SER A C 1
ATOM 4739 O O . SER A 1 606 ? -13.084 -23.280 -33.138 1.00 94.50 606 SER A O 1
ATOM 4741 N N . VAL A 1 607 ? -11.266 -23.002 -31.853 1.00 93.06 607 VAL A N 1
ATOM 4742 C CA . VAL A 1 607 ? -10.430 -22.418 -32.917 1.00 93.06 607 VAL A CA 1
ATOM 4743 C C . VAL A 1 607 ? -10.083 -23.472 -33.966 1.00 93.06 607 VAL A C 1
ATOM 4745 O O . VAL A 1 607 ? -10.143 -23.209 -35.164 1.00 93.06 607 VAL A O 1
ATOM 4748 N N . LYS A 1 608 ? -9.753 -24.689 -33.516 1.00 91.31 608 LYS A N 1
ATOM 4749 C CA . LYS A 1 608 ? -9.346 -25.796 -34.390 1.00 91.31 608 LYS A CA 1
ATOM 4750 C C . LYS A 1 608 ? -10.517 -26.336 -35.206 1.00 91.31 608 LYS A C 1
ATOM 4752 O O . LYS A 1 608 ? -10.391 -26.528 -36.413 1.00 91.31 608 LYS A O 1
ATOM 4757 N N . ASP A 1 609 ? -11.639 -26.585 -34.535 1.00 92.62 609 ASP A N 1
ATOM 4758 C CA . ASP A 1 609 ? -12.793 -27.250 -35.145 1.00 92.62 609 ASP A CA 1
ATOM 4759 C C . ASP A 1 609 ? -13.773 -26.246 -35.775 1.00 92.62 609 ASP A C 1
ATOM 4761 O O . ASP A 1 609 ? -14.610 -26.641 -36.581 1.00 92.62 609 ASP A O 1
ATOM 4765 N N . ARG A 1 610 ? -13.653 -24.947 -35.443 1.00 94.12 610 ARG A N 1
ATOM 4766 C CA . ARG A 1 610 ? -14.492 -23.835 -35.937 1.00 94.12 610 ARG A CA 1
ATOM 4767 C C . ARG A 1 610 ? -15.986 -24.026 -35.664 1.00 94.12 610 ARG A C 1
ATOM 4769 O O . ARG A 1 610 ? -16.833 -23.627 -36.455 1.00 94.12 610 ARG A O 1
ATOM 4776 N N . ILE A 1 611 ? -16.300 -24.634 -34.524 1.00 93.44 611 ILE A N 1
ATOM 4777 C CA . ILE A 1 611 ? -17.670 -24.884 -34.063 1.00 93.44 611 ILE A CA 1
ATOM 4778 C C . ILE A 1 611 ? -17.944 -24.169 -32.744 1.00 93.44 611 ILE A C 1
ATOM 4780 O O . ILE A 1 611 ? -17.041 -23.975 -31.924 1.00 93.44 611 ILE A O 1
ATOM 4784 N N . LEU A 1 612 ? -19.210 -23.830 -32.512 1.00 94.00 612 LEU A N 1
ATOM 4785 C CA . LEU A 1 612 ? -19.702 -23.403 -31.208 1.00 94.00 612 LEU A CA 1
ATOM 4786 C C . LEU A 1 612 ? -19.664 -24.586 -30.231 1.00 94.00 612 LEU A C 1
ATOM 4788 O O . LEU A 1 612 ? -20.345 -25.589 -30.430 1.00 94.00 612 LEU A O 1
ATOM 4792 N N . LEU A 1 613 ? -18.899 -24.463 -29.149 1.00 92.81 613 LEU A N 1
ATOM 4793 C CA . LEU A 1 613 ? -18.840 -25.481 -28.098 1.00 92.81 613 LEU A CA 1
ATOM 4794 C C . LEU A 1 613 ? -19.864 -25.224 -26.993 1.00 92.81 613 LEU A C 1
ATOM 4796 O O . LEU A 1 613 ? -20.456 -26.157 -26.447 1.00 92.81 613 LEU A O 1
ATOM 4800 N N . LYS A 1 614 ? -20.053 -23.953 -26.618 1.00 91.94 614 LYS A N 1
ATOM 4801 C CA . LYS A 1 614 ? -20.970 -23.578 -25.540 1.00 91.94 614 LYS A CA 1
ATOM 4802 C C . LYS A 1 614 ? -21.565 -22.194 -25.755 1.00 91.94 614 LYS A C 1
ATOM 4804 O O . LYS A 1 614 ? -20.836 -21.228 -25.948 1.00 91.94 614 LYS A O 1
ATOM 4809 N N . LYS A 1 615 ? -22.888 -22.103 -25.617 1.00 92.00 615 LYS A N 1
ATOM 4810 C CA . LYS A 1 615 ? -23.638 -20.851 -25.477 1.00 92.00 615 LYS A CA 1
ATOM 4811 C C . LYS A 1 615 ? -24.018 -20.665 -24.009 1.00 92.00 615 LYS A C 1
ATOM 4813 O O . LYS A 1 615 ? -24.615 -21.559 -23.406 1.00 92.00 615 LYS A O 1
ATOM 4818 N N . LEU A 1 616 ? -23.641 -19.536 -23.422 1.00 91.75 616 LEU A N 1
ATOM 4819 C CA . LEU A 1 616 ? -23.908 -19.177 -22.031 1.00 91.75 616 LEU A CA 1
ATOM 4820 C C . LEU A 1 616 ? -24.817 -17.953 -21.991 1.00 91.75 616 LEU A C 1
ATOM 4822 O O . LEU A 1 616 ? -24.521 -16.932 -22.603 1.00 91.75 616 LEU A O 1
ATOM 4826 N N . GLN A 1 617 ? -25.918 -18.053 -21.254 1.00 91.00 617 GLN A N 1
ATOM 4827 C CA . GLN A 1 617 ? -26.791 -16.920 -20.972 1.00 91.00 617 GLN A CA 1
ATOM 4828 C C . GLN A 1 617 ? -26.251 -16.160 -19.752 1.00 91.00 617 GLN A C 1
ATOM 4830 O O . GLN A 1 617 ? -25.975 -16.774 -18.716 1.00 91.00 617 GLN A O 1
ATOM 4835 N N . MET A 1 618 ? -26.089 -14.838 -19.863 1.00 91.00 618 MET A N 1
ATOM 4836 C CA . MET A 1 618 ? -25.553 -14.008 -18.776 1.00 91.00 618 MET A CA 1
ATOM 4837 C C . MET A 1 618 ? -26.549 -13.840 -17.630 1.00 91.00 618 MET A C 1
ATOM 4839 O O . MET A 1 618 ? -26.197 -13.992 -16.459 1.00 91.00 618 MET A O 1
ATOM 4843 N N . THR A 1 619 ? -27.808 -13.543 -17.957 1.00 90.62 619 THR A N 1
ATOM 4844 C CA . THR A 1 619 ? -28.875 -13.435 -16.961 1.00 90.62 619 THR A CA 1
ATOM 4845 C C . THR A 1 619 ? -30.201 -13.985 -17.470 1.00 90.62 619 THR A C 1
ATOM 4847 O O . THR A 1 619 ? -30.511 -13.928 -18.657 1.00 90.62 619 THR A O 1
ATOM 4850 N N . ILE A 1 620 ? -31.023 -14.461 -16.542 1.00 91.50 620 ILE A N 1
ATOM 4851 C CA . ILE A 1 620 ? -32.430 -14.827 -16.774 1.00 91.50 620 ILE A CA 1
ATOM 4852 C C . ILE A 1 620 ? -33.392 -13.754 -16.236 1.00 91.50 620 ILE A C 1
ATOM 4854 O O . ILE A 1 620 ? -34.587 -13.992 -16.088 1.00 91.50 620 ILE A O 1
ATOM 4858 N N . ASN A 1 621 ? -32.862 -12.584 -15.871 1.00 90.88 621 ASN A N 1
ATOM 4859 C CA . ASN A 1 621 ? -33.610 -11.531 -15.207 1.00 90.88 621 ASN A CA 1
ATOM 4860 C C . ASN A 1 621 ? -34.403 -10.667 -16.197 1.00 90.88 621 ASN A C 1
ATOM 4862 O O . ASN A 1 621 ? -33.848 -9.793 -16.857 1.00 90.88 621 ASN A O 1
ATOM 4866 N N . PHE A 1 622 ? -35.718 -10.852 -16.234 1.00 88.38 622 PHE A N 1
ATOM 4867 C CA . PHE A 1 622 ? -36.660 -10.098 -17.061 1.00 88.38 622 PHE A CA 1
ATOM 4868 C C . PHE A 1 622 ? -36.898 -8.658 -16.576 1.00 88.38 622 PHE A C 1
ATOM 4870 O O . PHE A 1 622 ? -37.660 -7.912 -17.192 1.00 88.38 622 PHE A O 1
ATOM 4877 N N . SER A 1 623 ? -36.260 -8.242 -15.476 1.00 85.31 623 SER A N 1
ATOM 4878 C CA . SER A 1 623 ? -36.164 -6.824 -15.114 1.00 85.31 623 SER A CA 1
ATOM 4879 C C . SER A 1 623 ? -35.193 -6.044 -16.013 1.00 85.31 623 SER A C 1
ATOM 4881 O O . SER A 1 623 ? -35.228 -4.816 -15.990 1.00 85.31 623 SER A O 1
ATOM 4883 N N . PHE A 1 624 ? -34.345 -6.728 -16.788 1.00 86.25 624 PHE A N 1
ATOM 4884 C CA . PHE A 1 624 ? -33.527 -6.124 -17.840 1.00 86.25 624 PHE A CA 1
ATOM 4885 C C . PHE A 1 624 ? -34.202 -6.268 -19.201 1.00 86.25 624 PHE A C 1
ATOM 4887 O O . PHE A 1 624 ? -34.902 -7.249 -19.464 1.00 86.25 624 PHE A O 1
ATOM 4894 N N . ASP A 1 625 ? -33.957 -5.295 -20.072 1.00 84.31 625 ASP A N 1
ATOM 4895 C CA . ASP A 1 625 ? -34.423 -5.353 -21.451 1.00 84.31 625 ASP A CA 1
ATOM 4896 C C . ASP A 1 625 ? -33.496 -6.233 -22.310 1.00 84.31 625 ASP A C 1
ATOM 4898 O O . ASP A 1 625 ? -32.323 -6.427 -21.984 1.00 84.31 625 ASP A O 1
ATOM 4902 N N . GLY A 1 626 ? -34.006 -6.803 -23.402 1.00 81.69 626 GLY A N 1
ATOM 4903 C CA . GLY A 1 626 ? -33.223 -7.676 -24.286 1.00 81.69 626 GLY A CA 1
ATOM 4904 C C . GLY A 1 626 ? -32.872 -9.051 -23.693 1.00 81.69 626 GLY A C 1
ATOM 4905 O O . GLY A 1 626 ? -31.933 -9.700 -24.152 1.00 81.69 626 GLY A O 1
ATOM 4906 N N . VAL A 1 627 ? -33.610 -9.509 -22.675 1.00 86.62 627 VAL A N 1
ATOM 4907 C CA . VAL A 1 627 ? -33.480 -10.865 -22.101 1.00 86.62 627 VAL A CA 1
ATOM 4908 C C . VAL A 1 627 ? -34.542 -11.813 -22.654 1.00 86.62 627 VAL A C 1
ATOM 4910 O O . VAL A 1 627 ? -34.235 -12.962 -22.968 1.00 86.62 627 VAL A O 1
ATOM 4913 N N . MET A 1 628 ? -35.787 -11.343 -22.767 1.00 82.25 628 MET A N 1
ATOM 4914 C CA . MET A 1 628 ? -36.881 -12.112 -23.358 1.00 82.25 628 MET A CA 1
ATOM 4915 C C . MET A 1 628 ? -36.795 -12.037 -24.877 1.00 82.25 628 MET A C 1
ATOM 4917 O O . MET A 1 628 ? -36.602 -10.965 -25.444 1.00 82.25 628 MET A O 1
ATOM 4921 N N . SER A 1 629 ? -36.953 -13.176 -25.539 1.00 77.75 629 SER A N 1
ATOM 4922 C CA . SER A 1 629 ? -37.000 -13.225 -26.998 1.00 77.75 629 SER A CA 1
ATOM 4923 C C . SER A 1 629 ? -38.350 -12.771 -27.545 1.00 77.75 629 SER A C 1
ATOM 4925 O O . SER A 1 629 ? -38.409 -12.038 -28.530 1.00 77.75 629 SER A O 1
ATOM 4927 N N . ASP A 1 630 ? -39.423 -13.143 -26.853 1.00 79.94 630 ASP A N 1
ATOM 4928 C CA . ASP A 1 630 ? -40.791 -12.788 -27.196 1.00 79.94 630 ASP A CA 1
ATOM 4929 C C . ASP A 1 630 ? -41.408 -11.945 -26.071 1.00 79.94 630 ASP A C 1
ATOM 4931 O O . ASP A 1 630 ? -41.432 -12.341 -24.902 1.00 79.94 630 ASP A O 1
ATOM 4935 N N . ILE A 1 631 ? -41.888 -10.749 -26.422 1.00 78.12 631 ILE A N 1
ATOM 4936 C CA . ILE A 1 631 ? -42.590 -9.860 -25.490 1.00 78.12 631 ILE A CA 1
ATOM 4937 C C . ILE A 1 631 ? -43.980 -10.451 -25.239 1.00 78.12 631 ILE A C 1
ATOM 4939 O O . ILE A 1 631 ? -44.696 -10.804 -26.176 1.00 78.12 631 ILE A O 1
ATOM 4943 N N . ASN A 1 632 ? -44.378 -10.558 -23.971 1.00 81.06 632 ASN A N 1
ATOM 4944 C CA . ASN A 1 632 ? -45.703 -11.057 -23.612 1.00 81.06 632 ASN A CA 1
ATOM 4945 C C . ASN A 1 632 ? -46.789 -10.129 -24.178 1.00 81.06 632 ASN A C 1
ATOM 4947 O O . ASN A 1 632 ? -46.823 -8.950 -23.837 1.00 81.06 632 ASN A O 1
ATOM 4951 N N . TYR A 1 633 ? -47.713 -10.666 -24.980 1.00 84.50 633 TYR A N 1
ATOM 4952 C CA . TYR A 1 633 ? -48.791 -9.888 -25.600 1.00 84.50 633 TYR A CA 1
ATOM 4953 C C . TYR A 1 633 ? -49.673 -9.152 -24.581 1.00 84.50 633 TYR A C 1
ATOM 4955 O O . TYR A 1 633 ? -50.218 -8.106 -24.898 1.00 84.50 633 TYR A O 1
ATOM 4963 N N . LYS A 1 634 ? -49.772 -9.645 -23.337 1.00 85.62 634 LYS A N 1
ATOM 4964 C CA . LYS A 1 634 ? -50.502 -8.957 -22.255 1.00 85.62 634 LYS A CA 1
ATOM 4965 C C . LYS A 1 634 ? -49.859 -7.637 -21.827 1.00 85.62 634 LYS A C 1
ATOM 4967 O O . LYS A 1 634 ? -50.513 -6.849 -21.158 1.00 85.62 634 LYS A O 1
ATOM 4972 N N . GLN A 1 635 ? -48.586 -7.431 -22.164 1.00 81.19 635 GLN A N 1
ATOM 4973 C CA . GLN A 1 635 ? -47.894 -6.163 -21.962 1.00 81.19 635 GLN A CA 1
ATOM 4974 C C . GLN A 1 635 ? -48.108 -5.201 -23.132 1.00 81.19 635 GLN A C 1
ATOM 4976 O O . GLN A 1 635 ? -47.755 -4.041 -23.017 1.00 81.19 635 GLN A O 1
ATOM 4981 N N . LEU A 1 636 ? -48.682 -5.633 -24.256 1.00 83.25 636 LEU A N 1
ATOM 4982 C CA . LEU A 1 636 ? -48.990 -4.749 -25.376 1.00 83.25 636 LEU A CA 1
ATOM 4983 C C . LEU A 1 636 ? -50.419 -4.222 -25.211 1.00 83.25 636 LEU A C 1
ATOM 4985 O O . LEU A 1 636 ? -51.385 -4.969 -25.343 1.00 83.25 636 LEU A O 1
ATOM 4989 N N . SER A 1 637 ? -50.536 -2.934 -24.900 1.00 84.88 637 SER A N 1
ATOM 4990 C CA . SER A 1 637 ? -51.798 -2.190 -24.878 1.00 84.88 637 SER A CA 1
ATOM 4991 C C . SER A 1 637 ? -52.005 -1.426 -26.190 1.00 84.88 637 SER A C 1
ATOM 4993 O O . SER A 1 637 ? -51.099 -1.347 -27.022 1.00 84.88 637 SER A O 1
ATOM 4995 N N . GLU A 1 638 ? -53.177 -0.814 -26.367 1.00 86.69 638 GLU A N 1
ATOM 4996 C CA . GLU A 1 638 ? -53.452 0.096 -27.490 1.00 86.69 638 GLU A CA 1
ATOM 4997 C C . GLU A 1 638 ? -52.519 1.321 -27.521 1.00 86.69 638 GLU A C 1
ATOM 4999 O O . GLU A 1 638 ? -52.242 1.864 -28.586 1.00 86.69 638 GLU A O 1
ATOM 5004 N N . PHE A 1 639 ? -51.953 1.694 -26.369 1.00 80.69 639 PHE A N 1
ATOM 5005 C CA . PHE A 1 639 ? -50.978 2.776 -26.228 1.00 80.69 639 PHE A CA 1
ATOM 5006 C C . PHE A 1 639 ? -49.521 2.312 -26.408 1.00 80.69 639 PHE A C 1
ATOM 5008 O O . PHE A 1 639 ? -48.590 3.100 -26.250 1.00 80.69 639 PHE A O 1
ATOM 5015 N N . GLY A 1 640 ? -49.302 1.032 -26.729 1.00 80.62 640 GLY A N 1
ATOM 5016 C CA . GLY A 1 640 ? -47.981 0.417 -26.849 1.00 80.62 640 GLY A CA 1
ATOM 5017 C C . GLY A 1 640 ? -47.633 -0.494 -25.670 1.00 80.62 640 GLY A C 1
ATOM 5018 O O . GLY A 1 640 ? -48.501 -0.941 -24.917 1.00 80.62 640 GLY A O 1
ATOM 5019 N N . ASN A 1 641 ? -46.348 -0.826 -25.532 1.00 81.06 641 ASN A N 1
ATOM 5020 C CA . ASN A 1 641 ? -45.881 -1.706 -24.460 1.00 81.06 641 ASN A CA 1
ATOM 5021 C C . ASN A 1 641 ? -46.039 -1.012 -23.093 1.00 81.06 641 ASN A C 1
ATOM 5023 O O . ASN A 1 641 ? -45.507 0.073 -22.883 1.00 81.06 641 ASN A O 1
ATOM 5027 N N . LEU A 1 642 ? -46.748 -1.648 -22.162 1.00 78.44 642 LEU A N 1
ATOM 5028 C CA . LEU A 1 642 ? -47.005 -1.176 -20.801 1.00 78.44 642 LEU A CA 1
ATOM 5029 C C . LEU A 1 642 ? -45.716 -0.973 -20.002 1.00 78.44 642 LEU A C 1
ATOM 5031 O O . LEU A 1 642 ? -45.688 -0.141 -19.103 1.00 78.44 642 LEU A O 1
ATOM 5035 N N . ASP A 1 643 ? -44.632 -1.668 -20.359 1.00 72.00 643 ASP A N 1
ATOM 5036 C CA . ASP A 1 643 ? -43.308 -1.421 -19.780 1.00 72.00 643 ASP A CA 1
ATOM 5037 C C . ASP A 1 643 ? -42.765 -0.005 -20.085 1.00 72.00 643 ASP A C 1
ATOM 5039 O O . ASP A 1 643 ? -41.796 0.409 -19.452 1.00 72.00 643 ASP A O 1
ATOM 5043 N N . PHE A 1 644 ? -43.353 0.731 -21.040 1.00 69.56 644 PHE A N 1
ATOM 5044 C CA . PHE A 1 644 ? -43.005 2.127 -21.342 1.00 69.56 644 PHE A CA 1
ATOM 5045 C C . PHE A 1 644 ? -43.784 3.157 -20.541 1.00 69.56 644 PHE A C 1
ATOM 5047 O O . PHE A 1 644 ? -43.399 4.326 -20.543 1.00 69.56 644 PHE A O 1
ATOM 5054 N N . PHE A 1 645 ? -44.901 2.762 -19.930 1.00 66.81 645 PHE A N 1
ATOM 5055 C CA . PHE A 1 645 ? -45.710 3.697 -19.170 1.00 66.81 645 PHE A CA 1
ATOM 5056 C C . PHE A 1 645 ? -44.968 4.057 -17.886 1.00 66.81 645 PHE A C 1
ATOM 5058 O O . PHE A 1 645 ? -44.990 3.321 -16.901 1.00 66.81 645 PHE A O 1
ATOM 5065 N N . GLU A 1 646 ? -44.321 5.220 -17.897 1.00 62.22 646 GLU A N 1
ATOM 5066 C CA . GLU A 1 646 ? -44.084 5.954 -16.665 1.00 62.22 646 GLU A CA 1
ATOM 5067 C C . GLU A 1 646 ? -45.455 6.417 -16.174 1.00 62.22 646 GLU A C 1
ATOM 5069 O O . GLU A 1 646 ? -46.102 7.256 -16.801 1.00 62.22 646 GLU A O 1
ATOM 5074 N N . MET A 1 647 ? -45.923 5.832 -15.070 1.00 53.19 647 MET A N 1
ATOM 5075 C CA . MET A 1 647 ? -47.061 6.346 -14.311 1.00 53.19 647 MET A CA 1
ATOM 5076 C C . MET A 1 647 ? -46.643 7.691 -13.709 1.00 53.19 647 MET A C 1
ATOM 5078 O O . MET A 1 647 ? -46.325 7.799 -12.538 1.00 53.19 647 MET A O 1
ATOM 5082 N N . SER A 1 648 ? -46.589 8.738 -14.527 1.00 48.12 648 SER A N 1
ATOM 5083 C CA . SER A 1 648 ? -46.224 10.087 -14.097 1.00 48.12 648 SER A CA 1
ATOM 5084 C C . SER A 1 648 ? -47.365 10.787 -13.349 1.00 48.12 648 SER A C 1
ATOM 5086 O O . SER A 1 648 ? -47.451 12.013 -13.389 1.00 48.12 648 SER A O 1
ATOM 5088 N N . SER A 1 649 ? -48.283 10.039 -12.728 1.00 37.25 649 SER A N 1
ATOM 5089 C CA . SER A 1 649 ? -49.275 10.623 -11.830 1.00 37.25 649 SER A CA 1
ATOM 5090 C C . SER A 1 649 ? -48.545 11.269 -10.661 1.00 37.25 649 SER A C 1
ATOM 5092 O O . SER A 1 649 ? -47.562 10.716 -10.176 1.00 37.25 649 SER A O 1
ATOM 5094 N N . ASP A 1 650 ? -49.052 12.408 -10.195 1.00 41.12 650 ASP A N 1
ATOM 5095 C CA . ASP A 1 650 ? -48.527 13.208 -9.077 1.00 41.12 650 ASP A CA 1
ATOM 5096 C C . ASP A 1 650 ? -48.297 12.427 -7.754 1.00 41.12 650 ASP A C 1
ATOM 5098 O O . ASP A 1 650 ? -47.815 12.998 -6.782 1.00 41.12 650 ASP A O 1
ATOM 5102 N N . GLU A 1 651 ? -48.619 11.130 -7.718 1.00 39.97 651 GLU A N 1
ATOM 5103 C CA . GLU A 1 651 ? -48.399 10.186 -6.618 1.00 39.97 651 GLU A CA 1
ATOM 5104 C C . GLU A 1 651 ? -47.009 9.525 -6.620 1.00 39.97 651 GLU A C 1
ATOM 5106 O O . GLU A 1 651 ? -46.581 9.035 -5.577 1.00 39.97 651 GLU A O 1
ATOM 5111 N N . ASP A 1 652 ? -46.270 9.552 -7.736 1.00 42.72 652 ASP A N 1
ATOM 5112 C CA . ASP A 1 652 ? -44.890 9.046 -7.807 1.00 42.72 652 ASP A CA 1
ATOM 5113 C C . ASP A 1 652 ? -43.904 10.133 -7.343 1.00 42.72 652 ASP A C 1
ATOM 5115 O O . ASP A 1 652 ? -42.929 10.504 -8.010 1.00 42.72 652 ASP A O 1
ATOM 5119 N N . GLU A 1 653 ? -44.166 10.652 -6.146 1.00 38.38 653 GLU A N 1
ATOM 5120 C CA . GLU A 1 653 ? -43.075 11.045 -5.280 1.00 38.38 653 GLU A CA 1
ATOM 5121 C C . GLU A 1 653 ? -42.125 9.836 -5.182 1.00 38.38 653 GLU A C 1
ATOM 5123 O O . GLU A 1 653 ? -42.571 8.685 -5.156 1.00 38.38 653 GLU A O 1
ATOM 5128 N N . ASP A 1 654 ? -40.802 10.055 -5.162 1.00 44.59 654 ASP A N 1
ATOM 5129 C CA . ASP A 1 654 ? -39.871 8.993 -4.744 1.00 44.59 654 ASP A CA 1
ATOM 5130 C C . ASP A 1 654 ? -40.434 8.308 -3.471 1.00 44.59 654 ASP A C 1
ATOM 5132 O O . ASP A 1 654 ? -41.254 8.923 -2.789 1.00 44.59 654 ASP A O 1
ATOM 5136 N N . ASP A 1 655 ? -39.956 7.123 -3.053 1.00 45.72 655 ASP A N 1
ATOM 5137 C CA . ASP A 1 655 ? -40.330 6.486 -1.753 1.00 45.72 655 ASP A CA 1
ATOM 5138 C C . ASP A 1 655 ? -40.325 7.464 -0.532 1.00 45.72 655 ASP A C 1
ATOM 5140 O O . ASP A 1 655 ? -40.744 7.102 0.562 1.00 45.72 655 ASP A O 1
ATOM 5144 N N . TYR A 1 656 ? -39.804 8.682 -0.728 1.00 46.78 656 TYR A N 1
ATOM 5145 C CA . TYR A 1 656 ? -39.524 9.789 0.171 1.00 46.78 656 TYR A CA 1
ATOM 5146 C C . TYR A 1 656 ? -40.145 11.148 -0.228 1.00 46.78 656 TYR A C 1
ATOM 5148 O O . TYR A 1 656 ? -39.567 12.195 0.084 1.00 46.78 656 TYR A O 1
ATOM 5156 N N . GLY A 1 657 ? -41.249 11.206 -0.972 1.00 42.94 657 GLY A N 1
ATOM 5157 C CA . GLY A 1 657 ? -42.020 12.456 -1.046 1.00 42.94 657 GLY A CA 1
ATOM 5158 C C . GLY A 1 657 ? -41.475 13.554 -1.982 1.00 42.94 657 GLY A C 1
ATOM 5159 O O . GLY A 1 657 ? -41.820 14.728 -1.843 1.00 42.94 657 GLY A O 1
ATOM 5160 N N . LYS A 1 658 ? -40.537 13.243 -2.889 1.00 45.81 658 LYS A N 1
ATOM 5161 C CA . LYS A 1 658 ? -39.875 14.248 -3.746 1.00 45.81 658 LYS A CA 1
ATOM 5162 C C . LYS A 1 658 ? -40.248 14.079 -5.210 1.00 45.81 658 LYS A C 1
ATOM 5164 O O . LYS A 1 658 ? -40.159 12.981 -5.750 1.00 45.81 658 LYS A O 1
ATOM 5169 N N . LYS A 1 659 ? -40.565 15.199 -5.876 1.00 52.19 659 LYS A N 1
ATOM 5170 C CA . LYS A 1 659 ? -40.658 15.267 -7.342 1.00 52.19 659 LYS A CA 1
ATOM 5171 C C . LYS A 1 659 ? -39.348 14.766 -7.954 1.00 52.19 659 LYS A C 1
ATOM 5173 O O . LYS A 1 659 ? -38.301 15.394 -7.755 1.00 52.19 659 LYS A O 1
ATOM 5178 N N . LYS A 1 660 ? -39.414 13.673 -8.721 1.00 53.25 660 LYS A N 1
ATOM 5179 C CA . LYS A 1 660 ? -38.293 13.176 -9.530 1.00 53.25 660 LYS A CA 1
ATOM 5180 C C . LYS A 1 660 ? -37.682 14.319 -10.343 1.00 53.25 660 LYS A C 1
ATOM 5182 O O . LYS A 1 660 ? -38.387 15.083 -11.003 1.00 53.25 660 LYS A O 1
ATOM 5187 N N . LYS A 1 661 ? -36.351 14.442 -10.318 1.00 55.66 661 LYS A N 1
ATOM 5188 C CA . LYS A 1 661 ? -35.632 15.383 -11.193 1.00 55.66 661 LYS A CA 1
ATOM 5189 C C . LYS A 1 661 ? -35.873 14.986 -12.652 1.00 55.66 661 LYS A C 1
ATOM 5191 O O . LYS A 1 661 ? -35.629 13.839 -13.014 1.00 55.66 661 LYS A O 1
ATOM 5196 N N . MET A 1 662 ? -36.321 15.934 -13.477 1.00 58.09 662 MET A N 1
ATOM 5197 C CA . MET A 1 662 ? -36.574 15.694 -14.902 1.00 58.09 662 MET A CA 1
ATOM 5198 C C . MET A 1 662 ? -35.313 15.197 -15.619 1.00 58.09 662 MET A C 1
ATOM 5200 O O . MET A 1 662 ? -34.227 15.746 -15.423 1.00 58.09 662 MET A O 1
ATOM 5204 N N . ALA A 1 663 ? -35.473 14.179 -16.469 1.00 61.56 663 ALA A N 1
ATOM 5205 C CA . ALA A 1 663 ? -34.385 13.628 -17.265 1.00 61.56 663 ALA A CA 1
ATOM 5206 C C . ALA A 1 663 ? -34.132 14.383 -18.567 1.00 61.56 663 ALA A C 1
ATOM 5208 O O . ALA A 1 663 ? -35.073 14.798 -19.244 1.00 61.56 663 ALA A O 1
ATOM 5209 N N . LEU A 1 664 ? -32.857 14.521 -18.951 1.00 67.62 664 LEU A N 1
ATOM 5210 C CA . LEU A 1 664 ? -32.494 15.135 -20.229 1.00 67.62 664 LEU A CA 1
ATOM 5211 C C . LEU A 1 664 ? -33.057 14.320 -21.405 1.00 67.62 664 LEU A C 1
ATOM 5213 O O . LEU A 1 664 ? -33.054 13.082 -21.418 1.00 67.62 664 LEU A O 1
ATOM 5217 N N . ALA A 1 665 ? -33.564 15.027 -22.415 1.00 70.44 665 ALA A N 1
ATOM 5218 C CA . ALA A 1 665 ? -34.062 14.430 -23.648 1.00 70.44 665 ALA A CA 1
ATOM 5219 C C . ALA A 1 665 ? -32.924 13.774 -24.450 1.00 70.44 665 ALA A C 1
ATOM 5221 O O . ALA A 1 665 ? -31.887 14.389 -24.669 1.00 70.44 665 ALA A O 1
ATOM 5222 N N . GLY A 1 666 ? -33.107 12.525 -24.892 1.00 66.75 666 GLY A N 1
ATOM 5223 C CA . GLY A 1 666 ? -32.181 11.850 -25.814 1.00 66.75 666 GLY A CA 1
ATOM 5224 C C . GLY A 1 666 ? -30.910 11.254 -25.195 1.00 66.75 666 GLY A C 1
ATOM 5225 O O . GLY A 1 666 ? -30.177 10.557 -25.898 1.00 66.75 666 GLY A O 1
ATOM 5226 N N . SER A 1 667 ? -30.658 11.448 -23.895 1.00 65.25 667 SER A N 1
ATOM 5227 C CA . SER A 1 667 ? -29.548 10.767 -23.222 1.00 65.25 667 SER A CA 1
ATOM 5228 C C . SER A 1 667 ? -29.827 9.264 -23.132 1.00 65.25 667 SER A C 1
ATOM 5230 O O . SER A 1 667 ? -30.691 8.817 -22.378 1.00 65.25 667 SER A O 1
ATOM 5232 N N . LYS A 1 668 ? -29.104 8.470 -23.929 1.00 60.22 668 LYS A N 1
ATOM 5233 C CA . LYS A 1 668 ? -29.172 6.999 -23.885 1.00 60.22 668 LYS A CA 1
ATOM 5234 C C . LYS A 1 668 ? -28.387 6.411 -22.717 1.00 60.22 668 LYS A C 1
ATOM 5236 O O . LYS A 1 668 ? -28.575 5.246 -22.398 1.00 60.22 668 LYS A O 1
ATOM 5241 N N . ILE A 1 669 ? -27.479 7.177 -22.114 1.00 57.62 669 ILE A N 1
ATOM 5242 C CA . ILE A 1 669 ? -26.518 6.672 -21.135 1.00 57.62 669 ILE A CA 1
ATOM 5243 C C . ILE A 1 669 ? -26.535 7.611 -19.935 1.00 57.62 669 ILE A C 1
ATOM 5245 O O . ILE A 1 669 ? -26.080 8.745 -20.025 1.00 57.62 669 ILE A O 1
ATOM 5249 N N . SER A 1 670 ? -27.113 7.087 -18.851 1.00 52.50 670 SER A N 1
ATOM 5250 C CA . SER A 1 670 ? -27.089 7.568 -17.467 1.00 52.50 670 SER A CA 1
ATOM 5251 C C . SER A 1 670 ? -26.631 9.011 -17.283 1.00 52.50 670 SER A C 1
ATOM 5253 O O . SER A 1 670 ? -25.466 9.295 -16.996 1.00 52.50 670 SER A O 1
ATOM 5255 N N . ASP A 1 671 ? -27.593 9.909 -17.379 1.00 49.88 671 ASP A N 1
ATOM 5256 C CA . ASP A 1 671 ? -27.497 11.138 -16.628 1.00 49.88 671 ASP A CA 1
ATOM 5257 C C . ASP A 1 671 ? -27.916 10.840 -15.174 1.00 49.88 671 ASP A C 1
ATOM 5259 O O . ASP A 1 671 ? -28.593 9.841 -14.914 1.00 49.88 671 ASP A O 1
ATOM 5263 N N . LYS A 1 672 ? -27.538 11.679 -14.202 1.00 48.50 672 LYS A N 1
ATOM 5264 C CA . LYS A 1 672 ? -28.013 11.519 -12.802 1.00 48.50 672 LYS A CA 1
ATOM 5265 C C . LYS A 1 672 ? -29.543 11.564 -12.691 1.00 48.50 672 LYS A C 1
ATOM 5267 O O . LYS A 1 672 ? -30.102 11.267 -11.638 1.00 48.50 672 LYS A O 1
ATOM 5272 N N . SER A 1 673 ? -30.199 11.978 -13.766 1.00 46.62 673 SER A N 1
ATOM 5273 C CA . SER A 1 673 ? -31.611 11.798 -14.007 1.00 46.62 673 SER A CA 1
ATOM 5274 C C . SER A 1 673 ? -31.858 10.424 -14.652 1.00 46.62 673 SER A C 1
ATOM 5276 O O . SER A 1 673 ? -31.762 10.235 -15.865 1.00 46.62 673 SER A O 1
ATOM 5278 N N . GLU A 1 674 ? -32.140 9.423 -13.818 1.00 49.19 674 GLU A N 1
ATOM 5279 C CA . GLU A 1 674 ? -32.537 8.098 -14.292 1.00 49.19 674 GLU A CA 1
ATOM 5280 C C . GLU A 1 674 ? -33.909 8.199 -14.970 1.00 49.19 674 GLU A C 1
ATOM 5282 O O . GLU A 1 674 ? -34.949 8.200 -14.316 1.00 49.19 674 GLU A O 1
ATOM 5287 N N . ARG A 1 675 ? -33.928 8.290 -16.303 1.00 52.50 675 ARG A N 1
ATOM 5288 C CA . ARG A 1 675 ? -35.130 7.950 -17.068 1.00 52.50 675 ARG A CA 1
ATOM 5289 C C . ARG A 1 675 ? -35.415 6.472 -16.803 1.00 52.50 675 ARG A C 1
ATOM 5291 O O . ARG A 1 675 ? -34.500 5.659 -16.955 1.00 52.50 675 ARG A O 1
ATOM 5298 N N . SER A 1 676 ? -36.634 6.107 -16.410 1.00 54.75 676 SER A N 1
ATOM 5299 C CA . SER A 1 676 ? -36.931 4.734 -15.983 1.00 54.75 676 SER A CA 1
ATOM 5300 C C . SER A 1 676 ? -37.152 3.791 -17.173 1.00 54.75 676 SER A C 1
ATOM 5302 O O . SER A 1 676 ? -38.191 3.168 -17.339 1.00 54.75 676 SER A O 1
ATOM 5304 N N . TYR A 1 677 ? -36.147 3.654 -18.039 1.00 64.00 677 TYR A N 1
ATOM 5305 C CA . TYR A 1 677 ? -36.127 2.568 -19.013 1.00 64.00 677 TYR A CA 1
ATOM 5306 C C . TYR A 1 677 ? -35.446 1.341 -18.405 1.00 64.00 677 TYR A C 1
ATOM 5308 O O . TYR A 1 677 ? -34.476 1.446 -17.650 1.00 64.00 677 TYR A O 1
ATOM 5316 N N . LYS A 1 678 ? -35.935 0.147 -18.752 1.00 74.88 678 LYS A N 1
ATOM 5317 C CA . LYS A 1 678 ? -35.243 -1.098 -18.410 1.00 74.88 678 LYS A CA 1
ATOM 5318 C C . LYS A 1 678 ? -33.899 -1.116 -19.145 1.00 74.88 678 LYS A C 1
ATOM 5320 O O . LYS A 1 678 ? -33.894 -1.065 -20.375 1.00 74.88 678 LYS A O 1
ATOM 5325 N N . PRO A 1 679 ? -32.759 -1.180 -18.442 1.00 77.75 679 PRO A N 1
ATOM 5326 C CA . PRO A 1 679 ? -31.468 -1.162 -19.109 1.00 77.75 679 PRO A CA 1
ATOM 5327 C C . PRO A 1 679 ? -31.303 -2.435 -19.947 1.00 77.75 679 PRO A C 1
ATOM 5329 O O . PRO A 1 679 ? -31.664 -3.531 -19.507 1.00 77.75 679 PRO A O 1
ATOM 5332 N N . THR A 1 680 ? -30.785 -2.288 -21.166 1.00 82.81 680 THR A N 1
ATOM 5333 C CA . THR A 1 680 ? -30.594 -3.408 -22.091 1.00 82.81 680 THR A CA 1
ATOM 5334 C C . THR A 1 680 ? -29.423 -4.274 -21.645 1.00 82.81 680 THR A C 1
ATOM 5336 O O . THR A 1 680 ? -28.354 -3.778 -21.276 1.00 82.81 680 THR A O 1
ATOM 5339 N N . MET A 1 681 ? -29.617 -5.590 -21.646 1.00 88.50 681 MET A N 1
ATOM 5340 C CA . MET A 1 681 ? -28.566 -6.536 -21.299 1.00 88.50 681 MET A CA 1
ATOM 5341 C C . MET A 1 681 ? -27.588 -6.705 -22.464 1.00 88.50 681 MET A C 1
ATOM 5343 O O . MET A 1 681 ? -27.977 -7.113 -23.558 1.00 88.50 681 MET A O 1
ATOM 5347 N N . ARG A 1 682 ? -26.312 -6.420 -22.208 1.00 89.38 682 ARG A N 1
ATOM 5348 C CA . ARG A 1 682 ? -25.203 -6.567 -23.159 1.00 89.38 682 ARG A CA 1
ATOM 5349 C C . ARG A 1 682 ? -23.909 -6.893 -22.420 1.00 89.38 682 ARG A C 1
ATOM 5351 O O . ARG A 1 682 ? -23.793 -6.592 -21.232 1.00 89.38 682 ARG A O 1
ATOM 5358 N N . ALA A 1 683 ? -22.949 -7.480 -23.125 1.00 93.19 683 ALA A N 1
ATOM 5359 C CA . ALA A 1 683 ? -21.561 -7.579 -22.690 1.00 93.19 683 ALA A CA 1
ATOM 5360 C C . ALA A 1 683 ? -20.780 -6.389 -23.266 1.00 93.19 683 ALA A C 1
ATOM 5362 O O . ALA A 1 683 ? -20.870 -6.117 -24.459 1.00 93.19 683 ALA A O 1
ATOM 5363 N N . ASN A 1 684 ? -20.041 -5.677 -22.418 1.00 92.75 684 ASN A N 1
ATOM 5364 C CA . ASN A 1 684 ? -19.231 -4.510 -22.782 1.00 92.75 684 ASN A CA 1
ATOM 5365 C C . ASN A 1 684 ? -17.741 -4.833 -22.899 1.00 92.75 684 ASN A C 1
ATOM 5367 O O . ASN A 1 684 ? -17.016 -4.100 -23.553 1.00 92.75 684 ASN A O 1
ATOM 5371 N N . ALA A 1 685 ? -17.278 -5.888 -22.227 1.00 94.62 685 ALA A N 1
ATOM 5372 C CA . ALA A 1 685 ? -15.912 -6.381 -22.337 1.00 94.62 685 ALA A CA 1
ATOM 5373 C C . ALA A 1 685 ? -15.816 -7.803 -21.782 1.00 94.62 685 ALA A C 1
ATOM 5375 O O . ALA A 1 685 ? -16.607 -8.209 -20.922 1.00 94.62 685 ALA A O 1
ATOM 5376 N N . ILE A 1 686 ? -14.817 -8.541 -22.258 1.00 95.56 686 ILE A N 1
ATOM 5377 C CA . ILE A 1 686 ? -14.546 -9.920 -21.864 1.00 95.56 686 ILE A CA 1
ATOM 5378 C C . ILE A 1 686 ? -13.064 -10.041 -21.500 1.00 95.56 686 ILE A C 1
ATOM 5380 O O . ILE A 1 686 ? -12.211 -9.397 -22.116 1.00 95.56 686 ILE A O 1
ATOM 5384 N N . SER A 1 687 ? -12.782 -10.810 -20.448 1.00 95.00 687 SER A N 1
ATOM 5385 C CA . SER A 1 687 ? -11.423 -11.163 -20.050 1.00 95.00 687 SER A CA 1
ATOM 5386 C C . SER A 1 687 ? -11.342 -12.613 -19.574 1.00 95.00 687 SER A C 1
ATOM 5388 O O . SER A 1 687 ? -11.889 -12.958 -18.524 1.00 95.00 687 SER A O 1
ATOM 5390 N N . PHE A 1 688 ? -10.613 -13.463 -20.289 1.00 93.25 688 PHE A N 1
ATOM 5391 C CA . PHE A 1 688 ? -10.171 -14.758 -19.789 1.00 93.25 688 PHE A CA 1
ATOM 5392 C C . PHE A 1 688 ? -9.149 -14.575 -18.668 1.00 93.25 688 PHE A C 1
ATOM 5394 O O . PHE A 1 688 ? -8.249 -13.739 -18.746 1.00 93.25 688 PHE A O 1
ATOM 5401 N N . SER A 1 689 ? -9.262 -15.389 -17.619 1.00 90.56 689 SER A N 1
ATOM 5402 C CA . SER A 1 689 ? -8.188 -15.495 -16.638 1.00 90.56 689 SER A CA 1
ATOM 5403 C C . SER A 1 689 ? -7.004 -16.237 -17.258 1.00 90.56 689 SER A C 1
ATOM 5405 O O . SER A 1 689 ? -7.226 -17.254 -17.923 1.00 90.56 689 SER A O 1
ATOM 5407 N N . PRO A 1 690 ? -5.753 -15.830 -16.986 1.00 88.50 690 PRO A N 1
ATOM 5408 C CA . PRO A 1 690 ? -4.553 -16.537 -17.437 1.00 88.50 690 PRO A CA 1
ATOM 5409 C C . PRO A 1 690 ? -4.466 -18.003 -16.993 1.00 88.50 690 PRO A C 1
ATOM 5411 O O . PRO A 1 690 ? -3.688 -18.762 -17.563 1.00 88.50 690 PRO A O 1
ATOM 5414 N N . THR A 1 691 ? -5.254 -18.415 -15.992 1.00 84.25 691 THR A N 1
ATOM 5415 C CA . THR A 1 691 ? -5.368 -19.814 -15.543 1.00 84.25 691 THR A CA 1
ATOM 5416 C C . THR A 1 691 ? -6.333 -20.650 -16.387 1.00 84.25 691 THR A C 1
ATOM 5418 O O . THR A 1 691 ? -6.437 -21.859 -16.187 1.00 84.25 691 THR A O 1
ATOM 5421 N N . ALA A 1 692 ? -7.074 -20.017 -17.305 1.00 84.69 692 ALA A N 1
ATOM 5422 C CA . ALA A 1 692 ? -8.118 -20.592 -18.156 1.00 84.69 692 ALA A CA 1
ATOM 5423 C C . ALA A 1 692 ? -9.271 -21.309 -17.413 1.00 84.69 692 ALA A C 1
ATOM 5425 O O . ALA A 1 692 ? -10.131 -21.925 -18.040 1.00 84.69 692 ALA A O 1
ATOM 5426 N N . ARG A 1 693 ? -9.327 -21.219 -16.076 1.00 84.94 693 ARG A N 1
ATOM 5427 C CA . ARG A 1 693 ? -10.398 -21.812 -15.248 1.00 84.94 693 ARG A CA 1
ATOM 5428 C C . ARG A 1 693 ? -11.583 -20.891 -15.021 1.00 84.94 693 ARG A C 1
ATOM 5430 O O . ARG A 1 693 ? -12.664 -21.351 -14.649 1.00 84.94 693 ARG A O 1
ATOM 5437 N N . CYS A 1 694 ? -11.366 -19.601 -15.221 1.00 89.69 694 CYS A N 1
ATOM 5438 C CA . CYS A 1 694 ? -12.378 -18.575 -15.096 1.00 89.69 694 CYS A CA 1
ATOM 5439 C C . CYS A 1 694 ? -12.248 -17.541 -16.210 1.00 89.69 694 CYS A C 1
ATOM 5441 O O . CYS A 1 694 ? -11.203 -17.396 -16.846 1.00 89.69 694 CYS A O 1
ATOM 5443 N N . PHE A 1 695 ? -13.334 -16.822 -16.441 1.00 93.69 695 PHE A N 1
ATOM 5444 C CA . PHE A 1 695 ? -13.351 -15.611 -17.245 1.00 93.69 695 PHE A CA 1
ATOM 5445 C C . PHE A 1 695 ? -14.345 -14.632 -16.630 1.00 93.69 695 PHE A C 1
ATOM 5447 O O . PHE A 1 695 ? -15.300 -15.024 -15.954 1.00 93.69 695 PHE A O 1
ATOM 5454 N N . ALA A 1 696 ? -14.094 -13.353 -16.856 1.00 95.00 696 ALA A N 1
ATOM 5455 C CA . ALA A 1 696 ? -14.892 -12.246 -16.377 1.00 95.00 696 ALA A CA 1
ATOM 5456 C C . ALA A 1 696 ? -15.552 -11.554 -17.563 1.00 95.00 696 ALA A C 1
ATOM 5458 O O . ALA A 1 696 ? -14.925 -11.333 -18.598 1.00 95.00 696 ALA A O 1
ATOM 5459 N N . ILE A 1 697 ? -16.816 -11.185 -17.396 1.00 95.94 697 ILE A N 1
ATOM 5460 C CA . ILE A 1 697 ? -17.561 -10.413 -18.385 1.00 95.94 697 ILE A CA 1
ATOM 5461 C C . ILE A 1 697 ? -18.107 -9.176 -17.711 1.00 95.94 697 ILE A C 1
ATOM 5463 O O . ILE A 1 697 ? -18.916 -9.286 -16.790 1.00 95.94 697 ILE A O 1
ATOM 5467 N N . ALA A 1 698 ? -17.710 -8.009 -18.205 1.00 95.00 698 ALA A N 1
ATOM 5468 C CA . ALA A 1 698 ? -18.393 -6.772 -17.876 1.00 95.00 698 ALA A CA 1
ATOM 5469 C C . ALA A 1 698 ? -19.706 -6.728 -18.659 1.00 95.00 698 ALA A C 1
ATOM 5471 O O . ALA A 1 698 ? -19.701 -6.711 -19.887 1.00 95.00 698 ALA A O 1
ATOM 5472 N N . ASN A 1 699 ? -20.829 -6.735 -17.957 1.00 92.44 699 ASN A N 1
ATOM 5473 C CA . ASN A 1 699 ? -22.162 -6.610 -18.522 1.00 92.44 699 ASN A CA 1
ATOM 5474 C C . ASN A 1 699 ? -22.940 -5.490 -17.819 1.00 92.44 699 ASN A C 1
ATOM 5476 O O . ASN A 1 699 ? -22.440 -4.814 -16.919 1.00 92.44 699 ASN A O 1
ATOM 5480 N N . THR A 1 700 ? -24.191 -5.287 -18.218 1.00 88.06 700 THR A N 1
ATOM 5481 C CA . THR A 1 700 ? -25.059 -4.264 -17.616 1.00 88.06 700 THR A CA 1
ATOM 5482 C C . THR A 1 700 ? -25.349 -4.512 -16.123 1.00 88.06 700 THR A C 1
ATOM 5484 O O . THR A 1 700 ? -25.642 -3.572 -15.387 1.00 88.06 700 THR A O 1
ATOM 5487 N N . GLU A 1 701 ? -25.260 -5.762 -15.646 1.00 87.69 701 GLU A N 1
ATOM 5488 C CA . GLU A 1 701 ? -25.439 -6.122 -14.229 1.00 87.69 701 GLU A CA 1
ATOM 5489 C C . GLU A 1 701 ? -24.203 -5.859 -13.357 1.00 87.69 701 GLU A C 1
ATOM 5491 O O . GLU A 1 701 ? -24.360 -5.771 -12.138 1.00 87.69 701 GLU A O 1
ATOM 5496 N N . GLY A 1 702 ? -23.003 -5.756 -13.932 1.00 90.38 702 GLY A N 1
ATOM 5497 C CA . GLY A 1 702 ? -21.728 -5.669 -13.218 1.00 90.38 702 GLY A CA 1
ATOM 5498 C C . GLY A 1 702 ? -20.629 -6.440 -13.954 1.00 90.38 702 GLY A C 1
ATOM 5499 O O . GLY A 1 702 ? -20.580 -6.441 -15.178 1.00 90.38 702 GLY A O 1
ATOM 5500 N N . VAL A 1 703 ? -19.739 -7.111 -13.224 1.00 93.69 703 VAL A N 1
ATOM 5501 C CA . VAL A 1 703 ? -18.750 -8.033 -13.802 1.00 93.69 703 VAL A CA 1
ATOM 5502 C C . VAL A 1 703 ? -19.025 -9.448 -13.329 1.00 93.69 703 VAL A C 1
ATOM 5504 O O . VAL A 1 703 ? -18.745 -9.794 -12.182 1.00 93.69 703 VAL A O 1
ATOM 5507 N N . LEU A 1 704 ? -19.586 -10.276 -14.203 1.00 94.12 704 LEU A N 1
ATOM 5508 C CA . LEU A 1 704 ? -19.913 -11.659 -13.888 1.00 94.12 704 LEU A CA 1
ATOM 5509 C C . LEU A 1 704 ? -18.674 -12.539 -14.086 1.00 94.12 704 LEU A C 1
ATOM 5511 O O . LEU A 1 704 ? -18.143 -12.626 -15.193 1.00 94.12 704 LEU A O 1
ATOM 5515 N N . ILE A 1 705 ? -18.224 -13.196 -13.017 1.00 93.75 705 ILE A N 1
ATOM 5516 C CA . ILE A 1 705 ? -17.135 -14.172 -13.062 1.00 93.75 705 ILE A CA 1
ATOM 5517 C C . ILE A 1 705 ? -17.740 -15.556 -13.228 1.00 93.75 705 ILE A C 1
ATOM 5519 O O . ILE A 1 705 ? -18.483 -16.036 -12.368 1.00 93.75 705 ILE A O 1
ATOM 5523 N N . TYR A 1 706 ? -17.376 -16.223 -14.313 1.00 92.75 706 TYR A N 1
ATOM 5524 C CA . TYR A 1 706 ? -17.650 -17.636 -14.508 1.00 92.75 706 TYR A CA 1
ATOM 5525 C C . TYR A 1 706 ? -16.442 -18.456 -14.078 1.00 92.75 706 TYR A C 1
ATOM 5527 O O . TYR A 1 706 ? -15.309 -18.094 -14.377 1.00 92.75 706 TYR A O 1
ATOM 5535 N N . SER A 1 707 ? -16.679 -19.575 -13.400 1.00 89.88 707 SER A N 1
ATOM 5536 C CA . SER A 1 707 ? -15.634 -20.501 -12.963 1.00 89.88 707 SER A CA 1
ATOM 5537 C C . SER A 1 707 ? -16.054 -21.951 -13.193 1.00 89.88 707 SER A C 1
ATOM 5539 O O . SER A 1 707 ? -17.241 -22.286 -13.129 1.00 89.88 707 SER A O 1
ATOM 5541 N N . LEU A 1 708 ? -15.070 -22.814 -13.442 1.00 86.50 708 LEU A N 1
ATOM 5542 C CA . LEU A 1 708 ? -15.229 -24.271 -13.466 1.00 86.50 708 LEU A CA 1
ATOM 5543 C C . LEU A 1 708 ? -15.252 -24.892 -12.056 1.00 86.50 708 LEU A C 1
ATOM 5545 O O . LEU A 1 708 ? -15.633 -26.048 -11.908 1.00 86.50 708 LEU A O 1
ATOM 5549 N N . ASP A 1 709 ? -14.869 -24.142 -11.016 1.00 77.06 709 ASP A N 1
ATOM 5550 C CA . ASP A 1 709 ? -14.612 -24.662 -9.661 1.00 77.06 709 ASP A CA 1
ATOM 5551 C C . ASP A 1 709 ? -15.839 -24.699 -8.732 1.00 77.06 709 ASP A C 1
ATOM 5553 O O . ASP A 1 709 ? -15.709 -24.966 -7.538 1.00 77.06 709 ASP A O 1
ATOM 5557 N N . ARG A 1 710 ? -17.047 -24.416 -9.238 1.00 74.25 710 ARG A N 1
ATOM 5558 C CA . ARG A 1 710 ? -18.235 -24.269 -8.376 1.00 74.25 710 ARG A CA 1
ATOM 5559 C C . ARG A 1 710 ? -18.741 -25.587 -7.788 1.00 74.25 710 ARG A C 1
ATOM 5561 O O . ARG A 1 710 ? -19.195 -25.606 -6.647 1.00 74.25 710 ARG A O 1
ATOM 5568 N N . TYR A 1 711 ? -18.704 -26.662 -8.569 1.00 74.81 711 TYR A N 1
ATOM 5569 C CA . TYR A 1 711 ? -19.199 -27.974 -8.163 1.00 74.81 711 TYR A CA 1
ATOM 5570 C C . TYR A 1 711 ? -18.169 -29.044 -8.492 1.00 74.81 711 TYR A C 1
ATOM 5572 O O . TYR A 1 711 ? -17.576 -29.032 -9.570 1.00 74.81 711 TYR A O 1
ATOM 5580 N N . GLU A 1 712 ? -17.992 -29.999 -7.584 1.00 71.06 712 GLU A N 1
ATOM 5581 C CA . GLU A 1 712 ? -17.245 -31.213 -7.890 1.00 71.06 712 GLU A CA 1
ATOM 5582 C C . GLU A 1 712 ? -18.117 -32.103 -8.776 1.00 71.06 712 GLU A C 1
ATOM 5584 O O . GLU A 1 712 ? -19.176 -32.578 -8.365 1.00 71.06 712 GLU A O 1
ATOM 5589 N N . LYS A 1 713 ? -17.688 -32.287 -10.022 1.00 76.38 713 LYS A N 1
ATOM 5590 C CA . LYS A 1 713 ? -18.303 -33.216 -10.964 1.00 76.38 713 LYS A CA 1
ATOM 5591 C C . LYS A 1 713 ? -17.389 -34.424 -11.112 1.00 76.38 713 LYS A C 1
ATOM 5593 O O . LYS A 1 713 ? -16.178 -34.264 -11.235 1.00 76.38 713 LYS A O 1
ATOM 5598 N N . PHE A 1 714 ? -17.979 -35.613 -11.155 1.00 84.69 714 PHE A N 1
ATOM 5599 C CA . PHE A 1 714 ? -17.253 -36.811 -11.552 1.00 84.69 714 PHE A CA 1
ATOM 5600 C C . PHE A 1 714 ? -16.863 -36.702 -13.036 1.00 84.69 714 PHE A C 1
ATOM 5602 O O . PHE A 1 714 ? -17.730 -36.678 -13.911 1.00 84.69 714 PHE A O 1
ATOM 5609 N N . ASP A 1 715 ? -15.564 -36.567 -13.298 1.00 84.12 715 ASP A N 1
ATOM 5610 C CA . ASP A 1 715 ? -14.974 -36.370 -14.628 1.00 84.12 715 ASP A CA 1
ATOM 5611 C C . ASP A 1 715 ? -13.716 -37.244 -14.749 1.00 84.12 715 ASP A C 1
ATOM 5613 O O . ASP A 1 715 ? -12.600 -36.747 -14.573 1.00 84.12 715 ASP A O 1
ATOM 5617 N N . PRO A 1 716 ? -13.869 -38.568 -14.920 1.00 89.19 716 PRO A N 1
ATOM 5618 C CA . PRO A 1 716 ? -12.745 -39.489 -14.861 1.00 89.19 716 PRO A CA 1
ATOM 5619 C C . PRO A 1 716 ? -11.811 -39.315 -16.070 1.00 89.19 716 PRO A C 1
ATOM 5621 O O . PRO A 1 716 ? -12.214 -38.867 -17.142 1.00 89.19 716 PRO A O 1
ATOM 5624 N N . PHE A 1 717 ? -10.545 -39.693 -15.916 1.00 88.56 717 PHE A N 1
ATOM 5625 C CA . PHE A 1 717 ? -9.512 -39.548 -16.939 1.00 88.56 717 PHE A CA 1
ATOM 5626 C C . PHE A 1 717 ? -8.984 -40.920 -17.376 1.00 88.56 717 PHE A C 1
ATOM 5628 O O . PHE A 1 717 ? -8.294 -41.578 -16.611 1.00 88.56 717 PHE A O 1
ATOM 5635 N N . LEU A 1 718 ? -9.276 -41.359 -18.607 1.00 89.69 718 LEU A N 1
ATOM 5636 C CA . LEU A 1 718 ? -8.856 -42.681 -19.116 1.00 89.69 718 LEU A CA 1
ATOM 5637 C C . LEU A 1 718 ? -9.222 -43.836 -18.154 1.00 89.69 718 LEU A C 1
ATOM 5639 O O . LEU A 1 718 ? -8.375 -44.648 -17.777 1.00 89.69 718 LEU A O 1
ATOM 5643 N N . LEU A 1 719 ? -10.486 -43.869 -17.715 1.00 89.56 719 LEU A N 1
ATOM 5644 C CA . LEU A 1 719 ? -10.986 -44.868 -16.769 1.00 89.56 719 LEU A CA 1
ATOM 5645 C C . LEU A 1 719 ? -11.006 -46.270 -17.390 1.00 89.56 719 LEU A C 1
ATOM 5647 O O . LEU A 1 719 ? -11.523 -46.462 -18.488 1.00 89.56 719 LEU A O 1
ATOM 5651 N N . GLU A 1 720 ? -10.507 -47.249 -16.643 1.00 90.12 720 GLU A N 1
ATOM 5652 C CA . GLU A 1 720 ? -10.552 -48.673 -16.985 1.00 90.12 720 GLU A CA 1
ATOM 5653 C C . GLU A 1 720 ? -11.423 -49.417 -15.969 1.00 90.12 720 GLU A C 1
ATOM 5655 O O . GLU A 1 720 ? -11.599 -48.967 -14.837 1.00 90.12 720 GLU A O 1
ATOM 5660 N N . THR A 1 721 ? -11.934 -50.591 -16.340 1.00 90.69 721 THR A N 1
ATOM 5661 C CA . THR A 1 721 ? -12.758 -51.431 -15.450 1.00 90.69 721 THR A CA 1
ATOM 5662 C C . THR A 1 721 ? -12.016 -51.891 -14.190 1.00 90.69 721 THR A C 1
ATOM 5664 O O . THR A 1 721 ? -12.644 -52.205 -13.183 1.00 90.69 721 THR A O 1
ATOM 5667 N N . THR A 1 722 ? -10.682 -51.896 -14.221 1.00 90.69 722 THR A N 1
ATOM 5668 C CA . THR A 1 722 ? -9.791 -52.233 -13.101 1.00 90.69 722 THR A CA 1
ATOM 5669 C C . THR A 1 722 ? -9.556 -51.068 -12.135 1.00 90.69 722 THR A C 1
ATOM 5671 O O . THR A 1 722 ? -8.929 -51.256 -11.096 1.00 90.69 722 THR A O 1
ATOM 5674 N N . VAL A 1 723 ? -10.037 -49.860 -12.441 1.00 92.25 723 VAL A N 1
ATOM 5675 C CA . VAL A 1 723 ? -9.848 -48.677 -11.594 1.00 92.25 723 VAL A CA 1
ATOM 5676 C C . VAL A 1 723 ? -11.081 -48.491 -10.721 1.00 92.25 723 VAL A C 1
ATOM 5678 O O . VAL A 1 723 ? -12.108 -47.979 -11.158 1.00 92.25 723 VAL A O 1
ATOM 5681 N N . THR A 1 724 ? -10.973 -48.894 -9.457 1.00 92.62 724 THR A N 1
ATOM 5682 C CA . THR A 1 724 ? -12.032 -48.703 -8.458 1.00 92.62 724 THR A CA 1
ATOM 5683 C C . THR A 1 724 ? -11.465 -48.113 -7.166 1.00 92.62 724 THR A C 1
ATOM 5685 O O . THR A 1 724 ? -10.290 -48.341 -6.857 1.00 92.62 724 THR A O 1
ATOM 5688 N N . PRO A 1 725 ? -12.289 -47.410 -6.362 1.00 93.81 725 PRO A N 1
ATOM 5689 C CA . PRO A 1 725 ? -11.919 -46.977 -5.013 1.00 93.81 725 PRO A CA 1
ATOM 5690 C C . PRO A 1 725 ? -11.280 -48.083 -4.160 1.00 93.81 725 PRO A C 1
ATOM 5692 O O . PRO A 1 725 ? -10.285 -47.847 -3.477 1.00 93.81 725 PRO A O 1
ATOM 5695 N N . GLN A 1 726 ? -11.814 -49.307 -4.239 1.00 93.81 726 GLN A N 1
ATOM 5696 C CA . GLN A 1 726 ? -11.337 -50.450 -3.460 1.00 93.81 726 GLN A CA 1
ATOM 5697 C C . GLN A 1 726 ? -9.918 -50.874 -3.855 1.00 93.81 726 GLN A C 1
ATOM 5699 O O . GLN A 1 726 ? -9.095 -51.152 -2.985 1.00 93.81 726 GLN A O 1
ATOM 5704 N N . ILE A 1 727 ? -9.615 -50.885 -5.156 1.00 94.12 727 ILE A N 1
ATOM 5705 C CA . ILE A 1 727 ? -8.287 -51.249 -5.664 1.00 94.12 727 ILE A CA 1
ATOM 5706 C C . ILE A 1 727 ? -7.259 -50.169 -5.308 1.00 94.12 727 ILE A C 1
ATOM 5708 O O . ILE A 1 727 ? -6.144 -50.507 -4.923 1.00 94.12 727 ILE A O 1
ATOM 5712 N N . ILE A 1 728 ? -7.632 -48.884 -5.341 1.00 94.31 728 ILE A N 1
ATOM 5713 C CA . ILE A 1 728 ? -6.751 -47.793 -4.885 1.00 94.31 728 ILE A CA 1
ATOM 5714 C C . ILE A 1 728 ? -6.379 -47.996 -3.411 1.00 94.31 728 ILE A C 1
ATOM 5716 O O . ILE A 1 728 ? -5.201 -47.951 -3.065 1.00 94.31 728 ILE A O 1
ATOM 5720 N N . ILE A 1 729 ? -7.361 -48.290 -2.550 1.00 94.62 729 ILE A N 1
ATOM 5721 C CA . ILE A 1 729 ? -7.116 -48.576 -1.126 1.00 94.62 729 ILE A CA 1
ATOM 5722 C C . ILE A 1 729 ? -6.205 -49.802 -0.963 1.00 94.62 729 ILE A C 1
ATOM 5724 O O . ILE A 1 729 ? -5.291 -49.784 -0.142 1.00 94.62 729 ILE A O 1
ATOM 5728 N N . GLN A 1 730 ? -6.419 -50.856 -1.754 1.00 94.94 730 GLN A N 1
ATOM 5729 C CA . GLN A 1 730 ? -5.570 -52.046 -1.729 1.00 94.94 730 GLN A CA 1
ATOM 5730 C C . GLN A 1 730 ? -4.120 -51.728 -2.123 1.00 94.94 730 GLN A C 1
ATOM 5732 O O . GLN A 1 730 ? -3.207 -52.175 -1.434 1.00 94.94 730 GLN A O 1
ATOM 5737 N N . LEU A 1 731 ? -3.905 -50.932 -3.176 1.00 95.00 731 LEU A N 1
ATOM 5738 C CA . LEU A 1 731 ? -2.569 -50.549 -3.646 1.00 95.00 731 LEU A CA 1
ATOM 5739 C C . LEU A 1 731 ? -1.806 -49.711 -2.617 1.00 95.00 731 LEU A C 1
ATOM 5741 O O . LEU A 1 731 ? -0.613 -49.941 -2.405 1.00 95.00 731 LEU A O 1
ATOM 5745 N N . LEU A 1 732 ? -2.505 -48.794 -1.942 1.00 93.75 732 LEU A N 1
ATOM 5746 C CA . LEU A 1 732 ? -1.949 -48.014 -0.835 1.00 93.75 732 LEU A CA 1
ATOM 5747 C C . LEU A 1 732 ? -1.536 -48.916 0.333 1.00 93.75 732 LEU A C 1
ATOM 5749 O O . LEU A 1 732 ? -0.420 -48.800 0.836 1.00 93.75 732 LEU A O 1
ATOM 5753 N N . ASN A 1 733 ? -2.372 -49.896 0.692 1.00 93.50 733 ASN A N 1
ATOM 5754 C CA . ASN A 1 733 ? -2.040 -50.876 1.729 1.00 93.50 733 ASN A CA 1
ATOM 5755 C C . ASN A 1 733 ? -0.838 -51.761 1.344 1.00 93.50 733 ASN A C 1
ATOM 5757 O O . ASN A 1 733 ? -0.040 -52.118 2.209 1.00 93.50 733 ASN A O 1
ATOM 5761 N N . THR A 1 734 ? -0.674 -52.097 0.058 1.00 93.81 734 THR A N 1
ATOM 5762 C CA . THR A 1 734 ? 0.494 -52.841 -0.451 1.00 93.81 734 THR A CA 1
ATOM 5763 C C . THR A 1 734 ? 1.726 -51.964 -0.702 1.00 93.81 734 THR A C 1
ATOM 5765 O O . THR A 1 734 ? 2.747 -52.489 -1.140 1.00 93.81 734 THR A O 1
ATOM 5768 N N . LYS A 1 735 ? 1.652 -50.653 -0.421 1.00 92.38 735 LYS A N 1
ATOM 5769 C CA . LYS A 1 735 ? 2.716 -49.655 -0.643 1.00 92.38 735 LYS A CA 1
ATOM 5770 C C . LYS A 1 735 ? 3.154 -49.490 -2.108 1.00 92.38 735 LYS A C 1
ATOM 5772 O O . LYS A 1 735 ? 4.278 -49.080 -2.378 1.00 92.38 735 LYS A O 1
ATOM 5777 N N . ASP A 1 736 ? 2.268 -49.765 -3.068 1.00 94.19 736 ASP A N 1
ATOM 5778 C CA . ASP A 1 736 ? 2.502 -49.451 -4.488 1.00 94.19 736 ASP A CA 1
ATOM 5779 C C . ASP A 1 736 ? 1.947 -48.052 -4.799 1.00 94.19 736 ASP A C 1
ATOM 5781 O O . ASP A 1 736 ? 0.874 -47.873 -5.386 1.00 94.19 736 ASP A O 1
ATOM 5785 N N . PHE A 1 737 ? 2.677 -47.038 -4.328 1.00 94.62 737 PHE A N 1
ATOM 5786 C CA . PHE A 1 737 ? 2.234 -45.645 -4.353 1.00 94.62 737 PHE A CA 1
ATOM 5787 C C . PHE A 1 737 ? 2.101 -45.081 -5.772 1.00 94.62 737 PHE A C 1
ATOM 5789 O O . PHE A 1 737 ? 1.171 -44.322 -6.045 1.00 94.62 737 PHE A O 1
ATOM 5796 N N . CYS A 1 738 ? 2.980 -45.478 -6.702 1.00 94.25 738 CYS A N 1
ATOM 5797 C CA . CYS A 1 738 ? 2.929 -44.994 -8.082 1.00 94.25 738 CYS A CA 1
ATOM 5798 C C . CYS A 1 738 ? 1.644 -45.459 -8.781 1.00 94.25 738 CYS A C 1
ATOM 5800 O O . CYS A 1 738 ? 0.914 -44.635 -9.343 1.00 94.25 738 CYS A O 1
ATOM 5802 N N . LYS A 1 739 ? 1.304 -46.756 -8.688 1.00 93.62 739 LYS A N 1
ATOM 5803 C CA . LYS A 1 739 ? 0.055 -47.267 -9.270 1.00 93.62 739 LYS A CA 1
ATOM 5804 C C . LYS A 1 739 ? -1.173 -46.718 -8.559 1.00 93.62 739 LYS A C 1
ATOM 5806 O O . LYS A 1 739 ? -2.129 -46.356 -9.243 1.00 93.62 739 LYS A O 1
ATOM 5811 N N . ALA A 1 740 ? -1.149 -46.614 -7.228 1.00 94.94 740 ALA A N 1
ATOM 5812 C CA . ALA A 1 740 ? -2.250 -46.022 -6.469 1.00 94.94 740 ALA A CA 1
ATOM 5813 C C . ALA A 1 740 ? -2.534 -44.582 -6.925 1.00 94.94 740 ALA A C 1
ATOM 5815 O O . ALA A 1 740 ? -3.679 -44.240 -7.227 1.00 94.94 740 ALA A O 1
ATOM 5816 N N . LEU A 1 741 ? -1.485 -43.764 -7.070 1.00 94.62 741 LEU A N 1
ATOM 5817 C CA . LEU A 1 741 ? -1.601 -42.380 -7.515 1.00 94.62 741 LEU A CA 1
ATOM 5818 C C . LEU A 1 741 ? -2.107 -42.288 -8.962 1.00 94.62 741 LEU A C 1
ATOM 5820 O O . LEU A 1 741 ? -3.041 -41.531 -9.224 1.00 94.62 741 LEU A O 1
ATOM 5824 N N . ILE A 1 742 ? -1.591 -43.101 -9.889 1.00 94.75 742 ILE A N 1
ATOM 5825 C CA . ILE A 1 742 ? -2.091 -43.142 -11.275 1.00 94.75 742 ILE A CA 1
ATOM 5826 C C . ILE A 1 742 ? -3.565 -43.570 -11.322 1.00 94.75 742 ILE A C 1
ATOM 5828 O O . ILE A 1 742 ? -4.362 -42.932 -12.008 1.00 94.75 742 ILE A O 1
ATOM 5832 N N . MET A 1 743 ? -3.964 -44.606 -10.577 1.00 94.38 743 MET A N 1
ATOM 5833 C CA . MET A 1 743 ? -5.365 -45.038 -10.513 1.00 94.38 743 MET A CA 1
ATOM 5834 C C . MET A 1 743 ? -6.270 -43.970 -9.892 1.00 94.38 743 MET A C 1
ATOM 5836 O O . MET A 1 743 ? -7.379 -43.754 -10.380 1.00 94.38 743 MET A O 1
ATOM 5840 N N . SER A 1 744 ? -5.793 -43.248 -8.876 1.00 94.56 744 SER A N 1
ATOM 5841 C CA . SER A 1 744 ? -6.529 -42.124 -8.289 1.00 94.56 744 SER A CA 1
ATOM 5842 C C . SER A 1 744 ? -6.725 -40.975 -9.286 1.00 94.56 744 SER A C 1
ATOM 5844 O O . SER A 1 744 ? -7.821 -40.425 -9.374 1.00 94.56 744 SER A O 1
ATOM 5846 N N . LEU A 1 745 ? -5.714 -40.677 -10.114 1.00 94.06 745 LEU A N 1
ATOM 5847 C CA . LEU A 1 745 ? -5.805 -39.695 -11.199 1.00 94.06 745 LEU A CA 1
ATOM 5848 C C . LEU A 1 745 ? -6.740 -40.159 -12.320 1.00 94.06 745 LEU A C 1
ATOM 5850 O O . LEU A 1 745 ? -7.441 -39.326 -12.894 1.00 94.06 745 LEU A O 1
ATOM 5854 N N . LYS A 1 746 ? -6.786 -41.469 -12.608 1.00 94.56 746 LYS A N 1
ATOM 5855 C CA . LYS A 1 746 ? -7.739 -42.044 -13.567 1.00 94.56 746 LYS A CA 1
ATOM 5856 C C . LYS A 1 746 ? -9.184 -41.930 -13.081 1.00 94.56 746 LYS A C 1
ATOM 5858 O O . LYS A 1 746 ? -10.066 -41.545 -13.845 1.00 94.56 746 LYS A O 1
ATOM 5863 N N . LEU A 1 747 ? -9.423 -42.216 -11.801 1.00 93.25 747 LEU A N 1
ATOM 5864 C CA . LEU A 1 747 ? -10.731 -42.020 -11.173 1.00 93.25 747 LEU A CA 1
ATOM 5865 C C . LEU A 1 747 ? -11.103 -40.527 -11.084 1.00 93.25 747 LEU A C 1
ATOM 5867 O O . LEU A 1 747 ? -12.276 -40.180 -11.177 1.00 93.25 747 LEU A O 1
ATOM 5871 N N . ASN A 1 748 ? -10.096 -39.657 -10.953 1.00 90.94 748 ASN A N 1
ATOM 5872 C CA . ASN A 1 748 ? -10.203 -38.203 -10.818 1.00 90.94 748 ASN A CA 1
ATOM 5873 C C . ASN A 1 748 ? -11.091 -37.754 -9.638 1.00 90.94 748 ASN A C 1
ATOM 5875 O O . ASN A 1 748 ? -11.827 -36.771 -9.729 1.00 90.94 748 ASN A O 1
ATOM 5879 N N . ASP A 1 749 ? -11.010 -38.484 -8.524 1.00 89.25 749 ASP A N 1
ATOM 5880 C CA . ASP A 1 749 ? -11.667 -38.145 -7.261 1.00 89.25 749 ASP A CA 1
ATOM 5881 C C . ASP A 1 749 ? -10.664 -37.462 -6.320 1.00 89.25 749 ASP A C 1
ATOM 5883 O O . ASP A 1 749 ? -9.619 -38.026 -5.974 1.00 89.25 749 ASP A O 1
ATOM 5887 N N . ASN A 1 750 ? -10.994 -36.243 -5.886 1.00 88.44 750 ASN A N 1
ATOM 5888 C CA . ASN A 1 750 ? -10.131 -35.431 -5.034 1.00 88.44 750 ASN A CA 1
ATOM 5889 C C . ASN A 1 750 ? -9.742 -36.152 -3.736 1.00 88.44 750 ASN A C 1
ATOM 5891 O O . ASN A 1 750 ? -8.597 -36.030 -3.304 1.00 88.44 750 ASN A O 1
ATOM 5895 N N . SER A 1 751 ? -10.651 -36.910 -3.115 1.00 90.31 751 SER A N 1
ATOM 5896 C CA . SER A 1 751 ? -10.373 -37.602 -1.854 1.00 90.31 751 SER A CA 1
ATOM 5897 C C . SER A 1 751 ? -9.308 -38.685 -2.024 1.00 90.31 751 SER A C 1
ATOM 5899 O O . SER A 1 751 ? -8.385 -38.765 -1.213 1.00 90.31 751 SER A O 1
ATOM 5901 N N . PHE A 1 752 ? -9.385 -39.476 -3.097 1.00 92.56 752 PHE A N 1
ATOM 5902 C CA . PHE A 1 752 ? -8.412 -40.537 -3.368 1.00 92.56 752 PHE A CA 1
ATOM 5903 C C . PHE A 1 752 ? -7.069 -40.002 -3.863 1.00 92.56 752 PHE A C 1
ATOM 5905 O O . PHE A 1 752 ? -6.038 -40.573 -3.507 1.00 92.56 752 PHE A O 1
ATOM 5912 N N . ILE A 1 753 ? -7.055 -38.903 -4.625 1.00 92.88 753 ILE A N 1
ATOM 5913 C CA . ILE A 1 753 ? -5.799 -38.281 -5.067 1.00 92.88 753 ILE A CA 1
ATOM 5914 C C . ILE A 1 753 ? -5.065 -37.655 -3.877 1.00 92.88 753 ILE A C 1
ATOM 5916 O O . ILE A 1 753 ? -3.879 -37.922 -3.699 1.00 92.88 753 ILE A O 1
ATOM 5920 N N . ILE A 1 754 ? -5.762 -36.892 -3.018 1.00 92.44 754 ILE A N 1
ATOM 5921 C CA . ILE A 1 754 ? -5.170 -36.330 -1.788 1.00 92.44 754 ILE A CA 1
ATOM 5922 C C . ILE A 1 754 ? -4.604 -37.455 -0.924 1.00 92.44 754 ILE A C 1
ATOM 5924 O O . ILE A 1 754 ? -3.468 -37.365 -0.467 1.00 92.44 754 ILE A O 1
ATOM 5928 N N . ARG A 1 755 ? -5.381 -38.523 -0.720 1.00 92.62 755 ARG A N 1
ATOM 5929 C CA . ARG A 1 755 ? -4.958 -39.664 0.091 1.00 92.62 755 ARG A CA 1
ATOM 5930 C C . ARG A 1 755 ? -3.716 -40.346 -0.484 1.00 92.62 755 ARG A C 1
ATOM 5932 O O . ARG A 1 755 ? -2.755 -40.541 0.247 1.00 92.62 755 ARG A O 1
ATOM 5939 N N . SER A 1 756 ? -3.708 -40.643 -1.784 1.00 93.00 756 SER A N 1
ATOM 5940 C CA . SER A 1 756 ? -2.571 -41.309 -2.435 1.00 93.00 756 SER A CA 1
ATOM 5941 C C . SER A 1 756 ? -1.307 -40.448 -2.415 1.00 93.00 756 SER A C 1
ATOM 5943 O O . SER A 1 756 ? -0.209 -40.965 -2.222 1.00 93.00 756 SER A O 1
ATOM 5945 N N . LEU A 1 757 ? -1.461 -39.128 -2.566 1.00 92.12 757 LEU A N 1
ATOM 5946 C CA . LEU A 1 757 ? -0.357 -38.179 -2.488 1.00 92.12 757 LEU A CA 1
ATOM 5947 C C . LEU A 1 757 ? 0.203 -38.095 -1.062 1.00 92.12 757 LEU A C 1
ATOM 5949 O O . LEU A 1 757 ? 1.407 -38.199 -0.897 1.00 92.12 757 LEU A O 1
ATOM 5953 N N . LEU A 1 758 ? -0.641 -37.954 -0.035 1.00 91.00 758 LEU A N 1
ATOM 5954 C CA . LEU A 1 758 ? -0.185 -37.797 1.355 1.00 91.00 758 LEU A CA 1
ATOM 5955 C C . LEU A 1 758 ? 0.329 -39.094 2.002 1.00 91.00 758 LEU A C 1
ATOM 5957 O O . LEU A 1 758 ? 1.135 -39.019 2.924 1.00 91.00 758 LEU A O 1
ATOM 5961 N N . GLU A 1 759 ? -0.122 -40.268 1.549 1.00 92.06 759 GLU A N 1
ATOM 5962 C CA . GLU A 1 759 ? 0.368 -41.563 2.051 1.00 92.06 759 GLU A CA 1
ATOM 5963 C C . GLU A 1 759 ? 1.713 -41.985 1.429 1.00 92.06 759 GLU A C 1
ATOM 5965 O O . GLU A 1 759 ? 2.364 -42.881 1.963 1.00 92.06 759 GLU A O 1
ATOM 5970 N N . THR A 1 760 ? 2.162 -41.339 0.344 1.00 92.75 760 THR A N 1
ATOM 5971 C CA . THR A 1 760 ? 3.472 -41.619 -0.266 1.00 92.75 760 THR A CA 1
ATOM 5972 C C . THR A 1 760 ? 4.602 -41.098 0.647 1.00 92.75 760 THR A C 1
ATOM 5974 O O . THR A 1 760 ? 4.664 -39.894 0.905 1.00 92.75 760 THR A O 1
ATOM 5977 N N . PRO A 1 761 ? 5.534 -41.934 1.138 1.00 92.44 761 PRO A N 1
ATOM 5978 C CA . PRO A 1 761 ? 6.655 -41.479 1.960 1.00 92.44 761 PRO A CA 1
ATOM 5979 C C . PRO A 1 761 ? 7.546 -40.485 1.210 1.00 92.44 761 PRO A C 1
ATOM 5981 O O . PRO A 1 761 ? 7.746 -40.619 0.005 1.00 92.44 761 PRO A O 1
ATOM 5984 N N . ILE A 1 762 ? 8.130 -39.508 1.915 1.00 91.56 762 ILE A N 1
ATOM 5985 C CA . ILE A 1 762 ? 8.968 -38.467 1.285 1.00 91.56 762 ILE A CA 1
ATOM 5986 C C . ILE A 1 762 ? 10.190 -39.048 0.548 1.00 91.56 762 ILE A C 1
ATOM 5988 O O . ILE A 1 762 ? 10.634 -38.491 -0.451 1.00 91.56 762 ILE A O 1
ATOM 5992 N N . GLU A 1 763 ? 10.691 -40.193 1.015 1.00 92.12 763 GLU A N 1
ATOM 5993 C CA . GLU A 1 763 ? 11.799 -40.951 0.419 1.00 92.12 763 GLU A CA 1
ATOM 5994 C C . GLU A 1 763 ? 11.419 -41.549 -0.948 1.00 92.12 763 GLU A C 1
ATOM 5996 O O . GLU A 1 763 ? 12.241 -41.586 -1.865 1.00 92.12 763 GLU A O 1
ATOM 6001 N N . ASP A 1 764 ? 10.148 -41.927 -1.118 1.00 93.12 764 ASP A N 1
ATOM 6002 C CA . ASP A 1 764 ? 9.627 -42.567 -2.328 1.00 93.12 764 ASP A CA 1
ATOM 6003 C C . ASP A 1 764 ? 9.159 -41.560 -3.387 1.00 93.12 764 ASP A C 1
ATOM 6005 O O . ASP A 1 764 ? 9.028 -41.908 -4.562 1.00 93.12 764 ASP A O 1
ATOM 6009 N N . VAL A 1 765 ? 8.948 -40.291 -3.016 1.00 92.88 765 VAL A N 1
ATOM 6010 C CA . VAL A 1 765 ? 8.466 -39.226 -3.918 1.00 92.88 765 VAL A CA 1
ATOM 6011 C C . VAL A 1 765 ? 9.320 -39.114 -5.184 1.00 92.88 765 VAL A C 1
ATOM 6013 O O . VAL A 1 765 ? 8.787 -38.990 -6.292 1.00 92.88 765 VAL A O 1
ATOM 6016 N N . LYS A 1 766 ? 10.648 -39.204 -5.052 1.00 92.69 766 LYS A N 1
ATOM 6017 C CA . LYS A 1 766 ? 11.564 -39.150 -6.200 1.00 92.69 766 LYS A CA 1
ATOM 6018 C C . LYS A 1 766 ? 11.342 -40.326 -7.158 1.00 92.69 766 LYS A C 1
ATOM 6020 O O . LYS A 1 766 ? 11.285 -40.121 -8.367 1.00 92.69 766 LYS A O 1
ATOM 6025 N N . PHE A 1 767 ? 11.166 -41.538 -6.631 1.00 93.19 767 PHE A N 1
ATOM 6026 C CA . PHE A 1 767 ? 10.916 -42.732 -7.441 1.00 93.19 767 PHE A CA 1
ATOM 6027 C C . PHE A 1 767 ? 9.533 -42.697 -8.097 1.00 93.19 767 PHE A C 1
ATOM 6029 O O . PHE A 1 767 ? 9.413 -42.976 -9.289 1.00 93.19 767 PHE A O 1
ATOM 6036 N N . VAL A 1 768 ? 8.500 -42.284 -7.357 1.00 94.44 768 VAL A N 1
ATOM 6037 C CA . VAL A 1 768 ? 7.124 -42.177 -7.864 1.00 94.44 768 VAL A CA 1
ATOM 6038 C C . VAL A 1 768 ? 7.031 -41.161 -9.004 1.00 94.44 768 VAL A C 1
ATOM 6040 O O . VAL A 1 768 ? 6.435 -41.457 -10.040 1.00 94.44 768 VAL A O 1
ATOM 6043 N N . THR A 1 769 ? 7.644 -39.984 -8.851 1.00 94.19 769 THR A N 1
ATOM 6044 C CA . THR A 1 769 ? 7.642 -38.934 -9.887 1.00 94.19 769 THR A CA 1
ATOM 6045 C C . THR A 1 769 ? 8.468 -39.317 -11.117 1.00 94.19 769 THR A C 1
ATOM 6047 O O . THR A 1 769 ? 8.077 -38.975 -12.234 1.00 94.19 769 THR A O 1
ATOM 6050 N N . GLN A 1 770 ? 9.565 -40.061 -10.938 1.00 93.50 770 GLN A N 1
ATOM 6051 C CA . GLN A 1 770 ? 10.396 -40.559 -12.037 1.00 93.50 770 GLN A CA 1
ATOM 6052 C C . GLN A 1 770 ? 9.706 -41.675 -12.840 1.00 93.50 770 GLN A C 1
ATOM 6054 O O . GLN A 1 770 ? 9.817 -41.704 -14.063 1.00 93.50 770 GLN A O 1
ATOM 6059 N N . GLN A 1 771 ? 8.994 -42.591 -12.174 1.00 93.25 771 GLN A N 1
ATOM 6060 C CA . GLN A 1 771 ? 8.273 -43.691 -12.831 1.00 93.25 771 GLN A CA 1
ATOM 6061 C C . GLN A 1 771 ? 6.961 -43.247 -13.496 1.00 93.25 771 GLN A C 1
ATOM 6063 O O . GLN A 1 771 ? 6.449 -43.942 -14.375 1.00 93.25 771 GLN A O 1
ATOM 6068 N N . MET A 1 772 ? 6.399 -42.106 -13.088 1.00 93.38 772 MET A N 1
ATOM 6069 C CA . MET A 1 772 ? 5.132 -41.610 -13.615 1.00 93.38 772 MET A CA 1
ATOM 6070 C C . MET A 1 772 ? 5.261 -41.181 -15.089 1.00 93.38 772 MET A C 1
ATOM 6072 O O . MET A 1 772 ? 6.084 -40.321 -15.402 1.00 93.38 772 MET A O 1
ATOM 6076 N N . PRO A 1 773 ? 4.419 -41.691 -16.007 1.00 93.56 773 PRO A N 1
ATOM 6077 C CA . PRO A 1 773 ? 4.402 -41.220 -17.389 1.00 93.56 773 PRO A CA 1
ATOM 6078 C C . PRO A 1 773 ? 4.004 -39.742 -17.493 1.00 93.56 773 PRO A C 1
ATOM 6080 O O . PRO A 1 773 ? 3.121 -39.280 -16.766 1.00 93.56 773 PRO A O 1
ATOM 6083 N N . TYR A 1 774 ? 4.579 -39.031 -18.468 1.00 92.31 774 TYR A N 1
ATOM 6084 C CA . TYR A 1 774 ? 4.359 -37.595 -18.697 1.00 92.31 774 TYR A CA 1
ATOM 6085 C C . TYR A 1 774 ? 2.874 -37.182 -18.700 1.00 92.31 774 TYR A C 1
ATOM 6087 O O . TYR A 1 774 ? 2.511 -36.181 -18.088 1.00 92.31 774 TYR A O 1
ATOM 6095 N N . LEU A 1 775 ? 1.998 -37.979 -19.323 1.00 92.31 775 LEU A N 1
ATOM 6096 C CA . LEU A 1 775 ? 0.559 -37.695 -19.394 1.00 92.31 775 LEU A CA 1
ATOM 6097 C C . LEU A 1 775 ? -0.089 -37.561 -18.003 1.00 92.31 775 LEU A C 1
ATOM 6099 O O . LEU A 1 775 ? -0.912 -36.674 -17.773 1.00 92.31 775 LEU A O 1
ATOM 6103 N N . TYR A 1 776 ? 0.292 -38.434 -17.067 1.00 93.19 776 TYR A N 1
ATOM 6104 C CA . TYR A 1 776 ? -0.206 -38.391 -15.692 1.00 93.19 776 TYR A CA 1
ATOM 6105 C C . TYR A 1 776 ? 0.519 -37.327 -14.867 1.00 93.19 776 TYR A C 1
ATOM 6107 O O . TYR A 1 776 ? -0.111 -36.725 -14.003 1.00 93.19 776 TYR A O 1
ATOM 6115 N N . ALA A 1 777 ? 1.788 -37.032 -15.172 1.00 92.56 777 ALA A N 1
ATOM 6116 C CA . ALA A 1 777 ? 2.524 -35.929 -14.557 1.00 92.56 777 ALA A CA 1
ATOM 6117 C C . ALA A 1 777 ? 1.897 -34.563 -14.898 1.00 92.56 777 ALA A C 1
ATOM 6119 O O . ALA A 1 777 ? 1.686 -33.748 -14.002 1.00 92.56 777 ALA A O 1
ATOM 6120 N N . GLU A 1 778 ? 1.515 -34.334 -16.161 1.00 90.75 778 GLU A N 1
ATOM 6121 C CA . GLU A 1 778 ? 0.778 -33.136 -16.591 1.00 90.75 778 GLU A CA 1
ATOM 6122 C C . GLU A 1 778 ? -0.593 -33.058 -15.900 1.00 90.75 778 GLU A C 1
ATOM 6124 O O . GLU A 1 778 ? -0.946 -32.029 -15.322 1.00 90.75 778 GLU A O 1
ATOM 6129 N N . LYS A 1 779 ? -1.353 -34.164 -15.872 1.00 90.69 779 LYS A N 1
ATOM 6130 C CA . LYS A 1 779 ? -2.654 -34.216 -15.185 1.00 90.69 779 LYS A CA 1
ATOM 6131 C C . LYS A 1 779 ? -2.526 -33.948 -13.682 1.00 90.69 779 LYS A C 1
ATOM 6133 O O . LYS A 1 779 ? -3.366 -33.231 -13.138 1.00 90.69 779 LYS A O 1
ATOM 6138 N N . LEU A 1 780 ? -1.497 -34.487 -13.025 1.00 92.94 780 LEU A N 1
ATOM 6139 C CA . LEU A 1 780 ? -1.232 -34.278 -11.603 1.00 92.94 780 LEU A CA 1
ATOM 6140 C C . LEU A 1 780 ? -0.837 -32.830 -11.314 1.00 92.94 780 LEU A C 1
ATOM 6142 O O . LEU A 1 780 ? -1.387 -32.241 -10.390 1.00 92.94 780 LEU A O 1
ATOM 6146 N N . LEU A 1 781 ? 0.050 -32.234 -12.117 1.00 91.06 781 LEU A N 1
ATOM 6147 C CA . LEU A 1 781 ? 0.441 -30.829 -11.974 1.00 91.06 781 LEU A CA 1
ATOM 6148 C C . LEU A 1 781 ? -0.779 -29.908 -12.107 1.00 91.06 781 LEU A C 1
ATOM 6150 O O . LEU A 1 781 ? -1.003 -29.038 -11.265 1.00 91.06 781 LEU A O 1
ATOM 6154 N N . ASN A 1 782 ? -1.616 -30.164 -13.116 1.00 87.31 782 ASN A N 1
ATOM 6155 C CA . ASN A 1 782 ? -2.878 -29.457 -13.314 1.00 87.31 782 ASN A CA 1
ATOM 6156 C C . ASN A 1 782 ? -3.809 -29.652 -12.107 1.00 87.31 782 ASN A C 1
ATOM 6158 O O . ASN A 1 782 ? -4.409 -28.696 -11.627 1.00 87.31 782 ASN A O 1
ATOM 6162 N N . TRP A 1 783 ? -3.919 -30.874 -11.582 1.00 90.12 783 TRP A N 1
ATOM 6163 C CA . TRP A 1 783 ? -4.762 -31.165 -10.424 1.00 90.12 783 TRP A CA 1
ATOM 6164 C C . TRP A 1 783 ? -4.264 -30.480 -9.139 1.00 90.12 783 TRP A C 1
ATOM 6166 O O . TRP A 1 783 ? -5.085 -29.931 -8.402 1.00 90.12 783 TRP A O 1
ATOM 6176 N N . ILE A 1 784 ? -2.946 -30.440 -8.897 1.00 90.94 784 ILE A N 1
ATOM 6177 C CA . ILE A 1 784 ? -2.327 -29.725 -7.766 1.00 90.94 784 ILE A CA 1
ATOM 6178 C C . ILE A 1 784 ? -2.605 -28.223 -7.881 1.00 90.94 784 ILE A C 1
ATOM 6180 O O . ILE A 1 784 ? -2.977 -27.600 -6.889 1.00 90.94 784 ILE A O 1
ATOM 6184 N N . ALA A 1 785 ? -2.493 -27.654 -9.085 1.00 86.12 785 ALA A N 1
ATOM 6185 C CA . ALA A 1 785 ? -2.795 -26.247 -9.336 1.00 86.12 785 ALA A CA 1
ATOM 6186 C C . ALA A 1 785 ? -4.249 -25.891 -8.977 1.00 86.12 785 ALA A C 1
ATOM 6188 O O . ALA A 1 785 ? -4.511 -24.862 -8.361 1.00 86.12 785 ALA A O 1
ATOM 6189 N N . ILE A 1 786 ? -5.195 -26.773 -9.318 1.00 82.12 786 ILE A N 1
ATOM 6190 C CA . ILE A 1 786 ? -6.634 -26.583 -9.077 1.00 82.12 786 ILE A CA 1
ATOM 6191 C C . ILE A 1 786 ? -6.985 -26.757 -7.597 1.00 82.12 786 ILE A C 1
ATOM 6193 O O . ILE A 1 786 ? -7.709 -25.953 -7.013 1.00 82.12 786 ILE A O 1
ATOM 6197 N N . ASN A 1 787 ? -6.488 -27.826 -6.976 1.00 85.62 787 ASN A N 1
ATOM 6198 C CA . ASN A 1 787 ? -6.855 -28.211 -5.616 1.00 85.62 787 ASN A CA 1
ATOM 6199 C C . ASN A 1 787 ? -5.851 -27.726 -4.566 1.00 85.62 787 ASN A C 1
ATOM 6201 O O . ASN A 1 787 ? -5.870 -28.224 -3.440 1.00 85.62 787 ASN A O 1
ATOM 6205 N N . TRP A 1 788 ? -5.027 -26.728 -4.897 1.00 85.56 788 TRP A N 1
ATOM 6206 C CA . TRP A 1 788 ? -3.935 -26.237 -4.056 1.00 85.56 788 TRP A CA 1
ATOM 6207 C C . TRP A 1 788 ? -4.347 -26.068 -2.589 1.00 85.56 788 TRP A C 1
ATOM 6209 O O . TRP A 1 788 ? -3.786 -26.710 -1.706 1.00 85.56 788 TRP A O 1
ATOM 6219 N N . LYS A 1 789 ? -5.428 -25.317 -2.325 1.00 81.44 789 LYS A N 1
ATOM 6220 C CA . LYS A 1 789 ? -5.929 -25.072 -0.958 1.00 81.44 789 LYS A CA 1
ATOM 6221 C C . LYS A 1 789 ? -6.289 -26.350 -0.192 1.00 81.44 789 LYS A C 1
ATOM 6223 O O . LYS A 1 789 ? -6.127 -26.384 1.025 1.00 81.44 789 LYS A O 1
ATOM 6228 N N . LYS A 1 790 ? -6.815 -27.376 -0.873 1.00 83.00 790 LYS A N 1
ATOM 6229 C CA . LYS A 1 790 ? -7.208 -28.648 -0.242 1.00 83.00 790 LYS A CA 1
ATOM 6230 C C . LYS A 1 790 ? -5.980 -29.481 0.108 1.00 83.00 790 LYS A C 1
ATOM 6232 O O . LYS A 1 790 ? -5.913 -30.018 1.208 1.00 83.00 790 LYS A O 1
ATOM 6237 N N . VAL A 1 791 ? -5.008 -29.540 -0.801 1.00 84.12 791 VAL A N 1
ATOM 6238 C CA . VAL A 1 791 ? -3.786 -30.345 -0.651 1.00 84.12 791 VAL A CA 1
ATOM 6239 C C . VAL A 1 791 ? -2.837 -29.711 0.374 1.00 84.12 791 VAL A C 1
ATOM 6241 O O . VAL A 1 791 ? -2.291 -30.400 1.231 1.00 84.12 791 VAL A O 1
ATOM 6244 N N . THR A 1 792 ? -2.681 -28.383 0.362 1.00 81.19 792 THR A N 1
ATOM 6245 C CA . THR A 1 792 ? -1.724 -27.685 1.234 1.00 81.19 792 THR A CA 1
ATOM 6246 C C . THR A 1 792 ? -2.272 -27.336 2.618 1.00 81.19 792 THR A C 1
ATOM 6248 O O . THR A 1 792 ? -1.594 -26.644 3.372 1.00 81.19 792 THR A O 1
ATOM 6251 N N . LYS A 1 793 ? -3.495 -27.759 2.971 1.00 78.50 793 LYS A N 1
ATOM 6252 C CA . LYS A 1 793 ? -4.138 -27.379 4.243 1.00 78.50 793 LYS A CA 1
ATOM 6253 C C . LYS A 1 793 ? -3.309 -27.791 5.466 1.00 78.50 793 LYS A C 1
ATOM 6255 O O . LYS A 1 793 ? -3.302 -27.067 6.456 1.00 78.50 793 LYS A O 1
ATOM 6260 N N . SER A 1 794 ? -2.618 -28.928 5.390 1.00 77.50 794 SER A N 1
ATOM 6261 C CA . SER A 1 794 ? -1.798 -29.468 6.483 1.00 77.50 794 SER A CA 1
ATOM 6262 C C . SER A 1 794 ? -0.328 -29.708 6.120 1.00 77.50 794 SER A C 1
ATOM 6264 O O . SER A 1 794 ? 0.511 -29.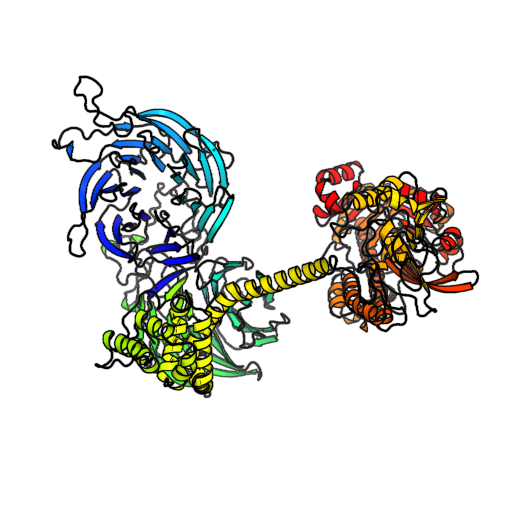658 7.014 1.00 77.50 794 SER A O 1
ATOM 6266 N N . HIS A 1 795 ? 0.018 -29.926 4.843 1.00 84.44 795 HIS A N 1
ATOM 6267 C CA . HIS A 1 795 ? 1.359 -30.393 4.444 1.00 84.44 795 HIS A CA 1
ATOM 6268 C C . HIS A 1 795 ? 1.983 -29.568 3.308 1.00 84.44 795 HIS A C 1
ATOM 6270 O O . HIS A 1 795 ? 2.340 -30.099 2.261 1.00 84.44 795 HIS A O 1
ATOM 6276 N N . ILE A 1 796 ? 2.124 -28.253 3.511 1.00 87.62 796 ILE A N 1
ATOM 6277 C CA . ILE A 1 796 ? 2.677 -27.327 2.504 1.00 87.62 796 ILE A CA 1
ATOM 6278 C C . ILE A 1 796 ? 4.054 -27.798 1.993 1.00 87.62 796 ILE A C 1
ATOM 6280 O O . ILE A 1 796 ? 4.244 -27.939 0.789 1.00 87.62 796 ILE A O 1
ATOM 6284 N N . GLU A 1 797 ? 4.999 -28.071 2.898 1.00 89.62 797 GLU A N 1
ATOM 6285 C CA . GLU A 1 797 ? 6.375 -28.471 2.553 1.00 89.62 797 GLU A CA 1
ATOM 6286 C C . GLU A 1 797 ? 6.427 -29.768 1.738 1.00 89.62 797 GLU A C 1
ATOM 6288 O O . GLU A 1 797 ? 7.124 -29.836 0.727 1.00 89.62 797 GLU A O 1
ATOM 6293 N N . TYR A 1 798 ? 5.636 -30.765 2.139 1.00 92.25 798 TYR A N 1
ATOM 6294 C CA . TYR A 1 798 ? 5.537 -32.042 1.436 1.00 92.25 798 TYR A CA 1
ATOM 6295 C C . TYR A 1 798 ? 5.105 -31.843 -0.022 1.00 92.25 798 TYR A C 1
ATOM 6297 O O . TYR A 1 798 ? 5.729 -32.374 -0.937 1.00 92.25 798 TYR A O 1
ATOM 6305 N N . VAL A 1 799 ? 4.074 -31.023 -0.251 1.00 91.12 799 VAL A N 1
ATOM 6306 C CA . VAL A 1 799 ? 3.549 -30.745 -1.596 1.00 91.12 799 VAL A CA 1
ATOM 6307 C C . VAL A 1 799 ? 4.569 -29.995 -2.449 1.00 91.12 799 VAL A C 1
ATOM 6309 O O . VAL A 1 799 ? 4.709 -30.311 -3.628 1.00 91.12 799 VAL A O 1
ATOM 6312 N N . TYR A 1 800 ? 5.318 -29.046 -1.874 1.00 90.12 800 TYR A N 1
ATOM 6313 C CA . TYR A 1 800 ? 6.410 -28.381 -2.593 1.00 90.12 800 TYR A CA 1
ATOM 6314 C C . TYR A 1 800 ? 7.507 -29.362 -2.994 1.00 90.12 800 TYR A C 1
ATOM 6316 O O . TYR A 1 800 ? 7.932 -29.332 -4.142 1.00 90.12 800 TYR A O 1
ATOM 6324 N N . ASN A 1 801 ? 7.935 -30.244 -2.087 1.00 91.81 801 ASN A N 1
ATOM 6325 C CA . ASN A 1 801 ? 8.956 -31.249 -2.385 1.00 91.81 801 ASN A CA 1
ATOM 6326 C C . ASN A 1 801 ? 8.477 -32.211 -3.489 1.00 91.81 801 ASN A C 1
ATOM 6328 O O . ASN A 1 801 ? 9.203 -32.497 -4.441 1.00 91.81 801 ASN A O 1
ATOM 6332 N N . PHE A 1 802 ? 7.210 -32.628 -3.424 1.00 93.19 802 PHE A N 1
ATOM 6333 C CA . PHE A 1 802 ? 6.586 -33.442 -4.464 1.00 93.19 802 PHE A CA 1
ATOM 6334 C C . PHE A 1 802 ? 6.561 -32.729 -5.819 1.00 93.19 802 PHE A C 1
ATOM 6336 O O . PHE A 1 802 ? 6.947 -33.304 -6.835 1.00 93.19 802 PHE A O 1
ATOM 6343 N N . MET A 1 803 ? 6.132 -31.467 -5.838 1.00 91.62 803 MET A N 1
ATOM 6344 C CA . MET A 1 803 ? 6.045 -30.662 -7.053 1.00 91.62 803 MET A CA 1
ATOM 6345 C C . MET A 1 803 ? 7.426 -30.371 -7.648 1.00 91.62 803 MET A C 1
ATOM 6347 O O . MET A 1 803 ? 7.575 -30.437 -8.863 1.00 91.62 803 MET A O 1
ATOM 6351 N N . ASP A 1 804 ? 8.429 -30.084 -6.819 1.00 92.88 804 ASP A N 1
ATOM 6352 C CA . ASP A 1 804 ? 9.801 -29.833 -7.263 1.00 92.88 804 ASP A CA 1
ATOM 6353 C C . ASP A 1 804 ? 10.373 -31.073 -7.963 1.00 92.88 804 ASP A C 1
ATOM 6355 O O . ASP A 1 804 ? 10.783 -30.999 -9.119 1.00 92.88 804 ASP A O 1
ATOM 6359 N N . ASN A 1 805 ? 10.255 -32.255 -7.346 1.00 94.00 805 ASN A N 1
ATOM 6360 C CA . ASN A 1 805 ? 10.655 -33.512 -7.988 1.00 94.00 805 ASN A CA 1
ATOM 6361 C C . ASN A 1 805 ? 9.852 -33.803 -9.271 1.00 94.00 805 ASN A C 1
ATOM 6363 O O . ASN A 1 805 ? 10.428 -34.260 -10.259 1.00 94.00 805 ASN A O 1
ATOM 6367 N N . LEU A 1 806 ? 8.544 -33.514 -9.295 1.00 93.12 806 LEU A N 1
ATOM 6368 C CA . LEU A 1 806 ? 7.704 -33.695 -10.485 1.00 93.12 806 LEU A CA 1
ATOM 6369 C C . LEU A 1 806 ? 8.158 -32.791 -11.643 1.00 93.12 806 LEU A C 1
ATOM 6371 O O . LEU A 1 806 ? 8.293 -33.261 -12.773 1.00 93.12 806 LEU A O 1
ATOM 6375 N N . ILE A 1 807 ? 8.411 -31.507 -11.368 1.00 91.88 807 ILE A N 1
ATOM 6376 C CA . ILE A 1 807 ? 8.852 -30.527 -12.367 1.00 91.88 807 ILE A CA 1
ATOM 6377 C C . ILE A 1 807 ? 10.269 -30.838 -12.838 1.00 91.88 807 ILE A C 1
ATOM 6379 O O . ILE A 1 807 ? 10.503 -30.822 -14.042 1.00 91.88 807 ILE A O 1
ATOM 6383 N N . LEU A 1 808 ? 11.196 -31.162 -11.933 1.00 93.81 808 LEU A N 1
ATOM 6384 C CA . LEU A 1 808 ? 12.581 -31.482 -12.281 1.00 93.81 808 LEU A CA 1
ATOM 6385 C C . LEU A 1 808 ? 12.678 -32.741 -13.154 1.00 93.81 808 LEU A C 1
ATOM 6387 O O . LEU A 1 808 ? 13.383 -32.723 -14.163 1.00 93.81 808 LEU A O 1
ATOM 6391 N N . ASN A 1 809 ? 11.933 -33.802 -12.825 1.00 93.00 809 ASN A N 1
ATOM 6392 C CA . ASN A 1 809 ? 11.963 -35.056 -13.585 1.00 93.00 809 ASN A CA 1
ATOM 6393 C C . ASN A 1 809 ? 11.304 -34.937 -14.974 1.00 93.00 809 ASN A C 1
ATOM 6395 O O . ASN A 1 809 ? 11.737 -35.606 -15.910 1.00 93.00 809 ASN A O 1
ATOM 6399 N N . HIS A 1 810 ? 10.293 -34.070 -15.142 1.00 92.75 810 HIS A N 1
ATOM 6400 C CA . HIS A 1 810 ? 9.552 -33.893 -16.408 1.00 92.75 810 HIS A CA 1
ATOM 6401 C C . HIS A 1 810 ? 9.823 -32.557 -17.121 1.00 92.75 810 HIS A C 1
ATOM 6403 O O . HIS A 1 810 ? 9.127 -32.217 -18.081 1.00 92.75 810 HIS A O 1
ATOM 6409 N N . PHE A 1 811 ? 10.848 -31.806 -16.702 1.00 91.88 811 PHE A N 1
ATOM 6410 C CA . PHE A 1 811 ? 11.114 -30.428 -17.142 1.00 91.88 811 PHE A CA 1
ATOM 6411 C C . PHE A 1 811 ? 11.153 -30.262 -18.666 1.00 91.88 811 PHE A C 1
ATOM 6413 O O . PHE A 1 811 ? 10.505 -29.369 -19.212 1.00 91.88 811 PHE A O 1
ATOM 6420 N N . GLN A 1 812 ? 11.882 -31.135 -19.369 1.00 91.44 812 GLN A N 1
ATOM 6421 C CA . GLN A 1 812 ? 12.035 -31.040 -20.824 1.00 91.44 812 GLN A CA 1
ATOM 6422 C C . GLN A 1 812 ? 10.696 -31.236 -21.550 1.00 91.44 812 GLN A C 1
ATOM 6424 O O . GLN A 1 812 ? 10.401 -30.527 -22.513 1.00 91.44 812 GLN A O 1
ATOM 6429 N N . ASN A 1 813 ? 9.856 -32.149 -21.053 1.00 90.81 813 ASN A N 1
ATOM 6430 C CA . ASN A 1 813 ? 8.529 -32.391 -21.612 1.00 90.81 813 ASN A CA 1
ATOM 6431 C C . ASN A 1 813 ? 7.596 -31.203 -21.335 1.00 90.81 813 ASN A C 1
ATOM 6433 O O . ASN A 1 813 ? 6.907 -30.740 -22.244 1.00 90.81 813 ASN A O 1
ATOM 6437 N N . PHE A 1 814 ? 7.637 -30.650 -20.117 1.00 90.62 814 PHE A N 1
ATOM 6438 C CA . PHE A 1 814 ? 6.875 -29.452 -19.758 1.00 90.62 814 PHE A CA 1
ATOM 6439 C C . PHE A 1 814 ? 7.282 -28.224 -20.578 1.00 90.62 814 PHE A C 1
ATOM 6441 O O . PHE A 1 814 ? 6.420 -27.459 -21.001 1.00 90.62 814 PHE A O 1
ATOM 6448 N N . LYS A 1 815 ? 8.575 -28.058 -20.872 1.00 88.50 815 LYS A N 1
ATOM 6449 C CA . LYS A 1 815 ? 9.080 -26.970 -21.717 1.00 88.50 815 LYS A CA 1
ATOM 6450 C C . LYS A 1 815 ? 8.610 -27.099 -23.168 1.00 88.50 815 LYS A C 1
ATOM 6452 O O . LYS A 1 815 ? 8.183 -26.109 -23.757 1.00 88.50 815 LYS A O 1
ATOM 6457 N N . ASN A 1 816 ? 8.648 -28.305 -23.734 1.00 87.31 816 ASN A N 1
ATOM 6458 C CA . ASN A 1 816 ? 8.192 -28.551 -25.105 1.00 87.31 816 ASN A CA 1
ATOM 6459 C C . ASN A 1 816 ? 6.679 -28.320 -25.261 1.00 87.31 816 ASN A C 1
ATOM 6461 O O . ASN A 1 816 ? 6.239 -27.778 -26.274 1.00 87.31 816 ASN A O 1
ATOM 6465 N N . ASN A 1 817 ? 5.898 -28.659 -24.231 1.00 84.94 817 ASN A N 1
ATOM 6466 C CA . ASN A 1 817 ? 4.445 -28.484 -24.195 1.00 84.94 817 ASN A CA 1
ATOM 6467 C C . ASN A 1 817 ? 4.004 -27.255 -23.387 1.00 84.94 817 ASN A C 1
ATOM 6469 O O . ASN A 1 817 ? 2.869 -27.198 -22.919 1.00 84.94 817 ASN A O 1
ATOM 6473 N N . ALA A 1 818 ? 4.860 -26.233 -23.258 1.00 81.75 818 ALA A N 1
ATOM 6474 C CA . ALA A 1 818 ? 4.592 -25.071 -22.407 1.00 81.75 818 ALA A CA 1
ATOM 6475 C C . ALA A 1 818 ? 3.223 -24.418 -22.677 1.00 81.75 818 ALA A C 1
ATOM 6477 O O . ALA A 1 818 ? 2.600 -23.912 -21.753 1.00 81.75 818 ALA A O 1
ATOM 6478 N N . ARG A 1 819 ? 2.710 -24.492 -23.915 1.00 75.81 819 ARG A N 1
ATOM 6479 C CA . ARG A 1 819 ? 1.393 -23.954 -24.299 1.00 75.81 819 ARG A CA 1
ATOM 6480 C C . ARG A 1 819 ? 0.221 -24.585 -23.543 1.00 75.81 819 ARG A C 1
ATOM 6482 O O . ARG A 1 819 ? -0.671 -23.854 -23.130 1.00 75.81 819 ARG A O 1
ATOM 6489 N N . SER A 1 820 ? 0.205 -25.911 -23.371 1.00 79.75 820 SER A N 1
ATOM 6490 C CA . SER A 1 820 ? -0.908 -26.588 -22.683 1.00 79.75 820 SER A CA 1
ATOM 6491 C C . SER A 1 820 ? -0.842 -26.400 -21.169 1.00 79.75 820 SER A C 1
ATOM 6493 O O . SER A 1 820 ? -1.871 -26.405 -20.498 1.00 79.75 820 SER A O 1
ATOM 6495 N N . ILE A 1 821 ? 0.367 -26.198 -20.641 1.00 84.38 821 ILE A N 1
ATOM 6496 C CA . ILE A 1 821 ? 0.649 -26.181 -19.201 1.00 84.38 821 ILE A CA 1
ATOM 6497 C C . ILE A 1 821 ? 0.702 -24.757 -18.646 1.00 84.38 821 ILE A C 1
ATOM 6499 O O . ILE A 1 821 ? 0.538 -24.568 -17.443 1.00 84.38 821 ILE A O 1
ATOM 6503 N N . LEU A 1 822 ? 0.868 -23.740 -19.498 1.00 83.75 822 LEU A N 1
ATOM 6504 C CA . LEU A 1 822 ? 0.907 -22.334 -19.093 1.00 83.75 822 LEU A CA 1
ATOM 6505 C C . LEU A 1 822 ? -0.254 -21.938 -18.160 1.00 83.75 822 LEU A C 1
ATOM 6507 O O . LEU A 1 822 ? 0.030 -21.328 -17.128 1.00 83.75 822 LEU A O 1
ATOM 6511 N N . PRO A 1 823 ? -1.522 -22.332 -18.411 1.00 84.19 823 PRO A N 1
ATOM 6512 C CA . PRO A 1 823 ? -2.615 -22.019 -17.491 1.00 84.19 823 PRO A CA 1
ATOM 6513 C C . PRO A 1 823 ? -2.415 -22.620 -16.093 1.00 84.19 823 PRO A C 1
ATOM 6515 O O . PRO A 1 823 ? -2.695 -21.980 -15.078 1.00 84.19 823 PRO A O 1
ATOM 6518 N N . SER A 1 824 ? -1.876 -23.835 -16.028 1.00 85.38 824 SER A N 1
ATOM 6519 C CA . SER A 1 824 ? -1.601 -24.541 -14.776 1.00 85.38 824 SER A CA 1
ATOM 6520 C C . SER A 1 824 ? -0.400 -23.966 -14.037 1.00 85.38 824 SER A C 1
ATOM 6522 O O . SER A 1 824 ? -0.447 -23.822 -12.817 1.00 85.38 824 SER A O 1
ATOM 6524 N N . ILE A 1 825 ? 0.651 -23.571 -14.761 1.00 86.69 825 ILE A N 1
ATOM 6525 C CA . ILE A 1 825 ? 1.795 -22.852 -14.188 1.00 86.69 825 ILE A CA 1
ATOM 6526 C C . ILE A 1 825 ? 1.332 -21.509 -13.629 1.00 86.69 825 ILE A C 1
ATOM 6528 O O . ILE A 1 825 ? 1.668 -21.190 -12.495 1.00 86.69 825 ILE A O 1
ATOM 6532 N N . ASN A 1 826 ? 0.510 -20.755 -14.361 1.00 84.81 826 ASN A N 1
ATOM 6533 C CA . ASN A 1 826 ? -0.037 -19.486 -13.883 1.00 84.81 826 ASN A CA 1
ATOM 6534 C C . ASN A 1 826 ? -0.888 -19.671 -12.619 1.00 84.81 826 ASN A C 1
ATOM 6536 O O . ASN A 1 826 ? -0.745 -18.895 -11.677 1.00 84.81 826 ASN A O 1
ATOM 6540 N N . ALA A 1 827 ? -1.707 -20.727 -12.551 1.00 84.31 827 ALA A N 1
ATOM 6541 C CA . ALA A 1 827 ? -2.481 -21.061 -11.353 1.00 84.31 827 ALA A CA 1
ATOM 6542 C C . ALA A 1 827 ? -1.582 -21.406 -10.149 1.00 84.31 827 ALA A C 1
ATOM 6544 O O . ALA A 1 827 ? -1.819 -20.925 -9.040 1.00 84.31 827 ALA A O 1
ATOM 6545 N N . LEU A 1 828 ? -0.507 -22.173 -10.363 1.00 87.88 828 LEU A N 1
ATOM 6546 C CA . LEU A 1 828 ? 0.485 -22.453 -9.320 1.00 87.88 828 LEU A CA 1
ATOM 6547 C C . LEU A 1 828 ? 1.215 -21.182 -8.886 1.00 87.88 828 LEU A C 1
ATOM 6549 O O . LEU A 1 828 ? 1.319 -20.918 -7.695 1.00 87.88 828 LEU A O 1
ATOM 6553 N N . VAL A 1 829 ? 1.679 -20.359 -9.827 1.00 86.06 829 VAL A N 1
ATOM 6554 C CA . VAL A 1 829 ? 2.354 -19.086 -9.537 1.00 86.06 829 VAL A CA 1
ATOM 6555 C C . VAL A 1 829 ? 1.438 -18.160 -8.738 1.00 86.06 829 VAL A C 1
ATOM 6557 O O . VAL A 1 829 ? 1.899 -17.551 -7.773 1.00 86.06 829 VAL A O 1
ATOM 6560 N N . GLN A 1 830 ? 0.149 -18.091 -9.078 1.00 81.62 830 GLN A N 1
ATOM 6561 C CA . GLN A 1 830 ? -0.856 -17.321 -8.345 1.00 81.62 830 GLN A CA 1
ATOM 6562 C C . GLN A 1 830 ? -0.957 -17.771 -6.877 1.00 81.62 830 GLN A C 1
ATOM 6564 O O . GLN A 1 830 ? -0.876 -16.944 -5.963 1.00 81.62 830 GLN A O 1
ATOM 6569 N N . GLU A 1 831 ? -1.093 -19.075 -6.633 1.00 83.12 831 GLU A N 1
ATOM 6570 C CA . GLU A 1 831 ? -1.231 -19.625 -5.280 1.00 83.12 831 GLU A CA 1
ATOM 6571 C C . GLU A 1 831 ? 0.081 -19.574 -4.473 1.00 83.12 831 GLU A C 1
ATOM 6573 O O . GLU A 1 831 ? 0.078 -19.225 -3.287 1.00 83.12 831 GLU A O 1
ATOM 6578 N N . ILE A 1 832 ? 1.224 -19.826 -5.115 1.00 85.00 832 ILE A N 1
ATOM 6579 C CA . ILE A 1 832 ? 2.558 -19.728 -4.506 1.00 85.00 832 ILE A CA 1
ATOM 6580 C C . ILE A 1 832 ? 2.875 -18.273 -4.146 1.00 85.00 832 ILE A C 1
ATOM 6582 O O . ILE A 1 832 ? 3.388 -18.006 -3.058 1.00 85.00 832 ILE A O 1
ATOM 6586 N N . ALA A 1 833 ? 2.543 -17.306 -5.008 1.00 81.31 833 ALA A N 1
ATOM 6587 C CA . ALA A 1 833 ? 2.727 -15.884 -4.716 1.00 81.31 833 ALA A CA 1
ATOM 6588 C C . ALA A 1 833 ? 1.910 -15.451 -3.489 1.00 81.31 833 ALA A C 1
ATOM 6590 O O . ALA A 1 833 ? 2.416 -14.718 -2.632 1.00 81.31 833 ALA A O 1
ATOM 6591 N N . HIS A 1 834 ? 0.679 -15.957 -3.360 1.00 79.75 834 HIS A N 1
ATOM 6592 C CA . HIS A 1 834 ? -0.158 -15.729 -2.185 1.00 79.75 834 HIS A CA 1
ATOM 6593 C C . HIS A 1 834 ? 0.468 -16.324 -0.910 1.00 79.75 834 HIS A C 1
ATOM 6595 O O . HIS A 1 834 ? 0.627 -15.617 0.089 1.00 79.75 834 HIS A O 1
ATOM 6601 N N . GLN A 1 835 ? 0.909 -17.585 -0.945 1.00 82.12 835 GLN A N 1
ATOM 6602 C CA . GLN A 1 835 ? 1.558 -18.230 0.204 1.00 82.12 835 GLN A CA 1
ATOM 6603 C C . GLN A 1 835 ? 2.900 -17.599 0.579 1.00 82.12 835 GLN A C 1
ATOM 6605 O O . GLN A 1 835 ? 3.212 -17.471 1.764 1.00 82.12 835 GLN A O 1
ATOM 6610 N N . ARG A 1 836 ? 3.690 -17.159 -0.404 1.00 84.31 836 ARG A N 1
ATOM 6611 C CA . ARG A 1 836 ? 4.952 -16.448 -0.173 1.00 84.31 836 ARG A CA 1
ATOM 6612 C C . ARG A 1 836 ? 4.725 -15.198 0.674 1.00 84.31 836 ARG A C 1
ATOM 6614 O O . ARG A 1 836 ? 5.470 -14.976 1.629 1.00 84.31 836 ARG A O 1
ATOM 6621 N N . LYS A 1 837 ? 3.678 -14.425 0.366 1.00 78.62 837 LYS A N 1
ATOM 6622 C CA . LYS A 1 837 ? 3.318 -13.220 1.125 1.00 78.62 837 LYS A CA 1
ATOM 6623 C C . LYS A 1 837 ? 2.874 -13.552 2.555 1.00 78.62 837 LYS A C 1
ATOM 6625 O O . LYS A 1 837 ? 3.222 -12.820 3.478 1.00 78.62 837 LYS A O 1
ATOM 6630 N N . LEU A 1 838 ? 2.134 -14.648 2.742 1.00 81.94 838 LEU A N 1
ATOM 6631 C CA . LEU A 1 838 ? 1.630 -15.075 4.054 1.00 81.94 838 LEU A CA 1
ATOM 6632 C C . LEU A 1 838 ? 2.721 -15.660 4.962 1.00 81.94 838 LEU A C 1
ATOM 6634 O O . LEU A 1 838 ? 2.807 -15.284 6.127 1.00 81.94 838 LEU A O 1
ATOM 6638 N N . TYR A 1 839 ? 3.555 -16.567 4.447 1.00 88.56 839 TYR A N 1
ATOM 6639 C CA . TYR A 1 839 ? 4.477 -17.356 5.272 1.00 88.56 839 TYR A CA 1
ATOM 6640 C C . TYR A 1 839 ? 5.936 -16.937 5.120 1.00 88.56 839 TYR A C 1
ATOM 6642 O O . TYR A 1 839 ? 6.622 -16.741 6.120 1.00 88.56 839 TYR A O 1
ATOM 6650 N N . ILE A 1 840 ? 6.433 -16.781 3.888 1.00 87.81 840 ILE A N 1
ATOM 6651 C CA . ILE A 1 840 ? 7.866 -16.551 3.643 1.00 87.81 840 ILE A CA 1
ATOM 6652 C C . ILE A 1 840 ? 8.263 -15.137 4.059 1.00 87.81 840 ILE A C 1
ATOM 6654 O O . ILE A 1 840 ? 9.276 -14.966 4.733 1.00 87.81 840 ILE A O 1
ATOM 6658 N N . ASP A 1 841 ? 7.481 -14.121 3.696 1.00 85.88 841 ASP A N 1
ATOM 6659 C CA . ASP A 1 841 ? 7.806 -12.734 4.045 1.00 85.88 841 ASP A CA 1
ATOM 6660 C C . ASP A 1 841 ? 7.703 -12.497 5.562 1.00 85.88 841 ASP A C 1
ATOM 6662 O O . ASP A 1 841 ? 8.547 -11.805 6.137 1.00 85.88 841 ASP A O 1
ATOM 6666 N N . VAL A 1 842 ? 6.728 -13.124 6.234 1.00 90.94 842 VAL A N 1
ATOM 6667 C CA . VAL A 1 842 ? 6.605 -13.113 7.704 1.00 90.94 842 VAL A CA 1
ATOM 6668 C C . VAL A 1 842 ? 7.746 -13.899 8.351 1.00 90.94 842 VAL A C 1
ATOM 6670 O O . VAL A 1 842 ? 8.380 -13.402 9.277 1.00 90.94 842 VAL A O 1
ATOM 6673 N N . GLY A 1 843 ? 8.078 -15.082 7.831 1.00 92.62 843 GLY A N 1
ATOM 6674 C CA . GLY A 1 843 ? 9.186 -15.909 8.307 1.00 92.62 843 GLY A CA 1
ATOM 6675 C C . GLY A 1 843 ? 10.544 -15.222 8.163 1.00 92.62 843 GLY A C 1
ATOM 6676 O O . GLY A 1 843 ? 11.337 -15.241 9.100 1.00 92.62 843 GLY A O 1
ATOM 6677 N N . LYS A 1 844 ? 10.797 -14.537 7.038 1.00 92.56 844 LYS A N 1
ATOM 6678 C CA . LYS A 1 844 ? 12.001 -13.716 6.826 1.00 92.56 844 LYS A CA 1
ATOM 6679 C C . LYS A 1 844 ? 12.056 -12.544 7.799 1.00 92.56 844 LYS A C 1
ATOM 6681 O O . LYS A 1 844 ? 13.094 -12.351 8.422 1.00 92.56 844 LYS A O 1
ATOM 6686 N N . LYS A 1 845 ? 10.950 -11.810 7.984 1.00 91.06 845 LYS A N 1
ATOM 6687 C CA . LYS A 1 845 ? 10.864 -10.734 8.988 1.00 91.06 845 LYS A CA 1
ATOM 6688 C C . LYS A 1 845 ? 11.153 -11.265 10.392 1.00 91.06 845 LYS A C 1
ATOM 6690 O O . LYS A 1 845 ? 12.013 -10.715 11.067 1.00 91.06 845 LYS A O 1
ATOM 6695 N N . ASN A 1 846 ? 10.520 -12.368 10.788 1.00 94.31 846 ASN A N 1
ATOM 6696 C CA . ASN A 1 846 ? 10.733 -13.000 12.089 1.00 94.31 846 ASN A CA 1
ATOM 6697 C C . ASN A 1 846 ? 12.173 -13.486 12.257 1.00 94.31 846 ASN A C 1
ATOM 6699 O O . ASN A 1 846 ? 12.773 -13.209 13.288 1.00 94.31 846 ASN A O 1
ATOM 6703 N N . LYS A 1 847 ? 12.759 -14.149 11.250 1.00 95.31 847 LYS A N 1
ATOM 6704 C CA . LYS A 1 847 ? 14.164 -14.576 11.267 1.00 95.31 847 LYS A CA 1
ATOM 6705 C C . LYS A 1 847 ? 15.090 -13.377 11.449 1.00 95.31 847 LYS A C 1
ATOM 6707 O O . LYS A 1 847 ? 15.893 -13.395 12.371 1.00 95.31 847 LYS A O 1
ATOM 6712 N N . SER A 1 848 ? 14.933 -12.320 10.651 1.00 92.19 848 SER A N 1
ATOM 6713 C CA . SER A 1 848 ? 15.745 -11.104 10.774 1.00 92.19 848 SER A CA 1
ATOM 6714 C C . SER A 1 848 ? 15.556 -10.409 12.128 1.00 92.19 848 SER A C 1
ATOM 6716 O O . SER A 1 848 ? 16.536 -9.974 12.726 1.00 92.19 848 SER A O 1
ATOM 6718 N N . SER A 1 849 ? 14.331 -10.346 12.659 1.00 92.88 849 SER A N 1
ATOM 6719 C CA . SER A 1 849 ? 14.051 -9.801 13.993 1.00 92.88 849 SER A CA 1
ATOM 6720 C C . SER A 1 849 ? 14.649 -10.659 15.110 1.00 92.88 849 SER A C 1
ATOM 6722 O O . SER A 1 849 ? 15.237 -10.113 16.038 1.00 92.88 849 SER A O 1
ATOM 6724 N N . ILE A 1 850 ? 14.554 -11.988 15.029 1.00 95.56 850 ILE A N 1
ATOM 6725 C CA . ILE A 1 850 ? 15.131 -12.917 16.009 1.00 95.56 850 ILE A CA 1
ATOM 6726 C C . ILE A 1 850 ? 16.657 -12.891 15.934 1.00 95.56 850 ILE A C 1
ATOM 6728 O O . ILE A 1 850 ? 17.296 -12.811 16.973 1.00 95.56 850 ILE A O 1
ATOM 6732 N N . GLU A 1 851 ? 17.259 -12.913 14.745 1.00 93.56 851 GLU A N 1
ATOM 6733 C CA . GLU A 1 851 ? 18.709 -12.782 14.558 1.00 93.56 851 GLU A CA 1
ATOM 6734 C C . GLU A 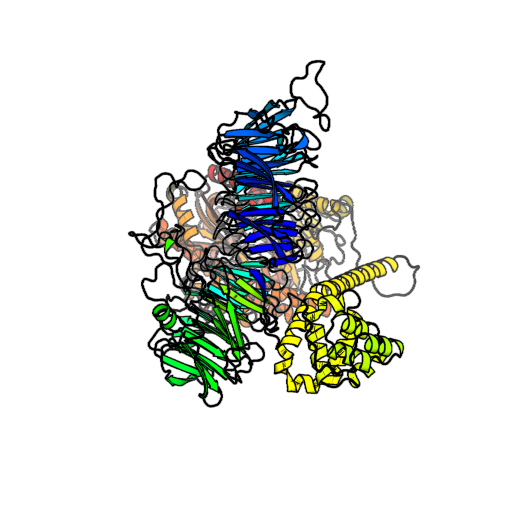1 851 ? 19.210 -11.447 15.109 1.00 93.56 851 GLU A C 1
ATOM 6736 O O . GLU A 1 851 ? 20.213 -11.419 15.825 1.00 93.56 851 GLU A O 1
ATOM 6741 N N . TYR A 1 852 ? 18.479 -10.356 14.864 1.00 91.31 852 TYR A N 1
ATOM 6742 C CA . TYR A 1 852 ? 18.756 -9.057 15.466 1.00 91.31 852 TYR A CA 1
ATOM 6743 C C . TYR A 1 852 ? 18.685 -9.123 17.001 1.00 91.31 852 TYR A C 1
ATOM 6745 O O . TYR A 1 852 ? 19.656 -8.774 17.674 1.00 91.31 852 TYR A O 1
ATOM 6753 N N . LEU A 1 853 ? 17.599 -9.655 17.573 1.00 92.94 853 LEU A N 1
ATOM 6754 C CA . LEU A 1 853 ? 17.416 -9.795 19.024 1.00 92.94 853 LEU A CA 1
ATOM 6755 C C . LEU A 1 853 ? 18.447 -10.739 19.671 1.00 92.94 853 LEU A C 1
ATOM 6757 O O . LEU A 1 853 ? 18.945 -10.446 20.756 1.00 92.94 853 LEU A O 1
ATOM 6761 N N . LEU A 1 854 ? 18.813 -11.846 19.019 1.00 91.38 854 LEU A N 1
ATOM 6762 C CA . LEU A 1 854 ? 19.850 -12.782 19.466 1.00 91.38 854 LEU A CA 1
ATOM 6763 C C . LEU A 1 854 ? 21.236 -12.150 19.384 1.00 91.38 854 LEU A C 1
ATOM 6765 O O . LEU A 1 854 ? 22.045 -12.374 20.280 1.00 91.38 854 LEU A O 1
ATOM 6769 N N . THR A 1 855 ? 21.511 -11.339 18.362 1.00 89.50 855 THR A N 1
ATOM 6770 C CA . THR A 1 855 ? 22.769 -10.589 18.240 1.00 89.50 855 THR A CA 1
ATOM 6771 C C . THR A 1 855 ? 22.871 -9.538 19.343 1.00 89.50 855 THR A C 1
ATOM 6773 O O . THR A 1 855 ? 23.902 -9.452 20.012 1.00 89.50 855 THR A O 1
ATOM 6776 N N . VAL A 1 856 ? 21.785 -8.805 19.614 1.00 87.00 856 VAL A N 1
ATOM 6777 C CA . VAL A 1 856 ? 21.682 -7.877 20.752 1.00 87.00 856 VAL A CA 1
ATOM 6778 C C . VAL A 1 856 ? 21.845 -8.628 22.083 1.00 87.00 856 VAL A C 1
ATOM 6780 O O . VAL A 1 856 ? 22.614 -8.199 22.941 1.00 87.00 856 VAL A O 1
ATOM 6783 N N . ARG A 1 857 ? 21.213 -9.799 22.250 1.00 81.88 857 ARG A N 1
ATOM 6784 C CA . ARG A 1 857 ? 21.345 -10.633 23.457 1.00 81.88 857 ARG A CA 1
ATOM 6785 C C . ARG A 1 857 ? 22.744 -11.217 23.623 1.00 81.88 857 ARG A C 1
ATOM 6787 O O . ARG A 1 857 ? 23.220 -11.244 24.748 1.00 81.88 857 ARG A O 1
ATOM 6794 N N . ARG A 1 858 ? 23.412 -11.680 22.561 1.00 78.06 858 ARG A N 1
ATOM 6795 C CA . ARG A 1 858 ? 24.810 -12.145 22.611 1.00 78.06 858 ARG A CA 1
ATOM 6796 C C . ARG A 1 858 ? 25.708 -10.994 23.045 1.00 78.06 858 ARG A C 1
ATOM 6798 O O . ARG A 1 858 ? 26.421 -11.159 24.026 1.00 78.06 858 ARG A O 1
ATOM 6805 N N . LYS A 1 859 ? 25.571 -9.808 22.439 1.00 69.50 859 LYS A N 1
ATOM 6806 C CA . LYS A 1 859 ? 26.278 -8.593 22.885 1.00 69.50 859 LYS A CA 1
ATOM 6807 C C . LYS A 1 859 ? 26.014 -8.262 24.366 1.00 69.50 859 LYS A C 1
ATOM 6809 O O . LYS A 1 859 ? 26.936 -7.842 25.056 1.00 69.50 859 LYS A O 1
ATOM 6814 N N . ASN A 1 860 ? 24.808 -8.524 24.880 1.00 64.62 860 ASN A N 1
ATOM 6815 C CA . ASN A 1 860 ? 24.471 -8.349 26.301 1.00 64.62 860 ASN A CA 1
ATOM 6816 C C . ASN A 1 860 ? 24.915 -9.512 27.221 1.00 64.62 860 ASN A C 1
ATOM 6818 O O . ASN A 1 860 ? 25.208 -9.267 28.383 1.00 64.62 860 ASN A O 1
ATOM 6822 N N . LYS A 1 861 ? 25.000 -10.766 26.753 1.00 52.91 861 LYS A N 1
ATOM 6823 C CA . LYS A 1 861 ? 25.500 -11.924 27.531 1.00 52.91 861 LYS A CA 1
ATOM 6824 C C . LYS A 1 861 ? 27.027 -11.952 27.601 1.00 52.91 861 LYS A C 1
ATOM 6826 O O . LYS A 1 861 ? 27.564 -12.320 28.637 1.00 52.91 861 LYS A O 1
ATOM 6831 N N . PHE A 1 862 ? 27.713 -11.485 26.557 1.00 45.31 862 PHE A N 1
ATOM 6832 C CA . PHE A 1 862 ? 29.157 -11.234 26.586 1.00 45.31 862 PHE A CA 1
ATOM 6833 C C . PHE A 1 862 ? 29.548 -10.109 27.565 1.00 45.31 862 PHE A C 1
ATOM 6835 O O . PHE A 1 862 ? 30.717 -9.994 27.905 1.00 45.31 862 PHE A O 1
ATOM 6842 N N . ARG A 1 863 ? 28.588 -9.323 28.086 1.00 46.62 863 ARG A N 1
ATOM 6843 C CA . ARG A 1 863 ? 28.817 -8.405 29.218 1.00 46.62 863 ARG A CA 1
ATOM 6844 C C . ARG A 1 863 ? 28.806 -9.085 30.598 1.00 46.62 863 ARG A C 1
ATOM 6846 O O . ARG A 1 863 ? 29.268 -8.461 31.543 1.00 46.62 863 ARG A O 1
ATOM 6853 N N . ASN A 1 864 ? 28.323 -10.329 30.715 1.00 43.97 864 ASN A N 1
ATOM 6854 C CA . ASN A 1 864 ? 28.126 -11.032 31.996 1.00 43.97 864 ASN A CA 1
ATOM 6855 C C . ASN A 1 864 ? 28.988 -12.309 32.164 1.00 43.97 864 ASN A C 1
ATOM 6857 O O . ASN A 1 864 ? 28.703 -13.112 33.049 1.00 43.97 864 ASN A O 1
ATOM 6861 N N . LEU A 1 865 ? 30.018 -12.526 31.337 1.00 35.91 865 LEU A N 1
ATOM 6862 C CA . LEU A 1 865 ? 31.003 -13.612 31.502 1.00 35.91 865 LEU A CA 1
ATOM 6863 C C . LEU A 1 865 ? 32.293 -13.073 32.161 1.00 35.91 865 LEU A C 1
ATOM 6865 O O . LEU A 1 865 ? 32.658 -11.929 31.879 1.00 35.91 865 LEU A O 1
ATOM 6869 N N . PRO A 1 866 ? 32.982 -13.847 33.029 1.00 31.08 866 PRO A N 1
ATOM 6870 C CA . PRO A 1 866 ? 34.226 -13.410 33.661 1.00 31.08 866 PRO A CA 1
ATOM 6871 C C . PRO A 1 866 ? 35.331 -13.227 32.606 1.00 31.08 866 PRO A C 1
ATOM 6873 O O . PRO A 1 866 ? 35.353 -13.934 31.602 1.00 31.08 866 PRO A O 1
ATOM 6876 N N . LYS A 1 867 ? 36.208 -12.242 32.832 1.00 38.44 867 LYS A N 1
ATOM 6877 C CA . LYS A 1 867 ? 37.273 -11.773 31.926 1.00 38.44 867 LYS A CA 1
ATOM 6878 C C . LYS A 1 867 ? 38.172 -12.904 31.407 1.00 38.44 867 LYS A C 1
ATOM 6880 O O . LYS A 1 867 ? 38.629 -13.691 32.221 1.00 38.44 867 LYS A O 1
ATOM 6885 N N . GLU A 1 868 ? 38.508 -12.869 30.114 1.00 28.50 868 GLU A N 1
ATOM 6886 C CA . GLU A 1 868 ? 39.884 -12.862 29.573 1.00 28.50 868 GLU A CA 1
ATOM 6887 C C . GLU A 1 868 ? 39.866 -12.877 28.026 1.00 28.50 868 GLU A C 1
ATOM 6889 O O . GLU A 1 868 ? 38.954 -13.434 27.420 1.00 28.50 868 GLU A O 1
ATOM 6894 N N . ILE A 1 869 ? 40.902 -12.281 27.418 1.00 30.42 869 ILE A N 1
ATOM 6895 C CA . ILE A 1 869 ? 41.256 -12.200 25.981 1.00 30.42 869 ILE A CA 1
ATOM 6896 C C . ILE A 1 869 ? 40.826 -10.904 25.248 1.00 30.42 869 ILE A C 1
ATOM 6898 O O . ILE A 1 869 ? 39.649 -10.582 25.079 1.00 30.42 869 ILE A O 1
ATOM 6902 N N . ASP A 1 870 ? 41.863 -10.166 24.838 1.00 31.77 870 ASP A N 1
ATOM 6903 C CA . ASP A 1 870 ? 41.932 -8.812 24.278 1.00 31.77 870 ASP A CA 1
ATOM 6904 C C . ASP A 1 870 ? 41.272 -8.600 22.903 1.00 31.77 870 ASP A C 1
ATOM 6906 O O . ASP A 1 870 ? 41.272 -9.505 22.072 1.00 31.77 870 ASP A O 1
ATOM 6910 N N . MET A 1 871 ? 40.760 -7.371 22.672 1.00 28.14 871 MET A N 1
ATOM 6911 C CA . MET A 1 871 ? 40.849 -6.515 21.453 1.00 28.14 871 MET A CA 1
ATOM 6912 C C . MET A 1 871 ? 39.943 -5.243 21.607 1.00 28.14 871 MET A C 1
ATOM 6914 O O . MET A 1 871 ? 38.968 -5.278 22.361 1.00 28.14 871 MET A O 1
ATOM 6918 N N . PRO A 1 872 ? 40.260 -4.079 20.987 1.00 31.56 872 PRO A N 1
ATOM 6919 C CA . PRO A 1 872 ? 40.042 -2.741 21.578 1.00 31.56 872 PRO A CA 1
ATOM 6920 C C . PRO A 1 872 ? 38.627 -2.128 21.430 1.00 31.56 872 PRO A C 1
ATOM 6922 O O . PRO A 1 872 ? 37.919 -2.332 20.447 1.00 31.56 872 PRO A O 1
ATOM 6925 N N . LYS A 1 873 ? 38.226 -1.335 22.441 1.00 29.59 873 LYS A N 1
ATOM 6926 C CA . LYS A 1 873 ? 36.897 -0.722 22.669 1.00 29.59 873 LYS A CA 1
ATOM 6927 C C . LYS A 1 873 ? 36.645 0.552 21.839 1.00 29.59 873 LYS A C 1
ATOM 6929 O O . LYS A 1 873 ? 37.436 1.485 21.906 1.00 29.59 873 LYS A O 1
ATOM 6934 N N . SER A 1 874 ? 35.470 0.664 21.208 1.00 32.94 874 SER A N 1
ATOM 6935 C CA . SER A 1 874 ? 34.884 1.945 20.767 1.00 32.94 874 SER A CA 1
ATOM 6936 C C . SER A 1 874 ? 34.249 2.693 21.952 1.00 32.94 874 SER A C 1
ATOM 6938 O O . SER A 1 874 ? 33.508 2.091 22.735 1.00 32.94 874 SER A O 1
ATOM 6940 N N . PHE A 1 875 ? 34.541 3.990 22.071 1.00 40.28 875 PHE A N 1
ATOM 6941 C CA . PHE A 1 875 ? 34.221 4.882 23.193 1.00 40.28 875 PHE A CA 1
ATOM 6942 C C . PHE A 1 875 ? 32.750 4.830 23.652 1.00 40.28 875 PHE A C 1
ATOM 6944 O O . PHE A 1 875 ? 31.818 4.986 22.868 1.00 40.28 875 PHE A O 1
ATOM 6951 N N . GLY A 1 876 ? 32.549 4.586 24.951 1.00 34.91 876 GLY A N 1
ATOM 6952 C CA . GLY A 1 876 ? 31.235 4.468 25.579 1.00 34.91 876 GLY A CA 1
ATOM 6953 C C . GLY A 1 876 ? 30.547 5.817 25.800 1.00 34.91 876 GLY A C 1
ATOM 6954 O O . GLY A 1 876 ? 31.175 6.780 26.233 1.00 34.91 876 GLY A O 1
ATOM 6955 N N . ASN A 1 877 ? 29.234 5.854 25.552 1.00 48.16 877 ASN A N 1
ATOM 6956 C CA . ASN A 1 877 ? 28.346 6.961 25.912 1.00 48.16 877 ASN A CA 1
ATOM 6957 C C . ASN A 1 877 ? 28.416 7.233 27.424 1.00 48.16 877 ASN A C 1
ATOM 6959 O O . ASN A 1 877 ? 27.911 6.441 28.220 1.00 48.16 877 ASN A O 1
ATOM 6963 N N . VAL A 1 878 ? 29.022 8.356 27.813 1.00 57.12 878 VAL A N 1
ATOM 6964 C CA . VAL A 1 878 ? 29.016 8.851 29.195 1.00 57.12 878 VAL A CA 1
ATOM 6965 C C . VAL A 1 878 ? 27.659 9.511 29.445 1.00 57.12 878 VAL A C 1
ATOM 6967 O O . VAL A 1 878 ? 27.369 10.557 28.871 1.00 57.12 878 VAL A O 1
ATOM 6970 N N . VAL A 1 879 ? 26.807 8.890 30.262 1.00 62.50 879 VAL A N 1
ATOM 6971 C CA . VAL A 1 879 ? 25.546 9.496 30.715 1.00 62.50 879 VAL A CA 1
ATOM 6972 C C . VAL A 1 879 ? 25.858 10.313 31.964 1.00 62.50 879 VAL A C 1
ATOM 6974 O O . VAL A 1 879 ? 26.258 9.738 32.971 1.00 62.50 879 VAL A O 1
ATOM 6977 N N . ARG A 1 880 ? 25.719 11.637 31.869 1.00 74.25 880 ARG A N 1
ATOM 6978 C CA . ARG A 1 880 ? 25.984 12.599 32.946 1.00 74.25 880 ARG A CA 1
ATOM 6979 C C . ARG A 1 880 ? 24.690 13.273 33.391 1.00 74.25 880 ARG A C 1
ATOM 6981 O O . ARG A 1 880 ? 23.786 13.494 32.580 1.00 74.25 880 ARG A O 1
ATOM 6988 N N . THR A 1 881 ? 24.609 13.609 34.670 1.00 82.31 881 THR A N 1
ATOM 6989 C CA . THR A 1 881 ? 23.555 14.477 35.214 1.00 82.31 881 THR A CA 1
ATOM 6990 C C . THR A 1 881 ? 23.732 15.922 34.730 1.00 82.31 881 THR A C 1
ATOM 6992 O O . THR A 1 881 ? 24.798 16.300 34.245 1.00 82.31 881 THR A O 1
ATOM 6995 N N . TYR A 1 882 ? 22.690 16.750 34.854 1.00 83.81 882 TYR A N 1
ATOM 6996 C CA . TYR A 1 882 ? 22.746 18.163 34.453 1.00 83.81 882 TYR A CA 1
ATOM 6997 C C . TYR A 1 882 ? 23.877 18.930 35.165 1.00 83.81 882 TYR A C 1
ATOM 6999 O O . TYR A 1 882 ? 24.633 19.657 34.521 1.00 83.81 882 TYR A O 1
ATOM 7007 N N . ASP A 1 883 ? 24.066 18.685 36.466 1.00 84.31 883 ASP A N 1
ATOM 7008 C CA . ASP A 1 883 ? 25.142 19.300 37.253 1.00 84.31 883 ASP A CA 1
ATOM 7009 C C . ASP A 1 883 ? 26.537 18.820 36.825 1.00 84.31 883 ASP A C 1
ATOM 7011 O O . ASP A 1 883 ? 27.509 19.573 36.872 1.00 84.31 883 ASP A O 1
ATOM 7015 N N . GLU A 1 884 ? 26.663 17.567 36.381 1.00 84.56 884 GLU A N 1
ATOM 7016 C CA . GLU A 1 884 ? 27.918 17.035 35.841 1.00 84.56 884 GLU A CA 1
ATOM 7017 C C . GLU A 1 884 ? 28.254 17.609 34.462 1.00 84.56 884 GLU A C 1
ATOM 7019 O O . GLU A 1 884 ? 29.428 17.831 34.175 1.00 84.56 884 GLU A O 1
ATOM 7024 N N . GLU A 1 885 ? 27.255 17.863 33.614 1.00 85.31 885 GLU A N 1
ATOM 7025 C CA . GLU A 1 885 ? 27.433 18.527 32.316 1.00 85.31 885 GLU A CA 1
ATOM 7026 C C . GLU A 1 885 ? 27.869 19.990 32.505 1.00 85.31 885 GLU A C 1
ATOM 7028 O O . GLU A 1 885 ? 28.817 20.437 31.858 1.00 85.31 885 GLU A O 1
ATOM 7033 N N . LEU A 1 886 ? 27.254 20.713 33.451 1.00 88.00 886 LEU A N 1
ATOM 7034 C CA . LEU A 1 886 ? 27.585 22.111 33.755 1.00 88.00 886 LEU A CA 1
ATOM 7035 C C . LEU A 1 886 ? 29.037 22.316 34.208 1.00 88.00 886 LEU A C 1
ATOM 7037 O O . LEU A 1 886 ? 29.611 23.360 33.917 1.00 88.00 886 LEU A O 1
ATOM 7041 N N . LYS A 1 887 ? 29.677 21.324 34.846 1.00 89.62 887 LYS A N 1
ATOM 7042 C CA . LYS A 1 887 ? 31.097 21.410 35.260 1.00 89.62 887 LYS A CA 1
ATOM 7043 C C . LYS A 1 887 ? 32.075 21.614 34.095 1.00 89.62 887 LYS A C 1
ATOM 7045 O O . LYS A 1 887 ? 33.209 22.042 34.314 1.00 89.62 887 LYS A O 1
ATOM 7050 N N . PHE A 1 888 ? 31.661 21.304 32.867 1.00 90.69 888 PHE A N 1
ATOM 7051 C CA . PHE A 1 888 ? 32.469 21.495 31.660 1.00 90.69 888 PHE A CA 1
ATOM 7052 C C . PHE A 1 888 ? 32.254 22.857 30.997 1.00 90.69 888 PHE A C 1
ATOM 7054 O O . PHE A 1 888 ? 32.987 23.183 30.063 1.00 90.69 888 PHE A O 1
ATOM 7061 N N . ILE A 1 889 ? 31.275 23.638 31.457 1.00 91.25 889 ILE A N 1
ATOM 7062 C CA . ILE A 1 889 ? 30.931 24.945 30.906 1.00 91.25 889 ILE A CA 1
ATOM 7063 C C . ILE A 1 889 ? 31.414 26.025 31.874 1.00 91.25 889 ILE A C 1
ATOM 7065 O O . ILE A 1 889 ? 31.048 26.040 33.045 1.00 91.25 889 ILE A O 1
ATOM 7069 N N . GLU A 1 890 ? 32.240 26.940 31.381 1.00 91.94 890 GLU A N 1
ATOM 7070 C CA . GLU A 1 890 ? 32.816 28.034 32.164 1.00 91.94 890 GLU A CA 1
ATOM 7071 C C . GLU A 1 890 ? 32.513 29.372 31.492 1.00 91.94 890 GLU A C 1
ATOM 7073 O O . GLU A 1 890 ? 32.711 29.516 30.289 1.00 91.94 890 GLU A O 1
ATOM 7078 N N . GLN A 1 891 ? 32.030 30.353 32.250 1.00 91.50 891 GLN A N 1
ATOM 7079 C CA . GLN A 1 891 ? 31.851 31.714 31.748 1.00 91.50 891 GLN A CA 1
ATOM 7080 C C . GLN A 1 891 ? 33.186 32.461 31.836 1.00 91.50 891 GLN A C 1
ATOM 7082 O O . GLN A 1 891 ? 33.746 32.581 32.920 1.00 91.50 891 GLN A O 1
ATOM 7087 N N . ILE A 1 892 ? 33.690 32.945 30.701 1.00 91.25 892 ILE A N 1
ATOM 7088 C CA . ILE A 1 892 ? 35.010 33.599 30.573 1.00 91.25 892 ILE A CA 1
ATOM 7089 C C . ILE A 1 892 ? 34.899 35.110 30.352 1.00 91.25 892 ILE A C 1
ATOM 7091 O O . ILE A 1 892 ? 35.864 35.839 30.566 1.00 91.25 892 ILE A O 1
ATOM 7095 N N . GLY A 1 893 ? 33.727 35.588 29.938 1.00 87.06 893 GLY A N 1
ATOM 7096 C CA . GLY A 1 893 ? 33.454 37.002 29.714 1.00 87.06 893 GLY A CA 1
ATOM 7097 C C . GLY A 1 893 ? 31.978 37.341 29.932 1.00 87.06 893 GLY A C 1
ATOM 7098 O O . GLY A 1 893 ? 31.172 36.451 30.218 1.00 87.06 893 GLY A O 1
ATOM 7099 N N . PRO A 1 894 ? 31.592 38.620 29.772 1.00 86.25 894 PRO A N 1
ATOM 7100 C CA . PRO A 1 894 ? 30.216 39.063 30.007 1.00 86.25 894 PRO A CA 1
ATOM 7101 C C . PRO A 1 894 ? 29.205 38.334 29.114 1.00 86.25 894 PRO A C 1
ATOM 7103 O O . PRO A 1 894 ? 28.140 37.956 29.587 1.00 86.25 894 PRO A O 1
ATOM 7106 N N . CYS A 1 895 ? 29.573 38.064 27.860 1.00 90.00 895 CYS A N 1
ATOM 7107 C CA . CYS A 1 895 ? 28.746 37.333 26.900 1.00 90.00 895 CYS A CA 1
ATOM 7108 C C . CYS A 1 895 ? 29.379 36.015 26.426 1.00 90.00 895 CYS A C 1
ATOM 7110 O O . CYS A 1 895 ? 28.908 35.451 25.447 1.00 90.00 895 CYS A O 1
ATOM 7112 N N . GLU A 1 896 ? 30.471 35.543 27.037 1.00 92.38 896 GLU A N 1
ATOM 7113 C CA . GLU A 1 896 ? 31.314 34.479 26.471 1.00 92.38 896 GLU A CA 1
ATOM 7114 C C . GLU A 1 896 ? 31.448 33.274 27.404 1.00 92.38 896 GLU A C 1
ATOM 7116 O O . GLU A 1 896 ? 31.769 33.408 28.588 1.00 92.38 896 GLU A O 1
ATOM 7121 N N . TYR A 1 897 ? 31.259 32.086 26.831 1.00 93.69 897 TYR A N 1
ATOM 7122 C CA . TYR A 1 897 ? 31.338 30.802 27.513 1.00 93.69 897 TYR A CA 1
ATOM 7123 C C . TYR A 1 897 ? 32.294 29.845 26.798 1.00 93.69 897 TYR A C 1
ATOM 7125 O O . TYR A 1 897 ? 32.368 29.803 25.570 1.00 93.69 897 TYR A O 1
ATOM 7133 N N . LYS A 1 898 ? 32.990 29.027 27.586 1.00 94.25 898 LYS A N 1
ATOM 7134 C CA . LYS A 1 898 ? 33.936 27.993 27.165 1.00 94.25 898 LYS A CA 1
ATOM 7135 C C . LYS A 1 898 ? 33.407 26.603 27.493 1.00 94.25 898 LYS A C 1
ATOM 7137 O O . LYS A 1 898 ? 32.946 26.355 28.604 1.00 94.25 898 LYS A O 1
ATOM 7142 N N . ILE A 1 899 ? 33.554 25.684 26.541 1.00 94.38 899 ILE A N 1
ATOM 7143 C CA . ILE A 1 899 ? 33.331 24.244 26.692 1.00 94.38 899 ILE A CA 1
ATOM 7144 C C . ILE A 1 899 ? 34.695 23.568 26.831 1.00 94.38 899 ILE A C 1
ATOM 7146 O O . ILE A 1 899 ? 35.483 23.524 25.882 1.00 94.38 899 ILE A O 1
ATOM 7150 N N . LYS A 1 900 ? 34.973 23.024 28.016 1.00 93.25 900 LYS A N 1
ATOM 7151 C CA . LYS A 1 900 ? 36.223 22.319 28.321 1.00 93.25 900 LYS A CA 1
ATOM 7152 C C . LYS A 1 900 ? 36.338 21.018 27.526 1.00 93.25 900 LYS A C 1
ATOM 7154 O O . LYS A 1 900 ? 35.356 20.292 27.346 1.00 93.25 900 LYS A O 1
ATOM 7159 N N . LYS A 1 901 ? 37.568 20.681 27.117 1.00 90.19 901 LYS A N 1
ATOM 7160 C CA . LYS A 1 901 ? 37.886 19.359 26.554 1.00 90.19 901 LYS A CA 1
ATOM 7161 C C . LYS A 1 901 ? 37.412 18.249 27.497 1.00 90.19 901 LYS A C 1
ATOM 7163 O O . LYS A 1 901 ? 37.571 18.341 28.712 1.00 90.19 901 LYS A O 1
ATOM 7168 N N . GLY A 1 902 ? 36.823 17.201 26.925 1.00 85.31 902 GLY A N 1
ATOM 7169 C CA . GLY A 1 902 ? 36.223 16.094 27.675 1.00 85.31 902 GLY A CA 1
ATOM 7170 C C . GLY A 1 902 ? 34.720 16.243 27.937 1.00 85.31 902 GLY A C 1
ATOM 7171 O O . GLY A 1 902 ? 34.115 15.326 28.499 1.00 85.31 902 GLY A O 1
ATOM 7172 N N . PHE A 1 903 ? 34.079 17.337 27.503 1.00 88.75 903 PHE A N 1
ATOM 7173 C CA . PHE A 1 903 ? 32.613 17.437 27.506 1.00 88.75 903 PHE A CA 1
ATOM 7174 C C . PHE A 1 903 ? 31.964 16.317 26.677 1.00 88.75 903 PHE A C 1
ATOM 7176 O O . PHE A 1 903 ? 31.052 15.642 27.142 1.00 88.75 903 PHE A O 1
ATOM 7183 N N . VAL A 1 904 ? 32.534 16.024 25.508 1.00 86.88 904 VAL A N 1
ATOM 7184 C CA . VAL A 1 904 ? 32.301 14.795 24.735 1.00 86.88 904 VAL A CA 1
ATOM 7185 C C . VAL A 1 904 ? 33.642 14.102 24.444 1.00 86.88 904 VAL A C 1
ATOM 7187 O O . VAL A 1 904 ? 34.691 14.750 24.538 1.00 86.88 904 VAL A O 1
ATOM 7190 N N . PRO A 1 905 ? 33.653 12.789 24.141 1.00 81.12 905 PRO A N 1
ATOM 7191 C CA . PRO A 1 905 ? 34.881 12.082 23.774 1.00 81.12 905 PRO A CA 1
ATOM 7192 C C . PRO A 1 905 ? 35.560 12.724 22.553 1.00 81.12 905 PRO A C 1
ATOM 7194 O O . PRO A 1 905 ? 34.888 13.322 21.719 1.00 81.12 905 PRO A O 1
ATOM 7197 N N . ASN A 1 906 ? 36.878 12.569 22.422 1.00 84.81 906 ASN A N 1
ATOM 7198 C CA . ASN A 1 906 ? 37.643 12.929 21.217 1.00 84.81 906 ASN A CA 1
ATOM 7199 C C . ASN A 1 906 ? 37.649 14.425 20.827 1.00 84.81 906 ASN A C 1
ATOM 7201 O O . ASN A 1 906 ? 37.886 14.739 19.669 1.00 84.81 906 ASN A O 1
ATOM 7205 N N . MET A 1 907 ? 37.411 15.363 21.755 1.00 91.56 907 MET A N 1
ATOM 7206 C CA . MET A 1 907 ? 37.556 16.802 21.464 1.00 91.56 907 MET A CA 1
ATOM 7207 C C . MET A 1 907 ? 39.024 17.181 21.183 1.00 91.56 907 MET A C 1
ATOM 7209 O O . MET A 1 907 ? 39.868 17.117 22.082 1.00 91.56 907 MET A O 1
ATOM 7213 N N . ASN A 1 908 ? 39.310 17.647 19.965 1.00 91.31 908 ASN A N 1
ATOM 7214 C CA . ASN A 1 908 ? 40.629 18.112 19.518 1.00 91.31 908 ASN A CA 1
ATOM 7215 C C . ASN A 1 908 ? 40.920 19.548 19.970 1.00 91.31 908 ASN A C 1
ATOM 7217 O O . ASN A 1 908 ? 42.060 19.873 20.309 1.00 91.31 908 ASN A O 1
ATOM 7221 N N . VAL A 1 909 ? 39.886 20.385 20.061 1.00 93.38 909 VAL A N 1
ATOM 7222 C CA . VAL A 1 909 ? 39.946 21.780 20.532 1.00 93.38 909 VAL A CA 1
ATOM 7223 C C . VAL A 1 909 ? 38.866 22.062 21.579 1.00 93.38 909 VAL A C 1
ATOM 7225 O O . VAL A 1 909 ? 38.038 21.201 21.876 1.00 93.38 909 VAL A O 1
ATOM 7228 N N . GLU A 1 910 ? 38.901 23.242 22.193 1.00 94.06 910 GLU A N 1
ATOM 7229 C CA . GLU A 1 910 ? 37.826 23.710 23.075 1.00 94.06 910 GLU A CA 1
ATOM 7230 C C . GLU A 1 910 ? 36.651 24.265 22.249 1.00 94.06 910 GLU A C 1
ATOM 7232 O O . GLU A 1 910 ? 36.803 24.658 21.090 1.00 94.06 910 GLU A O 1
ATOM 7237 N N . GLY A 1 911 ? 35.456 24.285 22.842 1.00 94.31 911 GLY A N 1
ATOM 7238 C CA . GLY A 1 911 ? 34.309 24.990 22.265 1.00 94.31 911 GLY A CA 1
ATOM 7239 C C . GLY A 1 911 ? 34.165 26.381 22.876 1.00 94.31 911 GLY A C 1
ATOM 7240 O O . GLY A 1 911 ? 34.462 26.565 24.056 1.00 94.31 911 GLY A O 1
ATOM 7241 N N . ARG A 1 912 ? 33.668 27.352 22.111 1.00 94.44 912 ARG A N 1
ATOM 7242 C CA . ARG A 1 912 ? 33.241 28.662 22.619 1.00 94.44 912 ARG A CA 1
ATOM 7243 C C . ARG A 1 912 ? 31.826 28.961 22.175 1.00 94.44 912 ARG A C 1
ATOM 7245 O O . ARG A 1 912 ? 31.419 28.532 21.103 1.00 94.44 912 ARG A O 1
ATOM 7252 N N . PHE A 1 913 ? 31.072 29.693 22.978 1.00 94.19 913 PHE A N 1
ATOM 7253 C CA . PHE A 1 913 ? 29.767 30.172 22.555 1.00 94.19 913 PHE A CA 1
ATOM 7254 C C . PHE A 1 913 ? 29.369 31.476 23.243 1.00 94.19 913 PHE A C 1
ATOM 7256 O O . PHE A 1 913 ? 29.831 31.762 24.349 1.00 94.19 913 PHE A O 1
ATOM 7263 N N . TYR A 1 914 ? 28.510 32.257 22.586 1.00 94.06 914 TYR A N 1
ATOM 7264 C CA . TYR A 1 914 ? 28.149 33.603 23.028 1.00 94.06 914 TYR A CA 1
ATOM 7265 C C . TYR A 1 914 ? 26.686 33.702 23.459 1.00 94.06 914 TYR A C 1
ATOM 7267 O O . TYR A 1 914 ? 25.792 33.370 22.683 1.00 94.06 914 TYR A O 1
ATOM 7275 N N . LEU A 1 915 ? 26.433 34.160 24.689 1.00 90.81 915 LEU A N 1
ATOM 7276 C CA . LEU A 1 915 ? 25.094 34.313 25.269 1.00 90.81 915 LEU A CA 1
ATOM 7277 C C . LEU A 1 915 ? 25.054 35.464 26.273 1.00 90.81 915 LEU A C 1
ATOM 7279 O O . LEU A 1 915 ? 25.958 35.593 27.091 1.00 90.81 915 LEU A O 1
ATOM 7283 N N . ASN A 1 916 ? 23.954 36.213 26.278 1.00 90.50 916 ASN A N 1
ATOM 7284 C CA . ASN A 1 916 ? 23.578 37.076 27.396 1.00 90.50 916 ASN A CA 1
ATOM 7285 C C . ASN A 1 916 ? 22.652 36.336 28.384 1.00 90.50 916 ASN A C 1
ATOM 7287 O O . ASN A 1 916 ? 22.172 35.230 28.109 1.00 90.50 916 ASN A O 1
ATOM 7291 N N . ASP A 1 917 ? 22.334 36.972 29.512 1.00 86.06 917 ASP A N 1
ATOM 7292 C CA . ASP A 1 917 ? 21.497 36.374 30.561 1.00 86.06 917 ASP A CA 1
ATOM 7293 C C . ASP A 1 917 ? 20.077 36.007 30.097 1.00 86.06 917 ASP A C 1
ATOM 7295 O O . ASP A 1 917 ? 19.503 35.027 30.575 1.00 86.06 917 ASP A O 1
ATOM 7299 N N . LYS A 1 918 ? 19.518 36.736 29.122 1.00 85.44 918 LYS A N 1
ATOM 7300 C CA . LYS A 1 918 ? 18.170 36.475 28.592 1.00 85.44 918 LYS A CA 1
ATOM 7301 C C . LYS A 1 918 ? 18.116 35.210 27.733 1.00 85.44 918 LYS A C 1
ATOM 7303 O O . LYS A 1 918 ? 17.159 34.444 27.816 1.00 85.44 918 LYS A O 1
ATOM 7308 N N . ILE A 1 919 ? 19.142 34.967 26.916 1.00 85.00 919 ILE A N 1
ATOM 7309 C CA . ILE A 1 919 ? 19.202 33.804 26.013 1.00 85.00 919 ILE A CA 1
ATOM 7310 C C . ILE A 1 919 ? 19.736 32.566 26.753 1.00 85.00 919 ILE A C 1
ATOM 7312 O O . ILE A 1 919 ? 19.391 31.431 26.407 1.00 85.00 919 ILE A O 1
ATOM 7316 N N . LYS A 1 920 ? 20.532 32.768 27.810 1.00 86.25 920 LYS A N 1
ATOM 7317 C CA . LYS A 1 920 ? 21.124 31.712 28.645 1.00 86.25 920 LYS A CA 1
ATOM 7318 C C . LYS A 1 920 ? 20.108 30.669 29.113 1.00 86.25 920 LYS A C 1
ATOM 7320 O O . LYS A 1 920 ? 20.371 29.472 28.994 1.00 86.25 920 LYS A O 1
ATOM 7325 N N . ALA A 1 921 ? 18.941 31.110 29.586 1.00 81.62 921 ALA A N 1
ATOM 7326 C CA . ALA A 1 921 ? 17.883 30.223 30.073 1.00 81.62 921 ALA A CA 1
ATOM 7327 C C . ALA A 1 921 ? 17.381 29.247 28.992 1.00 81.62 921 ALA A C 1
ATOM 7329 O O . ALA A 1 921 ? 17.174 28.066 29.268 1.00 81.62 921 ALA A O 1
ATOM 7330 N N . HIS A 1 922 ? 17.246 29.712 27.745 1.00 77.06 922 HIS A N 1
ATOM 7331 C CA . HIS A 1 922 ? 16.811 28.868 26.632 1.00 77.06 922 HIS A CA 1
ATOM 7332 C C . HIS A 1 922 ? 17.843 27.792 26.279 1.00 77.06 922 HIS A C 1
ATOM 7334 O O . HIS A 1 922 ? 17.477 26.639 26.061 1.00 77.06 922 HIS A O 1
ATOM 7340 N N . MET A 1 923 ? 19.126 28.156 26.246 1.00 81.00 923 MET A N 1
ATOM 7341 C CA . MET A 1 923 ? 20.199 27.248 25.829 1.00 81.00 923 MET A CA 1
ATOM 7342 C C . MET A 1 923 ? 20.518 26.180 26.872 1.00 81.00 923 MET A C 1
ATOM 7344 O O . MET A 1 923 ? 20.643 25.002 26.537 1.00 81.00 923 MET A O 1
ATOM 7348 N N . LEU A 1 924 ? 20.622 26.569 28.145 1.00 83.00 924 LEU A N 1
ATOM 7349 C CA . LEU A 1 924 ? 20.869 25.614 29.227 1.00 83.00 924 LEU A CA 1
ATOM 7350 C C . LEU A 1 924 ? 19.667 24.680 29.438 1.00 83.00 924 LEU A C 1
ATOM 7352 O O . LEU A 1 924 ? 19.854 23.503 29.753 1.00 83.00 924 LEU A O 1
ATOM 7356 N N . GLY A 1 925 ? 18.451 25.154 29.147 1.00 81.06 925 GLY A N 1
ATOM 7357 C CA . GLY A 1 925 ? 17.247 24.326 29.132 1.00 81.06 925 GLY A CA 1
ATOM 7358 C C . GLY A 1 925 ? 17.306 23.161 28.133 1.00 81.06 925 GLY A C 1
ATOM 7359 O O . GLY A 1 925 ? 16.752 22.097 28.414 1.00 81.06 925 GLY A O 1
ATOM 7360 N N . GLU A 1 926 ? 18.015 23.289 26.999 1.00 81.44 926 GLU A N 1
ATOM 7361 C CA . GLU A 1 926 ? 18.203 22.164 26.064 1.00 81.44 926 GLU A CA 1
ATOM 7362 C C . GLU A 1 926 ? 19.030 21.028 26.687 1.00 81.44 926 GLU A C 1
ATOM 7364 O O . GLU A 1 926 ? 18.726 19.850 26.470 1.00 81.44 926 GLU A O 1
ATOM 7369 N N . ILE A 1 927 ? 20.061 21.373 27.469 1.00 83.50 927 ILE A N 1
ATOM 7370 C CA . ILE A 1 927 ? 20.918 20.407 28.172 1.00 83.50 927 ILE A CA 1
ATOM 7371 C C . ILE A 1 927 ? 20.101 19.690 29.246 1.00 83.50 927 ILE A C 1
ATOM 7373 O O . ILE A 1 927 ? 20.089 18.460 29.292 1.00 83.50 927 ILE A O 1
ATOM 7377 N N . GLU A 1 928 ? 19.353 20.443 30.054 1.00 83.94 928 GLU A N 1
ATOM 7378 C CA . GLU A 1 928 ? 18.489 19.888 31.098 1.00 83.94 928 GLU A CA 1
ATOM 7379 C C . GLU A 1 928 ? 17.458 18.904 30.520 1.00 83.94 928 GLU A C 1
ATOM 7381 O O . GLU A 1 928 ? 17.263 17.799 31.038 1.00 83.94 928 GLU A O 1
ATOM 7386 N N . MET A 1 929 ? 16.833 19.268 29.395 1.00 78.12 929 MET A N 1
ATOM 7387 C CA . MET A 1 929 ? 15.842 18.434 28.717 1.00 78.12 929 MET A CA 1
ATOM 7388 C C . MET A 1 929 ? 16.454 17.138 28.158 1.00 78.12 929 MET A C 1
ATOM 7390 O O . MET A 1 929 ? 15.810 16.085 28.200 1.00 78.12 929 MET A O 1
ATOM 7394 N N . CYS A 1 930 ? 17.696 17.198 27.666 1.00 75.62 930 CYS A N 1
ATOM 7395 C CA . CYS A 1 930 ? 18.458 16.037 27.203 1.00 75.62 930 CYS A CA 1
ATOM 7396 C C . CYS A 1 930 ? 18.823 15.097 28.363 1.00 75.62 930 CYS A C 1
ATOM 7398 O O . CYS A 1 930 ? 18.592 13.891 28.265 1.00 75.62 930 CYS A O 1
ATOM 7400 N N . CYS A 1 931 ? 19.296 15.637 29.491 1.00 76.62 931 CYS A N 1
ATOM 7401 C CA . CYS A 1 931 ? 19.591 14.853 30.693 1.00 76.62 931 CYS A CA 1
ATOM 7402 C C . CYS A 1 931 ? 18.335 14.170 31.263 1.00 76.62 931 CYS A C 1
ATOM 7404 O O . CYS A 1 931 ? 18.399 13.006 31.654 1.00 76.62 931 CYS A O 1
ATOM 7406 N N . LYS A 1 932 ? 17.175 14.848 31.255 1.00 73.44 932 LYS A N 1
ATOM 7407 C CA . LYS A 1 932 ? 15.893 14.310 31.761 1.00 73.44 932 LYS A CA 1
ATOM 7408 C C . LYS A 1 932 ? 15.317 13.167 30.923 1.00 73.44 932 LYS A C 1
ATOM 7410 O O . LYS A 1 932 ? 14.691 12.267 31.476 1.00 73.44 932 LYS A O 1
ATOM 7415 N N . ARG A 1 933 ? 15.480 13.195 29.597 1.00 62.34 933 ARG A N 1
ATOM 7416 C CA . ARG A 1 933 ? 14.922 12.161 28.702 1.00 62.34 933 ARG A CA 1
ATOM 7417 C C . ARG A 1 933 ? 15.743 10.869 28.659 1.00 62.34 933 ARG A C 1
ATOM 7419 O O . ARG A 1 933 ? 15.240 9.860 28.164 1.00 62.34 933 ARG A O 1
ATOM 7426 N N . GLY A 1 934 ? 16.999 10.897 29.116 1.00 53.72 934 GLY A N 1
ATOM 7427 C CA . GLY A 1 934 ? 17.999 9.921 28.676 1.00 53.72 934 GLY A CA 1
ATOM 7428 C C . GLY A 1 934 ? 18.186 9.994 27.151 1.00 53.72 934 GLY A C 1
ATOM 7429 O O . GLY A 1 934 ? 17.467 10.717 26.469 1.00 53.72 934 GLY A O 1
ATOM 7430 N N . ASN A 1 935 ? 19.123 9.245 26.568 1.00 53.00 935 ASN A N 1
ATOM 7431 C CA . ASN A 1 935 ? 19.392 9.230 25.111 1.00 53.00 935 ASN A CA 1
ATOM 7432 C C . ASN A 1 935 ? 18.224 8.694 24.226 1.00 53.00 935 ASN A C 1
ATOM 7434 O O . ASN A 1 935 ? 18.442 8.143 23.147 1.00 53.00 935 ASN A O 1
ATOM 7438 N N . ILE A 1 936 ? 16.972 8.799 24.673 1.00 44.28 936 ILE A N 1
ATOM 7439 C CA . ILE A 1 936 ? 15.774 8.314 23.999 1.00 44.28 936 ILE A CA 1
ATOM 7440 C C . ILE A 1 936 ? 15.267 9.401 23.039 1.00 44.28 936 ILE A C 1
ATOM 7442 O O . ILE A 1 936 ? 14.670 10.399 23.441 1.00 44.28 936 ILE A O 1
ATOM 7446 N N . GLY A 1 937 ? 15.493 9.160 21.744 1.00 48.84 937 GLY A N 1
ATOM 7447 C CA . GLY A 1 937 ? 15.161 10.060 20.637 1.00 48.84 937 GLY A CA 1
ATOM 7448 C C . GLY A 1 937 ? 16.356 10.941 20.286 1.00 48.84 937 GLY A C 1
ATOM 7449 O O . GLY A 1 937 ? 16.805 11.702 21.129 1.00 48.84 937 GLY A O 1
ATOM 7450 N N . GLY A 1 938 ? 16.879 10.825 19.060 1.00 62.78 938 GLY A N 1
ATOM 7451 C CA . GLY A 1 938 ? 18.146 11.420 18.588 1.00 62.78 938 GLY A CA 1
ATOM 7452 C C . GLY A 1 938 ? 18.229 12.956 18.526 1.00 62.78 938 GLY A C 1
ATOM 7453 O O . GLY A 1 938 ? 18.777 13.493 17.570 1.00 62.78 938 GLY A O 1
ATOM 7454 N N . TYR A 1 939 ? 17.667 13.665 19.504 1.00 74.31 939 TYR A N 1
ATOM 7455 C CA . TYR A 1 939 ? 17.822 15.095 19.730 1.00 74.31 939 TYR A CA 1
ATOM 7456 C C . TYR A 1 939 ? 19.133 15.365 20.476 1.00 74.31 939 TYR A C 1
ATOM 7458 O O . TYR A 1 939 ? 19.347 14.831 21.565 1.00 74.31 939 TYR A O 1
ATOM 7466 N N . ILE A 1 940 ? 19.990 16.213 19.908 1.00 83.69 940 ILE A N 1
ATOM 7467 C CA . ILE A 1 940 ? 21.273 16.607 20.498 1.00 83.69 940 ILE A CA 1
ATOM 7468 C C . ILE A 1 940 ? 21.231 18.123 20.749 1.00 83.69 940 ILE A C 1
ATOM 7470 O O . ILE A 1 940 ? 21.016 18.873 19.793 1.00 83.69 940 ILE A O 1
ATOM 7474 N N . PRO A 1 941 ? 21.429 18.595 21.995 1.00 87.50 941 PRO A N 1
ATOM 7475 C CA . PRO A 1 941 ? 21.502 20.023 22.312 1.00 87.50 941 PRO A CA 1
ATOM 7476 C C . PRO A 1 941 ? 22.565 20.751 21.488 1.00 87.50 941 PRO A C 1
ATOM 7478 O O . PRO A 1 941 ? 23.633 20.189 21.230 1.00 87.50 941 PRO A O 1
ATOM 7481 N N . ALA A 1 942 ? 22.328 22.018 21.150 1.00 90.19 942 ALA A N 1
ATOM 7482 C CA . ALA A 1 942 ? 23.259 22.820 20.350 1.00 90.19 942 ALA A CA 1
ATOM 7483 C C . ALA A 1 942 ? 24.675 22.875 20.958 1.00 90.19 942 ALA A C 1
ATOM 7485 O O . ALA A 1 942 ? 25.667 22.705 20.252 1.00 90.19 942 ALA A O 1
ATOM 7486 N N . VAL A 1 943 ? 24.777 22.998 22.287 1.00 91.50 943 VAL A N 1
ATOM 7487 C CA . VAL A 1 943 ? 26.061 22.998 23.018 1.00 91.50 943 VAL A CA 1
ATOM 7488 C C . VAL A 1 943 ? 26.825 21.676 22.841 1.00 91.50 943 VAL A C 1
ATOM 7490 O O . VAL A 1 943 ? 28.042 21.677 22.658 1.00 91.50 943 VAL A O 1
ATOM 7493 N N . LYS A 1 944 ? 26.122 20.534 22.814 1.00 90.00 944 LYS A N 1
ATOM 7494 C CA . LYS A 1 944 ? 26.732 19.223 22.518 1.00 90.00 944 LYS A CA 1
ATOM 7495 C C . LYS A 1 944 ? 27.160 19.098 21.060 1.00 90.00 944 LYS A C 1
ATOM 7497 O O . LYS A 1 944 ? 28.177 18.469 20.790 1.00 90.00 944 LYS A O 1
ATOM 7502 N N . GLN A 1 945 ? 26.433 19.709 20.128 1.00 92.00 945 GLN A N 1
ATOM 7503 C CA . GLN A 1 945 ? 26.826 19.730 18.717 1.00 92.00 945 GLN A CA 1
ATOM 7504 C C . GLN A 1 945 ? 28.117 20.524 18.495 1.00 92.00 945 GLN A C 1
ATOM 7506 O O . GLN A 1 945 ? 29.001 20.033 17.799 1.00 92.00 945 GLN A O 1
ATOM 7511 N N . ILE A 1 946 ? 28.272 21.685 19.140 1.00 94.19 946 ILE A N 1
ATOM 7512 C CA . ILE A 1 946 ? 29.530 22.460 19.132 1.00 94.19 946 ILE A CA 1
ATOM 7513 C C . ILE A 1 946 ? 30.689 21.588 19.627 1.00 94.19 946 ILE A C 1
ATOM 7515 O O . ILE A 1 946 ? 31.744 21.504 19.002 1.00 94.19 946 ILE A O 1
ATOM 7519 N N . ALA A 1 947 ? 30.476 20.854 20.716 1.00 93.12 947 ALA A N 1
ATOM 7520 C CA . ALA A 1 947 ? 31.505 19.981 21.258 1.00 93.12 947 ALA A CA 1
ATOM 7521 C C . ALA A 1 947 ? 31.812 18.762 20.366 1.00 93.12 947 ALA A C 1
ATOM 7523 O O . ALA A 1 947 ? 32.962 18.342 20.282 1.00 93.12 947 ALA A O 1
ATOM 7524 N N . ASN A 1 948 ? 30.817 18.208 19.665 1.00 92.56 948 ASN A N 1
ATOM 7525 C CA . ASN A 1 948 ? 31.043 17.141 18.687 1.00 92.56 948 ASN A CA 1
ATOM 7526 C C . ASN A 1 948 ? 31.857 17.639 17.483 1.00 92.56 948 ASN A C 1
ATOM 7528 O O . ASN A 1 948 ? 32.740 16.926 17.011 1.00 92.56 948 ASN A O 1
ATOM 7532 N N . VAL A 1 949 ? 31.601 18.866 17.016 1.00 94.25 949 VAL A N 1
ATOM 7533 C CA . VAL A 1 949 ? 32.381 19.519 15.951 1.00 94.25 949 VAL A CA 1
ATOM 7534 C C . VAL A 1 949 ? 33.819 19.777 16.397 1.00 94.25 949 VAL A C 1
ATOM 7536 O O . VAL A 1 949 ? 34.742 19.560 15.617 1.00 94.25 949 VAL A O 1
ATOM 7539 N N . ALA A 1 950 ? 34.030 20.126 17.669 1.00 94.75 950 ALA A N 1
ATOM 7540 C CA . ALA A 1 950 ? 35.363 20.277 18.249 1.00 94.75 950 ALA A CA 1
ATOM 7541 C C . ALA A 1 950 ? 36.214 18.990 18.218 1.00 94.75 950 ALA A C 1
ATOM 7543 O O . ALA A 1 950 ? 37.419 19.057 18.456 1.00 94.75 950 ALA A O 1
ATOM 7544 N N . GLY A 1 951 ? 35.616 17.824 17.938 1.00 91.62 951 GLY A N 1
ATOM 7545 C CA . GLY A 1 951 ? 36.319 16.552 17.750 1.00 91.62 951 GLY A CA 1
ATOM 7546 C C . GLY A 1 951 ? 36.672 16.199 16.303 1.00 91.62 951 GLY A C 1
ATOM 7547 O O . GLY A 1 951 ? 37.249 15.140 16.066 1.00 91.62 951 GLY A O 1
ATOM 7548 N N . LEU A 1 952 ? 36.337 17.045 15.322 1.00 93.06 952 LEU A N 1
ATOM 7549 C CA . LEU A 1 952 ? 36.672 16.779 13.923 1.00 93.06 952 LEU A CA 1
ATOM 7550 C C . LEU A 1 952 ? 38.185 16.943 13.652 1.00 93.06 952 LEU A C 1
ATOM 7552 O O . LEU A 1 952 ? 38.825 17.802 14.268 1.00 93.06 952 LEU A O 1
ATOM 7556 N N . PRO A 1 953 ? 38.779 16.136 12.749 1.00 91.50 953 PRO A N 1
ATOM 7557 C CA . PRO A 1 953 ? 40.209 16.199 12.436 1.00 91.50 953 PRO A CA 1
ATOM 7558 C C . PRO A 1 953 ? 40.600 17.529 11.785 1.00 91.50 953 PRO A C 1
ATOM 7560 O O . PRO A 1 953 ? 39.818 18.104 11.031 1.00 91.50 953 PRO A O 1
ATOM 7563 N N . GLY A 1 954 ? 41.811 18.013 12.071 1.00 91.31 954 GLY A N 1
ATOM 7564 C CA . GLY A 1 954 ? 42.355 19.230 11.460 1.00 91.31 954 GLY A CA 1
ATOM 7565 C C . GLY A 1 954 ? 41.652 20.541 11.840 1.00 91.31 954 GLY A C 1
ATOM 7566 O O . GLY A 1 954 ? 41.914 21.559 11.200 1.00 91.31 954 GLY A O 1
ATOM 7567 N N . ILE A 1 955 ? 40.760 20.543 12.841 1.00 94.62 955 ILE A N 1
ATOM 7568 C CA . ILE A 1 955 ? 40.115 21.767 13.338 1.00 94.62 955 ILE A CA 1
ATOM 7569 C C . ILE A 1 955 ? 41.143 22.696 14.006 1.00 94.62 955 ILE A C 1
ATOM 7571 O O . ILE A 1 955 ? 41.983 22.253 14.791 1.00 94.62 955 ILE A O 1
ATOM 7575 N N . ILE A 1 956 ? 41.063 23.992 13.706 1.00 92.38 956 ILE A N 1
ATOM 7576 C CA . ILE A 1 956 ? 41.943 25.042 14.226 1.00 92.38 956 ILE A CA 1
ATOM 7577 C C . ILE A 1 956 ? 41.145 26.054 15.050 1.00 92.38 956 ILE A C 1
ATOM 7579 O O . ILE A 1 956 ? 40.017 26.413 14.718 1.00 92.38 956 ILE A O 1
ATOM 7583 N N . GLY A 1 957 ? 41.762 26.545 16.127 1.00 90.06 957 GLY A N 1
ATOM 7584 C CA . GLY A 1 957 ? 41.142 27.498 17.040 1.00 90.06 957 GLY A CA 1
ATOM 7585 C C . GLY A 1 957 ? 40.104 26.807 17.915 1.00 90.06 957 GLY A C 1
ATOM 7586 O O . GLY A 1 957 ? 40.459 25.927 18.694 1.00 90.06 957 GLY A O 1
ATOM 7587 N N . ASN A 1 958 ? 38.838 27.200 17.782 1.00 92.81 958 ASN A N 1
ATOM 7588 C CA . ASN A 1 958 ? 37.719 26.687 18.574 1.00 92.81 958 ASN A CA 1
ATOM 7589 C C . ASN A 1 958 ? 36.545 26.310 17.657 1.00 92.81 958 ASN A C 1
ATOM 7591 O O . ASN A 1 958 ? 36.408 26.868 16.569 1.00 92.81 958 ASN A O 1
ATOM 7595 N N . SER A 1 959 ? 35.648 25.432 18.120 1.00 95.06 959 SER A N 1
ATOM 7596 C CA . SER A 1 959 ? 34.291 25.355 17.547 1.00 95.06 959 SER A CA 1
ATOM 7597 C C . SER A 1 959 ? 33.418 26.408 18.222 1.00 95.06 959 SER A C 1
ATOM 7599 O O . SER A 1 959 ? 33.349 26.445 19.451 1.00 95.06 959 SER A O 1
ATOM 7601 N N . ILE A 1 960 ? 32.784 27.276 17.436 1.00 95.56 960 ILE A N 1
ATOM 7602 C CA . ILE A 1 960 ? 32.191 28.521 17.930 1.00 95.56 960 ILE A CA 1
ATOM 7603 C C . ILE A 1 960 ? 30.680 28.520 17.710 1.00 95.56 960 ILE A C 1
ATOM 7605 O O . ILE A 1 960 ? 30.230 28.393 16.580 1.00 95.56 960 ILE A O 1
ATOM 7609 N N . GLY A 1 961 ? 29.900 28.719 18.771 1.00 94.31 961 GLY A N 1
ATOM 7610 C CA . GLY A 1 961 ? 28.457 28.956 18.716 1.00 94.31 961 GLY A CA 1
ATOM 7611 C C . GLY A 1 961 ? 28.098 30.434 18.856 1.00 94.31 961 GLY A C 1
ATOM 7612 O O . GLY A 1 961 ? 28.373 31.059 19.879 1.00 94.31 961 GLY A O 1
ATOM 7613 N N . LEU A 1 962 ? 27.438 30.990 17.851 1.00 95.00 962 LEU A N 1
ATOM 7614 C CA . LEU A 1 962 ? 26.933 32.361 17.857 1.00 95.00 962 LEU A CA 1
ATOM 7615 C C . LEU A 1 962 ? 25.593 32.470 18.619 1.00 95.00 962 LEU A C 1
ATOM 7617 O O . LEU A 1 962 ? 24.958 31.452 18.903 1.00 95.00 962 LEU A O 1
ATOM 7621 N N . PRO A 1 963 ? 25.127 33.679 18.984 1.00 92.44 963 PRO A N 1
ATOM 7622 C CA . PRO A 1 963 ? 23.959 33.834 19.865 1.00 92.44 963 PRO A CA 1
ATOM 7623 C C . PRO A 1 963 ? 22.632 33.311 19.273 1.00 92.44 963 PRO A C 1
ATOM 7625 O O . PRO A 1 963 ? 21.701 32.952 20.005 1.00 92.44 963 PRO A O 1
ATOM 7628 N N . ASP A 1 964 ? 22.549 33.189 17.947 1.00 91.69 964 ASP A N 1
ATOM 7629 C CA . ASP A 1 964 ? 21.423 32.607 17.207 1.00 91.69 964 ASP A CA 1
ATOM 7630 C C . ASP A 1 964 ? 21.416 31.069 17.208 1.00 91.69 964 ASP A C 1
ATOM 7632 O O . ASP A 1 964 ? 20.510 30.433 16.648 1.00 91.69 964 ASP A O 1
ATOM 7636 N N . MET A 1 965 ? 22.381 30.450 17.897 1.00 92.12 965 MET A N 1
ATOM 7637 C CA . MET A 1 965 ? 22.566 29.011 17.832 1.00 92.12 965 MET A CA 1
ATOM 7638 C C . MET A 1 965 ? 21.363 28.209 18.321 1.00 92.12 965 MET A C 1
ATOM 7640 O O . MET A 1 965 ? 20.705 28.564 19.300 1.00 92.12 965 MET A O 1
ATOM 7644 N N . HIS A 1 966 ? 21.088 27.098 17.654 1.00 90.38 966 HIS A N 1
ATOM 7645 C CA . HIS A 1 966 ? 20.070 26.134 18.064 1.00 90.38 966 HIS A CA 1
ATOM 7646 C C . HIS A 1 966 ? 20.338 24.774 17.418 1.00 90.38 966 HIS A C 1
ATOM 7648 O O . HIS A 1 966 ? 21.099 24.671 16.449 1.00 90.38 966 HIS A O 1
ATOM 7654 N N . SER A 1 967 ? 19.721 23.724 17.967 1.00 88.06 967 SER A N 1
ATOM 7655 C CA . SER A 1 967 ? 19.946 22.347 17.519 1.00 88.06 967 SER A CA 1
ATOM 7656 C C . SER A 1 967 ? 19.683 22.186 16.011 1.00 88.06 967 SER A C 1
ATOM 7658 O O . SER A 1 967 ? 18.612 22.538 15.507 1.00 88.06 967 SER A O 1
ATOM 7660 N N . GLY A 1 968 ? 20.683 21.671 15.291 1.00 85.56 968 GLY A N 1
ATOM 7661 C CA . GLY A 1 968 ? 20.687 21.476 13.839 1.00 85.56 968 GLY A CA 1
ATOM 7662 C C . GLY A 1 968 ? 21.030 20.040 13.429 1.00 85.56 968 GLY A C 1
ATOM 7663 O O . GLY A 1 968 ? 20.868 19.104 14.206 1.00 85.56 968 GLY A O 1
ATOM 7664 N N . TYR A 1 969 ? 21.502 19.854 12.192 1.00 85.81 969 TYR A N 1
ATOM 7665 C CA . TYR A 1 969 ? 21.955 18.550 11.669 1.00 85.81 969 TYR A CA 1
ATOM 7666 C C . TYR A 1 969 ? 23.489 18.409 11.722 1.00 85.81 969 TYR A C 1
ATOM 7668 O O . TYR A 1 969 ? 24.178 19.007 10.898 1.00 85.81 969 TYR A O 1
ATOM 7676 N N . GLY A 1 970 ? 24.041 17.650 12.667 1.00 87.69 970 GLY A N 1
ATOM 7677 C CA . GLY A 1 970 ? 25.487 17.545 12.904 1.00 87.69 970 GLY A CA 1
ATOM 7678 C C . GLY A 1 970 ? 26.054 18.815 13.540 1.00 87.69 970 GLY A C 1
ATOM 7679 O O . GLY A 1 970 ? 26.269 18.861 14.748 1.00 87.69 970 GLY A O 1
ATOM 7680 N N . PHE A 1 971 ? 26.247 19.872 12.746 1.00 93.31 971 PHE A N 1
ATOM 7681 C CA . PHE A 1 971 ? 26.524 21.213 13.270 1.00 93.31 971 PHE A CA 1
ATOM 7682 C C . PHE A 1 971 ? 25.221 21.854 13.769 1.00 93.31 971 PHE A C 1
ATOM 7684 O O . PHE A 1 971 ? 24.188 21.773 13.085 1.00 93.31 971 PHE A O 1
ATOM 7691 N N . ALA A 1 972 ? 25.291 22.548 14.908 1.00 92.88 972 ALA A N 1
ATOM 7692 C CA . ALA A 1 972 ? 24.256 23.492 15.315 1.00 92.88 972 ALA A CA 1
ATOM 7693 C C . ALA A 1 972 ? 24.115 24.607 14.266 1.00 92.88 972 ALA A C 1
ATOM 7695 O O . ALA A 1 972 ? 25.081 24.961 13.588 1.00 92.88 972 ALA A O 1
ATOM 7696 N N . ILE A 1 973 ? 22.909 25.151 14.123 1.00 91.75 973 ILE A N 1
ATOM 7697 C CA . ILE A 1 973 ? 22.744 26.445 13.449 1.00 91.75 973 ILE A CA 1
ATOM 7698 C C . ILE A 1 973 ? 23.485 27.484 14.307 1.00 91.75 973 ILE A C 1
ATOM 7700 O O . ILE A 1 973 ? 23.511 27.313 15.522 1.00 91.75 973 ILE A O 1
ATOM 7704 N N . GLY A 1 974 ? 24.125 28.486 13.709 1.00 92.94 974 GLY A N 1
ATOM 7705 C CA . GLY A 1 974 ? 25.017 29.437 14.381 1.00 92.94 974 GLY A CA 1
ATOM 7706 C C . GLY A 1 974 ? 26.418 28.889 14.692 1.00 92.94 974 GLY A C 1
ATOM 7707 O O . GLY A 1 974 ? 27.157 29.531 15.433 1.00 92.94 974 GLY A O 1
ATOM 7708 N N . ASN A 1 975 ? 26.794 27.704 14.189 1.00 95.12 975 ASN A N 1
ATOM 7709 C CA . ASN A 1 975 ? 28.106 27.101 14.459 1.00 95.12 975 ASN A CA 1
ATOM 7710 C C . ASN A 1 975 ? 29.136 27.454 13.373 1.00 95.12 975 ASN A C 1
ATOM 7712 O O . ASN A 1 975 ? 28.838 27.382 12.176 1.00 95.12 975 ASN A O 1
ATOM 7716 N N . VAL A 1 976 ? 30.355 27.771 13.806 1.00 95.69 976 VAL A N 1
ATOM 7717 C CA . VAL A 1 976 ? 31.519 28.092 12.974 1.00 95.69 976 VAL A CA 1
ATOM 7718 C C . VAL A 1 976 ? 32.692 27.202 13.376 1.00 95.69 976 VAL A C 1
ATOM 7720 O O . VAL A 1 976 ? 32.983 27.030 14.563 1.00 95.69 976 VAL A O 1
ATOM 7723 N N . ALA A 1 977 ? 33.380 26.637 12.386 1.00 95.62 977 ALA A N 1
ATOM 7724 C CA . ALA A 1 977 ? 34.602 25.864 12.598 1.00 95.62 977 ALA A CA 1
ATOM 7725 C C . ALA A 1 977 ? 35.561 26.045 11.419 1.00 95.62 977 ALA A C 1
ATOM 7727 O O . ALA A 1 977 ? 35.132 26.018 10.268 1.00 95.62 977 ALA A O 1
ATOM 7728 N N . ALA A 1 978 ? 36.852 26.197 11.700 1.00 95.56 978 ALA A N 1
ATOM 7729 C CA . ALA A 1 978 ? 37.887 26.347 10.685 1.00 95.56 978 ALA A CA 1
ATOM 7730 C C . ALA A 1 978 ? 38.786 25.107 10.643 1.00 95.56 978 ALA A C 1
ATOM 7732 O O . ALA A 1 978 ? 39.181 24.596 11.691 1.00 95.56 978 ALA A O 1
ATOM 7733 N N . PHE A 1 979 ? 39.118 24.633 9.443 1.00 96.12 979 PHE A N 1
ATOM 7734 C CA . PHE A 1 979 ? 39.957 23.451 9.232 1.00 96.12 979 PHE A CA 1
ATOM 7735 C C . PHE A 1 979 ? 41.203 23.793 8.424 1.00 96.12 979 PHE A C 1
ATOM 7737 O O . PHE A 1 979 ? 41.124 24.531 7.446 1.00 96.12 979 PHE A O 1
ATOM 7744 N N . ASP A 1 980 ? 42.346 23.238 8.813 1.00 94.12 980 ASP A N 1
ATOM 7745 C CA . ASP A 1 980 ? 43.627 23.471 8.144 1.00 94.12 980 ASP A CA 1
ATOM 7746 C C . ASP A 1 980 ? 43.668 22.792 6.764 1.00 94.12 980 ASP A C 1
ATOM 7748 O O . ASP A 1 980 ? 43.755 21.561 6.675 1.00 94.12 980 ASP A O 1
ATOM 7752 N N . ALA A 1 981 ? 43.614 23.587 5.691 1.00 91.06 981 ALA A N 1
ATOM 7753 C CA . ALA A 1 981 ? 43.595 23.082 4.318 1.00 91.06 981 ALA A CA 1
ATOM 7754 C C . ALA A 1 981 ? 44.953 22.508 3.863 1.00 91.06 981 ALA A C 1
ATOM 7756 O O . ALA A 1 981 ? 44.999 21.647 2.981 1.00 91.06 981 ALA A O 1
ATOM 7757 N N . GLU A 1 982 ? 46.051 22.946 4.479 1.00 87.69 982 GLU A N 1
ATOM 7758 C CA . GLU A 1 982 ? 47.421 22.597 4.089 1.00 87.69 982 GLU A CA 1
ATOM 7759 C C . GLU A 1 982 ? 47.920 21.337 4.807 1.00 87.69 982 GLU A C 1
ATOM 7761 O O . GLU A 1 982 ? 48.696 20.564 4.249 1.00 87.69 982 GLU A O 1
ATOM 7766 N N . SER A 1 983 ? 47.432 21.082 6.025 1.00 85.00 983 SER A N 1
ATOM 7767 C CA . SER A 1 983 ? 47.868 19.960 6.875 1.00 85.00 983 SER A CA 1
ATOM 7768 C C . SER A 1 983 ? 47.627 18.556 6.302 1.00 85.00 983 SER A C 1
ATOM 7770 O O . SER A 1 983 ? 48.194 17.581 6.790 1.00 85.00 983 SER A O 1
ATOM 7772 N N . GLY A 1 984 ? 46.717 18.417 5.333 1.00 84.56 984 GLY A N 1
ATOM 7773 C CA . GLY A 1 984 ? 46.195 17.124 4.883 1.00 84.56 984 GLY A CA 1
ATOM 7774 C C . GLY A 1 984 ? 45.252 16.429 5.880 1.00 84.56 984 GLY A C 1
ATOM 7775 O O . GLY A 1 984 ? 44.631 15.427 5.520 1.00 84.56 984 GLY A O 1
ATOM 7776 N N . GLU A 1 985 ? 45.099 16.943 7.105 1.00 87.38 985 GLU A N 1
ATOM 7777 C CA . GLU A 1 985 ? 44.135 16.453 8.102 1.00 87.38 985 GLU A CA 1
ATOM 7778 C C . GLU A 1 985 ? 42.805 17.209 8.086 1.00 87.38 985 GLU A C 1
ATOM 7780 O O . GLU A 1 985 ? 41.808 16.677 8.571 1.00 87.38 985 GLU A O 1
ATOM 7785 N N . GLY A 1 986 ? 42.770 18.418 7.519 1.00 92.00 986 GLY A N 1
ATOM 7786 C CA . GLY A 1 986 ? 41.553 19.217 7.414 1.00 92.00 986 GLY A CA 1
ATOM 7787 C C . GLY A 1 986 ? 40.435 18.489 6.670 1.00 92.00 986 GLY A C 1
ATOM 7788 O O . GLY A 1 986 ? 40.667 17.793 5.673 1.00 92.00 986 GLY A O 1
ATOM 7789 N N . VAL A 1 987 ? 39.205 18.664 7.152 1.00 94.50 987 VAL A N 1
ATOM 7790 C CA . VAL A 1 987 ? 38.019 17.981 6.628 1.00 94.50 987 VAL A CA 1
ATOM 7791 C C . VAL A 1 987 ? 36.976 18.955 6.099 1.00 94.50 987 VAL A C 1
ATOM 7793 O O . VAL A 1 987 ? 36.865 20.087 6.558 1.00 94.50 987 VAL A O 1
ATOM 7796 N N . ILE A 1 988 ? 36.175 18.471 5.154 1.00 95.00 988 ILE A N 1
ATOM 7797 C CA . ILE A 1 988 ? 34.981 19.138 4.643 1.00 95.00 988 ILE A CA 1
ATOM 7798 C C . ILE A 1 988 ? 33.750 18.304 5.028 1.00 95.00 988 ILE A C 1
ATOM 7800 O O . ILE A 1 988 ? 33.757 17.077 4.894 1.00 95.00 988 ILE A O 1
ATOM 7804 N N . SER A 1 989 ? 32.695 18.948 5.537 1.00 93.81 989 SER A N 1
ATOM 7805 C CA . SER A 1 989 ? 31.459 18.270 5.965 1.00 93.81 989 SER A CA 1
ATOM 7806 C C . SER A 1 989 ? 30.178 18.941 5.441 1.00 93.81 989 SER A C 1
ATOM 7808 O O . SER A 1 989 ? 29.933 20.109 5.754 1.00 93.81 989 SER A O 1
ATOM 7810 N N . PRO A 1 990 ? 29.278 18.200 4.761 1.00 92.44 990 PRO A N 1
ATOM 7811 C CA . PRO A 1 990 ? 27.933 18.657 4.416 1.00 92.44 990 PRO A CA 1
ATOM 7812 C C . PRO A 1 990 ? 27.107 19.038 5.643 1.00 92.44 990 PRO A C 1
ATOM 7814 O O . PRO A 1 990 ? 26.272 19.938 5.575 1.00 92.44 990 PRO A O 1
ATOM 7817 N N . GLY A 1 991 ? 27.367 18.396 6.787 1.00 89.19 991 GLY A N 1
ATOM 7818 C CA . GLY A 1 991 ? 26.740 18.740 8.060 1.00 89.19 991 GLY A CA 1
ATOM 7819 C C . GLY A 1 991 ? 27.066 20.164 8.515 1.00 89.19 991 GLY A C 1
ATOM 7820 O O . GLY A 1 991 ? 26.206 20.794 9.131 1.00 89.19 991 GLY A O 1
ATOM 7821 N N . GLY A 1 992 ? 28.255 20.677 8.172 1.00 90.06 992 GLY A N 1
ATOM 7822 C CA . GLY A 1 992 ? 28.729 22.029 8.490 1.00 90.06 992 GLY A CA 1
ATOM 7823 C C . GLY A 1 992 ? 28.433 23.097 7.438 1.00 90.06 992 GLY A C 1
ATOM 7824 O O . GLY A 1 992 ? 28.717 24.259 7.683 1.00 90.06 992 GLY A O 1
ATOM 7825 N N . VAL A 1 993 ? 27.879 22.724 6.285 1.00 92.56 993 VAL A N 1
ATOM 7826 C CA . VAL A 1 993 ? 27.370 23.666 5.267 1.00 92.56 993 VAL A CA 1
ATOM 7827 C C . VAL A 1 993 ? 25.845 23.730 5.325 1.00 92.56 993 VAL A C 1
ATOM 7829 O O . VAL A 1 993 ? 25.255 24.798 5.250 1.00 92.56 993 VAL A O 1
ATOM 7832 N N . GLY A 1 994 ? 25.192 22.581 5.514 1.00 89.19 994 GLY A N 1
ATOM 7833 C CA . GLY A 1 994 ? 23.742 22.444 5.465 1.00 89.19 994 GLY A CA 1
ATOM 7834 C C . GLY A 1 994 ? 23.224 21.991 4.098 1.00 89.19 994 GLY A C 1
ATOM 7835 O O . GLY A 1 994 ? 23.940 21.941 3.102 1.00 89.19 994 GLY A O 1
ATOM 7836 N N . PHE A 1 995 ? 21.943 21.619 4.070 1.00 89.62 995 PHE A N 1
ATOM 7837 C CA . PHE A 1 995 ? 21.269 21.146 2.854 1.00 89.62 995 PHE A CA 1
ATOM 7838 C C . PHE A 1 995 ? 20.818 22.292 1.948 1.00 89.62 995 PHE A C 1
ATOM 7840 O O . PHE A 1 995 ? 20.661 22.088 0.751 1.00 89.62 995 PHE A O 1
ATOM 7847 N N . ASP A 1 996 ? 20.601 23.483 2.501 1.00 90.19 996 ASP A N 1
ATOM 7848 C CA . ASP A 1 996 ? 20.325 24.680 1.712 1.00 90.19 996 ASP A CA 1
ATOM 7849 C C . ASP A 1 996 ? 21.625 25.468 1.539 1.00 90.19 996 ASP A C 1
ATOM 7851 O O . ASP A 1 996 ? 21.907 26.428 2.258 1.00 90.19 996 ASP A O 1
ATOM 7855 N N . ILE A 1 997 ? 22.462 24.963 0.628 1.00 94.12 997 ILE A N 1
ATOM 7856 C CA . ILE A 1 997 ? 23.798 25.495 0.337 1.00 94.12 997 ILE A CA 1
ATOM 7857 C C . ILE A 1 997 ? 23.663 26.942 -0.135 1.00 94.12 997 ILE A C 1
ATOM 7859 O O . ILE A 1 997 ? 22.777 27.251 -0.936 1.00 94.12 997 ILE A O 1
ATOM 7863 N N . ASN A 1 998 ? 24.543 27.811 0.355 1.00 95.25 998 ASN A N 1
ATOM 7864 C CA . ASN A 1 998 ? 24.571 29.236 0.051 1.00 95.25 998 ASN A CA 1
ATOM 7865 C C . ASN A 1 998 ? 23.224 29.936 0.310 1.00 95.25 998 ASN A C 1
ATOM 7867 O O . ASN A 1 998 ? 22.866 30.892 -0.382 1.00 95.25 998 ASN A O 1
ATOM 7871 N N . CYS A 1 999 ? 22.453 29.449 1.291 1.00 94.31 999 CYS A N 1
ATOM 7872 C CA . CYS A 1 999 ? 21.344 30.212 1.854 1.00 94.31 999 CYS A CA 1
ATOM 7873 C C . CYS A 1 999 ? 21.881 31.547 2.358 1.00 94.31 999 CYS A C 1
ATOM 7875 O O . CYS A 1 999 ? 22.914 31.581 3.028 1.00 94.31 999 CYS A O 1
ATOM 7877 N N . GLY A 1 1000 ? 21.230 32.634 1.967 1.00 94.00 1000 GLY A N 1
ATOM 7878 C CA . GLY A 1 1000 ? 21.739 33.976 2.184 1.00 94.00 1000 GLY A CA 1
ATOM 7879 C C . GLY A 1 1000 ? 20.646 35.020 2.153 1.00 94.00 1000 GLY A C 1
ATOM 7880 O O . GLY A 1 1000 ? 19.513 34.742 1.741 1.00 94.00 1000 GLY A O 1
ATOM 7881 N N . VAL A 1 1001 ? 21.009 36.209 2.615 1.00 95.19 1001 VAL A N 1
ATOM 7882 C CA . VAL A 1 1001 ? 20.123 37.357 2.746 1.00 95.19 1001 VAL A CA 1
ATOM 7883 C C . VAL A 1 1001 ? 20.650 38.484 1.866 1.00 95.19 1001 VAL A C 1
ATOM 7885 O O . VAL A 1 1001 ? 21.829 38.828 1.921 1.00 95.19 1001 VAL A O 1
ATOM 7888 N N . ARG A 1 1002 ? 19.760 39.051 1.054 1.00 96.38 1002 ARG A N 1
ATOM 7889 C CA . ARG A 1 1002 ? 20.017 40.210 0.197 1.00 96.38 1002 ARG A CA 1
ATOM 7890 C C . ARG A 1 1002 ? 19.158 41.379 0.652 1.00 96.38 1002 ARG A C 1
ATOM 7892 O O . ARG A 1 1002 ? 17.969 41.188 0.904 1.00 96.38 1002 ARG A O 1
ATOM 7899 N N . LEU A 1 1003 ? 19.743 42.571 0.719 1.00 97.25 1003 LEU A N 1
ATOM 7900 C CA . LEU A 1 1003 ? 19.032 43.815 1.015 1.00 97.25 1003 LEU A CA 1
ATOM 7901 C C . LEU A 1 1003 ? 19.042 44.737 -0.205 1.00 97.25 1003 LEU A C 1
ATOM 7903 O O . LEU A 1 1003 ? 20.088 44.944 -0.813 1.00 97.25 1003 LEU A O 1
ATOM 7907 N N . ILE A 1 1004 ? 17.885 45.299 -0.531 1.00 97.31 1004 ILE A N 1
ATOM 7908 C CA . ILE A 1 1004 ? 17.676 46.261 -1.613 1.00 97.31 1004 ILE A CA 1
ATOM 7909 C C . ILE A 1 1004 ? 17.155 47.547 -0.976 1.00 97.31 1004 ILE A C 1
ATOM 7911 O O . ILE A 1 1004 ? 16.219 47.496 -0.175 1.00 97.31 1004 ILE A O 1
ATOM 7915 N N . ARG A 1 1005 ? 17.752 48.688 -1.308 1.00 95.75 1005 ARG A N 1
ATOM 7916 C CA . ARG A 1 1005 ? 17.264 50.008 -0.882 1.00 95.75 1005 ARG A CA 1
ATOM 7917 C C . ARG A 1 1005 ? 16.322 50.595 -1.928 1.00 95.75 1005 ARG A C 1
ATOM 7919 O O . ARG A 1 1005 ? 16.317 50.139 -3.062 1.00 95.75 1005 ARG A O 1
ATOM 7926 N N . THR A 1 1006 ? 15.533 51.589 -1.536 1.00 96.56 1006 THR A N 1
ATOM 7927 C CA . THR A 1 1006 ? 14.709 52.398 -2.447 1.00 96.56 1006 THR A CA 1
ATOM 7928 C C . THR A 1 1006 ? 14.769 53.861 -2.020 1.00 96.56 1006 THR A C 1
ATOM 7930 O O . THR A 1 1006 ? 15.179 54.151 -0.892 1.00 96.56 1006 THR A O 1
ATOM 7933 N N . ASN A 1 1007 ? 14.321 54.778 -2.872 1.00 94.62 1007 ASN A N 1
ATOM 7934 C CA . ASN A 1 1007 ? 14.085 56.179 -2.503 1.00 94.62 1007 ASN A CA 1
ATOM 7935 C C . ASN A 1 1007 ? 12.685 56.434 -1.895 1.00 94.62 1007 ASN A C 1
ATOM 7937 O O . ASN A 1 1007 ? 12.328 57.582 -1.633 1.00 94.62 1007 ASN A O 1
ATOM 7941 N N . LEU A 1 1008 ? 11.893 55.381 -1.656 1.00 95.44 1008 LEU A N 1
ATOM 7942 C CA . LEU A 1 1008 ? 10.548 55.467 -1.085 1.00 95.44 1008 LEU A CA 1
ATOM 7943 C C . LEU A 1 1008 ? 10.585 55.569 0.443 1.00 95.44 1008 LEU A C 1
ATOM 7945 O O . LEU A 1 1008 ? 11.447 54.990 1.108 1.00 95.44 1008 LEU A O 1
ATOM 7949 N N . PHE A 1 1009 ? 9.577 56.228 1.011 1.00 96.38 1009 PHE A N 1
ATOM 7950 C CA . PHE A 1 1009 ? 9.337 56.305 2.449 1.00 96.38 1009 PHE A CA 1
ATOM 7951 C C . PHE A 1 1009 ? 8.036 55.593 2.845 1.00 96.38 1009 PHE A C 1
ATOM 7953 O O . PHE A 1 1009 ? 7.157 55.325 2.027 1.00 96.38 1009 PHE A O 1
ATOM 7960 N N . GLU A 1 1010 ? 7.866 55.309 4.139 1.00 94.62 1010 GLU A N 1
ATOM 7961 C CA . GLU A 1 1010 ? 6.679 54.615 4.671 1.00 94.62 1010 GLU A CA 1
ATOM 7962 C C . GLU A 1 1010 ? 5.350 55.277 4.255 1.00 94.62 1010 GLU A C 1
ATOM 7964 O O . GLU A 1 1010 ? 4.350 54.590 4.027 1.00 94.62 1010 GLU A O 1
ATOM 7969 N N . LYS A 1 1011 ? 5.340 56.608 4.121 1.00 94.25 1011 LYS A N 1
ATOM 7970 C CA . LYS A 1 1011 ? 4.187 57.389 3.646 1.00 94.25 1011 LYS A CA 1
ATOM 7971 C C . LYS A 1 1011 ? 3.762 57.028 2.214 1.00 94.25 1011 LYS A C 1
ATOM 7973 O O . LYS A 1 1011 ? 2.571 57.083 1.927 1.00 94.25 1011 LYS A O 1
ATOM 7978 N N . ASP A 1 1012 ? 4.705 56.615 1.370 1.00 94.19 1012 ASP A N 1
ATOM 7979 C CA . ASP A 1 1012 ? 4.483 56.314 -0.047 1.00 94.19 1012 ASP A CA 1
ATOM 7980 C C . ASP A 1 1012 ? 3.946 54.885 -0.230 1.00 94.19 1012 ASP A C 1
ATOM 7982 O O . ASP A 1 1012 ? 3.092 54.634 -1.076 1.00 94.19 1012 ASP A O 1
ATOM 7986 N N . VAL A 1 1013 ? 4.381 53.944 0.619 1.00 93.62 1013 VAL A N 1
ATOM 7987 C CA . VAL A 1 1013 ? 3.956 52.532 0.556 1.00 93.62 1013 VAL A CA 1
ATOM 7988 C C . VAL A 1 1013 ? 2.642 52.280 1.295 1.00 93.62 1013 VAL A C 1
ATOM 7990 O O . VAL A 1 1013 ? 1.867 51.422 0.881 1.00 93.62 1013 VAL A O 1
ATOM 7993 N N . LYS A 1 1014 ? 2.347 53.017 2.377 1.00 91.25 1014 LYS A N 1
ATOM 7994 C CA . LYS A 1 1014 ? 1.107 52.858 3.166 1.00 91.25 1014 LYS A CA 1
ATOM 7995 C C . LYS A 1 1014 ? -0.180 52.724 2.331 1.00 91.25 1014 LYS A C 1
ATOM 7997 O O . LYS A 1 1014 ? -0.928 51.787 2.619 1.00 91.25 1014 LYS A O 1
ATOM 8002 N N . PRO A 1 1015 ? -0.461 53.594 1.339 1.00 93.56 1015 PRO A N 1
ATOM 8003 C CA . PRO A 1 1015 ? -1.692 53.509 0.548 1.00 93.56 1015 PRO A CA 1
ATOM 8004 C C . PRO A 1 1015 ? -1.747 52.294 -0.392 1.00 93.56 1015 PRO A C 1
ATOM 8006 O O . PRO A 1 1015 ? -2.832 51.776 -0.630 1.00 93.56 1015 PRO A O 1
ATOM 8009 N N . VAL A 1 1016 ? -0.601 51.800 -0.873 1.00 93.62 1016 VAL A N 1
ATOM 8010 C CA . VAL A 1 1016 ? -0.506 50.692 -1.848 1.00 93.62 1016 VAL A CA 1
ATOM 8011 C C . VAL A 1 1016 ? -0.028 49.373 -1.233 1.00 93.62 1016 VAL A C 1
ATOM 8013 O O . VAL A 1 1016 ? 0.191 48.394 -1.935 1.00 93.62 1016 VAL A O 1
ATOM 8016 N N . LYS A 1 1017 ? 0.132 49.306 0.093 1.00 94.06 1017 LYS A N 1
ATOM 8017 C CA . LYS A 1 1017 ? 0.762 48.183 0.808 1.00 94.06 1017 LYS A CA 1
ATOM 8018 C C . LYS A 1 1017 ? 0.150 46.818 0.476 1.00 94.06 1017 LYS A C 1
ATOM 8020 O O . LYS A 1 1017 ? 0.885 45.859 0.251 1.00 94.06 1017 LYS A O 1
ATOM 8025 N N . GLU A 1 1018 ? -1.179 46.713 0.457 1.00 93.69 1018 GLU A N 1
ATOM 8026 C CA . GLU A 1 1018 ? -1.866 45.453 0.128 1.00 93.69 1018 GLU A CA 1
ATOM 8027 C C . GLU A 1 1018 ? -1.662 45.052 -1.336 1.00 93.69 1018 GLU A C 1
ATOM 8029 O O . GLU A 1 1018 ? -1.410 43.882 -1.625 1.00 93.69 1018 GLU A O 1
ATOM 8034 N N . GLU A 1 1019 ? -1.722 46.025 -2.245 1.00 93.75 1019 GLU A N 1
ATOM 8035 C CA . GLU A 1 1019 ? -1.518 45.819 -3.678 1.00 93.75 1019 GLU A CA 1
ATOM 8036 C C . GLU A 1 1019 ? -0.074 45.408 -3.977 1.00 93.75 1019 GLU A C 1
ATOM 8038 O O . GLU A 1 1019 ? 0.149 44.431 -4.684 1.00 93.75 1019 GLU A O 1
ATOM 8043 N N . LEU A 1 1020 ? 0.903 46.057 -3.339 1.00 95.50 1020 LEU A N 1
ATOM 8044 C CA . LEU A 1 1020 ? 2.320 45.710 -3.431 1.00 95.50 1020 LEU A CA 1
ATOM 8045 C C . LEU A 1 1020 ? 2.595 44.295 -2.907 1.00 95.50 1020 LEU A C 1
ATOM 8047 O O . LEU A 1 1020 ? 3.319 43.526 -3.537 1.00 95.50 1020 LEU A O 1
ATOM 8051 N N . THR A 1 1021 ? 2.006 43.929 -1.764 1.00 95.06 1021 THR A N 1
ATOM 8052 C CA . THR A 1 1021 ? 2.171 42.584 -1.181 1.00 95.06 1021 THR A CA 1
ATOM 8053 C C . THR A 1 1021 ? 1.604 41.518 -2.115 1.00 95.06 1021 THR A C 1
ATOM 8055 O O . THR A 1 1021 ? 2.214 40.463 -2.300 1.00 95.06 1021 THR A O 1
ATOM 8058 N N . GLN A 1 1022 ? 0.458 41.802 -2.740 1.00 94.69 1022 GLN A N 1
ATOM 8059 C CA . GLN A 1 1022 ? -0.132 40.920 -3.740 1.00 94.69 1022 GLN A CA 1
ATOM 8060 C C . GLN A 1 1022 ? 0.727 40.849 -5.007 1.00 94.69 1022 GLN A C 1
ATOM 8062 O O . GLN A 1 1022 ? 1.026 39.753 -5.469 1.00 94.69 1022 GLN A O 1
ATOM 8067 N N . ALA A 1 1023 ? 1.204 41.985 -5.520 1.00 94.31 1023 ALA A N 1
ATOM 8068 C CA . ALA A 1 1023 ? 2.060 42.040 -6.700 1.00 94.31 1023 ALA A CA 1
ATOM 8069 C C . ALA A 1 1023 ? 3.358 41.243 -6.500 1.00 94.31 1023 ALA A C 1
ATOM 8071 O O . ALA A 1 1023 ? 3.768 40.513 -7.402 1.00 94.31 1023 ALA A O 1
ATOM 8072 N N . LEU A 1 1024 ? 3.975 41.322 -5.317 1.00 94.94 1024 LEU A N 1
ATOM 8073 C CA . LEU A 1 1024 ? 5.136 40.507 -4.956 1.00 94.94 1024 LEU A CA 1
ATOM 8074 C C . LEU A 1 1024 ? 4.807 39.008 -4.959 1.00 94.94 1024 LEU A C 1
ATOM 8076 O O . LEU A 1 1024 ? 5.580 38.217 -5.492 1.00 94.94 1024 LEU A O 1
ATOM 8080 N N . PHE A 1 1025 ? 3.660 38.615 -4.399 1.00 93.19 1025 PHE A N 1
ATOM 8081 C CA . PHE A 1 1025 ? 3.217 37.218 -4.364 1.00 93.19 1025 PHE A CA 1
ATOM 8082 C C . PHE A 1 1025 ? 2.867 36.667 -5.756 1.00 93.19 1025 PHE A C 1
ATOM 8084 O O . PHE A 1 1025 ? 3.092 35.489 -6.025 1.00 93.19 1025 PHE A O 1
ATOM 8091 N N . ASP A 1 1026 ? 2.366 37.521 -6.650 1.00 91.62 1026 ASP A N 1
ATOM 8092 C CA . ASP A 1 1026 ? 2.033 37.159 -8.030 1.00 91.62 1026 ASP A CA 1
ATOM 8093 C C . ASP A 1 1026 ? 3.289 37.000 -8.904 1.00 91.62 1026 ASP A C 1
ATOM 8095 O O . ASP A 1 1026 ? 3.333 36.124 -9.768 1.00 91.62 1026 ASP A O 1
ATOM 8099 N N . HIS A 1 1027 ? 4.319 37.826 -8.681 1.00 91.44 1027 HIS A N 1
ATOM 8100 C CA . HIS A 1 1027 ? 5.574 37.765 -9.440 1.00 91.44 1027 HIS A CA 1
ATOM 8101 C C . HIS A 1 1027 ? 6.578 36.763 -8.869 1.00 91.44 1027 HIS A C 1
ATOM 8103 O O . HIS A 1 1027 ? 7.463 36.339 -9.599 1.00 91.44 1027 HIS A O 1
ATOM 8109 N N . ILE A 1 1028 ? 6.504 36.383 -7.589 1.00 92.94 1028 ILE A N 1
ATOM 8110 C CA . ILE A 1 1028 ? 7.508 35.512 -6.960 1.00 92.94 1028 ILE A CA 1
ATOM 8111 C C . ILE A 1 1028 ? 6.875 34.161 -6.608 1.00 92.94 1028 ILE A C 1
ATOM 8113 O O . ILE A 1 1028 ? 6.179 34.044 -5.597 1.00 92.94 1028 ILE A O 1
ATOM 8117 N N . PRO A 1 1029 ? 7.155 33.096 -7.381 1.00 91.00 1029 PRO A N 1
ATOM 8118 C CA . PRO A 1 1029 ? 6.650 31.766 -7.077 1.00 91.00 1029 PRO A CA 1
ATOM 8119 C C . PRO A 1 1029 ? 7.197 31.258 -5.737 1.00 91.00 1029 PRO A C 1
ATOM 8121 O O . PRO A 1 1029 ? 8.410 31.169 -5.528 1.00 91.00 1029 PRO A O 1
ATOM 8124 N N . VAL A 1 1030 ? 6.292 30.863 -4.846 1.00 87.88 1030 VAL A N 1
ATOM 8125 C CA . VAL A 1 1030 ? 6.576 30.482 -3.455 1.00 87.88 1030 VAL A CA 1
ATOM 8126 C C . VAL A 1 1030 ? 6.291 29.005 -3.183 1.00 87.88 1030 VAL A C 1
ATOM 8128 O O . VAL A 1 1030 ? 5.280 28.471 -3.642 1.00 87.88 1030 VAL A O 1
ATOM 8131 N N . GLY A 1 1031 ? 7.165 28.334 -2.428 1.00 75.94 1031 GLY A N 1
ATOM 8132 C CA . GLY A 1 1031 ? 6.902 27.021 -1.821 1.00 75.94 1031 GLY A CA 1
ATOM 8133 C C . GLY A 1 1031 ? 7.639 25.814 -2.405 1.00 75.94 1031 GLY A C 1
ATOM 8134 O O . GLY A 1 1031 ? 8.622 25.919 -3.146 1.00 75.94 1031 GLY A O 1
ATOM 8135 N N . VAL A 1 1032 ? 7.239 24.613 -1.967 1.00 71.06 1032 VAL A N 1
ATOM 8136 C CA . VAL A 1 1032 ? 7.862 23.346 -2.392 1.00 71.06 1032 VAL A CA 1
ATOM 8137 C C . VAL A 1 1032 ? 7.205 22.858 -3.683 1.00 71.06 1032 VAL A C 1
ATOM 8139 O O . VAL A 1 1032 ? 6.041 22.472 -3.679 1.00 71.06 1032 VAL A O 1
ATOM 8142 N N . GLY A 1 1033 ? 7.974 22.810 -4.774 1.00 71.44 1033 GLY A N 1
ATOM 8143 C CA . GLY A 1 1033 ? 7.499 22.336 -6.084 1.00 71.44 1033 GLY A CA 1
ATOM 8144 C C . GLY A 1 1033 ? 7.071 23.444 -7.051 1.00 71.44 1033 GLY A C 1
ATOM 8145 O O . GLY A 1 1033 ? 6.704 23.145 -8.186 1.00 71.44 1033 GLY A O 1
ATOM 8146 N N . SER A 1 1034 ? 7.159 24.699 -6.620 1.00 78.69 1034 SER A N 1
ATOM 8147 C CA . SER A 1 1034 ? 6.906 25.902 -7.416 1.00 78.69 1034 SER A CA 1
ATOM 8148 C C . SER A 1 1034 ? 7.915 26.023 -8.556 1.00 78.69 1034 SER A C 1
ATOM 8150 O O . SER A 1 1034 ? 9.056 25.565 -8.431 1.00 78.69 1034 SER A O 1
ATOM 8152 N N . LYS A 1 1035 ? 7.477 26.611 -9.672 1.00 85.56 1035 LYS A N 1
ATOM 8153 C CA . LYS A 1 1035 ? 8.293 26.775 -10.875 1.00 85.56 1035 LYS A CA 1
ATOM 8154 C C . LYS A 1 1035 ? 8.627 28.240 -11.110 1.00 85.56 1035 LYS A C 1
ATOM 8156 O O . LYS A 1 1035 ? 7.759 29.084 -10.918 1.00 85.56 1035 LYS A O 1
ATOM 8161 N N . GLY A 1 1036 ? 9.858 28.501 -11.528 1.00 80.00 1036 GLY A N 1
ATOM 8162 C CA . GLY A 1 1036 ? 10.327 29.811 -11.955 1.00 80.00 1036 GLY A CA 1
ATOM 8163 C C . GLY A 1 1036 ? 9.570 30.352 -13.159 1.00 80.00 1036 GLY A C 1
ATOM 8164 O O . GLY A 1 1036 ? 9.092 29.581 -13.991 1.00 80.00 1036 GLY A O 1
ATOM 8165 N N . ILE A 1 1037 ? 9.501 31.678 -13.253 1.00 82.12 1037 ILE A N 1
ATOM 8166 C CA . ILE A 1 1037 ? 8.963 32.398 -14.419 1.00 82.12 1037 ILE A CA 1
ATOM 8167 C C . ILE A 1 1037 ? 10.016 32.641 -15.503 1.00 82.12 1037 ILE A C 1
ATOM 8169 O O . ILE A 1 1037 ? 9.650 32.889 -16.646 1.00 82.12 1037 ILE A O 1
ATOM 8173 N N . ILE A 1 1038 ? 11.305 32.555 -15.164 1.00 83.38 1038 ILE A N 1
ATOM 8174 C CA . ILE A 1 1038 ? 12.398 32.741 -16.118 1.00 83.38 1038 ILE A CA 1
ATOM 8175 C C . ILE A 1 1038 ? 12.624 31.417 -16.863 1.00 83.38 1038 ILE A C 1
ATOM 8177 O O . ILE A 1 1038 ? 12.993 30.422 -16.229 1.00 83.38 1038 ILE A O 1
ATOM 8181 N N . PRO A 1 1039 ? 12.379 31.363 -18.183 1.00 77.75 1039 PRO A N 1
ATOM 8182 C CA . PRO A 1 1039 ? 12.621 30.165 -18.971 1.00 77.75 1039 PRO A CA 1
ATOM 8183 C C . PRO A 1 1039 ? 14.129 29.932 -19.115 1.00 77.75 1039 PRO A C 1
ATOM 8185 O O . PRO A 1 1039 ? 14.868 30.845 -19.467 1.00 77.75 1039 PRO A O 1
ATOM 8188 N N . ILE A 1 1040 ? 14.584 28.705 -18.848 1.00 86.69 1040 ILE A N 1
ATOM 8189 C CA . ILE A 1 1040 ? 15.999 28.332 -18.945 1.00 86.69 1040 ILE A CA 1
ATOM 8190 C C . ILE A 1 1040 ? 16.159 26.914 -19.508 1.00 86.69 1040 ILE A C 1
ATOM 8192 O O . ILE A 1 1040 ? 15.447 25.986 -19.102 1.00 86.69 1040 ILE A O 1
ATOM 8196 N N . GLY A 1 1041 ? 17.077 26.742 -20.462 1.00 89.00 1041 GLY A N 1
ATOM 8197 C CA . GLY A 1 1041 ? 17.465 25.439 -21.001 1.00 89.00 1041 GLY A CA 1
ATOM 8198 C C . GLY A 1 1041 ? 18.463 24.703 -20.101 1.00 89.00 1041 GLY A C 1
ATOM 8199 O O . GLY A 1 1041 ? 19.008 25.261 -19.155 1.00 89.00 1041 GLY A O 1
ATOM 8200 N N . ILE A 1 1042 ? 18.741 23.425 -20.391 1.00 90.00 1042 ILE A N 1
ATOM 8201 C CA . ILE A 1 1042 ? 19.745 22.658 -19.624 1.00 90.00 1042 ILE A CA 1
ATOM 8202 C C . ILE A 1 1042 ? 21.166 23.213 -19.821 1.00 90.00 1042 ILE A C 1
ATOM 8204 O O . ILE A 1 1042 ? 21.936 23.216 -18.870 1.00 90.00 1042 ILE A O 1
ATOM 8208 N N . SER A 1 1043 ? 21.477 23.706 -21.027 1.00 89.94 1043 SER A N 1
ATOM 8209 C CA . SER A 1 1043 ? 22.769 24.313 -21.376 1.00 89.94 1043 SER A CA 1
ATOM 8210 C C . SER A 1 1043 ? 22.993 25.597 -20.582 1.00 89.94 1043 SER A C 1
ATOM 8212 O O . SER A 1 1043 ? 23.961 25.702 -19.837 1.00 89.94 1043 SER A O 1
ATOM 8214 N N . ASP A 1 1044 ? 22.038 26.527 -20.650 1.00 90.31 1044 ASP A N 1
ATOM 8215 C CA . ASP A 1 1044 ? 22.094 27.796 -19.912 1.00 90.31 1044 ASP A CA 1
ATOM 8216 C C . ASP A 1 1044 ? 22.123 27.567 -18.395 1.00 90.31 1044 ASP A C 1
ATOM 8218 O O . ASP A 1 1044 ? 22.760 28.306 -17.648 1.00 90.31 1044 ASP A O 1
ATOM 8222 N N . PHE A 1 1045 ? 21.449 26.513 -17.921 1.00 93.12 1045 PHE A N 1
ATOM 8223 C CA . PHE A 1 1045 ? 21.468 26.124 -16.517 1.00 93.12 1045 PHE A CA 1
ATOM 8224 C C . PHE A 1 1045 ? 22.834 25.592 -16.069 1.00 93.12 1045 PHE A C 1
ATOM 8226 O O . PHE A 1 1045 ? 23.254 25.871 -14.949 1.00 93.12 1045 PHE A O 1
ATOM 8233 N N . GLU A 1 1046 ? 23.536 24.822 -16.902 1.00 94.12 1046 GLU A N 1
ATOM 8234 C CA . GLU A 1 1046 ? 24.918 24.415 -16.616 1.00 94.12 1046 GLU A CA 1
ATOM 8235 C C . GLU A 1 1046 ? 25.854 25.621 -16.592 1.00 94.12 1046 GLU A C 1
ATOM 8237 O O . GLU A 1 1046 ? 26.674 25.732 -15.684 1.00 94.12 1046 GLU A O 1
ATOM 8242 N N . GLU A 1 1047 ? 25.645 26.577 -17.493 1.00 92.88 1047 GLU A N 1
ATOM 8243 C CA . GLU A 1 1047 ? 26.366 27.846 -17.479 1.00 92.88 1047 GLU A CA 1
ATOM 8244 C C . GLU A 1 1047 ? 26.097 28.635 -16.187 1.00 92.88 1047 GLU A C 1
ATOM 8246 O O . GLU A 1 1047 ? 27.040 29.038 -15.510 1.00 92.88 1047 GLU A O 1
ATOM 8251 N N . CYS A 1 1048 ? 24.837 28.761 -15.748 1.00 93.25 1048 CYS A N 1
ATOM 8252 C CA . CYS A 1 1048 ? 24.478 29.370 -14.457 1.00 93.25 1048 CYS A CA 1
ATOM 8253 C C . CYS A 1 1048 ? 25.255 28.767 -13.279 1.00 93.25 1048 CYS A C 1
ATOM 8255 O O . CYS A 1 1048 ? 25.630 29.479 -12.345 1.00 93.25 1048 CYS A O 1
ATOM 8257 N N . LEU A 1 1049 ? 25.484 27.450 -13.303 1.00 96.00 1049 LEU A N 1
ATOM 8258 C CA . LEU A 1 1049 ? 26.235 26.751 -12.263 1.00 96.00 1049 LEU A CA 1
ATOM 8259 C C . LEU A 1 1049 ? 27.732 27.090 -12.286 1.00 96.00 1049 LEU A C 1
ATOM 8261 O O . LEU A 1 1049 ? 28.363 27.018 -11.236 1.00 96.00 1049 LEU A O 1
ATOM 8265 N N . GLU A 1 1050 ? 28.308 27.473 -13.424 1.00 95.31 1050 GLU A N 1
ATOM 8266 C CA . GLU A 1 1050 ? 29.747 27.745 -13.572 1.00 95.31 1050 GLU A CA 1
ATOM 8267 C C . GLU A 1 1050 ? 30.100 29.234 -13.484 1.00 95.31 1050 GLU A C 1
ATOM 8269 O O . GLU A 1 1050 ? 31.089 29.603 -12.838 1.00 95.31 1050 GLU A O 1
ATOM 8274 N N . ILE A 1 1051 ? 29.291 30.096 -14.106 1.00 94.44 1051 ILE A N 1
ATOM 8275 C CA . ILE A 1 1051 ? 29.556 31.538 -14.205 1.00 94.44 1051 ILE A CA 1
ATOM 8276 C C . ILE A 1 1051 ? 28.753 32.393 -13.209 1.00 94.44 1051 ILE A C 1
ATOM 8278 O O . ILE A 1 1051 ? 29.067 33.565 -13.030 1.00 94.44 1051 ILE A O 1
ATOM 8282 N N . GLY A 1 1052 ? 27.782 31.829 -12.480 1.00 94.62 1052 GLY A N 1
ATOM 8283 C CA . GLY A 1 1052 ? 27.079 32.547 -11.405 1.00 94.62 1052 GLY A CA 1
ATOM 8284 C C . GLY A 1 1052 ? 26.371 33.819 -11.894 1.00 94.62 1052 GLY A C 1
ATOM 8285 O O . GLY A 1 1052 ? 25.723 33.803 -12.939 1.00 94.62 1052 GLY A O 1
ATOM 8286 N N . MET A 1 1053 ? 26.488 34.929 -11.153 1.00 94.94 105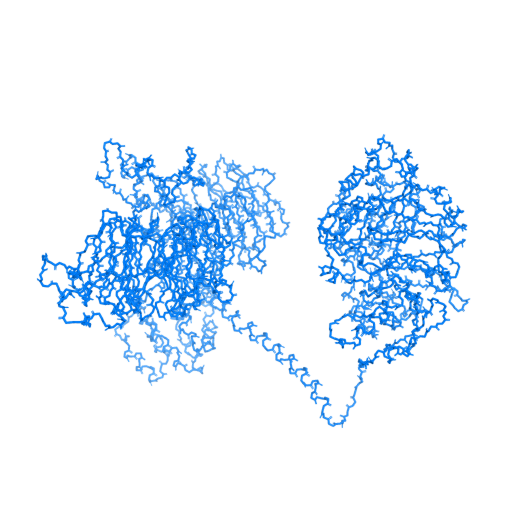3 MET A N 1
ATOM 8287 C CA . MET A 1 1053 ? 25.848 36.209 -11.519 1.00 94.94 1053 MET A CA 1
ATOM 8288 C C . MET A 1 1053 ? 26.324 36.814 -12.848 1.00 94.94 1053 MET A C 1
ATOM 8290 O O . MET A 1 1053 ? 25.614 37.649 -13.406 1.00 94.94 1053 MET A O 1
ATOM 8294 N N . ASP A 1 1054 ? 27.461 36.383 -13.403 1.00 94.56 1054 ASP A N 1
ATOM 8295 C CA . ASP A 1 1054 ? 27.863 36.811 -14.752 1.00 94.56 1054 ASP A CA 1
ATOM 8296 C C . ASP A 1 1054 ? 26.810 36.407 -15.798 1.00 94.56 1054 ASP A C 1
ATOM 8298 O O . ASP A 1 1054 ? 26.572 37.141 -16.758 1.00 94.56 1054 ASP A O 1
ATOM 8302 N N . TRP A 1 1055 ? 26.119 35.281 -15.579 1.00 94.75 1055 TRP A N 1
ATOM 8303 C CA . TRP A 1 1055 ? 25.005 34.861 -16.424 1.00 94.75 1055 TRP A CA 1
ATOM 8304 C C . TRP A 1 1055 ? 23.824 35.829 -16.315 1.00 94.75 1055 TRP A C 1
ATOM 8306 O O . TRP A 1 1055 ? 23.308 36.282 -17.331 1.00 94.75 1055 TRP A O 1
ATOM 8316 N N . THR A 1 1056 ? 23.418 36.217 -15.098 1.00 94.00 1056 THR A N 1
ATOM 8317 C CA . THR A 1 1056 ? 22.290 37.152 -14.924 1.00 94.00 1056 THR A CA 1
ATOM 8318 C C . THR A 1 1056 ? 22.599 38.534 -15.478 1.00 94.00 1056 THR A C 1
ATOM 8320 O O . THR A 1 1056 ? 21.689 39.197 -15.967 1.00 94.00 1056 THR A O 1
ATOM 8323 N N . LEU A 1 1057 ? 23.866 38.956 -15.439 1.00 93.12 1057 LEU A N 1
ATOM 8324 C CA . LEU A 1 1057 ? 24.314 40.207 -16.040 1.00 93.12 1057 LEU A CA 1
ATOM 8325 C C . LEU A 1 1057 ? 24.211 40.151 -17.570 1.00 93.12 1057 LEU A C 1
ATOM 8327 O O . LEU A 1 1057 ? 23.672 41.067 -18.184 1.00 93.12 1057 LEU A O 1
ATOM 8331 N N . ARG A 1 1058 ? 24.681 39.053 -18.178 1.00 93.38 1058 ARG A N 1
ATOM 8332 C CA . ARG A 1 1058 ? 24.635 38.841 -19.631 1.00 93.38 1058 ARG A CA 1
ATOM 8333 C C . ARG A 1 1058 ? 23.205 38.766 -20.169 1.00 93.38 1058 ARG A C 1
ATOM 8335 O O . ARG A 1 1058 ? 22.925 39.358 -21.205 1.00 93.38 1058 ARG A O 1
ATOM 8342 N N . GLU A 1 1059 ? 22.314 38.074 -19.462 1.00 91.75 1059 GLU A N 1
ATOM 8343 C CA . GLU A 1 1059 ? 20.907 37.915 -19.861 1.00 91.75 1059 GLU A CA 1
ATOM 8344 C C . GLU A 1 1059 ? 20.012 39.110 -19.463 1.00 91.75 1059 GLU A C 1
ATOM 8346 O O . GLU A 1 1059 ? 18.826 39.129 -19.789 1.00 91.75 1059 GLU A O 1
ATOM 8351 N N . GLY A 1 1060 ? 20.546 40.112 -18.751 1.00 91.00 1060 GLY A N 1
ATOM 8352 C CA . GLY A 1 1060 ? 19.812 41.332 -18.387 1.00 91.00 1060 GLY A CA 1
ATOM 8353 C C . GLY A 1 1060 ? 18.895 41.225 -17.160 1.00 91.00 1060 GLY A C 1
ATOM 8354 O O . GLY A 1 1060 ? 17.996 42.047 -16.992 1.00 91.00 1060 GLY A O 1
ATOM 8355 N N . TYR A 1 1061 ? 19.107 40.242 -16.278 1.00 91.69 1061 TYR A N 1
ATOM 8356 C CA . TYR A 1 1061 ? 18.356 40.080 -15.022 1.00 91.69 1061 TYR A CA 1
ATOM 8357 C C . TYR A 1 1061 ? 18.988 40.800 -13.815 1.00 91.69 1061 TYR A C 1
ATOM 8359 O O . TYR A 1 1061 ? 18.381 40.842 -12.744 1.00 91.69 1061 TYR A O 1
ATOM 8367 N N . SER A 1 1062 ? 20.194 41.355 -13.948 1.00 93.38 1062 SER A N 1
ATOM 8368 C CA . SER A 1 1062 ? 20.893 42.096 -12.886 1.00 93.38 1062 SER A CA 1
ATOM 8369 C C . SER A 1 1062 ? 21.660 43.296 -13.439 1.00 93.38 1062 SER A C 1
ATOM 8371 O O . SER A 1 1062 ? 22.033 43.300 -14.610 1.00 93.38 1062 SER A O 1
ATOM 8373 N N . TRP A 1 1063 ? 21.923 44.287 -12.589 1.00 94.56 1063 TRP A N 1
ATOM 8374 C CA . TRP A 1 1063 ? 22.772 45.441 -12.901 1.00 94.56 1063 TRP A CA 1
ATOM 8375 C C . TRP A 1 1063 ? 24.243 45.158 -12.567 1.00 94.56 1063 TRP A C 1
ATOM 8377 O O . TRP A 1 1063 ? 24.547 44.190 -11.864 1.00 94.56 1063 TRP A O 1
ATOM 8387 N N . ALA A 1 1064 ? 25.165 45.973 -13.084 1.00 92.56 1064 ALA A N 1
ATOM 8388 C CA . ALA A 1 1064 ? 26.601 45.786 -12.853 1.00 92.56 1064 ALA A CA 1
ATOM 8389 C C . ALA A 1 1064 ? 26.960 45.992 -11.374 1.00 92.56 1064 ALA A C 1
ATOM 8391 O O . ALA A 1 1064 ? 27.717 45.217 -10.792 1.00 92.56 1064 ALA A O 1
ATOM 8392 N N . GLU A 1 1065 ? 26.314 46.964 -10.744 1.00 92.25 1065 GLU A N 1
ATOM 8393 C CA . GLU A 1 1065 ? 26.461 47.340 -9.344 1.00 92.25 1065 GLU A CA 1
ATOM 8394 C C . GLU A 1 1065 ? 25.975 46.220 -8.410 1.00 92.25 1065 GLU A C 1
ATOM 8396 O O . GLU A 1 1065 ? 26.559 46.007 -7.346 1.00 92.25 1065 GLU A O 1
ATOM 8401 N N . ASP A 1 1066 ? 24.959 45.442 -8.820 1.00 94.69 1066 ASP A N 1
ATOM 8402 C CA . ASP A 1 1066 ? 24.449 44.300 -8.043 1.00 94.69 1066 ASP A CA 1
ATOM 8403 C C . ASP A 1 1066 ? 25.547 43.246 -7.821 1.00 94.69 1066 ASP A C 1
ATOM 8405 O O . ASP A 1 1066 ? 25.576 42.575 -6.788 1.00 94.69 1066 ASP A O 1
ATOM 8409 N N . LYS A 1 1067 ? 26.447 43.086 -8.802 1.00 92.75 1067 LYS A N 1
ATOM 8410 C CA . LYS A 1 1067 ? 27.577 42.153 -8.741 1.00 92.75 1067 LYS A CA 1
ATOM 8411 C C . LYS A 1 1067 ? 28.654 42.647 -7.775 1.00 92.75 1067 LYS A C 1
ATOM 8413 O O . LYS A 1 1067 ? 29.188 41.847 -7.012 1.00 92.75 1067 LYS A O 1
ATOM 8418 N N . GLU A 1 1068 ? 28.966 43.940 -7.794 1.00 91.69 1068 GLU A N 1
ATOM 8419 C CA . GLU A 1 1068 ? 29.968 44.551 -6.905 1.00 91.69 1068 GLU A CA 1
ATOM 8420 C C . GLU A 1 1068 ? 29.538 44.506 -5.431 1.00 91.69 1068 GLU A C 1
ATOM 8422 O O . GLU A 1 1068 ? 30.365 44.319 -4.538 1.00 91.69 1068 GLU A O 1
ATOM 8427 N N . HIS A 1 1069 ? 28.229 44.571 -5.187 1.00 94.44 1069 HIS A N 1
ATOM 8428 C CA . HIS A 1 1069 ? 27.606 44.475 -3.866 1.00 94.44 1069 HIS A CA 1
ATOM 8429 C C . HIS A 1 1069 ? 27.221 43.039 -3.476 1.00 94.44 1069 HIS A C 1
ATOM 8431 O O . HIS A 1 1069 ? 26.384 42.818 -2.599 1.00 94.44 1069 HIS A O 1
ATOM 8437 N N . CYS A 1 1070 ? 27.829 42.030 -4.099 1.00 94.00 1070 CYS A N 1
ATOM 8438 C CA . CYS A 1 1070 ? 27.567 40.630 -3.796 1.00 94.00 1070 CYS A CA 1
ATOM 8439 C C . CYS A 1 1070 ? 28.819 39.934 -3.265 1.00 94.00 1070 CYS A C 1
ATOM 8441 O O . CYS A 1 1070 ? 29.935 40.132 -3.745 1.00 94.00 1070 CYS A O 1
ATOM 8443 N N . GLU A 1 1071 ? 28.634 39.061 -2.279 1.00 92.31 1071 GLU A N 1
ATOM 8444 C CA . GLU A 1 1071 ? 29.710 38.222 -1.771 1.00 92.31 1071 GLU A CA 1
ATOM 8445 C C . GLU A 1 1071 ? 30.366 37.397 -2.902 1.00 92.31 1071 GLU A C 1
ATOM 8447 O O . GLU A 1 1071 ? 29.664 36.776 -3.700 1.00 92.31 1071 GLU A O 1
ATOM 8452 N N . GLU A 1 1072 ? 31.706 37.387 -2.970 1.00 91.06 1072 GLU A N 1
ATOM 8453 C CA . GLU A 1 1072 ? 32.490 36.763 -4.063 1.00 91.06 1072 GLU A CA 1
ATOM 8454 C C . GLU A 1 1072 ? 32.134 37.280 -5.470 1.00 91.06 1072 GLU A C 1
ATOM 8456 O O . GLU A 1 1072 ? 32.259 36.545 -6.447 1.00 91.06 1072 GLU A O 1
ATOM 8461 N N . PHE A 1 1073 ? 31.620 38.508 -5.596 1.00 92.94 1073 PHE A N 1
ATOM 8462 C CA . PHE A 1 1073 ? 31.102 39.027 -6.868 1.00 92.94 1073 PHE A CA 1
ATOM 8463 C C . PHE A 1 1073 ? 30.045 38.101 -7.508 1.00 92.94 1073 PHE A C 1
ATOM 8465 O O . PHE A 1 1073 ? 29.914 38.028 -8.730 1.00 92.94 1073 PHE A O 1
ATOM 8472 N N . GLY A 1 1074 ? 29.315 37.341 -6.679 1.00 93.38 1074 GLY A N 1
ATOM 8473 C CA . GLY A 1 1074 ? 28.250 36.435 -7.107 1.00 93.38 1074 GLY A CA 1
ATOM 8474 C C . GLY A 1 1074 ? 28.713 35.143 -7.791 1.00 93.38 1074 GLY A C 1
ATOM 8475 O O . GLY A 1 1074 ? 27.906 34.515 -8.487 1.00 93.38 1074 GLY A O 1
ATOM 8476 N N . ARG A 1 1075 ? 29.983 34.736 -7.626 1.00 94.62 1075 ARG A N 1
ATOM 8477 C CA . ARG A 1 1075 ? 30.525 33.524 -8.259 1.00 94.62 1075 ARG A CA 1
ATOM 8478 C C . ARG A 1 1075 ? 31.654 32.865 -7.460 1.00 94.62 1075 ARG A C 1
ATOM 8480 O O . ARG A 1 1075 ? 32.639 33.494 -7.100 1.00 94.62 1075 ARG A O 1
ATOM 8487 N N . MET A 1 1076 ? 31.594 31.542 -7.312 1.00 94.62 1076 MET A N 1
ATOM 8488 C CA . MET A 1 1076 ? 32.748 30.711 -6.957 1.00 94.62 1076 MET A CA 1
ATOM 8489 C C . MET A 1 1076 ? 33.404 30.149 -8.221 1.00 94.62 1076 MET A C 1
ATOM 8491 O O . MET A 1 1076 ? 32.793 29.381 -8.963 1.00 94.62 1076 MET A O 1
ATOM 8495 N N . ILE A 1 1077 ? 34.673 30.498 -8.434 1.00 93.06 1077 ILE A N 1
ATOM 8496 C CA . ILE A 1 1077 ? 35.439 30.173 -9.654 1.00 93.06 1077 ILE A CA 1
ATOM 8497 C C . ILE A 1 1077 ? 35.646 28.659 -9.827 1.00 93.06 1077 ILE A C 1
ATOM 8499 O O . ILE A 1 1077 ? 35.678 28.152 -10.940 1.00 93.06 1077 ILE A O 1
ATOM 8503 N N . GLN A 1 1078 ? 35.751 27.925 -8.722 1.00 92.81 1078 GLN A N 1
ATOM 8504 C CA . GLN A 1 1078 ? 35.988 26.476 -8.686 1.00 92.81 1078 GLN A CA 1
ATOM 8505 C C . GLN A 1 1078 ? 34.737 25.609 -8.905 1.00 92.81 1078 GLN A C 1
ATOM 8507 O O . GLN A 1 1078 ? 34.780 24.396 -8.688 1.00 92.81 1078 GLN A O 1
ATOM 8512 N N . ALA A 1 1079 ? 33.613 26.220 -9.283 1.00 95.19 1079 ALA A N 1
ATOM 8513 C CA . ALA A 1 1079 ? 32.405 25.493 -9.634 1.00 95.19 1079 ALA A CA 1
ATOM 8514 C C . ALA A 1 1079 ? 32.615 24.650 -10.897 1.00 95.19 1079 ALA A C 1
ATOM 8516 O O . ALA A 1 1079 ? 33.226 25.091 -11.864 1.00 95.19 1079 ALA A O 1
ATOM 8517 N N . ASP A 1 1080 ? 32.089 23.430 -10.873 1.00 94.44 1080 ASP A N 1
ATOM 8518 C CA . ASP A 1 1080 ? 32.184 22.484 -11.981 1.00 94.44 1080 ASP A CA 1
ATOM 8519 C C . ASP A 1 1080 ? 30.825 21.799 -12.128 1.00 94.44 1080 ASP A C 1
ATOM 8521 O O . ASP A 1 1080 ? 30.417 20.987 -11.281 1.00 94.44 1080 ASP A O 1
ATOM 8525 N N . ALA A 1 1081 ? 30.093 22.146 -13.189 1.00 93.81 1081 ALA A N 1
ATOM 8526 C CA . ALA A 1 1081 ? 28.752 21.623 -13.407 1.00 93.81 1081 ALA A CA 1
ATOM 8527 C C . ALA A 1 1081 ? 28.758 20.107 -13.654 1.00 93.81 1081 ALA A C 1
ATOM 8529 O O . ALA A 1 1081 ? 27.734 19.451 -13.435 1.00 93.81 1081 ALA A O 1
ATOM 8530 N N . THR A 1 1082 ? 29.886 19.508 -14.056 1.00 93.56 1082 THR A N 1
ATOM 8531 C CA . THR A 1 1082 ? 29.997 18.056 -14.286 1.00 93.56 1082 THR A CA 1
ATOM 8532 C C . THR A 1 1082 ? 29.941 17.252 -12.987 1.00 93.56 1082 THR A C 1
ATOM 8534 O O . THR A 1 1082 ? 29.503 16.100 -12.985 1.00 93.56 1082 THR A O 1
ATOM 8537 N N . LYS A 1 1083 ? 30.308 17.869 -11.855 1.00 93.31 1083 LYS A N 1
ATOM 8538 C CA . LYS A 1 1083 ? 30.246 17.254 -10.518 1.00 93.31 1083 LYS A CA 1
ATOM 8539 C C . LYS A 1 1083 ? 28.860 17.318 -9.883 1.00 93.31 1083 LYS A C 1
ATOM 8541 O O . LYS A 1 1083 ? 28.597 16.642 -8.889 1.00 93.31 1083 LYS A O 1
ATOM 8546 N N . VAL A 1 1084 ? 27.938 18.077 -10.472 1.00 93.44 1084 VAL A N 1
ATOM 8547 C CA . VAL A 1 1084 ? 26.536 18.107 -10.053 1.00 93.44 1084 VAL A CA 1
ATOM 8548 C C . VAL A 1 1084 ? 25.769 17.000 -10.772 1.00 93.44 1084 VAL A C 1
ATOM 8550 O O . VAL A 1 1084 ? 25.617 17.002 -11.992 1.00 93.44 1084 VAL A O 1
ATOM 8553 N N . THR A 1 1085 ? 25.230 16.052 -10.005 1.00 92.81 1085 THR A N 1
ATOM 8554 C CA . THR A 1 1085 ? 24.453 14.937 -10.572 1.00 92.81 1085 THR A CA 1
ATOM 8555 C C . THR A 1 1085 ? 23.267 15.417 -11.416 1.00 92.81 1085 THR A C 1
ATOM 8557 O O . THR A 1 1085 ? 22.599 16.402 -11.090 1.00 92.81 1085 THR A O 1
ATOM 8560 N N . THR A 1 1086 ? 22.907 14.652 -12.447 1.00 91.19 1086 THR A N 1
ATOM 8561 C CA . THR A 1 1086 ? 21.715 14.904 -13.280 1.00 91.19 1086 THR A CA 1
ATOM 8562 C C . THR A 1 1086 ? 20.426 15.008 -12.465 1.00 91.19 1086 THR A C 1
ATOM 8564 O O . THR A 1 1086 ? 19.531 15.780 -12.811 1.00 91.19 1086 THR A O 1
ATOM 8567 N N . ARG A 1 1087 ? 20.320 14.274 -11.350 1.00 91.69 1087 ARG A N 1
ATOM 8568 C CA . ARG A 1 1087 ? 19.182 14.374 -10.427 1.00 91.69 1087 ARG A CA 1
ATOM 8569 C C . ARG A 1 1087 ? 19.125 15.730 -9.719 1.00 91.69 1087 ARG A C 1
ATOM 8571 O O . ARG A 1 1087 ? 18.038 16.294 -9.620 1.00 91.69 1087 ARG A O 1
ATOM 8578 N N . ALA A 1 1088 ? 20.262 16.260 -9.269 1.00 92.06 1088 ALA A N 1
ATOM 8579 C CA . ALA A 1 1088 ? 20.337 17.591 -8.667 1.00 92.06 1088 ALA A CA 1
ATOM 8580 C C . ALA A 1 1088 ? 19.998 18.686 -9.694 1.00 92.06 1088 ALA A C 1
ATOM 8582 O O . ALA A 1 1088 ? 19.161 19.542 -9.407 1.00 92.06 1088 ALA A O 1
ATOM 8583 N N . LYS A 1 1089 ? 20.528 18.582 -10.924 1.00 94.12 1089 LYS A N 1
ATOM 8584 C CA . LYS A 1 1089 ? 20.189 19.489 -12.039 1.00 94.12 1089 LYS A CA 1
ATOM 8585 C C . LYS A 1 1089 ? 18.687 19.491 -12.342 1.00 94.12 1089 LYS A C 1
ATOM 8587 O O . LYS A 1 1089 ? 18.068 20.547 -12.365 1.00 94.12 1089 LYS A O 1
ATOM 8592 N N . LYS A 1 1090 ? 18.055 18.313 -12.449 1.00 90.94 1090 LYS A N 1
ATOM 8593 C CA . LYS A 1 1090 ? 16.596 18.185 -12.664 1.00 90.94 1090 LYS A CA 1
ATOM 8594 C C . LYS A 1 1090 ? 15.743 18.800 -11.550 1.00 90.94 1090 LYS A C 1
ATOM 8596 O O . LYS A 1 1090 ? 14.612 19.197 -11.815 1.00 90.94 1090 LYS A O 1
ATOM 8601 N N . ARG A 1 1091 ? 16.243 18.842 -10.309 1.00 90.06 1091 ARG A N 1
ATOM 8602 C CA . ARG A 1 1091 ? 15.544 19.486 -9.184 1.00 90.06 1091 ARG A CA 1
ATOM 8603 C C . ARG A 1 1091 ? 15.709 21.003 -9.192 1.00 90.06 1091 ARG A C 1
ATOM 8605 O O . ARG A 1 1091 ? 14.756 21.686 -8.838 1.00 90.06 1091 ARG A O 1
ATOM 8612 N N . GLY A 1 1092 ? 16.887 21.500 -9.573 1.00 89.19 1092 GLY A N 1
ATOM 8613 C CA . GLY A 1 1092 ? 17.197 22.930 -9.622 1.00 89.19 1092 GLY A CA 1
ATOM 8614 C C . GLY A 1 1092 ? 16.616 23.658 -10.831 1.00 89.19 1092 GLY A C 1
ATOM 8615 O O . GLY A 1 1092 ? 16.096 24.753 -10.661 1.00 89.19 1092 GLY A O 1
ATOM 8616 N N . LEU A 1 1093 ? 16.630 23.031 -12.014 1.00 90.88 1093 LEU A N 1
ATOM 8617 C CA . LEU A 1 1093 ? 16.193 23.635 -13.279 1.00 90.88 1093 LEU A CA 1
ATOM 8618 C C . LEU A 1 1093 ? 14.821 24.336 -13.196 1.00 90.88 1093 LEU A C 1
ATOM 8620 O O . LEU A 1 1093 ? 14.739 25.504 -13.557 1.00 90.88 1093 LEU A O 1
ATOM 8624 N N . PRO A 1 1094 ? 13.745 23.711 -12.672 1.00 90.56 1094 PRO A N 1
ATOM 8625 C CA . PRO A 1 1094 ? 12.457 24.393 -12.580 1.00 90.56 1094 PRO A CA 1
ATOM 8626 C C . PRO A 1 1094 ? 12.377 25.423 -11.443 1.00 90.56 1094 PRO A C 1
ATOM 8628 O O . PRO A 1 1094 ? 11.383 26.129 -11.369 1.00 90.56 1094 PRO A O 1
ATOM 8631 N N . GLN A 1 1095 ? 13.345 25.489 -10.526 1.00 90.31 1095 GLN A N 1
ATOM 8632 C CA . GLN A 1 1095 ? 13.261 26.274 -9.284 1.00 90.31 1095 GLN A CA 1
ATOM 8633 C C . GLN A 1 1095 ? 13.982 27.625 -9.351 1.00 90.31 1095 GLN A C 1
ATOM 8635 O O . GLN A 1 1095 ? 14.022 28.330 -8.340 1.00 90.31 1095 GLN A O 1
ATOM 8640 N N . LEU A 1 1096 ? 14.554 27.984 -10.500 1.00 90.94 1096 LEU A N 1
ATOM 8641 C CA . LEU A 1 1096 ? 15.238 29.260 -10.686 1.00 90.94 1096 LEU A CA 1
ATOM 8642 C C . LEU A 1 1096 ? 14.255 30.436 -10.560 1.00 90.94 1096 LEU A C 1
ATOM 8644 O O . LEU A 1 1096 ? 13.193 30.421 -11.168 1.00 90.94 1096 LEU A O 1
ATOM 8648 N N . GLY A 1 1097 ? 14.581 31.447 -9.759 1.00 91.38 1097 GLY A N 1
ATOM 8649 C CA . GLY A 1 1097 ? 13.681 32.563 -9.457 1.00 91.38 1097 GLY A CA 1
ATOM 8650 C C . GLY A 1 1097 ? 12.526 32.198 -8.517 1.00 91.38 1097 GLY A C 1
ATOM 8651 O O . GLY A 1 1097 ? 11.481 32.837 -8.572 1.00 91.38 1097 GLY A O 1
ATOM 8652 N N . THR A 1 1098 ? 12.674 31.165 -7.675 1.00 92.56 1098 THR A N 1
ATOM 8653 C CA . THR A 1 1098 ? 11.624 30.752 -6.722 1.00 92.56 1098 THR A CA 1
ATOM 8654 C C . THR A 1 1098 ? 12.042 30.925 -5.272 1.00 92.56 1098 THR A C 1
ATOM 8656 O O . THR A 1 1098 ? 13.175 30.622 -4.876 1.00 92.56 1098 THR A O 1
ATOM 8659 N N . LEU A 1 1099 ? 11.072 31.317 -4.452 1.00 90.75 1099 LEU A N 1
ATOM 8660 C CA . LEU A 1 1099 ? 11.221 31.446 -3.013 1.00 90.75 1099 LEU A CA 1
ATOM 8661 C C . LEU A 1 1099 ? 10.902 30.120 -2.314 1.00 90.75 1099 LEU A C 1
ATOM 8663 O O . LEU A 1 1099 ? 10.007 29.370 -2.714 1.00 90.75 1099 LEU A O 1
ATOM 8667 N N . GLY A 1 1100 ? 11.671 29.796 -1.274 1.00 86.25 1100 GLY A N 1
ATOM 8668 C CA . GLY A 1 1100 ? 11.529 28.526 -0.569 1.00 86.25 1100 GLY A CA 1
ATOM 8669 C C . GLY A 1 1100 ? 10.492 28.457 0.511 1.00 86.25 1100 GLY A C 1
ATOM 8670 O O . GLY A 1 1100 ? 9.820 29.432 0.787 1.00 86.25 1100 GLY A O 1
ATOM 8671 N N . ALA A 1 1101 ? 10.368 27.264 1.086 1.00 83.62 1101 ALA A N 1
ATOM 8672 C CA . ALA A 1 1101 ? 9.402 27.014 2.135 1.00 83.62 1101 ALA A CA 1
ATOM 8673 C C . ALA A 1 1101 ? 9.974 27.310 3.520 1.00 83.62 1101 ALA A C 1
ATOM 8675 O O . ALA A 1 1101 ? 11.171 27.139 3.761 1.00 83.62 1101 ALA A O 1
ATOM 8676 N N . GLY A 1 1102 ? 9.101 27.670 4.454 1.00 81.50 1102 GLY A N 1
ATOM 8677 C CA . GLY A 1 1102 ? 9.443 27.805 5.866 1.00 81.50 1102 GLY A CA 1
ATOM 8678 C C . GLY A 1 1102 ? 10.093 29.148 6.173 1.00 81.50 1102 GLY A C 1
ATOM 8679 O O . GLY A 1 1102 ? 9.416 30.170 6.236 1.00 81.50 1102 GLY A O 1
ATOM 8680 N N . ASN A 1 1103 ? 11.400 29.166 6.427 1.00 85.12 1103 ASN A N 1
ATOM 8681 C CA . ASN A 1 1103 ? 12.105 30.382 6.842 1.00 85.12 1103 ASN A CA 1
ATOM 8682 C C . ASN A 1 1103 ? 12.535 31.280 5.671 1.00 85.12 1103 ASN A C 1
ATOM 8684 O O . ASN A 1 1103 ? 13.080 32.344 5.933 1.00 85.12 1103 ASN A O 1
ATOM 8688 N N . HIS A 1 1104 ? 12.312 30.891 4.413 1.00 90.81 1104 HIS A N 1
ATOM 8689 C CA . HIS A 1 1104 ? 12.584 31.761 3.264 1.00 90.81 1104 HIS A CA 1
ATOM 8690 C C . HIS A 1 1104 ? 11.467 32.796 3.126 1.00 90.81 1104 HIS A C 1
ATOM 8692 O O . HIS A 1 1104 ? 10.287 32.463 3.263 1.00 90.81 1104 HIS A O 1
ATOM 8698 N N . TYR A 1 1105 ? 11.843 34.043 2.863 1.00 92.56 1105 TYR A N 1
ATOM 8699 C CA . TYR A 1 1105 ? 10.917 35.173 2.829 1.00 92.56 1105 TYR A CA 1
ATOM 8700 C C . TYR A 1 1105 ? 11.371 36.248 1.838 1.00 92.56 1105 TYR A C 1
ATOM 8702 O O . TYR A 1 1105 ? 12.556 36.358 1.515 1.00 92.56 1105 TYR A O 1
ATOM 8710 N N . GLY A 1 1106 ? 10.412 37.047 1.384 1.00 94.00 1106 GLY A N 1
ATOM 8711 C CA . GLY A 1 1106 ? 10.634 38.378 0.829 1.00 94.00 1106 GLY A CA 1
ATOM 8712 C C . GLY A 1 1106 ? 9.870 39.386 1.683 1.00 94.00 1106 GLY A C 1
ATOM 8713 O O . GLY A 1 1106 ? 8.667 39.236 1.886 1.00 94.00 1106 GLY A O 1
ATOM 8714 N N . GLU A 1 1107 ? 10.556 40.382 2.226 1.00 94.56 1107 GLU A N 1
ATOM 8715 C CA . GLU A 1 1107 ? 9.960 41.339 3.158 1.00 94.56 1107 GLU A CA 1
ATOM 8716 C C . GLU A 1 1107 ? 10.220 42.768 2.711 1.00 94.56 1107 GLU A C 1
ATOM 8718 O O . GLU A 1 1107 ? 11.361 43.137 2.444 1.00 94.56 1107 GLU A O 1
ATOM 8723 N N . VAL A 1 1108 ? 9.167 43.582 2.679 1.00 96.06 1108 VAL A N 1
ATOM 8724 C CA . VAL A 1 1108 ? 9.286 45.038 2.595 1.00 96.06 1108 VAL A CA 1
ATOM 8725 C C . VAL A 1 1108 ? 9.342 45.563 4.021 1.00 96.06 1108 VAL A C 1
ATOM 8727 O O . VAL A 1 1108 ? 8.439 45.310 4.828 1.00 96.06 1108 VAL A O 1
ATOM 8730 N N . GLN A 1 1109 ? 10.420 46.266 4.339 1.00 96.50 1109 GLN A N 1
ATOM 8731 C CA . GLN A 1 1109 ? 10.725 46.766 5.670 1.00 96.50 1109 GLN A CA 1
ATOM 8732 C C . GLN A 1 1109 ? 10.988 48.276 5.630 1.00 96.50 1109 GLN A C 1
ATOM 8734 O O . GLN A 1 1109 ? 11.311 48.846 4.592 1.00 96.50 1109 GLN A O 1
ATOM 8739 N N . VAL A 1 1110 ? 10.838 48.921 6.781 1.00 96.06 1110 VAL A N 1
ATOM 8740 C CA . VAL A 1 1110 ? 11.069 50.354 6.983 1.00 96.06 1110 VAL A CA 1
ATOM 8741 C C . VAL A 1 1110 ? 12.234 50.537 7.945 1.00 96.06 1110 VAL A C 1
ATOM 8743 O O . VAL A 1 1110 ? 12.322 49.818 8.944 1.00 96.06 1110 VAL A O 1
ATOM 8746 N N . VAL A 1 1111 ? 13.113 51.497 7.665 1.00 97.06 1111 VAL A N 1
ATOM 8747 C CA . VAL A 1 1111 ? 14.183 51.916 8.579 1.00 97.06 1111 VAL A CA 1
ATOM 8748 C C . VAL A 1 1111 ? 13.568 52.570 9.816 1.00 97.06 1111 VAL A C 1
ATOM 8750 O O . VAL A 1 1111 ? 12.914 53.601 9.711 1.00 97.06 1111 VAL A O 1
ATOM 8753 N N . ASP A 1 1112 ? 13.770 51.955 10.981 1.00 95.00 1112 ASP A N 1
ATOM 8754 C CA . ASP A 1 1112 ? 13.134 52.319 12.258 1.00 95.00 1112 ASP A CA 1
ATOM 8755 C C . ASP A 1 1112 ? 14.081 53.141 13.151 1.00 95.00 1112 ASP A C 1
ATOM 8757 O O . ASP A 1 1112 ? 13.702 54.164 13.710 1.00 95.00 1112 ASP A O 1
ATOM 8761 N N . GLU A 1 1113 ? 15.347 52.725 13.249 1.00 96.12 1113 GLU A N 1
ATOM 8762 C CA . GLU A 1 1113 ? 16.384 53.408 14.035 1.00 96.12 1113 GLU A CA 1
ATOM 8763 C C . GLU A 1 1113 ? 17.735 53.333 13.312 1.00 96.12 1113 GLU A C 1
ATOM 8765 O O . GLU A 1 1113 ? 18.076 52.295 12.746 1.00 96.12 1113 GLU A O 1
ATOM 8770 N N . ILE A 1 1114 ? 18.539 54.398 13.382 1.00 96.56 1114 ILE A N 1
ATOM 8771 C CA . ILE A 1 1114 ? 19.906 54.442 12.838 1.00 96.56 1114 ILE A CA 1
ATOM 8772 C C . ILE A 1 1114 ? 20.893 54.596 14.001 1.00 96.56 1114 ILE A C 1
ATOM 8774 O O . ILE A 1 1114 ? 20.865 55.599 14.712 1.00 96.56 1114 ILE A O 1
ATOM 8778 N N . TYR A 1 1115 ? 21.778 53.613 14.180 1.00 95.31 1115 TYR A N 1
ATOM 8779 C CA . TYR A 1 1115 ? 22.813 53.592 15.223 1.00 95.31 1115 TYR A CA 1
ATOM 8780 C C . TYR A 1 1115 ? 24.150 54.147 14.722 1.00 95.31 1115 TYR A C 1
ATOM 8782 O O . TYR A 1 1115 ? 24.814 54.899 15.431 1.00 95.31 1115 TYR A O 1
ATOM 8790 N N . ASP A 1 1116 ? 24.538 53.796 13.494 1.00 94.19 1116 ASP A N 1
ATOM 8791 C CA . ASP A 1 1116 ? 25.747 54.288 12.833 1.00 94.19 1116 ASP A CA 1
ATOM 8792 C C . ASP A 1 1116 ? 25.358 55.057 11.569 1.00 94.19 1116 ASP A C 1
ATOM 8794 O O . ASP A 1 1116 ? 25.175 54.483 10.494 1.00 94.19 1116 ASP A O 1
ATOM 8798 N N . LYS A 1 1117 ? 25.219 56.381 11.710 1.00 93.38 1117 LYS A N 1
ATOM 8799 C CA . LYS A 1 1117 ? 24.850 57.273 10.601 1.00 93.38 1117 LYS A CA 1
ATOM 8800 C C . LYS A 1 1117 ? 25.848 57.239 9.449 1.00 93.38 1117 LYS A C 1
ATOM 8802 O O . LYS A 1 1117 ? 25.440 57.403 8.305 1.00 93.38 1117 LYS A O 1
ATOM 8807 N N . TYR A 1 1118 ? 27.138 57.063 9.731 1.00 94.31 1118 TYR A N 1
ATOM 8808 C CA . TYR A 1 1118 ? 28.155 57.060 8.685 1.00 94.31 1118 TYR A CA 1
ATOM 8809 C C . TYR A 1 1118 ? 28.011 55.817 7.806 1.00 94.31 1118 TYR A C 1
ATOM 8811 O O . TYR A 1 1118 ? 27.926 55.924 6.583 1.00 94.31 1118 TYR A O 1
ATOM 8819 N N . ALA A 1 1119 ? 27.914 54.647 8.439 1.00 94.06 1119 ALA A N 1
ATOM 8820 C CA . ALA A 1 1119 ? 27.749 53.392 7.726 1.00 94.06 1119 ALA A CA 1
ATOM 8821 C C . ALA A 1 1119 ? 26.370 53.274 7.054 1.00 94.06 1119 ALA A C 1
ATOM 8823 O O . ALA A 1 1119 ? 26.301 52.832 5.911 1.00 94.06 1119 ALA A O 1
ATOM 8824 N N . ALA A 1 1120 ? 25.294 53.750 7.692 1.00 95.50 1120 ALA A N 1
ATOM 8825 C CA . ALA A 1 1120 ? 23.970 53.823 7.070 1.00 95.50 1120 ALA A CA 1
ATOM 8826 C C . ALA A 1 1120 ? 23.985 54.693 5.802 1.00 95.50 1120 ALA A C 1
ATOM 8828 O O . ALA A 1 1120 ? 23.551 54.242 4.742 1.00 95.50 1120 ALA A O 1
ATOM 8829 N N . LYS A 1 1121 ? 24.590 55.888 5.871 1.00 94.62 1121 LYS A N 1
ATOM 8830 C CA . LYS A 1 1121 ? 24.702 56.791 4.721 1.00 94.62 1121 LYS A CA 1
ATOM 8831 C C . LYS A 1 1121 ? 25.495 56.170 3.571 1.00 94.62 1121 LYS A C 1
ATOM 8833 O O . LYS A 1 1121 ? 25.111 56.310 2.416 1.00 94.62 1121 LYS A O 1
ATOM 8838 N N . LYS A 1 1122 ? 26.575 55.440 3.874 1.00 93.44 1122 LYS A N 1
ATOM 8839 C CA . LYS A 1 1122 ? 27.344 54.687 2.867 1.00 93.44 1122 LYS A CA 1
ATOM 8840 C C . LYS A 1 1122 ? 26.544 53.562 2.210 1.00 93.44 1122 LYS A C 1
ATOM 8842 O O . LYS A 1 1122 ? 26.792 53.253 1.054 1.00 93.44 1122 LYS A O 1
ATOM 8847 N N . MET A 1 1123 ? 25.560 53.001 2.907 1.00 94.69 1123 MET A N 1
ATOM 8848 C CA . MET A 1 1123 ? 24.618 52.010 2.374 1.00 94.69 1123 MET A CA 1
ATOM 8849 C C . MET A 1 1123 ? 23.410 52.641 1.652 1.00 94.69 1123 MET A C 1
ATOM 8851 O O . MET A 1 1123 ? 22.479 51.925 1.292 1.00 94.69 1123 MET A O 1
ATOM 8855 N N . GLY A 1 1124 ? 23.393 53.965 1.452 1.00 93.25 1124 GLY A N 1
ATOM 8856 C CA . GLY A 1 1124 ? 22.279 54.681 0.822 1.00 93.25 1124 GLY A CA 1
ATOM 8857 C C . GLY A 1 1124 ? 21.051 54.848 1.722 1.00 93.25 1124 GLY A C 1
ATOM 8858 O O . GLY A 1 1124 ? 19.946 55.023 1.210 1.00 93.25 1124 GLY A O 1
ATOM 8859 N N . ILE A 1 1125 ? 21.241 54.765 3.045 1.00 95.19 1125 ILE A N 1
ATOM 8860 C CA . ILE A 1 1125 ? 20.209 54.986 4.062 1.00 95.19 1125 ILE A CA 1
ATOM 8861 C C . ILE A 1 1125 ? 20.487 56.305 4.787 1.00 95.19 1125 ILE A C 1
ATOM 8863 O O . ILE A 1 1125 ? 21.400 56.385 5.613 1.00 95.19 1125 ILE A O 1
ATOM 8867 N N . GLU A 1 1126 ? 19.714 57.345 4.478 1.00 89.00 1126 GLU A N 1
ATOM 8868 C CA . GLU A 1 1126 ? 19.933 58.688 5.042 1.00 89.00 1126 GLU A CA 1
ATOM 8869 C C . GLU A 1 1126 ? 19.008 58.990 6.222 1.00 89.00 1126 GLU A C 1
ATOM 8871 O O . GLU A 1 1126 ? 19.457 59.520 7.243 1.00 89.00 1126 GLU A O 1
ATOM 8876 N N . ASP A 1 1127 ? 17.742 58.588 6.105 1.00 92.25 1127 ASP A N 1
ATOM 8877 C CA . ASP A 1 1127 ? 16.677 58.977 7.020 1.00 92.25 1127 ASP A CA 1
ATOM 8878 C C . ASP A 1 1127 ? 15.887 57.778 7.554 1.00 92.25 1127 ASP A C 1
ATOM 8880 O O . ASP A 1 1127 ? 15.726 56.732 6.919 1.00 92.25 1127 ASP A O 1
ATOM 8884 N N . VAL A 1 1128 ? 15.339 57.965 8.754 1.00 95.75 1128 VAL A N 1
ATOM 8885 C CA . VAL A 1 1128 ? 14.354 57.049 9.336 1.00 95.75 1128 VAL A CA 1
ATOM 8886 C C . VAL A 1 1128 ? 13.067 57.123 8.510 1.00 95.75 1128 VAL A C 1
ATOM 8888 O O . VAL A 1 1128 ? 12.614 58.204 8.139 1.00 95.75 1128 VAL A O 1
ATOM 8891 N N . GLY A 1 1129 ? 12.459 55.972 8.235 1.00 95.00 1129 GLY A N 1
ATOM 8892 C CA . GLY A 1 1129 ? 11.249 55.857 7.423 1.00 95.00 1129 GLY A CA 1
ATOM 8893 C C . GLY A 1 1129 ? 11.483 55.416 5.976 1.00 95.00 1129 GLY A C 1
ATOM 8894 O O . GLY A 1 1129 ? 10.500 55.134 5.290 1.00 95.00 1129 GLY A O 1
ATOM 8895 N N . GLN A 1 1130 ? 12.735 55.322 5.518 1.00 96.69 1130 GLN A N 1
ATOM 8896 C CA . GLN A 1 1130 ? 13.074 54.821 4.182 1.00 96.69 1130 GLN A CA 1
ATOM 8897 C C . GLN A 1 1130 ? 12.718 53.332 4.036 1.00 96.69 1130 GLN A C 1
ATOM 8899 O O . GLN A 1 1130 ? 12.834 52.553 4.988 1.00 96.69 1130 GLN A O 1
ATOM 8904 N N . VAL A 1 1131 ? 12.267 52.932 2.848 1.00 96.75 1131 VAL A N 1
ATOM 8905 C CA . VAL A 1 1131 ? 11.792 51.577 2.545 1.00 96.75 1131 VAL A CA 1
ATOM 8906 C C . VAL A 1 1131 ? 12.909 50.737 1.934 1.00 96.75 1131 VAL A C 1
ATOM 8908 O O . VAL A 1 1131 ? 13.611 51.159 1.013 1.00 96.75 1131 VAL A O 1
ATOM 8911 N N . VAL A 1 1132 ? 13.040 49.510 2.427 1.00 97.19 1132 VAL A N 1
ATOM 8912 C CA . VAL A 1 1132 ? 14.006 48.513 1.962 1.00 97.19 1132 VAL A CA 1
ATOM 8913 C C . VAL A 1 1132 ? 13.323 47.166 1.745 1.00 97.19 1132 VAL A C 1
ATOM 8915 O O . VAL A 1 1132 ? 12.275 46.882 2.327 1.00 97.19 1132 VAL A O 1
ATOM 8918 N N . ILE A 1 1133 ? 13.921 46.311 0.920 1.00 97.19 1133 ILE A N 1
ATOM 8919 C CA . ILE A 1 1133 ? 13.432 44.961 0.645 1.00 97.19 1133 ILE A CA 1
ATOM 8920 C C . ILE A 1 1133 ? 14.498 43.954 1.053 1.00 97.19 1133 ILE A C 1
ATOM 8922 O O . ILE A 1 1133 ? 15.646 44.050 0.625 1.00 97.19 1133 ILE A O 1
ATOM 8926 N N . MET A 1 1134 ? 14.116 42.966 1.856 1.00 96.31 1134 MET A N 1
ATOM 8927 C CA . MET A 1 1134 ? 14.987 41.882 2.293 1.00 96.31 1134 MET A CA 1
ATOM 8928 C C . MET A 1 1134 ? 14.534 40.554 1.684 1.00 96.31 1134 MET A C 1
ATOM 8930 O O . MET A 1 1134 ? 13.379 40.157 1.827 1.00 96.31 1134 MET A O 1
ATOM 8934 N N . ILE A 1 1135 ? 15.448 39.851 1.017 1.00 95.69 1135 ILE A N 1
ATOM 8935 C CA . ILE A 1 1135 ? 15.196 38.558 0.369 1.00 95.69 1135 ILE A CA 1
ATOM 8936 C C . ILE A 1 1135 ? 16.051 37.499 1.054 1.00 95.69 1135 ILE A C 1
ATOM 8938 O O . ILE A 1 1135 ? 17.272 37.630 1.096 1.00 95.69 1135 ILE A O 1
ATOM 8942 N N . HIS A 1 1136 ? 15.429 36.426 1.535 1.00 95.12 1136 HIS A N 1
ATOM 8943 C CA . HIS A 1 1136 ? 16.116 35.296 2.155 1.00 95.12 1136 HIS A CA 1
ATOM 8944 C C . HIS A 1 1136 ? 15.822 33.998 1.400 1.00 95.12 1136 HIS A C 1
ATOM 8946 O O . HIS A 1 1136 ? 14.692 33.500 1.407 1.00 95.12 1136 HIS A O 1
ATOM 8952 N N . CYS A 1 1137 ? 16.843 33.453 0.730 1.00 93.62 1137 CYS A N 1
ATOM 8953 C CA . CYS A 1 1137 ? 16.725 32.221 -0.046 1.00 93.62 1137 CYS A CA 1
ATOM 8954 C C . CYS A 1 1137 ? 18.094 31.582 -0.352 1.00 93.62 1137 CYS A C 1
ATOM 8956 O O . CYS A 1 1137 ? 19.101 32.281 -0.471 1.00 93.62 1137 CYS A O 1
ATOM 8958 N N . GLY A 1 1138 ? 18.125 30.257 -0.536 1.00 92.50 1138 GLY A N 1
ATOM 8959 C CA . GLY A 1 1138 ? 19.318 29.490 -0.916 1.00 92.50 1138 GLY A CA 1
ATOM 8960 C C . GLY A 1 1138 ? 19.198 28.712 -2.225 1.00 92.50 1138 GLY A C 1
ATOM 8961 O O . GLY A 1 1138 ? 18.453 29.095 -3.132 1.00 92.50 1138 GLY A O 1
ATOM 8962 N N . SER A 1 1139 ? 19.946 27.609 -2.306 1.00 92.69 1139 SER A N 1
ATOM 8963 C CA . SER A 1 1139 ? 20.079 26.739 -3.486 1.00 92.69 1139 SER A CA 1
ATOM 8964 C C . SER A 1 1139 ? 18.968 25.697 -3.661 1.00 92.69 1139 SER A C 1
ATOM 8966 O O . SER A 1 1139 ? 18.989 24.902 -4.607 1.00 92.69 1139 SER A O 1
ATOM 8968 N N . ARG A 1 1140 ? 17.954 25.708 -2.788 1.00 91.06 1140 ARG A N 1
ATOM 8969 C CA . ARG A 1 1140 ? 16.691 24.977 -2.984 1.00 91.06 1140 ARG A CA 1
ATOM 8970 C C . ARG A 1 1140 ? 16.912 23.459 -3.117 1.00 91.06 1140 ARG A C 1
ATOM 8972 O O . ARG A 1 1140 ? 17.727 22.847 -2.429 1.00 91.06 1140 ARG A O 1
ATOM 8979 N N . GLY A 1 1141 ? 16.131 22.806 -3.980 1.00 89.25 1141 GLY A N 1
ATOM 8980 C CA . GLY A 1 1141 ? 16.197 21.371 -4.221 1.00 89.25 1141 GLY A CA 1
ATOM 8981 C C . GLY A 1 1141 ? 17.511 20.897 -4.842 1.00 89.25 1141 GLY A C 1
ATOM 8982 O O . GLY A 1 1141 ? 17.792 19.704 -4.736 1.00 89.25 1141 GLY A O 1
ATOM 8983 N N . LEU A 1 1142 ? 18.295 21.789 -5.460 1.00 93.50 1142 LEU A N 1
ATOM 8984 C CA . LEU A 1 1142 ? 19.613 21.465 -6.003 1.00 93.50 1142 LEU A CA 1
ATOM 8985 C C . LEU A 1 1142 ? 20.624 21.252 -4.874 1.00 93.50 1142 LEU A C 1
ATOM 8987 O O . LEU A 1 1142 ? 21.221 20.177 -4.804 1.00 93.50 1142 LEU A O 1
ATOM 8991 N N . GLY A 1 1143 ? 20.743 22.207 -3.945 1.00 92.75 1143 GLY A N 1
ATOM 8992 C CA . GLY A 1 1143 ? 21.648 22.085 -2.796 1.00 92.75 1143 GLY A CA 1
ATOM 8993 C C . GLY A 1 1143 ? 21.338 20.878 -1.919 1.00 92.75 1143 GLY A C 1
ATOM 8994 O O . GLY A 1 1143 ? 22.242 20.138 -1.528 1.00 92.75 1143 GLY A O 1
ATOM 8995 N N . HIS A 1 1144 ? 20.048 20.605 -1.695 1.00 91.69 1144 HIS A N 1
ATOM 8996 C CA . HIS A 1 1144 ? 19.630 19.464 -0.881 1.00 91.69 1144 HIS A CA 1
ATOM 8997 C C . HIS A 1 1144 ? 20.100 18.134 -1.485 1.00 91.69 1144 HIS A C 1
ATOM 8999 O O . HIS A 1 1144 ? 20.511 17.217 -0.766 1.00 91.69 1144 HIS A O 1
ATOM 9005 N N . GLU A 1 1145 ? 20.005 17.996 -2.807 1.00 93.31 1145 GLU A N 1
ATOM 9006 C CA . GLU A 1 1145 ? 20.423 16.782 -3.505 1.00 93.31 1145 GLU A CA 1
ATOM 9007 C C . GLU A 1 1145 ? 21.955 16.664 -3.546 1.00 93.31 1145 GLU A C 1
ATOM 9009 O O . GLU A 1 1145 ? 22.472 15.572 -3.318 1.00 93.31 1145 GLU A O 1
ATOM 9014 N N . VAL A 1 1146 ? 22.680 17.777 -3.733 1.00 94.00 1146 VAL A N 1
ATOM 9015 C CA . VAL A 1 1146 ? 24.152 17.823 -3.628 1.00 94.00 1146 VAL A CA 1
ATOM 9016 C C . VAL A 1 1146 ? 24.614 17.329 -2.252 1.00 94.00 1146 VAL A C 1
ATOM 9018 O O . VAL A 1 1146 ? 25.401 16.386 -2.174 1.00 94.00 1146 VAL A O 1
ATOM 9021 N N . ALA A 1 1147 ? 24.056 17.870 -1.165 1.00 91.56 1147 ALA A N 1
ATOM 9022 C CA . ALA A 1 1147 ? 24.398 17.449 0.194 1.00 91.56 1147 ALA A CA 1
ATOM 9023 C C . ALA A 1 1147 ? 24.075 15.962 0.455 1.00 91.56 1147 ALA A C 1
ATOM 9025 O O . ALA A 1 1147 ? 24.887 15.239 1.033 1.00 91.56 1147 ALA A O 1
ATOM 9026 N N . SER A 1 1148 ? 22.913 15.484 -0.009 1.00 89.50 1148 SER A N 1
ATOM 9027 C CA . SER A 1 1148 ? 22.477 14.088 0.182 1.00 89.50 1148 SER A CA 1
ATOM 9028 C C . SER A 1 1148 ? 23.381 13.081 -0.539 1.00 89.50 1148 SER A C 1
ATOM 9030 O O . SER A 1 1148 ? 23.703 12.023 0.009 1.00 89.50 1148 SER A O 1
ATOM 9032 N N . ASN A 1 1149 ? 23.808 13.407 -1.761 1.00 87.88 1149 ASN A N 1
ATOM 9033 C CA . ASN A 1 1149 ? 24.689 12.546 -2.546 1.00 87.88 1149 ASN A CA 1
ATOM 9034 C C . ASN A 1 1149 ? 26.068 12.415 -1.886 1.00 87.88 1149 ASN A C 1
ATOM 9036 O O . ASN A 1 1149 ? 26.564 11.300 -1.717 1.00 87.88 1149 ASN A O 1
ATOM 9040 N N . CYS A 1 1150 ? 26.647 13.533 -1.441 1.00 88.38 1150 CYS A N 1
ATOM 9041 C CA . CYS A 1 1150 ? 27.971 13.552 -0.820 1.00 88.38 1150 CYS A CA 1
ATOM 9042 C C . CYS A 1 1150 ? 27.993 12.915 0.575 1.00 88.38 1150 CYS A C 1
ATOM 9044 O O . CYS A 1 1150 ? 28.963 12.253 0.923 1.00 88.38 1150 CYS A O 1
ATOM 9046 N N . LEU A 1 1151 ? 26.910 13.009 1.356 1.00 88.00 1151 LEU A N 1
ATOM 9047 C CA . LEU A 1 1151 ? 26.788 12.290 2.635 1.00 88.00 1151 LEU A CA 1
ATOM 9048 C C . LEU A 1 1151 ? 27.048 10.784 2.478 1.00 88.00 1151 LEU A C 1
ATOM 9050 O O . LEU A 1 1151 ? 27.730 10.169 3.295 1.00 88.00 1151 LEU A O 1
ATOM 9054 N N . THR A 1 1152 ? 26.546 10.191 1.394 1.00 84.44 1152 THR A N 1
ATOM 9055 C CA . THR A 1 1152 ? 26.673 8.749 1.147 1.00 84.44 1152 THR A CA 1
ATOM 9056 C C . THR A 1 1152 ? 28.106 8.347 0.780 1.00 84.44 1152 THR A C 1
ATOM 9058 O O . THR A 1 1152 ? 28.560 7.273 1.182 1.00 84.44 1152 THR A O 1
ATOM 9061 N N . SER A 1 1153 ? 28.831 9.184 0.028 1.00 86.12 1153 SER A N 1
ATOM 9062 C CA . SER A 1 1153 ? 30.239 8.929 -0.312 1.00 86.12 1153 SER A CA 1
ATOM 9063 C C . SER A 1 1153 ? 31.163 9.180 0.881 1.00 86.12 1153 SER A C 1
ATOM 9065 O O . SER A 1 1153 ? 32.050 8.369 1.148 1.00 86.12 1153 SER A O 1
ATOM 9067 N N . MET A 1 1154 ? 30.908 10.231 1.662 1.00 91.88 1154 MET A N 1
ATOM 9068 C CA . MET A 1 1154 ? 31.735 10.591 2.814 1.00 91.88 1154 MET A CA 1
ATOM 9069 C C . MET A 1 1154 ? 31.671 9.557 3.934 1.00 91.88 1154 MET A C 1
ATOM 9071 O O . MET A 1 1154 ? 32.711 9.198 4.470 1.00 91.88 1154 MET A O 1
ATOM 9075 N N . VAL A 1 1155 ? 30.504 8.968 4.229 1.00 87.19 1155 VAL A N 1
ATOM 9076 C CA . VAL A 1 1155 ? 30.412 7.868 5.215 1.00 87.19 1155 VAL A CA 1
ATOM 9077 C C . VAL A 1 1155 ? 31.328 6.689 4.844 1.00 87.19 1155 VAL A C 1
ATOM 9079 O O . VAL A 1 1155 ? 31.909 6.055 5.726 1.00 87.19 1155 VAL A O 1
ATOM 9082 N N . LYS A 1 1156 ? 31.512 6.410 3.545 1.00 85.81 1156 LYS A N 1
ATOM 9083 C CA . LYS A 1 1156 ? 32.457 5.383 3.074 1.00 85.81 1156 LYS A CA 1
ATOM 9084 C C . LYS A 1 1156 ? 33.914 5.834 3.210 1.00 85.81 1156 LYS A C 1
ATOM 9086 O O . LYS A 1 1156 ? 34.732 5.043 3.676 1.00 85.81 1156 LYS A O 1
ATOM 9091 N N . SER A 1 1157 ? 34.229 7.082 2.847 1.00 87.81 1157 SER A N 1
ATOM 9092 C CA . SER A 1 1157 ? 35.572 7.667 3.023 1.00 87.81 1157 SER A CA 1
ATOM 9093 C C . SER A 1 1157 ? 36.003 7.645 4.489 1.00 87.81 1157 SER A C 1
ATOM 9095 O O . SER A 1 1157 ? 37.113 7.223 4.778 1.00 87.81 1157 SER A O 1
ATOM 9097 N N . MET A 1 1158 ? 35.122 7.980 5.430 1.00 89.38 1158 MET A N 1
ATOM 9098 C CA . MET A 1 1158 ? 35.457 7.959 6.856 1.00 89.38 1158 MET A CA 1
ATOM 9099 C C . MET A 1 1158 ? 35.898 6.585 7.351 1.00 89.38 1158 MET A C 1
ATOM 9101 O O . MET A 1 1158 ? 36.861 6.480 8.108 1.00 89.38 1158 MET A O 1
ATOM 9105 N N . SER A 1 1159 ? 35.205 5.528 6.911 1.00 84.75 1159 SER A N 1
ATOM 9106 C CA . SER A 1 1159 ? 35.569 4.156 7.264 1.00 84.75 1159 SER A CA 1
ATOM 9107 C C . SER A 1 1159 ? 36.899 3.732 6.637 1.00 84.75 1159 SER A C 1
ATOM 9109 O O . SER A 1 1159 ? 37.598 2.920 7.235 1.00 84.75 1159 SER A O 1
ATOM 9111 N N . ARG A 1 1160 ? 37.236 4.257 5.450 1.00 87.00 1160 ARG A N 1
ATOM 9112 C CA . ARG A 1 1160 ? 38.527 4.043 4.773 1.00 87.00 1160 ARG A CA 1
ATOM 9113 C C . ARG A 1 1160 ? 39.662 4.801 5.469 1.00 87.00 1160 ARG A C 1
ATOM 9115 O O . ARG A 1 1160 ? 40.737 4.243 5.645 1.00 87.00 1160 ARG A O 1
ATOM 9122 N N . ASP A 1 1161 ? 39.407 6.041 5.878 1.00 85.12 1161 ASP A N 1
ATOM 9123 C CA . ASP A 1 1161 ? 40.413 6.987 6.376 1.00 85.12 1161 ASP A CA 1
ATOM 9124 C C . ASP A 1 1161 ? 40.574 6.940 7.911 1.00 85.12 1161 ASP A C 1
ATOM 9126 O O . ASP A 1 1161 ? 41.333 7.725 8.478 1.00 85.12 1161 ASP A O 1
ATOM 9130 N N . GLY A 1 1162 ? 39.854 6.042 8.597 1.00 85.25 1162 GLY A N 1
ATOM 9131 C CA . GLY A 1 1162 ? 39.945 5.853 10.049 1.00 85.25 1162 GLY A CA 1
ATOM 9132 C C . GLY A 1 1162 ? 39.400 7.025 10.873 1.00 85.25 1162 GLY A C 1
ATOM 9133 O O . GLY A 1 1162 ? 39.804 7.211 12.018 1.00 85.25 1162 GLY A O 1
ATOM 9134 N N . ILE A 1 1163 ? 38.497 7.834 10.311 1.00 86.56 1163 ILE A N 1
ATOM 9135 C CA . ILE A 1 1163 ? 37.957 9.015 10.994 1.00 86.56 1163 ILE A CA 1
ATOM 9136 C C . ILE A 1 1163 ? 36.849 8.586 11.965 1.00 86.56 1163 ILE A C 1
ATOM 9138 O O . ILE A 1 1163 ? 35.825 8.026 11.565 1.00 86.56 1163 ILE A O 1
ATOM 9142 N N . HIS A 1 1164 ? 37.032 8.882 13.253 1.00 83.94 1164 HIS A N 1
ATOM 9143 C CA . HIS A 1 1164 ? 36.069 8.578 14.312 1.00 83.94 1164 HIS A CA 1
ATOM 9144 C C . HIS A 1 1164 ? 35.310 9.835 14.749 1.00 83.94 1164 HIS A C 1
ATOM 9146 O O . HIS A 1 1164 ? 35.913 10.815 15.172 1.00 83.94 1164 HIS A O 1
ATOM 9152 N N . ILE A 1 1165 ? 33.977 9.787 14.682 1.00 86.62 1165 ILE A N 1
ATOM 9153 C CA . ILE A 1 1165 ? 33.075 10.899 15.025 1.00 86.62 1165 ILE A CA 1
ATOM 9154 C C . ILE A 1 1165 ? 32.062 10.485 16.091 1.00 86.62 1165 ILE A C 1
ATOM 9156 O O . ILE A 1 1165 ? 31.628 9.335 16.140 1.00 86.62 1165 ILE A O 1
ATOM 9160 N N . ASN A 1 1166 ? 31.652 11.451 16.915 1.00 83.25 1166 ASN A N 1
ATOM 9161 C CA . ASN A 1 1166 ? 30.655 11.249 17.973 1.00 83.25 1166 ASN A CA 1
ATOM 9162 C C . ASN A 1 1166 ? 29.210 11.232 17.450 1.00 83.25 1166 ASN A C 1
ATOM 9164 O O . ASN A 1 1166 ? 28.330 10.658 18.086 1.00 83.25 1166 ASN A O 1
ATOM 9168 N N . ASP A 1 1167 ? 28.959 11.869 16.305 1.00 84.44 1167 ASP A N 1
ATOM 9169 C CA . ASP A 1 1167 ? 27.642 11.962 15.678 1.00 84.44 1167 ASP A CA 1
ATOM 9170 C C . ASP A 1 1167 ? 27.763 11.665 14.187 1.00 84.44 1167 ASP A C 1
ATOM 9172 O O . ASP A 1 1167 ? 28.455 12.379 13.471 1.00 84.44 1167 ASP A O 1
ATOM 9176 N N . THR A 1 1168 ? 27.043 10.649 13.709 1.00 84.75 1168 THR A N 1
ATOM 9177 C CA . THR A 1 1168 ? 26.972 10.260 12.289 1.00 84.75 1168 THR A CA 1
ATOM 9178 C C . THR A 1 1168 ? 26.560 11.392 11.340 1.00 84.75 1168 THR A C 1
ATOM 9180 O O . THR A 1 1168 ? 26.878 11.334 10.155 1.00 84.75 1168 THR A O 1
ATOM 9183 N N . GLN A 1 1169 ? 25.877 12.429 11.836 1.00 86.94 1169 GLN A N 1
ATOM 9184 C CA . GLN A 1 1169 ? 25.516 13.618 11.055 1.00 86.94 1169 GLN A CA 1
ATOM 9185 C C . GLN A 1 1169 ? 26.726 14.524 10.748 1.00 86.94 1169 GLN A C 1
ATOM 9187 O O . GLN A 1 1169 ? 26.614 15.435 9.929 1.00 86.94 1169 GLN A O 1
ATOM 9192 N N . LEU A 1 1170 ? 27.886 14.262 11.364 1.00 90.38 1170 LEU A N 1
ATOM 9193 C CA . LEU A 1 1170 ? 29.176 14.907 11.091 1.00 90.38 1170 LEU A CA 1
ATOM 9194 C C . LEU A 1 1170 ? 30.004 14.165 10.037 1.00 90.38 1170 LEU A C 1
ATOM 9196 O O . LEU A 1 1170 ? 31.228 14.287 10.021 1.00 90.38 1170 LEU A O 1
ATOM 9200 N N . ALA A 1 1171 ? 29.355 13.391 9.162 1.00 91.62 1171 ALA A N 1
ATOM 9201 C CA . ALA A 1 1171 ? 30.044 12.734 8.063 1.00 91.62 1171 ALA A CA 1
ATOM 9202 C C . ALA A 1 1171 ? 30.905 13.739 7.277 1.00 91.62 1171 ALA A C 1
ATOM 9204 O O . ALA A 1 1171 ? 30.443 14.836 6.937 1.00 91.62 1171 ALA A O 1
ATOM 9205 N N . CYS A 1 1172 ? 32.162 13.381 7.031 1.00 93.25 1172 CYS A N 1
ATOM 9206 C CA . CYS A 1 1172 ? 33.159 14.269 6.448 1.00 93.25 1172 CYS A CA 1
ATOM 9207 C C . CYS A 1 1172 ? 34.179 13.491 5.609 1.00 93.25 1172 CYS A C 1
ATOM 9209 O O . CYS A 1 1172 ? 34.276 12.269 5.702 1.00 93.25 1172 CYS A O 1
ATOM 9211 N N . ALA A 1 1173 ? 34.940 14.208 4.790 1.00 93.94 1173 ALA A N 1
ATOM 9212 C CA . ALA A 1 1173 ? 36.091 13.676 4.067 1.00 93.94 1173 ALA A CA 1
ATOM 9213 C C . ALA A 1 1173 ? 37.263 14.652 4.185 1.00 93.94 1173 ALA A C 1
ATOM 9215 O O . ALA A 1 1173 ? 37.050 15.851 4.376 1.00 93.94 1173 ALA A O 1
ATOM 9216 N N . ARG A 1 1174 ? 38.503 14.163 4.056 1.00 94.19 1174 ARG A N 1
ATOM 9217 C CA . ARG A 1 1174 ? 39.683 15.043 3.999 1.00 94.19 1174 ARG A CA 1
ATOM 9218 C C . ARG A 1 1174 ? 39.563 15.986 2.797 1.00 94.19 1174 ARG A C 1
ATOM 9220 O O . ARG A 1 1174 ? 39.174 15.540 1.719 1.00 94.19 1174 ARG A O 1
ATOM 9227 N N . ILE A 1 1175 ? 39.922 17.258 2.952 1.00 93.94 1175 ILE A N 1
ATOM 9228 C CA . ILE A 1 1175 ? 39.779 18.292 1.907 1.00 93.94 1175 ILE A CA 1
ATOM 9229 C C . ILE A 1 1175 ? 40.455 17.864 0.595 1.00 93.94 1175 ILE A C 1
ATOM 9231 O O . ILE A 1 1175 ? 39.864 17.977 -0.475 1.00 93.94 1175 ILE A O 1
ATOM 9235 N N . ASN A 1 1176 ? 41.657 17.290 0.683 1.00 91.12 1176 ASN A N 1
ATOM 9236 C CA . ASN A 1 1176 ? 42.465 16.891 -0.477 1.00 91.12 1176 ASN A CA 1
ATOM 9237 C C . ASN A 1 1176 ? 42.100 15.503 -1.040 1.00 91.12 1176 ASN A C 1
ATOM 9239 O O . ASN A 1 1176 ? 42.734 15.029 -1.979 1.00 91.12 1176 ASN A O 1
ATOM 9243 N N . SER A 1 1177 ? 41.092 14.832 -0.471 1.00 92.69 1177 SER A N 1
ATOM 9244 C CA . SER A 1 1177 ? 40.597 13.555 -0.994 1.00 92.69 1177 SER A CA 1
ATOM 9245 C C . SER A 1 1177 ? 39.738 13.757 -2.251 1.00 92.69 1177 SER A C 1
ATOM 9247 O O . SER A 1 1177 ? 39.148 14.828 -2.420 1.00 92.69 1177 SER A O 1
ATOM 9249 N N . PRO A 1 1178 ? 39.590 12.730 -3.109 1.00 92.25 1178 PRO A N 1
ATOM 9250 C CA . PRO A 1 1178 ? 38.687 12.791 -4.258 1.00 92.25 1178 PRO A CA 1
ATOM 9251 C C . PRO A 1 1178 ? 37.257 13.178 -3.859 1.00 92.25 1178 PRO A C 1
ATOM 9253 O O . PRO A 1 1178 ? 36.642 14.029 -4.499 1.00 92.25 1178 PRO A O 1
ATOM 9256 N N . GLU A 1 1179 ? 36.748 12.604 -2.764 1.00 93.12 1179 GLU A N 1
ATOM 9257 C CA . GLU A 1 1179 ? 35.399 12.876 -2.264 1.00 93.12 1179 GLU A CA 1
ATOM 9258 C C . GLU A 1 1179 ? 35.252 14.309 -1.726 1.00 93.12 1179 GLU A C 1
ATOM 9260 O O . GLU A 1 1179 ? 34.213 14.944 -1.925 1.00 93.12 1179 GLU A O 1
ATOM 9265 N N . GLY A 1 1180 ? 36.293 14.829 -1.067 1.00 92.56 1180 GLY A N 1
ATOM 9266 C CA . GLY A 1 1180 ? 36.345 16.212 -0.596 1.00 92.56 1180 GLY A CA 1
ATOM 9267 C C . GLY A 1 1180 ? 36.341 17.216 -1.750 1.00 92.56 1180 GLY A C 1
ATOM 9268 O O . GLY A 1 1180 ? 35.544 18.155 -1.749 1.00 92.56 1180 GLY A O 1
ATOM 9269 N N . GLN A 1 1181 ? 37.161 16.971 -2.775 1.00 94.25 1181 GLN A N 1
ATOM 9270 C CA . GLN A 1 1181 ? 37.253 17.816 -3.968 1.00 94.25 1181 GLN A CA 1
ATOM 9271 C C . GLN A 1 1181 ? 35.966 17.803 -4.804 1.00 94.25 1181 GLN A C 1
ATOM 9273 O O . GLN A 1 1181 ? 35.531 18.849 -5.284 1.00 94.25 1181 GLN A O 1
ATOM 9278 N N . GLU A 1 1182 ? 35.303 16.652 -4.952 1.00 94.19 1182 GLU A N 1
ATOM 9279 C CA . GLU A 1 1182 ? 33.996 16.597 -5.621 1.00 94.19 1182 GLU A CA 1
ATOM 9280 C C . GLU A 1 1182 ? 32.914 17.365 -4.863 1.00 94.19 1182 GLU A C 1
ATOM 9282 O O . GLU A 1 1182 ? 32.109 18.070 -5.484 1.00 94.19 1182 GLU A O 1
ATOM 9287 N N . TYR A 1 1183 ? 32.892 17.270 -3.531 1.00 94.81 1183 TYR A N 1
ATOM 9288 C CA . TYR A 1 1183 ? 31.934 18.033 -2.738 1.00 94.81 1183 TYR A CA 1
ATOM 9289 C C . TYR A 1 1183 ? 32.189 19.540 -2.833 1.00 94.81 1183 TYR A C 1
ATOM 9291 O O . TYR A 1 1183 ? 31.244 20.291 -3.036 1.00 94.81 1183 TYR A O 1
ATOM 9299 N N . LEU A 1 1184 ? 33.445 19.989 -2.780 1.00 94.69 1184 LEU A N 1
ATOM 9300 C CA . LEU A 1 1184 ? 33.799 21.404 -2.937 1.00 94.69 1184 LEU A CA 1
ATOM 9301 C C . LEU A 1 1184 ? 33.341 21.977 -4.283 1.00 94.69 1184 LEU A C 1
ATOM 9303 O O . LEU A 1 1184 ? 32.705 23.029 -4.324 1.00 94.69 1184 LEU A O 1
ATOM 9307 N N . LYS A 1 1185 ? 33.598 21.253 -5.377 1.00 95.88 1185 LYS A N 1
ATOM 9308 C CA . LYS A 1 1185 ? 33.183 21.643 -6.732 1.00 95.88 1185 LYS A CA 1
ATOM 9309 C C . LYS A 1 1185 ? 31.662 21.693 -6.901 1.00 95.88 1185 LYS A C 1
ATOM 9311 O O . LYS A 1 1185 ? 31.122 22.640 -7.471 1.00 95.88 1185 LYS A O 1
ATOM 9316 N N . SER A 1 1186 ? 30.954 20.689 -6.381 1.00 95.44 1186 SER A N 1
ATOM 9317 C CA . SER A 1 1186 ? 29.486 20.624 -6.454 1.00 95.44 1186 SER A CA 1
ATOM 9318 C C . SER A 1 1186 ? 28.793 21.611 -5.504 1.00 95.44 1186 SER A C 1
ATOM 9320 O O . SER A 1 1186 ? 27.746 22.160 -5.849 1.00 95.44 1186 SER A O 1
ATOM 9322 N N . MET A 1 1187 ? 29.387 21.895 -4.342 1.00 96.25 1187 MET A N 1
ATOM 9323 C CA . MET A 1 1187 ? 28.971 22.962 -3.430 1.00 96.25 1187 MET A CA 1
ATOM 9324 C C . MET A 1 1187 ? 29.152 24.336 -4.080 1.00 96.25 1187 MET A C 1
ATOM 9326 O O . MET A 1 1187 ? 28.233 25.146 -4.004 1.00 96.25 1187 MET A O 1
ATOM 9330 N N . ALA A 1 1188 ? 30.281 24.586 -4.752 1.00 96.62 1188 ALA A N 1
ATOM 9331 C CA . ALA A 1 1188 ? 30.524 25.830 -5.483 1.00 96.62 1188 ALA A CA 1
ATOM 9332 C C . ALA A 1 1188 ? 29.491 26.048 -6.604 1.00 96.62 1188 ALA A C 1
ATOM 9334 O O . ALA A 1 1188 ? 28.925 27.132 -6.718 1.00 96.62 1188 ALA A O 1
ATOM 9335 N N . ALA A 1 1189 ? 29.145 24.998 -7.355 1.00 96.88 1189 ALA A N 1
ATOM 9336 C CA . ALA A 1 1189 ? 28.068 25.054 -8.344 1.00 96.88 1189 ALA A CA 1
ATOM 9337 C C . ALA A 1 1189 ? 26.691 25.346 -7.709 1.00 96.88 1189 ALA A C 1
ATOM 9339 O O . ALA A 1 1189 ? 25.915 26.156 -8.219 1.00 96.88 1189 ALA A O 1
ATOM 9340 N N . ALA A 1 1190 ? 26.384 24.735 -6.559 1.00 96.38 1190 ALA A N 1
ATOM 9341 C CA . ALA A 1 1190 ? 25.162 25.038 -5.814 1.00 96.38 1190 ALA A CA 1
ATOM 9342 C C . ALA A 1 1190 ? 25.146 26.471 -5.255 1.00 96.38 1190 ALA A C 1
ATOM 9344 O O . ALA A 1 1190 ? 24.082 27.090 -5.189 1.00 96.38 1190 ALA A O 1
ATOM 9345 N N . ALA A 1 1191 ? 26.311 27.006 -4.885 1.00 96.44 1191 ALA A N 1
ATOM 9346 C CA . ALA A 1 1191 ? 26.459 28.383 -4.448 1.00 96.44 1191 ALA A CA 1
ATOM 9347 C C . ALA A 1 1191 ? 26.174 29.368 -5.585 1.00 96.44 1191 ALA A C 1
ATOM 9349 O O . ALA A 1 1191 ? 25.358 30.272 -5.394 1.00 96.44 1191 ALA A O 1
ATOM 9350 N N . ASN A 1 1192 ? 26.734 29.124 -6.772 1.00 96.88 1192 ASN A N 1
ATOM 9351 C CA . ASN A 1 1192 ? 26.449 29.894 -7.984 1.00 96.88 1192 ASN A CA 1
ATOM 9352 C C . ASN A 1 1192 ? 24.947 29.938 -8.285 1.00 96.88 1192 ASN A C 1
ATOM 9354 O O . ASN A 1 1192 ? 24.383 31.022 -8.425 1.00 96.88 1192 ASN A O 1
ATOM 9358 N N . PHE A 1 1193 ? 24.262 28.790 -8.240 1.00 95.62 1193 PHE A N 1
ATOM 9359 C CA . PHE A 1 1193 ? 22.806 28.745 -8.401 1.00 95.62 1193 PHE A CA 1
ATOM 9360 C C . PHE A 1 1193 ? 22.053 29.608 -7.372 1.00 95.62 1193 PHE A C 1
ATOM 9362 O O . PHE A 1 1193 ? 21.059 30.237 -7.724 1.00 95.62 1193 PHE A O 1
ATOM 9369 N N . ALA A 1 1194 ? 22.491 29.662 -6.110 1.00 95.81 1194 ALA A N 1
ATOM 9370 C CA . ALA A 1 1194 ? 21.809 30.461 -5.090 1.00 95.81 1194 ALA A CA 1
ATOM 9371 C C . ALA A 1 1194 ? 21.919 31.976 -5.341 1.00 95.81 1194 ALA A C 1
ATOM 9373 O O . ALA A 1 1194 ? 20.924 32.681 -5.162 1.00 95.81 1194 ALA A O 1
ATOM 9374 N N . TRP A 1 1195 ? 23.079 32.473 -5.793 1.00 96.31 1195 TRP A N 1
ATOM 9375 C CA . TRP A 1 1195 ? 23.231 33.883 -6.182 1.00 96.31 1195 TRP A CA 1
ATOM 9376 C C . TRP A 1 1195 ? 22.392 34.220 -7.414 1.00 96.31 1195 TRP A C 1
ATOM 9378 O O . TRP A 1 1195 ? 21.657 35.205 -7.391 1.00 96.31 1195 TRP A O 1
ATOM 9388 N N . VAL A 1 1196 ? 22.415 33.364 -8.444 1.00 95.50 1196 VAL A N 1
ATOM 9389 C CA . VAL A 1 1196 ? 21.558 33.517 -9.634 1.00 95.50 1196 VAL A CA 1
ATOM 9390 C C . VAL A 1 1196 ? 20.084 33.532 -9.221 1.00 95.50 1196 VAL A C 1
ATOM 9392 O O . VAL A 1 1196 ? 19.343 34.423 -9.621 1.00 95.50 1196 VAL A O 1
ATOM 9395 N N . ASN A 1 1197 ? 19.656 32.614 -8.349 1.00 94.88 1197 ASN A N 1
ATOM 9396 C CA . ASN A 1 1197 ? 18.282 32.557 -7.857 1.00 94.88 1197 ASN A CA 1
ATOM 9397 C C . ASN A 1 1197 ? 17.871 33.849 -7.129 1.00 94.88 1197 ASN A C 1
ATOM 9399 O O . ASN A 1 1197 ? 16.790 34.373 -7.393 1.00 94.88 1197 ASN A O 1
ATOM 9403 N N . ARG A 1 1198 ? 18.723 34.396 -6.247 1.00 95.12 1198 ARG A N 1
ATOM 9404 C CA . ARG A 1 1198 ? 18.451 35.679 -5.573 1.00 95.12 1198 ARG A CA 1
ATOM 9405 C C . ARG A 1 1198 ? 18.413 36.851 -6.554 1.00 95.12 1198 ARG A C 1
ATOM 9407 O O . ARG A 1 1198 ? 17.532 37.690 -6.414 1.00 95.12 1198 ARG A O 1
ATOM 9414 N N . SER A 1 1199 ? 19.267 36.871 -7.577 1.00 95.06 1199 SER A N 1
ATOM 9415 C CA . SER A 1 1199 ? 19.227 37.877 -8.652 1.00 95.06 1199 SER A CA 1
ATOM 9416 C C . SER A 1 1199 ? 17.960 37.798 -9.498 1.00 95.06 1199 SER A C 1
ATOM 9418 O O . SER A 1 1199 ? 17.325 38.820 -9.741 1.00 95.06 1199 SER A O 1
ATOM 9420 N N . CYS A 1 1200 ? 17.502 36.597 -9.842 1.00 94.44 1200 CYS A N 1
ATOM 9421 C CA . CYS A 1 1200 ? 16.209 36.400 -10.489 1.00 94.44 1200 CYS A CA 1
ATOM 9422 C C . CYS A 1 1200 ? 15.039 36.886 -9.614 1.00 94.44 1200 CYS A C 1
ATOM 9424 O O . CYS A 1 1200 ? 14.108 37.506 -10.122 1.00 94.44 1200 CYS A O 1
ATOM 9426 N N . ILE A 1 1201 ? 15.080 36.654 -8.295 1.00 95.19 1201 ILE A N 1
ATOM 9427 C CA . ILE A 1 1201 ? 14.062 37.182 -7.370 1.00 95.19 1201 ILE A CA 1
ATOM 9428 C C . ILE A 1 1201 ? 14.145 38.715 -7.300 1.00 95.19 1201 ILE A C 1
ATOM 9430 O O . ILE A 1 1201 ? 13.106 39.366 -7.342 1.00 95.19 1201 ILE A O 1
ATOM 9434 N N . THR A 1 1202 ? 15.344 39.307 -7.258 1.00 96.06 1202 THR A N 1
ATOM 9435 C CA . THR A 1 1202 ? 15.538 40.767 -7.330 1.00 96.06 1202 THR A CA 1
ATOM 9436 C C . THR A 1 1202 ? 14.906 41.353 -8.592 1.00 96.06 1202 THR A C 1
ATOM 9438 O O . THR A 1 1202 ? 14.189 42.346 -8.498 1.00 96.06 1202 THR A O 1
ATOM 9441 N N . PHE A 1 1203 ? 15.085 40.713 -9.750 1.00 95.31 1203 PHE A N 1
ATOM 9442 C CA . PHE A 1 1203 ? 14.412 41.109 -10.987 1.00 95.31 1203 PHE A CA 1
ATOM 9443 C C . PHE A 1 1203 ? 12.881 41.089 -10.843 1.00 95.31 1203 PHE A C 1
ATOM 9445 O O . PHE A 1 1203 ? 12.213 42.059 -11.193 1.00 95.31 1203 PHE A O 1
ATOM 9452 N N . CYS A 1 1204 ? 12.316 40.032 -10.255 1.00 94.75 1204 CYS A N 1
ATOM 9453 C CA . CYS A 1 1204 ? 10.870 39.923 -10.025 1.00 94.75 1204 CYS A CA 1
ATOM 9454 C C . CYS A 1 1204 ? 10.347 40.989 -9.045 1.00 94.75 1204 CYS A C 1
ATOM 9456 O O . CYS A 1 1204 ? 9.270 41.543 -9.253 1.00 94.75 1204 CYS A O 1
ATOM 9458 N N . VAL A 1 1205 ? 11.121 41.314 -8.002 1.00 95.94 1205 VAL A N 1
ATOM 9459 C CA . VAL A 1 1205 ? 10.823 42.411 -7.067 1.00 95.94 1205 VAL A CA 1
ATOM 9460 C C . VAL A 1 1205 ? 10.811 43.752 -7.802 1.00 95.94 1205 VAL A C 1
ATOM 9462 O O . VAL A 1 1205 ? 9.854 44.507 -7.657 1.00 95.94 1205 VAL A O 1
ATOM 9465 N N . ARG A 1 1206 ? 11.826 44.030 -8.631 1.00 96.44 1206 ARG A N 1
ATOM 9466 C CA . ARG A 1 1206 ? 11.896 45.248 -9.452 1.00 96.44 1206 ARG A CA 1
ATOM 9467 C C . ARG A 1 1206 ? 10.672 45.378 -10.367 1.00 96.44 1206 ARG A C 1
ATOM 9469 O O . ARG A 1 1206 ? 10.081 46.450 -10.429 1.00 96.44 1206 ARG A O 1
ATOM 9476 N N . GLN A 1 1207 ? 10.228 44.286 -10.996 1.00 94.56 1207 GLN A N 1
ATOM 9477 C CA . GLN A 1 1207 ? 9.006 44.264 -11.816 1.00 94.56 1207 GLN A CA 1
ATOM 9478 C C . GLN A 1 1207 ? 7.732 44.531 -10.998 1.00 94.56 1207 GLN A C 1
ATOM 9480 O O . GLN A 1 1207 ? 6.880 45.313 -11.416 1.00 94.56 1207 GLN A O 1
ATOM 9485 N N . ALA A 1 1208 ? 7.605 43.931 -9.810 1.00 95.06 1208 ALA A N 1
ATOM 9486 C CA . ALA A 1 1208 ? 6.453 44.152 -8.936 1.00 95.06 1208 ALA A CA 1
ATOM 9487 C C . ALA A 1 1208 ? 6.358 45.613 -8.457 1.00 95.06 1208 ALA A C 1
ATOM 9489 O O . ALA A 1 1208 ? 5.272 46.197 -8.461 1.00 95.06 1208 ALA A O 1
ATOM 9490 N N . PHE A 1 1209 ? 7.489 46.223 -8.092 1.00 96.75 1209 PHE A N 1
ATOM 9491 C CA . PHE A 1 1209 ? 7.553 47.637 -7.717 1.00 96.75 1209 PHE A CA 1
ATOM 9492 C C . PHE A 1 1209 ? 7.267 48.552 -8.909 1.00 96.75 1209 PHE A C 1
ATOM 9494 O O . PHE A 1 1209 ? 6.429 49.445 -8.787 1.00 96.75 1209 PHE A O 1
ATOM 9501 N N . ALA A 1 1210 ? 7.873 48.285 -10.069 1.00 94.94 1210 ALA A N 1
ATOM 9502 C CA . ALA A 1 1210 ? 7.632 49.064 -11.280 1.00 94.94 1210 ALA A CA 1
ATOM 9503 C C . ALA A 1 1210 ? 6.151 49.061 -11.677 1.00 94.94 1210 ALA A C 1
ATOM 9505 O O . ALA A 1 1210 ? 5.581 50.105 -11.986 1.00 94.94 1210 ALA A O 1
ATOM 9506 N N . LYS A 1 1211 ? 5.495 47.899 -11.576 1.00 93.31 1211 LYS A N 1
ATOM 9507 C CA . LYS A 1 1211 ? 4.058 47.758 -11.829 1.00 93.31 1211 LYS A CA 1
ATOM 9508 C C . LYS A 1 1211 ? 3.198 48.531 -10.825 1.00 93.31 1211 LYS A C 1
ATOM 9510 O O . LYS A 1 1211 ? 2.192 49.107 -11.221 1.00 93.31 1211 LYS A O 1
ATOM 9515 N N . THR A 1 1212 ? 3.562 48.520 -9.543 1.00 94.88 1212 THR A N 1
ATOM 9516 C CA . THR A 1 1212 ? 2.742 49.126 -8.476 1.00 94.88 1212 THR A CA 1
ATOM 9517 C C . THR A 1 1212 ? 2.877 50.651 -8.443 1.00 94.88 1212 THR A C 1
ATOM 9519 O O . THR A 1 1212 ? 1.891 51.350 -8.237 1.00 94.88 1212 THR A O 1
ATOM 9522 N N . PHE A 1 1213 ? 4.086 51.177 -8.661 1.00 94.69 1213 PHE A N 1
ATOM 9523 C CA . PHE A 1 1213 ? 4.364 52.620 -8.626 1.00 94.69 1213 PHE A CA 1
ATOM 9524 C C . PHE A 1 1213 ? 4.326 53.289 -10.001 1.00 94.69 1213 PHE A C 1
ATOM 9526 O O . PHE A 1 1213 ? 4.345 54.513 -10.078 1.00 94.69 1213 PHE A O 1
ATOM 9533 N N . ASN A 1 1214 ? 4.240 52.503 -11.077 1.00 93.12 1214 ASN A N 1
ATOM 9534 C CA . ASN A 1 1214 ? 4.226 52.986 -12.456 1.00 93.12 1214 ASN A CA 1
ATOM 9535 C C . ASN A 1 1214 ? 5.474 53.823 -12.821 1.00 93.12 1214 ASN A C 1
ATOM 9537 O O . ASN A 1 1214 ? 5.404 54.752 -13.624 1.00 93.12 1214 ASN A O 1
ATOM 9541 N N . CYS A 1 1215 ? 6.611 53.465 -12.219 1.00 92.56 1215 CYS A N 1
ATOM 9542 C CA . CYS A 1 1215 ? 7.934 54.061 -12.412 1.00 92.56 1215 CYS A CA 1
ATOM 9543 C C . CYS A 1 1215 ? 8.934 52.960 -12.772 1.00 92.56 1215 CYS A C 1
ATOM 9545 O O . CYS A 1 1215 ? 8.692 51.783 -12.490 1.00 92.56 1215 CYS A O 1
ATOM 9547 N N . THR A 1 1216 ? 10.074 53.304 -13.365 1.00 93.44 1216 THR A N 1
ATOM 9548 C CA . THR A 1 1216 ? 11.114 52.295 -13.587 1.00 93.44 1216 THR A CA 1
ATOM 9549 C C . THR A 1 1216 ? 11.812 51.936 -12.265 1.00 93.44 1216 THR A C 1
ATOM 9551 O O . THR A 1 1216 ? 11.815 52.732 -11.325 1.00 93.44 1216 THR A O 1
ATOM 9554 N N . PRO A 1 1217 ? 12.430 50.745 -12.146 1.00 93.00 1217 PRO A N 1
ATOM 9555 C CA . PRO A 1 1217 ? 13.216 50.397 -10.960 1.00 93.00 1217 PRO A CA 1
ATOM 9556 C C . PRO A 1 1217 ? 14.397 51.346 -10.702 1.00 93.00 1217 PRO A C 1
ATOM 9558 O O . PRO A 1 1217 ? 14.852 51.444 -9.564 1.00 93.00 1217 PRO A O 1
ATOM 9561 N N . ASP A 1 1218 ? 14.880 52.016 -11.751 1.00 93.12 1218 ASP A N 1
ATOM 9562 C CA . ASP A 1 1218 ? 15.948 53.016 -11.692 1.00 93.12 1218 ASP A CA 1
ATOM 9563 C C . ASP A 1 1218 ? 15.435 54.323 -11.057 1.00 93.12 1218 ASP A C 1
ATOM 9565 O O . ASP A 1 1218 ? 16.027 54.824 -10.105 1.00 93.12 1218 ASP A O 1
ATOM 9569 N N . ASP A 1 1219 ? 14.238 54.785 -11.453 1.00 94.56 1219 ASP A N 1
ATOM 9570 C CA . ASP A 1 1219 ? 13.555 55.934 -10.825 1.00 94.56 1219 ASP A CA 1
ATOM 9571 C C . ASP A 1 1219 ? 13.250 55.706 -9.331 1.00 94.56 1219 ASP A C 1
ATOM 9573 O O . ASP A 1 1219 ? 13.158 56.655 -8.550 1.00 94.56 1219 ASP A O 1
ATOM 9577 N N . LEU A 1 1220 ? 13.062 54.443 -8.935 1.00 95.12 1220 LEU A N 1
ATOM 9578 C CA . LEU A 1 1220 ? 12.821 54.013 -7.552 1.00 95.12 1220 LEU A CA 1
ATOM 9579 C C . LEU A 1 1220 ? 14.115 53.745 -6.762 1.00 95.12 1220 LEU A C 1
ATOM 9581 O O . LEU A 1 1220 ? 14.058 53.389 -5.579 1.00 95.12 1220 LEU A O 1
ATOM 9585 N N . ASP A 1 1221 ? 15.274 53.894 -7.410 1.00 94.12 1221 ASP A N 1
ATOM 9586 C CA . ASP A 1 1221 ? 16.604 53.722 -6.829 1.00 94.12 1221 ASP A CA 1
ATOM 9587 C C . ASP A 1 1221 ? 16.792 52.343 -6.158 1.00 94.12 1221 ASP A C 1
ATOM 9589 O O . ASP A 1 1221 ? 17.298 52.218 -5.036 1.00 94.12 1221 ASP A O 1
ATOM 9593 N N . MET A 1 1222 ? 16.326 51.285 -6.844 1.00 95.56 1222 MET A N 1
ATOM 9594 C CA . MET A 1 1222 ? 16.262 49.901 -6.344 1.00 95.56 1222 MET A CA 1
ATOM 9595 C C . MET A 1 1222 ? 17.611 49.161 -6.366 1.00 95.56 1222 MET A C 1
ATOM 9597 O O . MET A 1 1222 ? 17.751 48.087 -6.971 1.00 95.56 1222 MET A O 1
ATOM 9601 N N . ASN A 1 1223 ? 18.607 49.730 -5.691 1.00 94.88 1223 ASN A N 1
ATOM 9602 C CA . ASN A 1 1223 ? 19.978 49.227 -5.638 1.00 94.88 1223 ASN A CA 1
ATOM 9603 C C . ASN A 1 1223 ? 20.185 48.157 -4.553 1.00 94.88 1223 ASN A C 1
ATOM 9605 O O . ASN A 1 1223 ? 19.640 48.247 -3.449 1.00 94.88 1223 ASN A O 1
ATOM 9609 N N . VAL A 1 1224 ? 20.991 47.133 -4.849 1.00 96.69 1224 VAL A N 1
ATOM 9610 C CA . VAL A 1 1224 ? 21.407 46.136 -3.851 1.00 96.69 1224 VAL A CA 1
ATOM 9611 C C . VAL A 1 1224 ? 22.414 46.777 -2.899 1.00 96.69 1224 VAL A C 1
ATOM 9613 O O . VAL A 1 1224 ? 23.442 47.282 -3.325 1.00 96.69 1224 VAL A O 1
ATOM 9616 N N . VAL A 1 1225 ? 22.124 46.737 -1.598 1.00 95.75 1225 VAL A N 1
ATOM 9617 C CA . VAL A 1 1225 ? 23.068 47.163 -0.555 1.00 95.75 1225 VAL A CA 1
ATOM 9618 C C . VAL A 1 1225 ? 24.125 46.084 -0.366 1.00 95.75 1225 VAL A C 1
ATOM 9620 O O . VAL A 1 1225 ? 25.316 46.338 -0.462 1.00 95.75 1225 VAL A O 1
ATOM 9623 N N . TYR A 1 1226 ? 23.697 44.852 -0.086 1.00 96.19 1226 TYR A N 1
ATOM 9624 C CA . TYR A 1 1226 ? 24.618 43.724 -0.018 1.00 96.19 1226 TYR A CA 1
ATOM 9625 C C . TYR A 1 1226 ? 23.880 42.381 -0.099 1.00 96.19 1226 TYR A C 1
ATOM 9627 O O . TYR A 1 1226 ? 22.726 42.272 0.333 1.00 96.19 1226 TYR A O 1
ATOM 9635 N N . ASP A 1 1227 ? 24.546 41.353 -0.624 1.00 95.75 1227 ASP A N 1
ATOM 9636 C CA . ASP A 1 1227 ? 24.110 39.948 -0.607 1.00 95.75 1227 ASP A CA 1
ATOM 9637 C C . ASP A 1 1227 ? 25.167 39.096 0.093 1.00 95.75 1227 ASP A C 1
ATOM 9639 O O . ASP A 1 1227 ? 26.316 39.045 -0.351 1.00 95.75 1227 ASP A O 1
ATOM 9643 N N . VAL A 1 1228 ? 24.772 38.427 1.179 1.00 94.88 1228 VAL A N 1
ATOM 9644 C CA . VAL A 1 1228 ? 25.678 37.622 1.999 1.00 94.88 1228 VAL A CA 1
ATOM 9645 C C . VAL A 1 1228 ? 25.055 36.290 2.400 1.00 94.88 1228 VAL A C 1
ATOM 9647 O O . VAL A 1 1228 ? 23.867 36.201 2.727 1.00 94.88 1228 VAL A O 1
ATOM 9650 N N . CYS A 1 1229 ? 25.857 35.226 2.388 1.00 94.56 1229 CYS A N 1
ATOM 9651 C CA . CYS A 1 1229 ? 25.403 33.888 2.748 1.00 94.56 1229 CYS A CA 1
ATOM 9652 C C . CYS A 1 1229 ? 25.681 33.505 4.206 1.00 94.56 1229 CYS A C 1
ATOM 9654 O O . CYS A 1 1229 ? 26.491 34.128 4.897 1.00 94.56 1229 CYS A O 1
ATOM 9656 N N . HIS A 1 1230 ? 24.995 32.459 4.676 1.00 93.00 1230 HIS A N 1
ATOM 9657 C CA . HIS A 1 1230 ? 25.142 31.910 6.028 1.00 93.00 1230 HIS A CA 1
ATOM 9658 C C . HIS A 1 1230 ? 25.328 30.386 6.104 1.00 93.00 1230 HIS A C 1
ATOM 9660 O O . HIS A 1 1230 ? 25.531 29.847 7.190 1.00 93.00 1230 HIS A O 1
ATOM 9666 N N . ASN A 1 1231 ? 25.296 29.689 4.964 1.00 94.06 1231 ASN A N 1
ATOM 9667 C CA . ASN A 1 1231 ? 25.435 28.231 4.852 1.00 94.06 1231 ASN A CA 1
ATOM 9668 C C . ASN A 1 1231 ? 26.479 27.869 3.788 1.00 94.06 1231 ASN A C 1
ATOM 9670 O O . ASN A 1 1231 ? 26.135 27.595 2.635 1.00 94.06 1231 ASN A O 1
ATOM 9674 N N . ILE A 1 1232 ? 27.763 27.913 4.141 1.00 95.44 1232 ILE A N 1
ATOM 9675 C CA . ILE A 1 1232 ? 28.860 27.780 3.172 1.00 95.44 1232 ILE A CA 1
ATOM 9676 C C . ILE A 1 1232 ? 30.141 27.260 3.835 1.00 95.44 1232 ILE A C 1
ATOM 9678 O O . ILE A 1 1232 ? 30.325 27.381 5.046 1.00 95.44 1232 ILE A O 1
ATOM 9682 N N . ALA A 1 1233 ? 31.051 26.720 3.027 1.00 94.88 1233 ALA A N 1
ATOM 9683 C CA . ALA A 1 1233 ? 32.449 26.540 3.399 1.00 94.88 1233 ALA A CA 1
ATOM 9684 C C . ALA A 1 1233 ? 33.339 27.343 2.442 1.00 94.88 1233 ALA A C 1
ATOM 9686 O O . ALA A 1 1233 ? 33.130 27.300 1.227 1.00 94.88 1233 ALA A O 1
ATOM 9687 N N . LYS A 1 1234 ? 34.306 28.091 2.978 1.00 93.69 1234 LYS A N 1
ATOM 9688 C CA . LYS A 1 1234 ? 35.188 28.962 2.186 1.00 93.69 1234 LYS A CA 1
ATOM 9689 C C . LYS A 1 1234 ? 36.642 28.821 2.599 1.00 93.69 1234 LYS A C 1
ATOM 9691 O O . LYS A 1 1234 ? 36.929 28.659 3.779 1.00 93.69 1234 LYS A O 1
ATOM 9696 N N . PHE A 1 1235 ? 37.531 28.911 1.617 1.00 93.75 1235 PHE A N 1
ATOM 9697 C CA . PHE A 1 1235 ? 38.967 29.002 1.845 1.00 93.75 1235 PHE A CA 1
ATOM 9698 C C . PHE A 1 1235 ? 39.335 30.456 2.100 1.00 93.75 1235 PHE A C 1
ATOM 9700 O O . PHE A 1 1235 ? 39.059 31.316 1.266 1.00 93.75 1235 PHE A O 1
ATOM 9707 N N . GLU A 1 1236 ? 39.896 30.725 3.270 1.00 93.06 1236 GLU A N 1
ATOM 9708 C CA . GLU A 1 1236 ? 40.208 32.070 3.737 1.00 93.06 1236 GLU A CA 1
ATOM 9709 C C . GLU A 1 1236 ? 41.557 32.071 4.451 1.00 93.06 1236 GLU A C 1
ATOM 9711 O O . GLU A 1 1236 ? 41.877 31.150 5.208 1.00 93.06 1236 GLU A O 1
ATOM 9716 N N . GLU A 1 1237 ? 42.339 33.120 4.222 1.00 92.38 1237 GLU A N 1
ATOM 9717 C CA . GLU A 1 1237 ? 43.601 33.328 4.918 1.00 92.38 1237 GLU A CA 1
ATOM 9718 C C . GLU A 1 1237 ? 43.332 33.959 6.284 1.00 92.38 1237 GLU A C 1
ATOM 9720 O O . GLU A 1 1237 ? 42.718 35.020 6.385 1.00 92.38 1237 GLU A O 1
ATOM 9725 N N . HIS A 1 1238 ? 43.789 33.298 7.344 1.00 92.38 1238 HIS A N 1
ATOM 9726 C CA . HIS A 1 1238 ? 43.657 33.784 8.714 1.00 92.38 1238 HIS A CA 1
ATOM 9727 C C . HIS A 1 1238 ? 45.000 33.695 9.431 1.00 92.38 1238 HIS A C 1
ATOM 9729 O O . HIS A 1 1238 ? 45.798 32.785 9.187 1.00 92.38 1238 HIS A O 1
ATOM 9735 N N . ILE A 1 1239 ? 45.251 34.624 10.353 1.00 90.38 1239 ILE A N 1
ATOM 9736 C CA . ILE A 1 1239 ? 46.449 34.591 11.194 1.00 90.38 1239 ILE A CA 1
ATOM 9737 C C . ILE A 1 1239 ? 46.212 33.596 12.331 1.00 90.38 1239 ILE A C 1
ATOM 9739 O O . ILE A 1 1239 ? 45.393 33.820 13.219 1.00 90.38 1239 ILE A O 1
ATOM 9743 N N . VAL A 1 1240 ? 46.961 32.496 12.329 1.00 86.31 1240 VAL A N 1
ATOM 9744 C CA . VAL A 1 1240 ? 46.912 31.456 13.361 1.00 86.31 1240 VAL A CA 1
ATOM 9745 C C . VAL A 1 1240 ? 48.291 31.350 13.995 1.00 86.31 1240 VAL A C 1
ATOM 9747 O O . VAL A 1 1240 ? 49.275 31.061 13.317 1.00 86.31 1240 VAL A O 1
ATOM 9750 N N . ASN A 1 1241 ? 48.384 31.572 15.308 1.00 84.56 1241 ASN A N 1
ATOM 9751 C CA . ASN A 1 1241 ? 49.659 31.580 16.041 1.00 84.56 1241 ASN A CA 1
ATOM 9752 C C . ASN A 1 1241 ? 50.709 32.524 15.412 1.00 84.56 1241 ASN A C 1
ATOM 9754 O O . ASN A 1 1241 ? 51.886 32.179 15.308 1.00 84.56 1241 ASN A O 1
ATOM 9758 N N . GLY A 1 1242 ? 50.270 33.697 14.943 1.00 86.06 1242 GLY A N 1
ATOM 9759 C CA . GLY A 1 1242 ? 51.136 34.708 14.328 1.00 86.06 1242 GLY A CA 1
ATOM 9760 C C . GLY A 1 1242 ? 51.611 34.388 12.906 1.00 86.06 1242 GLY A C 1
ATOM 9761 O O . GLY A 1 1242 ? 52.430 35.132 12.374 1.00 86.06 1242 GLY A O 1
ATOM 9762 N N . ARG A 1 1243 ? 51.127 33.306 12.278 1.00 89.56 1243 ARG A N 1
ATOM 9763 C CA . ARG A 1 1243 ? 51.438 32.960 10.883 1.00 89.56 1243 ARG A CA 1
ATOM 9764 C C . ARG A 1 1243 ? 50.173 32.956 10.024 1.00 89.56 1243 ARG A C 1
ATOM 9766 O O . ARG A 1 1243 ? 49.147 32.472 10.503 1.00 89.56 1243 ARG A O 1
ATOM 9773 N N . PRO A 1 1244 ? 50.235 33.442 8.774 1.00 90.25 1244 PRO A N 1
ATOM 9774 C CA . PRO A 1 1244 ? 49.144 33.253 7.831 1.00 90.25 1244 PRO A CA 1
ATOM 9775 C C . PRO A 1 1244 ? 48.974 31.758 7.542 1.00 90.25 1244 PRO A C 1
ATOM 9777 O O . PRO A 1 1244 ? 49.955 31.039 7.338 1.00 90.25 1244 PRO A O 1
ATOM 9780 N N . LYS A 1 1245 ? 47.729 31.288 7.573 1.00 91.75 1245 LYS A N 1
ATOM 9781 C CA . LYS A 1 1245 ? 47.342 29.928 7.194 1.00 91.75 1245 LYS A CA 1
ATOM 9782 C C . LYS A 1 1245 ? 46.086 29.964 6.345 1.00 91.75 1245 LYS A C 1
ATOM 9784 O O . LYS A 1 1245 ? 45.159 30.717 6.647 1.00 91.75 1245 LYS A O 1
ATOM 9789 N N . MET A 1 1246 ? 46.024 29.084 5.350 1.00 94.62 1246 MET A N 1
ATOM 9790 C CA . MET A 1 1246 ? 44.809 28.871 4.577 1.00 94.62 1246 MET A CA 1
ATOM 9791 C C . MET A 1 1246 ? 43.857 27.924 5.317 1.00 94.62 1246 MET A C 1
ATOM 9793 O O . MET A 1 1246 ? 44.165 26.751 5.549 1.00 94.62 1246 MET A O 1
ATOM 9797 N N . LEU A 1 1247 ? 42.686 28.432 5.697 1.00 94.44 1247 LEU A N 1
ATOM 9798 C CA . LEU A 1 1247 ? 41.679 27.682 6.442 1.00 94.44 1247 LEU A CA 1
ATOM 9799 C C . LEU A 1 1247 ? 40.419 27.479 5.605 1.00 94.44 1247 LEU A C 1
ATOM 9801 O O . LEU A 1 1247 ? 39.932 28.402 4.963 1.00 94.44 1247 LEU A O 1
ATOM 9805 N N . CYS A 1 1248 ? 39.837 26.285 5.671 1.00 95.38 1248 CYS A N 1
ATOM 9806 C CA . CYS A 1 1248 ? 38.475 26.036 5.218 1.00 95.38 1248 CYS A CA 1
ATOM 9807 C C . CYS A 1 1248 ? 37.503 26.357 6.362 1.00 95.38 1248 CYS A C 1
ATOM 9809 O O . CYS A 1 1248 ? 37.324 25.555 7.283 1.00 95.38 1248 CYS A O 1
ATOM 9811 N N . VAL A 1 1249 ? 36.888 27.538 6.322 1.00 95.56 1249 VAL A N 1
ATOM 9812 C CA . VAL A 1 1249 ? 35.936 28.017 7.328 1.00 95.56 1249 VAL A CA 1
ATOM 9813 C C . VAL A 1 1249 ? 34.532 27.535 6.977 1.00 95.56 1249 VAL A C 1
ATOM 9815 O O . VAL A 1 1249 ? 33.934 27.977 5.995 1.00 95.56 1249 VAL A O 1
ATOM 9818 N N . HIS A 1 1250 ? 34.000 26.628 7.791 1.00 96.25 1250 HIS A N 1
ATOM 9819 C CA . HIS A 1 1250 ? 32.612 26.183 7.759 1.00 96.25 1250 HIS A CA 1
ATOM 9820 C C . HIS A 1 1250 ? 31.715 27.147 8.523 1.00 96.25 1250 HIS A C 1
ATOM 9822 O O . HIS A 1 1250 ? 31.982 27.469 9.683 1.00 96.25 1250 HIS A O 1
ATOM 9828 N N . ARG A 1 1251 ? 30.611 27.536 7.891 1.00 95.75 1251 ARG A N 1
ATOM 9829 C CA . ARG A 1 1251 ? 29.589 28.401 8.468 1.00 95.75 1251 ARG A CA 1
ATOM 9830 C C . ARG A 1 1251 ? 28.213 27.800 8.228 1.00 95.75 1251 ARG A C 1
ATOM 9832 O O . ARG A 1 1251 ? 27.843 27.543 7.082 1.00 95.75 1251 ARG A O 1
ATOM 9839 N N . LYS A 1 1252 ? 27.458 27.593 9.307 1.00 93.81 1252 LYS A N 1
ATOM 9840 C CA . LYS A 1 1252 ? 26.093 27.073 9.242 1.00 93.81 1252 LYS A CA 1
ATOM 9841 C C . LYS A 1 1252 ? 25.142 27.941 10.042 1.00 93.81 1252 LYS A C 1
ATOM 9843 O O . LYS A 1 1252 ? 25.202 27.945 11.267 1.00 93.81 1252 LYS A O 1
ATOM 9848 N N . GLY A 1 1253 ? 24.245 28.639 9.356 1.00 91.38 1253 GLY A N 1
ATOM 9849 C CA . GLY A 1 1253 ? 23.480 29.751 9.911 1.00 91.38 1253 GLY A CA 1
ATOM 9850 C C . GLY A 1 1253 ? 24.372 30.810 10.547 1.00 91.38 1253 GLY A C 1
ATOM 9851 O O . GLY A 1 1253 ? 24.039 31.325 11.604 1.00 91.38 1253 GLY A O 1
ATOM 9852 N N . ALA A 1 1254 ? 25.531 31.063 9.950 1.00 93.31 1254 ALA A N 1
ATOM 9853 C CA . ALA A 1 1254 ? 26.509 32.028 10.422 1.00 93.31 1254 ALA A CA 1
ATOM 9854 C C . ALA A 1 1254 ? 27.062 32.788 9.216 1.00 93.31 1254 ALA A C 1
ATOM 9856 O O . ALA A 1 1254 ? 27.413 32.174 8.213 1.00 93.31 1254 ALA A O 1
ATOM 9857 N N . THR A 1 1255 ? 27.146 34.109 9.288 1.00 94.25 1255 THR A N 1
ATOM 9858 C CA . THR A 1 1255 ? 27.484 34.952 8.138 1.00 94.25 1255 THR A CA 1
ATOM 9859 C C . THR A 1 1255 ? 28.856 35.582 8.286 1.00 94.25 1255 THR A C 1
ATOM 9861 O O . THR A 1 1255 ? 29.222 36.053 9.360 1.00 94.25 1255 THR A O 1
ATOM 9864 N N . ARG A 1 1256 ? 29.607 35.627 7.182 1.00 94.69 1256 ARG A N 1
ATOM 9865 C CA . ARG A 1 1256 ? 30.877 36.348 7.102 1.00 94.69 1256 ARG A CA 1
ATOM 9866 C C . ARG A 1 1256 ? 30.676 37.852 7.357 1.00 94.69 1256 ARG A C 1
ATOM 9868 O O . ARG A 1 1256 ? 29.758 38.459 6.816 1.00 94.69 1256 ARG A O 1
ATOM 9875 N N . ALA A 1 1257 ? 31.535 38.424 8.190 1.00 95.00 1257 ALA A N 1
ATOM 9876 C CA . ALA A 1 1257 ? 31.485 39.793 8.686 1.00 95.00 1257 ALA A CA 1
ATOM 9877 C C . ALA A 1 1257 ? 32.909 40.364 8.775 1.00 95.00 1257 ALA A C 1
ATOM 9879 O O . ALA A 1 1257 ? 33.498 40.462 9.853 1.00 95.00 1257 ALA A O 1
ATOM 9880 N N . LEU A 1 1258 ? 33.480 40.698 7.619 1.00 94.94 1258 LEU A N 1
ATOM 9881 C CA . LEU A 1 1258 ? 34.853 41.189 7.505 1.00 94.94 1258 LEU A CA 1
ATOM 9882 C C . LEU A 1 1258 ? 35.005 42.623 8.048 1.00 94.94 1258 LEU A C 1
ATOM 9884 O O . LEU A 1 1258 ? 34.093 43.443 7.885 1.00 94.94 1258 LEU A O 1
ATOM 9888 N N . PRO A 1 1259 ? 36.154 42.941 8.671 1.00 95.00 1259 PRO A N 1
ATOM 9889 C CA . PRO A 1 1259 ? 36.425 44.268 9.210 1.00 95.00 1259 PRO A CA 1
ATOM 9890 C C . PRO A 1 1259 ? 36.606 45.324 8.104 1.00 95.00 1259 PRO A C 1
ATOM 9892 O O . PRO A 1 1259 ? 36.770 44.976 6.928 1.00 95.00 1259 PRO A O 1
ATOM 9895 N N . PRO A 1 1260 ? 36.615 46.619 8.470 1.00 94.44 1260 PRO A N 1
ATOM 9896 C CA . PRO A 1 1260 ? 37.102 47.680 7.592 1.00 94.44 1260 PRO A CA 1
ATOM 9897 C C . PRO A 1 1260 ? 38.488 47.346 7.020 1.00 94.44 1260 PRO A C 1
ATOM 9899 O O . PRO A 1 1260 ? 39.271 46.637 7.648 1.00 94.44 1260 PRO A O 1
ATOM 9902 N N . HIS A 1 1261 ? 38.797 47.871 5.838 1.00 93.25 1261 HIS A N 1
ATOM 9903 C CA . HIS A 1 1261 ? 40.074 47.708 5.134 1.00 93.25 1261 HIS A CA 1
ATOM 9904 C C . HIS A 1 1261 ? 40.391 46.303 4.601 1.00 93.25 1261 HIS A C 1
ATOM 9906 O O . HIS A 1 1261 ? 41.441 46.092 3.993 1.00 93.25 1261 HIS A O 1
ATOM 9912 N N . HIS A 1 1262 ? 39.492 45.333 4.777 1.00 92.00 1262 HIS A N 1
ATOM 9913 C CA . HIS A 1 1262 ? 39.704 43.991 4.251 1.00 92.00 1262 HIS A CA 1
ATOM 9914 C C . HIS A 1 1262 ? 39.562 43.971 2.711 1.00 92.00 1262 HIS A C 1
ATOM 9916 O O . HIS A 1 1262 ? 38.586 44.505 2.184 1.00 92.00 1262 HIS A O 1
ATOM 9922 N N . PRO A 1 1263 ? 40.468 43.319 1.955 1.00 90.06 1263 PRO A N 1
ATOM 9923 C CA . PRO A 1 1263 ? 40.502 43.393 0.486 1.00 90.06 1263 PRO A CA 1
ATOM 9924 C C . PRO A 1 1263 ? 39.268 42.804 -0.216 1.00 90.06 1263 PRO A C 1
ATOM 9926 O O . PRO A 1 1263 ? 38.952 43.191 -1.334 1.00 90.06 1263 PRO A O 1
ATOM 9929 N N . LEU A 1 1264 ? 38.558 41.879 0.437 1.00 88.88 1264 LEU A N 1
ATOM 9930 C CA . LEU A 1 1264 ? 37.311 41.289 -0.080 1.00 88.88 1264 LEU A CA 1
ATOM 9931 C C . LEU A 1 1264 ? 36.052 42.136 0.189 1.00 88.88 1264 LEU A C 1
ATOM 9933 O O . LEU A 1 1264 ? 34.957 41.738 -0.206 1.00 88.88 1264 LEU A O 1
ATOM 9937 N N . VAL A 1 1265 ? 36.174 43.258 0.904 1.00 90.94 1265 VAL A N 1
ATOM 9938 C CA . VAL A 1 1265 ? 35.054 44.176 1.143 1.00 90.94 1265 VAL A CA 1
ATOM 9939 C C . VAL A 1 1265 ? 34.932 45.124 -0.056 1.00 90.94 1265 VAL A C 1
ATOM 9941 O O . VAL A 1 1265 ? 35.957 45.677 -0.471 1.00 90.94 1265 VAL A O 1
ATOM 9944 N N . PRO A 1 1266 ? 33.715 45.341 -0.602 1.00 90.62 1266 PRO A N 1
ATOM 9945 C CA . PRO A 1 1266 ? 33.502 46.275 -1.705 1.00 90.62 1266 PRO A CA 1
ATOM 9946 C C . PRO A 1 1266 ? 34.077 47.659 -1.410 1.00 90.62 1266 PRO A C 1
ATOM 9948 O O . PRO A 1 1266 ? 34.097 48.095 -0.255 1.00 90.62 1266 PRO A O 1
ATOM 9951 N N . VAL A 1 1267 ? 34.506 48.360 -2.461 1.00 90.62 1267 VAL A N 1
ATOM 9952 C CA . VAL A 1 1267 ? 35.148 49.682 -2.363 1.00 90.62 1267 VAL A CA 1
ATOM 9953 C C . VAL A 1 1267 ? 34.298 50.658 -1.542 1.00 90.62 1267 VAL A C 1
ATOM 9955 O O . VAL A 1 1267 ? 34.830 51.357 -0.678 1.00 90.62 1267 VAL A O 1
ATOM 9958 N N . ASP A 1 1268 ? 32.977 50.622 -1.719 1.00 90.94 1268 ASP A N 1
ATOM 9959 C CA . ASP A 1 1268 ? 32.027 51.493 -1.019 1.00 90.94 1268 ASP A CA 1
ATOM 9960 C C . ASP A 1 1268 ? 31.977 51.274 0.503 1.00 90.94 1268 ASP A C 1
ATOM 9962 O O . ASP A 1 1268 ? 31.671 52.202 1.260 1.00 90.94 1268 ASP A O 1
ATOM 9966 N N . TYR A 1 1269 ? 32.342 50.074 0.968 1.00 94.12 1269 TYR A N 1
ATOM 9967 C CA . TYR A 1 1269 ? 32.273 49.651 2.372 1.00 94.12 1269 TYR A CA 1
ATOM 9968 C C . TYR A 1 1269 ? 33.640 49.455 3.030 1.00 94.12 1269 TYR A C 1
ATOM 9970 O O . TYR A 1 1269 ? 33.720 49.047 4.191 1.00 94.12 1269 TYR A O 1
ATOM 9978 N N . GLN A 1 1270 ? 34.726 49.802 2.336 1.00 91.62 1270 GLN A N 1
ATOM 9979 C CA . GLN A 1 1270 ? 36.094 49.701 2.853 1.00 91.62 1270 GLN A CA 1
ATOM 9980 C C . GLN A 1 1270 ? 36.277 50.375 4.222 1.00 91.62 1270 GLN A C 1
ATOM 9982 O O . GLN A 1 1270 ? 37.005 49.864 5.064 1.00 91.62 1270 GLN A O 1
ATOM 9987 N N . LEU A 1 1271 ? 35.587 51.490 4.481 1.00 92.19 1271 LEU A N 1
ATOM 9988 C CA . LEU A 1 1271 ? 35.696 52.242 5.740 1.00 92.19 1271 LEU A CA 1
ATOM 9989 C C . LEU A 1 1271 ? 34.705 51.793 6.823 1.00 92.19 1271 LEU A C 1
ATOM 9991 O O . LEU A 1 1271 ? 34.863 52.149 7.988 1.00 92.19 1271 LEU A O 1
ATOM 9995 N N . THR A 1 1272 ? 33.672 51.038 6.455 1.00 92.44 1272 THR A N 1
ATOM 9996 C CA . THR A 1 1272 ? 32.607 50.605 7.372 1.00 92.44 1272 THR A CA 1
ATOM 9997 C C . THR A 1 1272 ? 32.781 49.161 7.823 1.00 92.44 1272 THR A C 1
ATOM 9999 O O . THR A 1 1272 ? 32.321 48.808 8.907 1.00 92.44 1272 THR A O 1
ATOM 10002 N N . GLY A 1 1273 ? 33.428 48.337 6.996 1.00 92.94 1273 GLY A N 1
ATOM 10003 C CA . GLY A 1 1273 ? 33.400 46.881 7.091 1.00 92.94 1273 GLY A CA 1
ATOM 10004 C C . GLY A 1 1273 ? 32.222 46.281 6.319 1.00 92.94 1273 GLY A C 1
ATOM 10005 O O . GLY A 1 1273 ? 31.335 46.998 5.848 1.00 92.94 1273 GLY A O 1
ATOM 10006 N N . GLN A 1 1274 ? 32.225 44.954 6.189 1.00 95.25 1274 GLN A N 1
ATOM 10007 C CA . GLN A 1 1274 ? 31.225 44.208 5.423 1.00 95.25 1274 GLN A CA 1
ATOM 10008 C C . GLN A 1 1274 ? 29.823 44.379 6.036 1.00 95.25 1274 GLN A C 1
ATOM 10010 O O . GLN A 1 1274 ? 29.672 44.100 7.231 1.00 95.25 1274 GLN A O 1
ATOM 10015 N N . PRO A 1 1275 ? 28.802 44.780 5.256 1.00 95.62 1275 PRO A N 1
ATOM 10016 C CA . PRO A 1 1275 ? 27.418 44.788 5.713 1.00 95.62 1275 PRO A CA 1
ATOM 10017 C C . PRO A 1 1275 ? 26.918 43.369 5.989 1.00 95.62 1275 PRO A C 1
ATOM 10019 O O . PRO A 1 1275 ? 27.200 42.432 5.242 1.00 95.62 1275 PRO A O 1
ATOM 10022 N N . VAL A 1 1276 ? 26.138 43.219 7.053 1.00 94.25 1276 VAL A N 1
ATOM 10023 C CA . VAL A 1 1276 ? 25.589 41.943 7.500 1.00 94.25 1276 VAL A CA 1
ATOM 10024 C C . VAL A 1 1276 ? 24.109 42.101 7.803 1.00 94.25 1276 VAL A C 1
ATOM 10026 O O . VAL A 1 1276 ? 23.718 42.997 8.552 1.00 94.25 1276 VAL A O 1
ATOM 10029 N N . MET A 1 1277 ? 23.289 41.218 7.241 1.00 94.50 1277 MET A N 1
ATOM 10030 C CA . MET A 1 1277 ? 21.836 41.248 7.382 1.00 94.50 1277 MET A CA 1
ATOM 10031 C C . MET A 1 1277 ? 21.405 40.208 8.406 1.00 94.50 1277 MET A C 1
ATOM 10033 O O . MET A 1 1277 ? 21.671 39.019 8.242 1.00 94.50 1277 MET A O 1
ATOM 10037 N N . ILE A 1 1278 ? 20.716 40.661 9.449 1.00 93.81 1278 ILE A N 1
ATOM 10038 C CA . ILE A 1 1278 ? 20.259 39.824 10.554 1.00 93.81 1278 ILE A CA 1
ATOM 10039 C C . ILE A 1 1278 ? 18.738 39.797 10.523 1.00 93.81 1278 ILE A C 1
ATOM 10041 O O . ILE A 1 1278 ? 18.066 40.728 10.979 1.00 93.81 1278 ILE A O 1
ATOM 10045 N N . GLY A 1 1279 ? 18.211 38.721 9.945 1.00 89.69 1279 GLY A N 1
ATOM 10046 C CA . GLY A 1 1279 ? 16.780 38.523 9.757 1.00 89.69 1279 GLY A CA 1
ATOM 10047 C C . GLY A 1 1279 ? 16.041 38.255 11.068 1.00 89.69 1279 GLY A C 1
ATOM 10048 O O . GLY A 1 1279 ? 16.478 37.459 11.905 1.00 89.69 1279 GLY A O 1
ATOM 10049 N N . GLY A 1 1280 ? 14.896 38.912 11.232 1.00 85.31 1280 GLY A N 1
ATOM 10050 C CA . GLY A 1 1280 ? 13.938 38.623 12.291 1.00 85.31 1280 GLY A CA 1
ATOM 10051 C C . GLY A 1 1280 ? 12.988 37.471 11.951 1.00 85.31 1280 GLY A C 1
ATOM 10052 O O . GLY A 1 1280 ? 13.379 36.395 11.505 1.00 85.31 1280 GLY A O 1
ATOM 10053 N N . SER A 1 1281 ? 11.705 37.721 12.190 1.00 85.12 1281 SER A N 1
ATOM 10054 C CA . SER A 1 1281 ? 10.561 36.875 11.858 1.00 85.12 1281 SER A CA 1
ATOM 10055 C C . SER A 1 1281 ? 9.489 37.753 11.209 1.00 85.12 1281 SER A C 1
ATOM 10057 O O . SER A 1 1281 ? 9.575 38.978 11.292 1.00 85.12 1281 SER A O 1
ATOM 10059 N N . MET A 1 1282 ? 8.417 37.146 10.689 1.00 86.19 1282 MET A N 1
ATOM 10060 C CA . MET A 1 1282 ? 7.331 37.866 10.004 1.00 86.19 1282 MET A CA 1
ATOM 10061 C C . MET A 1 1282 ? 6.649 38.975 10.833 1.00 86.19 1282 MET A C 1
ATOM 10063 O O . MET A 1 1282 ? 5.899 39.770 10.279 1.00 86.19 1282 MET A O 1
ATOM 10067 N N . GLY A 1 1283 ? 6.876 39.028 12.153 1.00 84.44 1283 GLY A N 1
ATOM 10068 C CA . GLY A 1 1283 ? 6.307 40.035 13.054 1.00 84.44 1283 GLY A CA 1
ATOM 10069 C C . GLY A 1 1283 ? 7.302 40.697 14.013 1.00 84.44 1283 GLY A C 1
ATOM 10070 O O . GLY A 1 1283 ? 6.858 41.306 14.993 1.00 84.44 1283 GLY A O 1
ATOM 10071 N N . THR A 1 1284 ? 8.614 40.558 13.785 1.00 87.75 1284 THR A N 1
ATOM 10072 C CA . THR A 1 1284 ? 9.681 41.165 14.611 1.00 87.75 1284 THR A CA 1
ATOM 10073 C C . THR A 1 1284 ? 10.657 41.977 13.760 1.00 87.75 1284 THR A C 1
ATOM 10075 O O . THR A 1 1284 ? 10.675 41.862 12.541 1.00 87.75 1284 THR A O 1
ATOM 10078 N N . CYS A 1 1285 ? 11.485 42.801 14.402 1.00 92.12 1285 CYS A N 1
ATOM 10079 C CA . CYS A 1 1285 ? 12.470 43.651 13.729 1.00 92.12 1285 CYS A CA 1
ATOM 10080 C C . CYS A 1 1285 ? 13.546 42.824 13.002 1.00 92.12 1285 CYS A C 1
ATOM 10082 O O . CYS A 1 1285 ? 13.768 41.666 13.341 1.00 92.12 1285 CYS A O 1
ATOM 10084 N N . SER A 1 1286 ? 14.259 43.444 12.070 1.00 94.75 1286 SER A N 1
ATOM 10085 C CA . SER A 1 1286 ? 15.530 42.951 11.522 1.00 94.75 1286 SER A CA 1
ATOM 10086 C C . SER A 1 1286 ? 16.627 43.988 11.777 1.00 94.75 1286 SER A C 1
ATOM 10088 O O . SER A 1 1286 ? 16.330 45.138 12.106 1.00 94.75 1286 SER A O 1
ATOM 10090 N N . TYR A 1 1287 ? 17.893 43.602 11.656 1.00 96.19 1287 TYR A N 1
ATOM 10091 C CA . TYR A 1 1287 ? 19.028 44.499 11.887 1.00 96.19 1287 TYR A CA 1
ATOM 10092 C C . TYR A 1 1287 ? 20.036 44.418 10.748 1.00 96.19 1287 TYR A C 1
ATOM 10094 O O . TYR A 1 1287 ? 20.238 43.358 10.159 1.00 96.19 1287 TYR A O 1
ATOM 10102 N N . VAL A 1 1288 ? 20.705 45.537 10.485 1.00 96.38 1288 VAL A N 1
ATOM 10103 C CA . VAL A 1 1288 ? 21.928 45.577 9.684 1.00 96.38 1288 VAL A CA 1
ATOM 10104 C C . VAL A 1 1288 ? 23.092 45.925 10.599 1.00 96.38 1288 VAL A C 1
ATOM 10106 O O . VAL A 1 1288 ? 22.986 46.813 11.452 1.00 96.38 1288 VAL A O 1
ATOM 10109 N N . ALA A 1 1289 ? 24.185 45.188 10.446 1.00 95.69 1289 ALA A N 1
ATOM 10110 C CA . ALA A 1 1289 ? 25.414 45.344 11.208 1.00 95.69 1289 ALA A CA 1
ATOM 10111 C C . ALA A 1 1289 ? 26.634 45.378 10.276 1.00 95.69 1289 ALA A C 1
ATOM 10113 O O . ALA A 1 1289 ? 26.529 45.018 9.108 1.00 95.69 1289 ALA A O 1
ATOM 10114 N N . CYS A 1 1290 ? 27.789 45.780 10.800 1.00 96.00 1290 CYS A N 1
ATOM 10115 C CA . CYS A 1 1290 ? 29.072 45.735 10.102 1.00 96.00 1290 CYS A CA 1
ATOM 10116 C C . CYS A 1 1290 ? 30.078 44.841 10.840 1.00 96.00 1290 CYS A C 1
ATOM 10118 O O . CYS A 1 1290 ? 30.055 44.756 12.075 1.00 96.00 1290 CYS A O 1
ATOM 10120 N N . GLY A 1 1291 ? 30.971 44.194 10.089 1.00 94.25 1291 GLY A N 1
ATOM 10121 C CA . GLY A 1 1291 ? 32.091 43.425 10.641 1.00 94.25 1291 GLY A CA 1
ATOM 10122 C C . GLY A 1 1291 ? 33.098 44.274 11.426 1.00 94.25 1291 GLY A C 1
ATOM 10123 O O . GLY A 1 1291 ? 33.199 45.487 11.242 1.00 94.25 1291 GLY A O 1
ATOM 10124 N N . THR A 1 1292 ? 33.843 43.638 12.331 1.00 95.12 1292 THR A N 1
ATOM 10125 C CA . THR A 1 1292 ? 34.794 44.294 13.248 1.00 95.12 1292 THR A CA 1
ATOM 10126 C C . THR A 1 1292 ? 36.113 43.523 13.318 1.00 95.12 1292 THR A C 1
ATOM 10128 O O . THR A 1 1292 ? 36.148 42.314 13.088 1.00 95.12 1292 THR A O 1
ATOM 10131 N N . GLU A 1 1293 ? 37.208 44.195 13.691 1.00 93.75 1293 GLU A N 1
ATOM 10132 C CA . GLU A 1 1293 ? 38.512 43.532 13.888 1.00 93.75 1293 GLU A CA 1
ATOM 10133 C C . GLU A 1 1293 ? 38.445 42.450 14.970 1.00 93.75 1293 GLU A C 1
ATOM 10135 O O . GLU A 1 1293 ? 38.941 41.341 14.791 1.00 93.75 1293 GLU A O 1
ATOM 10140 N N . LYS A 1 1294 ? 37.734 42.726 16.068 1.00 92.62 1294 LYS A N 1
ATOM 10141 C CA . LYS A 1 1294 ? 37.526 41.743 17.134 1.00 92.62 1294 LYS A CA 1
ATOM 10142 C C . LYS A 1 1294 ? 36.723 40.527 16.652 1.00 92.62 1294 LYS A C 1
ATOM 10144 O O . LYS A 1 1294 ? 37.002 39.412 17.084 1.00 92.62 1294 LYS A O 1
ATOM 10149 N N . GLY A 1 1295 ? 35.762 40.710 15.743 1.00 92.50 1295 GLY A N 1
ATOM 10150 C CA . GLY A 1 1295 ? 35.071 39.606 15.071 1.00 92.50 1295 GLY A CA 1
ATOM 10151 C C . GLY A 1 1295 ? 36.014 38.776 14.193 1.00 92.50 1295 GLY A C 1
ATOM 10152 O O . GLY A 1 1295 ? 35.912 37.545 14.179 1.00 92.50 1295 GLY A O 1
ATOM 10153 N N . MET A 1 1296 ? 36.975 39.423 13.523 1.00 93.81 1296 MET A N 1
ATOM 10154 C CA . MET A 1 1296 ? 38.012 38.748 12.734 1.00 93.81 1296 MET A CA 1
ATOM 10155 C C . MET A 1 1296 ? 38.836 37.784 13.596 1.00 93.81 1296 MET A C 1
ATOM 10157 O O . MET A 1 1296 ? 38.895 36.597 13.284 1.00 93.81 1296 MET A O 1
ATOM 10161 N N . GLU A 1 1297 ? 39.374 38.258 14.722 1.00 91.31 1297 GLU A N 1
ATOM 10162 C CA . GLU A 1 1297 ? 40.170 37.426 15.636 1.00 91.31 1297 GLU A CA 1
ATOM 10163 C C . GLU A 1 1297 ? 39.343 36.369 16.378 1.00 91.31 1297 GLU A C 1
ATOM 10165 O O . GLU A 1 1297 ? 39.750 35.212 16.478 1.00 91.31 1297 GLU A O 1
ATOM 10170 N N . ALA A 1 1298 ? 38.187 36.749 16.928 1.00 90.75 1298 ALA A N 1
ATOM 10171 C CA . ALA A 1 1298 ? 37.441 35.874 17.831 1.00 90.75 1298 ALA A CA 1
ATOM 10172 C C . ALA A 1 1298 ? 36.660 34.775 17.098 1.00 90.75 1298 ALA A C 1
ATOM 10174 O O . ALA A 1 1298 ? 36.419 33.711 17.668 1.00 90.75 1298 ALA A O 1
ATOM 10175 N N . THR A 1 1299 ? 36.229 35.043 15.861 1.00 94.00 1299 THR A N 1
ATOM 10176 C CA . THR A 1 1299 ? 35.217 34.233 15.157 1.00 94.00 1299 THR A CA 1
ATOM 10177 C C . THR A 1 1299 ? 35.519 33.989 13.681 1.00 94.00 1299 THR A C 1
ATOM 10179 O O . THR A 1 1299 ? 34.616 33.645 12.918 1.00 94.00 1299 THR A O 1
ATOM 10182 N N . PHE A 1 1300 ? 36.777 34.157 13.261 1.00 94.44 1300 PHE A N 1
ATOM 10183 C CA . PHE A 1 1300 ? 37.182 34.050 11.853 1.00 94.44 1300 PHE A CA 1
ATOM 10184 C C . PHE A 1 1300 ? 36.352 34.980 10.950 1.00 94.44 1300 PHE A C 1
ATOM 10186 O O . PHE A 1 1300 ? 35.867 34.580 9.888 1.00 94.44 1300 PHE A O 1
ATOM 10193 N N . GLY A 1 1301 ? 36.092 36.199 11.436 1.00 94.00 1301 GLY A N 1
ATOM 10194 C CA . GLY A 1 1301 ? 35.290 37.207 10.742 1.00 94.00 1301 GLY A CA 1
ATOM 10195 C C . GLY A 1 1301 ? 33.865 36.732 10.478 1.00 94.00 1301 GLY A C 1
ATOM 10196 O O . GLY A 1 1301 ? 33.418 36.773 9.334 1.00 94.00 1301 GLY A O 1
ATOM 10197 N N . THR A 1 1302 ? 33.167 36.213 11.495 1.00 94.94 1302 THR A N 1
ATOM 10198 C CA . THR A 1 1302 ? 31.821 35.634 11.345 1.00 94.94 1302 THR A CA 1
ATOM 10199 C C . THR A 1 1302 ? 30.875 36.108 12.452 1.00 94.94 1302 THR A C 1
ATOM 10201 O O . THR A 1 1302 ? 31.237 36.150 13.619 1.00 94.94 1302 THR A O 1
ATOM 10204 N N . THR A 1 1303 ? 29.627 36.424 12.117 1.00 95.19 1303 THR A N 1
ATOM 10205 C CA . THR A 1 1303 ? 28.578 36.806 13.078 1.00 95.19 1303 THR A CA 1
ATOM 10206 C C . THR A 1 1303 ? 27.276 36.039 12.816 1.00 95.19 1303 THR A C 1
ATOM 10208 O O . THR A 1 1303 ? 27.199 35.200 11.915 1.00 95.19 1303 THR A O 1
ATOM 10211 N N . CYS A 1 1304 ? 26.256 36.279 13.642 1.00 94.12 1304 CYS A N 1
ATOM 10212 C CA . CYS A 1 1304 ? 24.932 35.669 13.502 1.00 94.12 1304 CYS A CA 1
ATOM 10213 C C . CYS A 1 1304 ? 24.225 36.113 12.211 1.00 94.12 1304 CYS A C 1
ATOM 10215 O O . CYS A 1 1304 ? 24.480 37.202 11.699 1.00 94.12 1304 CYS A O 1
ATOM 10217 N N . HIS A 1 1305 ? 23.314 35.280 11.703 1.00 91.69 1305 HIS A N 1
ATOM 10218 C CA . HIS A 1 1305 ? 22.545 35.593 10.486 1.00 91.69 1305 HIS A CA 1
ATOM 10219 C C . HIS A 1 1305 ? 21.074 35.949 10.769 1.00 91.69 1305 HIS A C 1
ATOM 10221 O O . HIS A 1 1305 ? 20.368 36.460 9.899 1.00 91.69 1305 HIS A O 1
ATOM 10227 N N . GLY A 1 1306 ? 20.576 35.651 11.972 1.00 91.25 1306 GLY A N 1
ATOM 10228 C CA . GLY A 1 1306 ? 19.178 35.875 12.328 1.00 91.25 1306 GLY A CA 1
ATOM 10229 C C . GLY A 1 1306 ? 18.886 35.617 13.801 1.00 91.25 1306 GLY A C 1
ATOM 10230 O O . GLY A 1 1306 ? 19.790 35.561 14.623 1.00 91.25 1306 GLY A O 1
ATOM 10231 N N . ALA A 1 1307 ? 17.611 35.456 14.153 1.00 88.25 1307 ALA A N 1
ATOM 10232 C CA . ALA A 1 1307 ? 17.190 35.305 15.549 1.00 88.25 1307 ALA A CA 1
ATOM 10233 C C . ALA A 1 1307 ? 17.473 33.917 16.164 1.00 88.25 1307 ALA A C 1
ATOM 10235 O O . ALA A 1 1307 ? 17.680 33.788 17.368 1.00 88.25 1307 ALA A O 1
ATOM 10236 N N . GLY A 1 1308 ? 17.448 32.855 15.357 1.00 87.62 1308 GLY A N 1
ATOM 10237 C CA . GLY A 1 1308 ? 17.494 31.478 15.858 1.00 87.62 1308 GLY A CA 1
ATOM 10238 C C . GLY A 1 1308 ? 16.182 31.022 16.512 1.00 87.62 1308 GLY A C 1
ATOM 10239 O O . GLY A 1 1308 ? 15.389 31.818 17.016 1.00 87.62 1308 GLY A O 1
ATOM 10240 N N . ARG A 1 1309 ? 15.912 29.712 16.490 1.00 87.69 1309 ARG A N 1
ATOM 10241 C CA . ARG A 1 1309 ? 14.641 29.173 17.001 1.00 87.69 1309 ARG A CA 1
ATOM 10242 C C . ARG A 1 1309 ? 14.659 29.050 18.525 1.00 87.69 1309 ARG A C 1
ATOM 10244 O O . ARG A 1 1309 ? 15.631 28.567 19.097 1.00 87.69 1309 ARG A O 1
ATOM 10251 N N . ALA A 1 1310 ? 13.550 29.421 19.161 1.00 85.06 1310 ALA A N 1
ATOM 10252 C CA . ALA A 1 1310 ? 13.260 29.137 20.568 1.00 85.06 1310 ALA A CA 1
ATOM 10253 C C . ALA A 1 1310 ? 12.415 27.858 20.728 1.00 85.06 1310 ALA A C 1
ATOM 10255 O O . ALA A 1 1310 ? 12.482 27.173 21.750 1.00 85.06 1310 ALA A O 1
ATOM 10256 N N . MET A 1 1311 ? 11.623 27.510 19.701 1.00 82.06 1311 MET A N 1
ATOM 10257 C CA . MET A 1 1311 ? 10.781 26.313 19.667 1.00 82.06 1311 MET A CA 1
ATOM 10258 C C . MET A 1 1311 ? 10.954 25.523 18.362 1.00 82.06 1311 MET A C 1
ATOM 10260 O O . MET A 1 1311 ? 11.008 26.065 17.252 1.00 82.06 1311 MET A O 1
ATOM 10264 N N . GLY A 1 1312 ? 11.010 24.194 18.481 1.00 79.06 1312 GLY A N 1
ATOM 10265 C CA . GLY A 1 1312 ? 11.021 23.307 17.318 1.00 79.06 1312 GLY A CA 1
ATOM 10266 C C . GLY A 1 1312 ? 9.678 23.323 16.577 1.00 79.06 1312 GLY A C 1
ATOM 10267 O O . GLY A 1 1312 ? 8.628 23.413 17.208 1.00 79.06 1312 GLY A O 1
ATOM 10268 N N . ARG A 1 1313 ? 9.693 23.133 15.248 1.00 81.81 1313 ARG A N 1
ATOM 10269 C CA . ARG A 1 1313 ? 8.493 23.160 14.373 1.00 81.81 1313 ARG A CA 1
ATOM 10270 C C . ARG A 1 1313 ? 7.328 22.304 14.879 1.00 81.81 1313 ARG A C 1
ATOM 10272 O O . ARG A 1 1313 ? 6.167 22.683 14.783 1.00 81.81 1313 ARG A O 1
ATOM 10279 N N . SER A 1 1314 ? 7.633 21.130 15.436 1.00 79.62 1314 SER A N 1
ATOM 10280 C CA . SER A 1 1314 ? 6.614 20.220 15.976 1.00 79.62 1314 SER A CA 1
ATOM 10281 C C . SER A 1 1314 ? 5.950 20.751 17.250 1.00 79.62 1314 SER A C 1
ATOM 10283 O O . SER A 1 1314 ? 4.786 20.452 17.491 1.00 79.62 1314 SER A O 1
ATOM 10285 N N . LYS A 1 1315 ? 6.679 21.533 18.056 1.00 81.81 1315 LYS A N 1
ATOM 10286 C CA . LYS A 1 1315 ? 6.139 22.195 19.244 1.00 81.81 1315 LYS A CA 1
ATOM 10287 C C . LYS A 1 1315 ? 5.295 23.401 18.831 1.00 81.81 1315 LYS A C 1
ATOM 10289 O O . LYS A 1 1315 ? 4.146 23.446 19.240 1.00 81.81 1315 LYS A O 1
ATOM 10294 N N . SER A 1 1316 ? 5.794 24.260 17.933 1.00 84.38 1316 SER A N 1
ATOM 10295 C CA . SER A 1 1316 ? 5.051 25.424 17.419 1.00 84.38 1316 SER A CA 1
ATOM 10296 C C . SER A 1 1316 ? 3.670 25.039 16.875 1.00 84.38 1316 SER A C 1
ATOM 10298 O O . SER A 1 1316 ? 2.667 25.579 17.321 1.00 84.38 1316 SER A O 1
ATOM 10300 N N . ARG A 1 1317 ? 3.591 23.999 16.030 1.00 82.88 1317 ARG A N 1
ATOM 10301 C CA . ARG A 1 1317 ? 2.315 23.478 15.490 1.00 82.88 1317 ARG A CA 1
ATOM 10302 C C . ARG A 1 1317 ? 1.330 22.939 16.533 1.00 82.88 1317 ARG A C 1
ATOM 10304 O O . ARG A 1 1317 ? 0.179 22.706 16.191 1.00 82.88 1317 ARG A O 1
ATOM 10311 N N . LYS A 1 1318 ? 1.784 22.629 17.750 1.00 84.88 1318 LYS A N 1
ATOM 10312 C CA . LYS A 1 1318 ? 0.930 22.108 18.830 1.00 84.88 1318 LYS A CA 1
ATOM 10313 C C . LYS A 1 1318 ? 0.434 23.198 19.773 1.00 84.88 1318 LYS A C 1
ATOM 10315 O O . LYS A 1 1318 ? -0.533 22.952 20.480 1.00 84.88 1318 LYS A O 1
ATOM 10320 N N . THR A 1 1319 ? 1.122 24.335 19.835 1.00 86.06 1319 THR A N 1
ATOM 10321 C CA . THR A 1 1319 ? 0.853 25.394 20.818 1.00 86.06 1319 THR A CA 1
ATOM 10322 C C . THR A 1 1319 ? 0.382 26.706 20.208 1.00 86.06 1319 THR A C 1
ATOM 10324 O O . THR A 1 1319 ? -0.172 27.509 20.945 1.00 86.06 1319 THR A O 1
ATOM 10327 N N . ILE A 1 1320 ? 0.611 26.944 18.913 1.00 86.06 1320 ILE A N 1
ATOM 10328 C CA . ILE A 1 1320 ? 0.321 28.224 18.252 1.00 86.06 1320 ILE A CA 1
ATOM 10329 C C . ILE A 1 1320 ? -0.812 28.033 17.238 1.00 86.06 1320 ILE A C 1
ATOM 10331 O O . ILE A 1 1320 ? -0.723 27.169 16.364 1.00 86.06 1320 ILE A O 1
ATOM 10335 N N . SER A 1 1321 ? -1.856 28.852 17.367 1.00 88.38 1321 SER A N 1
ATOM 10336 C CA . SER A 1 1321 ? -2.973 28.989 16.425 1.00 88.38 1321 SER A CA 1
ATOM 10337 C C . SER A 1 1321 ? -2.559 29.854 15.229 1.00 88.38 1321 SER A C 1
ATOM 10339 O O . SER A 1 1321 ? -1.830 30.829 15.401 1.00 88.38 1321 SER A O 1
ATOM 10341 N N . PHE A 1 1322 ? -2.989 29.514 14.008 1.00 87.88 1322 PHE A N 1
ATOM 10342 C CA . PHE A 1 1322 ? -2.659 30.345 12.842 1.00 87.88 1322 PHE A CA 1
ATOM 10343 C C . PHE A 1 1322 ? -3.552 31.590 12.756 1.00 87.88 1322 PHE A C 1
ATOM 10345 O O . PHE A 1 1322 ? -3.084 32.612 12.254 1.00 87.88 1322 PHE A O 1
ATOM 10352 N N . GLU A 1 1323 ? -4.801 31.517 13.236 1.00 89.19 1323 GLU A N 1
ATOM 10353 C CA . GLU A 1 1323 ? -5.714 32.662 13.282 1.00 89.19 1323 GLU A CA 1
ATOM 10354 C C . GLU A 1 1323 ? -5.157 33.762 14.191 1.00 89.19 1323 GLU A C 1
ATOM 10356 O O . GLU A 1 1323 ? -5.051 34.912 13.765 1.00 89.19 1323 GLU A O 1
ATOM 10361 N N . ASP A 1 1324 ? -4.688 33.384 15.384 1.00 89.06 1324 ASP A N 1
ATOM 10362 C CA . ASP A 1 1324 ? -4.142 34.317 16.377 1.00 89.06 1324 ASP A CA 1
ATOM 10363 C C . ASP A 1 1324 ? -2.916 35.060 15.827 1.00 89.06 1324 ASP A C 1
ATOM 10365 O O . ASP A 1 1324 ? -2.754 36.262 16.029 1.00 89.06 1324 ASP A O 1
ATOM 10369 N N . VAL A 1 1325 ? -2.056 34.356 15.080 1.00 87.69 1325 VAL A N 1
ATOM 10370 C CA . VAL A 1 1325 ? -0.864 34.950 14.458 1.00 87.69 1325 VAL A CA 1
ATOM 10371 C C . VAL A 1 1325 ? -1.255 35.947 13.367 1.00 87.69 1325 VAL A C 1
ATOM 10373 O O . VAL A 1 1325 ? -0.665 37.023 13.285 1.00 87.69 1325 VAL A O 1
ATOM 10376 N N . LEU A 1 1326 ? -2.247 35.626 12.530 1.00 89.81 1326 LEU A N 1
ATOM 10377 C CA . LEU A 1 1326 ? -2.724 36.543 11.490 1.00 89.81 1326 LEU A CA 1
ATOM 10378 C C . LEU A 1 1326 ? -3.382 37.793 12.089 1.00 89.81 1326 LEU A C 1
ATOM 10380 O O . LEU A 1 1326 ? -3.153 38.895 11.589 1.00 89.81 1326 LEU A O 1
ATOM 10384 N N . GLU A 1 1327 ? -4.153 37.637 13.166 1.00 90.19 1327 GLU A N 1
ATOM 10385 C CA . GLU A 1 1327 ? -4.787 38.743 13.890 1.00 90.19 1327 GLU A CA 1
ATOM 10386 C C . GLU A 1 1327 ? -3.733 39.675 14.510 1.00 90.19 1327 GLU A C 1
ATOM 10388 O O . GLU A 1 1327 ? -3.750 40.879 14.256 1.00 90.19 1327 GLU A O 1
ATOM 10393 N N . GLN A 1 1328 ? -2.728 39.124 15.202 1.00 89.75 1328 GLN A N 1
ATOM 10394 C CA . GLN A 1 1328 ? -1.623 39.909 15.770 1.00 89.75 1328 GLN A CA 1
ATOM 10395 C C . GLN A 1 1328 ? -0.797 40.647 14.705 1.00 89.75 1328 GLN A C 1
ATOM 10397 O O . GLN A 1 1328 ? -0.354 41.779 14.917 1.00 89.75 1328 GLN A O 1
ATOM 10402 N N . LEU A 1 1329 ? -0.548 40.021 13.550 1.00 90.94 1329 LEU A N 1
ATOM 10403 C CA . LEU A 1 1329 ? 0.157 40.676 12.442 1.00 90.94 1329 LEU A CA 1
ATOM 10404 C C . LEU A 1 1329 ? -0.668 41.827 11.861 1.00 90.94 1329 LEU A C 1
ATOM 10406 O O . LEU A 1 1329 ? -0.115 42.884 11.547 1.00 90.94 1329 LEU A O 1
ATOM 10410 N N . LYS A 1 1330 ? -1.989 41.652 11.780 1.00 90.12 1330 LYS A N 1
ATOM 10411 C CA . LYS A 1 1330 ? -2.922 42.687 11.337 1.00 90.12 1330 LYS A CA 1
ATOM 10412 C C . LYS A 1 1330 ? -2.978 43.860 12.318 1.00 90.12 1330 LYS A C 1
ATOM 10414 O O . LYS A 1 1330 ? -2.932 45.002 11.866 1.00 90.12 1330 LYS A O 1
ATOM 10419 N N . GLU A 1 1331 ? -2.988 43.605 13.628 1.00 90.88 1331 GLU A N 1
ATOM 10420 C CA . GLU A 1 1331 ? -2.879 44.644 14.669 1.00 90.88 1331 GLU A CA 1
ATOM 10421 C C . GLU A 1 1331 ? -1.566 45.431 14.567 1.00 90.88 1331 GLU A C 1
ATOM 10423 O O . GLU A 1 1331 ? -1.554 46.653 14.713 1.00 90.88 1331 GLU A O 1
ATOM 10428 N N . LYS A 1 1332 ? -0.460 44.755 14.230 1.00 89.56 1332 LYS A N 1
ATOM 10429 C CA . LYS A 1 1332 ? 0.837 45.391 13.938 1.00 89.56 1332 LYS A CA 1
ATOM 10430 C C . LYS A 1 1332 ? 0.882 46.116 12.587 1.00 89.56 1332 LYS A C 1
ATOM 10432 O O . LYS A 1 1332 ? 1.894 46.737 12.261 1.00 89.56 1332 LYS A O 1
ATOM 10437 N N . GLY A 1 1333 ? -0.180 46.039 11.786 1.00 90.44 1333 GLY A N 1
ATOM 10438 C CA . GLY A 1 1333 ? -0.263 46.666 10.472 1.00 90.44 1333 GLY A CA 1
ATOM 10439 C C . GLY A 1 1333 ? 0.593 45.990 9.396 1.00 90.44 1333 GLY A C 1
ATOM 10440 O O . GLY A 1 1333 ? 0.955 46.656 8.425 1.00 90.44 1333 GLY A O 1
ATOM 10441 N N . ILE A 1 1334 ? 0.906 44.701 9.533 1.00 93.06 1334 ILE A N 1
ATOM 10442 C CA . ILE A 1 1334 ? 1.732 43.935 8.590 1.00 93.06 1334 ILE A CA 1
ATOM 10443 C C . ILE A 1 1334 ? 0.830 43.197 7.596 1.00 93.06 1334 ILE A C 1
ATOM 10445 O O . ILE A 1 1334 ? -0.056 42.444 7.999 1.00 93.06 1334 ILE A O 1
ATOM 10449 N N . SER A 1 1335 ? 1.060 43.394 6.295 1.00 93.38 1335 SER A N 1
ATOM 10450 C CA . SER A 1 1335 ? 0.386 42.609 5.252 1.00 93.38 1335 SER A CA 1
ATOM 10451 C C . SER A 1 1335 ? 1.153 41.317 4.979 1.00 93.38 1335 SER A C 1
ATOM 10453 O O . SER A 1 1335 ? 2.375 41.347 4.848 1.00 93.38 1335 SER A O 1
ATOM 10455 N N . ILE A 1 1336 ? 0.466 40.176 4.895 1.00 92.19 1336 ILE A N 1
ATOM 10456 C CA . ILE A 1 1336 ? 1.108 38.868 4.704 1.00 92.19 1336 ILE A CA 1
ATOM 10457 C C . ILE A 1 1336 ? 0.442 38.052 3.592 1.00 92.19 1336 ILE A C 1
ATOM 10459 O O . ILE A 1 1336 ? -0.784 38.048 3.454 1.00 92.19 1336 ILE A O 1
ATOM 10463 N N . ARG A 1 1337 ? 1.251 37.326 2.808 1.00 91.62 1337 ARG A N 1
ATOM 10464 C CA . ARG A 1 1337 ? 0.805 36.262 1.892 1.00 91.62 1337 ARG A CA 1
ATOM 10465 C C . ARG A 1 1337 ? 1.661 35.007 2.085 1.00 91.62 1337 ARG A C 1
ATOM 10467 O O . ARG A 1 1337 ? 2.885 35.076 2.198 1.00 91.62 1337 ARG A O 1
ATOM 10474 N N . VAL A 1 1338 ? 1.004 33.853 2.142 1.00 86.19 1338 VAL A N 1
ATOM 10475 C CA . VAL A 1 1338 ? 1.608 32.551 2.469 1.00 86.19 1338 VAL A CA 1
ATOM 10476 C C . VAL A 1 1338 ? 0.988 31.451 1.621 1.00 86.19 1338 VAL A C 1
ATOM 10478 O O . VAL A 1 1338 ? -0.218 31.447 1.390 1.00 86.19 1338 VAL A O 1
ATOM 10481 N N . ALA A 1 1339 ? 1.799 30.473 1.216 1.00 78.19 1339 ALA A N 1
ATOM 10482 C CA . ALA A 1 1339 ? 1.335 29.341 0.409 1.00 78.19 1339 ALA A CA 1
ATOM 10483 C C . ALA A 1 1339 ? 0.442 28.346 1.182 1.00 78.19 1339 ALA A C 1
ATOM 10485 O O . ALA A 1 1339 ? -0.363 27.635 0.581 1.00 78.19 1339 ALA A O 1
ATOM 10486 N N . SER A 1 1340 ? 0.592 28.244 2.510 1.00 79.88 1340 SER A N 1
ATOM 10487 C CA . SER A 1 1340 ? -0.182 27.313 3.341 1.00 79.88 1340 SER A CA 1
ATOM 10488 C C . SER A 1 1340 ? -0.339 27.806 4.785 1.00 79.88 1340 SER A C 1
ATOM 10490 O O . SER A 1 1340 ? 0.647 28.246 5.380 1.00 79.88 1340 SER A O 1
ATOM 10492 N N . PRO A 1 1341 ? -1.520 27.627 5.414 1.00 76.81 1341 PRO A N 1
ATOM 10493 C CA . PRO A 1 1341 ? -1.744 27.954 6.828 1.00 76.81 1341 PRO A CA 1
ATOM 10494 C C . PRO A 1 1341 ? -0.789 27.229 7.789 1.00 76.81 1341 PRO A C 1
ATOM 10496 O O . PRO A 1 1341 ? -0.450 27.747 8.850 1.00 76.81 1341 PRO A O 1
ATOM 10499 N N . LYS A 1 1342 ? -0.289 26.039 7.415 1.00 78.75 1342 LYS A N 1
ATOM 10500 C CA . LYS A 1 1342 ? 0.676 25.288 8.242 1.00 78.75 1342 LYS A CA 1
ATOM 10501 C C . LYS A 1 1342 ? 1.985 26.039 8.465 1.00 78.75 1342 LYS A C 1
ATOM 10503 O O . LYS A 1 1342 ? 2.592 25.886 9.522 1.00 78.75 1342 LYS A O 1
ATOM 10508 N N . LEU A 1 1343 ? 2.415 26.816 7.476 1.00 77.69 1343 LEU A N 1
ATOM 10509 C CA . LEU A 1 1343 ? 3.675 27.555 7.522 1.00 77.69 1343 LEU A CA 1
ATOM 10510 C C . LEU A 1 1343 ? 3.594 28.742 8.480 1.00 77.69 1343 LEU A C 1
ATOM 10512 O O . LEU A 1 1343 ? 4.585 29.050 9.134 1.00 77.69 1343 LEU A O 1
ATOM 10516 N N . VAL A 1 1344 ? 2.408 29.340 8.627 1.00 84.00 1344 VAL A N 1
ATOM 10517 C CA . VAL A 1 1344 ? 2.160 30.429 9.584 1.00 84.00 1344 VAL A CA 1
ATOM 10518 C C . VAL A 1 1344 ? 2.474 29.964 11.007 1.00 84.00 1344 VAL A C 1
ATOM 10520 O O . VAL A 1 1344 ? 3.251 30.609 11.702 1.00 84.00 1344 VAL A O 1
ATOM 10523 N N . MET A 1 1345 ? 1.972 28.789 11.407 1.00 86.25 1345 MET A N 1
ATOM 10524 C CA . MET A 1 1345 ? 2.223 28.229 12.745 1.00 86.25 1345 MET A CA 1
ATOM 10525 C C . MET A 1 1345 ? 3.691 27.849 12.975 1.00 86.25 1345 MET A C 1
ATOM 10527 O O . MET A 1 1345 ? 4.210 27.988 14.079 1.00 86.25 1345 MET A O 1
ATOM 10531 N N . GLU A 1 1346 ? 4.371 27.307 11.959 1.00 85.81 1346 GLU A N 1
ATOM 10532 C CA . GLU A 1 1346 ? 5.769 26.868 12.089 1.00 85.81 1346 GLU A CA 1
ATOM 10533 C C . GLU A 1 1346 ? 6.750 28.030 12.233 1.00 85.81 1346 GLU A C 1
ATOM 10535 O O . GLU A 1 1346 ? 7.851 27.841 12.756 1.00 85.81 1346 GLU A O 1
ATOM 10540 N N . GLU A 1 1347 ? 6.367 29.205 11.754 1.00 87.56 1347 GLU A N 1
ATOM 10541 C CA . GLU A 1 1347 ? 7.256 30.343 11.573 1.00 87.56 1347 GLU A CA 1
ATOM 10542 C C . GLU A 1 1347 ? 6.795 31.598 12.318 1.00 87.56 1347 GLU A C 1
ATOM 10544 O O . GLU A 1 1347 ? 7.322 32.687 12.082 1.00 87.56 1347 GLU A O 1
ATOM 10549 N N . ALA A 1 1348 ? 5.813 31.435 13.204 1.00 88.00 1348 ALA A N 1
ATOM 10550 C CA . ALA A 1 1348 ? 5.260 32.493 14.032 1.00 88.00 1348 ALA A CA 1
ATOM 10551 C C . ALA A 1 1348 ? 6.353 33.196 14.867 1.00 88.00 1348 ALA A C 1
ATOM 10553 O O . ALA A 1 1348 ? 7.348 32.547 15.223 1.00 88.00 1348 ALA A O 1
ATOM 10554 N N . PRO A 1 1349 ? 6.182 34.484 15.215 1.00 88.75 1349 PRO A N 1
ATOM 10555 C CA . PRO A 1 1349 ? 7.152 35.251 16.000 1.00 88.75 1349 PRO A CA 1
ATOM 10556 C C . PRO A 1 1349 ? 7.610 34.556 17.289 1.00 88.75 1349 PRO A C 1
ATOM 10558 O O . PRO A 1 1349 ? 8.796 34.572 17.611 1.00 88.75 1349 PRO A O 1
ATOM 10561 N N . GLU A 1 1350 ? 6.708 33.865 17.989 1.00 87.94 1350 GLU A N 1
ATOM 10562 C CA . GLU A 1 1350 ? 6.996 33.149 19.238 1.00 87.94 1350 GLU A CA 1
ATOM 10563 C C . GLU A 1 1350 ? 7.904 31.927 19.029 1.00 87.94 1350 GLU A C 1
ATOM 10565 O O . GLU A 1 1350 ? 8.498 31.408 19.973 1.00 87.94 1350 GLU A O 1
ATOM 10570 N N . SER A 1 1351 ? 8.032 31.440 17.790 1.00 88.06 1351 SER A N 1
ATOM 10571 C CA . SER A 1 1351 ? 8.921 30.322 17.458 1.00 88.06 1351 SER A CA 1
ATOM 10572 C C . SER A 1 1351 ? 10.403 30.709 17.470 1.00 88.06 1351 SER A C 1
ATOM 10574 O O . SER A 1 1351 ? 11.258 29.815 17.510 1.00 88.06 1351 SER A O 1
ATOM 10576 N N . TYR A 1 1352 ? 10.712 32.006 17.444 1.00 88.75 1352 TYR A N 1
ATOM 10577 C CA . TYR A 1 1352 ? 12.060 32.562 17.371 1.00 88.75 1352 TYR A CA 1
ATOM 10578 C C . TYR A 1 1352 ? 12.475 33.216 18.691 1.00 88.75 1352 TYR A C 1
ATOM 10580 O O . TYR A 1 1352 ? 11.644 33.624 19.499 1.00 88.75 1352 TYR A O 1
ATOM 10588 N N . LYS A 1 1353 ? 13.787 33.300 18.930 1.00 89.75 1353 LYS A N 1
ATOM 10589 C CA . LYS A 1 1353 ? 14.321 34.123 20.020 1.00 89.75 1353 LYS A CA 1
ATOM 10590 C C . LYS A 1 1353 ? 14.091 35.598 19.691 1.00 89.75 1353 LYS A C 1
ATOM 10592 O O . LYS A 1 1353 ? 13.904 35.972 18.535 1.00 89.75 1353 LYS A O 1
ATOM 10597 N N . ASN A 1 1354 ? 14.167 36.459 20.697 1.00 90.06 1354 ASN A N 1
ATOM 10598 C CA . ASN A 1 1354 ? 14.151 37.891 20.445 1.00 90.06 1354 ASN A CA 1
ATOM 10599 C C . ASN A 1 1354 ? 15.459 38.316 19.754 1.00 90.06 1354 ASN A C 1
ATOM 10601 O O . ASN A 1 1354 ? 16.532 38.295 20.357 1.00 90.06 1354 ASN A O 1
ATOM 10605 N N . VAL A 1 1355 ? 15.361 38.714 18.485 1.00 91.62 1355 VAL A N 1
ATOM 10606 C CA . VAL A 1 1355 ? 16.500 39.135 17.654 1.00 91.62 1355 VAL A CA 1
ATOM 10607 C C . VAL A 1 1355 ? 17.276 40.306 18.263 1.00 91.62 1355 VAL A C 1
ATOM 10609 O O . VAL A 1 1355 ? 18.494 40.372 18.115 1.00 91.62 1355 VAL A O 1
ATOM 10612 N N . THR A 1 1356 ? 16.607 41.189 19.011 1.00 93.38 1356 THR A N 1
ATOM 10613 C CA . THR A 1 1356 ? 17.248 42.315 19.700 1.00 93.38 1356 THR A CA 1
ATOM 10614 C C . THR A 1 1356 ? 18.238 41.819 20.749 1.00 93.38 1356 THR A C 1
ATOM 10616 O O . THR A 1 1356 ? 19.339 42.350 20.866 1.00 93.38 1356 THR A O 1
ATOM 10619 N N . ASP A 1 1357 ? 17.895 40.756 21.477 1.00 92.19 1357 ASP A N 1
ATOM 10620 C CA . ASP A 1 1357 ? 18.790 40.178 22.480 1.00 92.19 1357 ASP A CA 1
ATOM 10621 C C . ASP A 1 1357 ? 19.984 39.464 21.814 1.00 92.19 1357 ASP A C 1
ATOM 10623 O O . ASP A 1 1357 ? 21.108 39.527 22.321 1.00 92.19 1357 ASP A O 1
ATOM 10627 N N . VAL A 1 1358 ? 19.770 38.846 20.645 1.00 92.50 1358 VAL A N 1
ATOM 10628 C CA . VAL A 1 1358 ? 20.820 38.193 19.838 1.00 92.50 1358 VAL A CA 1
ATOM 10629 C C . VAL A 1 1358 ? 21.839 39.221 19.343 1.00 92.50 1358 VAL A C 1
ATOM 10631 O O . VAL A 1 1358 ? 23.037 39.066 19.583 1.00 92.50 1358 VAL A O 1
ATOM 10634 N N . ILE A 1 1359 ? 21.379 40.312 18.720 1.00 94.00 1359 ILE A N 1
ATOM 10635 C CA . ILE A 1 1359 ? 22.280 41.341 18.187 1.00 94.00 1359 ILE A CA 1
ATOM 10636 C C . ILE A 1 1359 ? 22.956 42.160 19.288 1.00 94.00 1359 ILE A C 1
ATOM 10638 O O . ILE A 1 1359 ? 24.103 42.571 19.126 1.00 94.00 1359 ILE A O 1
ATOM 10642 N N . ASN A 1 1360 ? 22.290 42.372 20.429 1.00 94.00 1360 ASN A N 1
ATOM 10643 C CA . ASN A 1 1360 ? 22.929 42.963 21.606 1.00 94.00 1360 ASN A CA 1
ATOM 10644 C C . ASN A 1 1360 ? 24.128 42.124 22.049 1.00 94.00 1360 ASN A C 1
ATOM 10646 O O . ASN A 1 1360 ? 25.199 42.679 22.257 1.00 94.00 1360 ASN A O 1
ATOM 10650 N N . THR A 1 1361 ? 23.978 40.796 22.080 1.00 93.50 1361 THR A N 1
ATOM 10651 C CA . THR A 1 1361 ? 25.070 39.878 22.437 1.00 93.50 1361 THR A CA 1
ATOM 10652 C C . THR A 1 1361 ? 26.248 40.006 21.465 1.00 93.50 1361 THR A C 1
ATOM 10654 O O . THR A 1 1361 ? 27.389 40.135 21.901 1.00 93.50 1361 THR A O 1
ATOM 10657 N N . CYS A 1 1362 ? 25.996 40.032 20.149 1.00 94.00 1362 CYS A N 1
ATOM 10658 C CA . CYS A 1 1362 ? 27.060 40.233 19.157 1.00 94.00 1362 CYS A CA 1
ATOM 10659 C C . CYS A 1 1362 ? 27.744 41.602 19.284 1.00 94.00 1362 CYS A C 1
ATOM 10661 O O . CYS A 1 1362 ? 28.960 41.701 19.121 1.00 94.00 1362 CYS A O 1
ATOM 10663 N N . HIS A 1 1363 ? 26.976 42.651 19.578 1.00 94.00 1363 HIS A N 1
ATOM 10664 C CA . HIS A 1 1363 ? 27.491 44.008 19.725 1.00 94.00 1363 HIS A CA 1
ATOM 10665 C C . HIS A 1 1363 ? 28.340 44.181 20.988 1.00 94.00 1363 HIS A C 1
ATOM 10667 O O . HIS A 1 1363 ? 29.448 44.703 20.908 1.00 94.00 1363 HIS A O 1
ATOM 10673 N N . GLU A 1 1364 ? 27.864 43.687 22.131 1.00 93.12 1364 GLU A N 1
ATOM 10674 C CA . GLU A 1 1364 ? 28.572 43.729 23.417 1.00 93.12 1364 GLU A CA 1
ATOM 10675 C C . GLU A 1 1364 ? 29.825 42.847 23.414 1.00 93.12 1364 GLU A C 1
ATOM 10677 O O . GLU A 1 1364 ? 30.869 43.234 23.939 1.00 93.12 1364 GLU A O 1
ATOM 10682 N N . ALA A 1 1365 ? 29.767 41.683 22.758 1.00 91.62 1365 ALA A N 1
ATOM 10683 C CA . ALA A 1 1365 ? 30.946 40.851 22.534 1.00 91.62 1365 ALA A CA 1
ATOM 10684 C C . ALA A 1 1365 ? 31.948 41.505 21.561 1.00 91.62 1365 ALA A C 1
ATOM 10686 O O . ALA A 1 1365 ? 33.128 41.145 21.558 1.00 91.62 1365 ALA A O 1
ATOM 10687 N N . GLY A 1 1366 ? 31.513 42.502 20.782 1.00 92.56 1366 GLY A N 1
ATOM 10688 C CA . GLY A 1 1366 ? 32.304 43.195 19.768 1.00 92.56 1366 GLY A CA 1
ATOM 10689 C C . GLY A 1 1366 ? 32.510 42.385 18.487 1.00 92.56 1366 GLY A C 1
ATOM 10690 O O . GLY A 1 1366 ? 33.441 42.674 17.743 1.00 92.56 1366 GLY A O 1
ATOM 10691 N N . LEU A 1 1367 ? 31.659 41.390 18.224 1.00 93.50 1367 LEU A N 1
ATOM 10692 C CA . LEU A 1 1367 ? 31.692 40.547 17.020 1.00 93.50 1367 LEU A CA 1
ATOM 10693 C C . LEU A 1 1367 ? 31.179 41.282 15.776 1.00 93.50 1367 LEU A C 1
ATOM 10695 O O . LEU A 1 1367 ? 31.639 41.032 14.667 1.00 93.50 1367 LEU A O 1
ATOM 10699 N N . SER A 1 1368 ? 30.208 42.178 15.961 1.00 94.69 1368 SER A N 1
ATOM 10700 C CA . SER A 1 1368 ? 29.658 43.017 14.895 1.00 94.69 1368 SER A CA 1
ATOM 10701 C C . SER A 1 1368 ? 29.076 44.311 15.458 1.00 94.69 1368 SER A C 1
ATOM 10703 O O . SER A 1 1368 ? 28.477 44.326 16.537 1.00 94.69 1368 SER A O 1
ATOM 10705 N N . LYS A 1 1369 ? 29.209 45.412 14.722 1.00 94.50 1369 LYS A N 1
ATOM 10706 C CA . LYS A 1 1369 ? 28.711 46.733 15.124 1.00 94.50 1369 LYS A CA 1
ATOM 10707 C C . LYS A 1 1369 ? 27.316 46.971 14.545 1.00 94.50 1369 LYS A C 1
ATOM 10709 O O . LYS A 1 1369 ? 27.132 46.781 13.352 1.00 94.50 1369 LYS A O 1
ATOM 10714 N N . LYS A 1 1370 ? 26.332 47.381 15.353 1.00 95.31 1370 LYS A N 1
ATOM 10715 C CA . LYS A 1 1370 ? 24.985 47.702 14.845 1.00 95.31 1370 LYS A CA 1
ATOM 10716 C C . LYS A 1 1370 ? 25.014 48.951 13.969 1.00 95.31 1370 LYS A C 1
ATOM 10718 O O . LYS A 1 1370 ? 25.633 49.939 14.357 1.00 95.31 1370 LYS A O 1
ATOM 10723 N N . THR A 1 1371 ? 24.265 48.922 12.872 1.00 95.75 1371 THR A N 1
ATOM 10724 C CA . THR A 1 1371 ? 24.199 50.018 11.898 1.00 95.75 1371 THR A CA 1
ATOM 10725 C C . THR A 1 1371 ? 22.820 50.666 11.898 1.00 95.75 1371 THR A C 1
ATOM 10727 O O . THR A 1 1371 ? 22.699 51.839 12.239 1.00 95.75 1371 THR A O 1
ATOM 10730 N N . PHE A 1 1372 ? 21.766 49.904 11.597 1.00 96.38 1372 PHE A N 1
ATOM 10731 C CA . PHE A 1 1372 ? 20.375 50.363 11.659 1.00 96.38 1372 PHE A CA 1
ATOM 10732 C C . PHE A 1 1372 ? 19.401 49.197 11.877 1.00 96.38 1372 PHE A C 1
ATOM 10734 O O . PHE A 1 1372 ? 19.734 48.029 11.660 1.00 96.38 1372 PHE A O 1
ATOM 10741 N N . LYS A 1 1373 ? 18.202 49.527 12.353 1.00 96.06 1373 LYS A N 1
ATOM 10742 C CA . LYS A 1 1373 ? 17.094 48.619 12.666 1.00 96.06 1373 LYS A CA 1
ATOM 10743 C C . LYS A 1 1373 ? 15.995 48.758 11.620 1.00 96.06 1373 LYS A C 1
ATOM 10745 O O . LYS A 1 1373 ? 15.691 49.864 11.182 1.00 96.06 1373 LYS A O 1
ATOM 10750 N N . LEU A 1 1374 ? 15.379 47.638 11.269 1.00 95.75 1374 LEU A N 1
ATOM 10751 C CA . LEU A 1 1374 ? 14.328 47.536 10.267 1.00 95.75 1374 LEU A CA 1
ATOM 10752 C C . LEU A 1 1374 ? 13.055 46.937 10.873 1.00 95.75 1374 LEU A C 1
ATOM 10754 O O . LEU A 1 1374 ? 13.118 46.037 11.715 1.00 95.75 1374 LEU A O 1
ATOM 10758 N N . ARG A 1 1375 ? 11.891 47.401 10.417 1.00 94.19 1375 ARG A N 1
ATOM 10759 C CA . ARG A 1 1375 ? 10.570 46.898 10.822 1.00 94.19 1375 ARG A CA 1
ATOM 10760 C C . ARG A 1 1375 ? 9.777 46.421 9.598 1.00 94.19 1375 ARG A C 1
ATOM 10762 O O . ARG A 1 1375 ? 9.609 47.212 8.672 1.00 94.19 1375 ARG A O 1
ATOM 10769 N N . PRO A 1 1376 ? 9.259 45.179 9.572 1.00 94.38 1376 PRO A N 1
ATOM 10770 C CA . PRO A 1 1376 ? 8.474 44.682 8.442 1.00 94.38 1376 PRO A CA 1
ATOM 10771 C C . PRO A 1 1376 ? 7.109 45.373 8.334 1.00 94.38 1376 PRO A C 1
ATOM 10773 O O . PRO A 1 1376 ? 6.463 45.654 9.344 1.00 94.38 1376 PRO A O 1
ATOM 10776 N N . ILE A 1 1377 ? 6.673 45.621 7.096 1.00 94.88 1377 ILE A N 1
ATOM 10777 C CA . ILE A 1 1377 ? 5.339 46.149 6.753 1.00 94.88 1377 ILE A CA 1
ATOM 10778 C C . ILE A 1 1377 ? 4.587 45.259 5.751 1.00 94.88 1377 ILE A C 1
ATOM 10780 O O . ILE A 1 1377 ? 3.356 45.232 5.771 1.00 94.88 1377 ILE A O 1
ATOM 10784 N N . ALA A 1 1378 ? 5.303 44.499 4.917 1.00 94.38 1378 ALA A N 1
ATOM 10785 C CA . ALA A 1 1378 ? 4.735 43.504 4.008 1.00 94.38 1378 ALA A CA 1
ATOM 10786 C C . ALA A 1 1378 ? 5.628 42.258 3.935 1.00 94.38 1378 ALA A C 1
ATOM 10788 O O . ALA A 1 1378 ? 6.850 42.382 3.862 1.00 94.38 1378 ALA A O 1
ATOM 10789 N N . VAL A 1 1379 ? 5.023 41.068 3.948 1.00 93.44 1379 VAL A N 1
ATOM 10790 C CA . VAL A 1 1379 ? 5.726 39.781 4.037 1.00 93.44 1379 VAL A CA 1
ATOM 10791 C C . VAL A 1 1379 ? 5.144 38.774 3.046 1.00 93.44 1379 VAL A C 1
ATOM 10793 O O . VAL A 1 1379 ? 3.959 38.441 3.090 1.00 93.44 1379 VAL A O 1
ATOM 10796 N N . ILE A 1 1380 ? 6.004 38.209 2.203 1.00 92.75 1380 ILE A N 1
ATOM 10797 C CA . ILE A 1 1380 ? 5.725 36.994 1.436 1.00 92.75 1380 ILE A CA 1
ATOM 10798 C C . ILE A 1 1380 ? 6.573 35.848 1.986 1.00 92.75 1380 ILE A C 1
ATOM 10800 O O . ILE A 1 1380 ? 7.798 35.941 2.078 1.00 92.75 1380 ILE A O 1
ATOM 10804 N N . LYS A 1 1381 ? 5.917 34.746 2.349 1.00 88.12 1381 LYS A N 1
ATOM 10805 C CA . LYS A 1 1381 ? 6.577 33.509 2.781 1.00 88.12 1381 LYS A CA 1
ATOM 10806 C C . LYS A 1 1381 ? 6.195 32.352 1.878 1.00 88.12 1381 LYS A C 1
ATOM 10808 O O . LYS A 1 1381 ? 5.037 32.243 1.465 1.00 88.12 1381 LYS A O 1
ATOM 10813 N N . GLY A 1 1382 ? 7.158 31.475 1.607 1.00 71.06 1382 GLY A N 1
ATOM 10814 C CA . GLY A 1 1382 ? 6.888 30.250 0.858 1.00 71.06 1382 GLY A CA 1
ATOM 10815 C C . GLY A 1 1382 ? 6.644 29.025 1.702 1.00 71.06 1382 GLY A C 1
ATOM 10816 O O . GLY A 1 1382 ? 6.871 29.050 2.934 1.00 71.06 1382 GLY A O 1
#

Radius of gyration: 41.13 Å; chains: 1; bounding box: 118×112×85 Å